Protein AF-0000000079280337 (afdb_homodimer)

pLDDT: mean 85.46, std 18.93, range [21.42, 98.88]

Secondary structure (DSSP, 8-state):
--HHHHHHHHHHHHHHHHSS-SS---B-HHHHHHHHHHHTT-TTS-TT-HHHHHHHHHHHHTTEEEEE-SSS-S-EEEEEE-SSS--EEEE-BGGGHHHHHHHIIIIISSS--HHHHHHHHHHHEES--HHHHHHHHHH-HHHHS-----------------------------------EEEEEETTEEEEEETT----HHHHHHHHHT--SGGGGBPPHHHHHHHHHHHHHHHHHHGGGT--HHHHHHHHHHHHHHHTTTTGGG---BSSS-TT-HHHHHHHHHHHHHHHHHHTT--TTS--SS-IIIIITTT--HHHHHHHHHHHHHHHHIIIIIHHHHHHHHHHHHHHHHHTTT-EEEEEETTEEEEEEEHHHHHHHHHHHHHHHHHHHHTTHHHHTEE-TT-TTTSS-TTS-TTHHHHHHHHHHHHHSS--EE-S-HHHHHH--HHHHHHHHHHHHHHHHHHHHHHHHHHHT-BSSSS---EEPP--S---SSSTT----HHHHHHHHHHHHHHHHHHHHHHHHTTEETTEES-HHHHHHHHHHHHHHHHHHHHHHHHHTGGG-EE-HHHHHHHHHH-SGGGGGGHHHH-HHHHHHHHHHHHHHT--HHHHHHHHTSS-HHHHHHH--GGGSSS--/--HHHHHHHHHHHHHHHHSS-SS---B-HHHHHHHHHHHTT-TTS-TT-HHHHHHHHHHHHTTEEEEE-SSS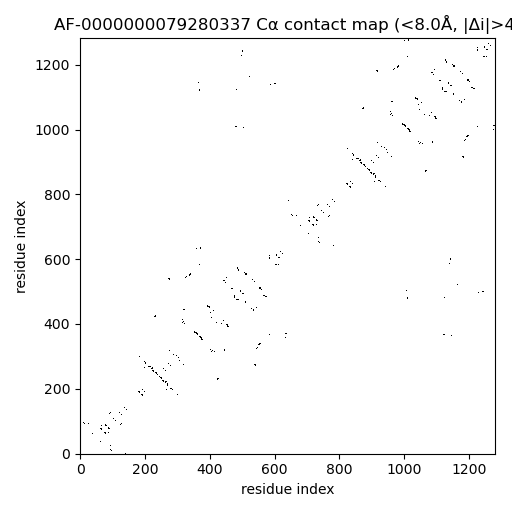-S-EEEEEE-SSS--EEEE-BGGGHHHHHHHIIIIISSS--HHHHHHHHHHHEES--HHHHHHHHHH-HHHHS-----------------------------------EEEEEETTEEEEEETT----HHHHHHHHHT--SGGGGBPPHHHHHHHHHHHHHHHHHHGGGT--HHHHHHHHHHHHHHHTTTTGGG---BSSS-TT-HHHHHHHHHHHHHHHHHHTT--TTS--SS-IIIIITTT--HHHHHHHHHHHHHHHHIIIIIHHHHHHHHHHHHHHHHHTTT-EEEEEETTEEEEEEEHHHHHHHHHHHHHHHHHHHHTTHHHHTEE-TT-TTTSS-TTS-TTHHHHHHHHHHHHHSS--EE-S-HHHHHH--HHHHHHHHHHHHHHHHHHHHHHHHHHHT-BSSSS---EEPP--S---SSSTT----HHHHHHHHHHHHHHHHHHHHHHHHTTEETTEETTHHHHHHHHHHHHHHHHHHHHHHHHHTGGG-EE-HHHHHHHHHH-SGGGGGGHHHH-HHHHHHHHHHHHHHT--HHHHHHHHTSS-HHHHHHH--GGGSSS--

InterPro domains:
  IPR000362 Fumarate lyase family [PR00149] (312-330)
  IPR000362 Fumarate lyase family [PR00149] (358-376)
  IPR000362 Fumarate lyase family [PR00149] (449-476)
  IPR000362 Fumarate lyase family [PR00149] (495-511)
  IPR005677 Fumarate hydratase, class II [MF_00743] (181-640)
  IPR005677 Fumarate hydratase, class II [PTHR11444] (174-641)
  IPR005677 Fumarate hydratase, class II [TIGR00979] (181-639)
  IPR005677 Fumarate hydratase, class II [cd01362] (182-637)
  IPR008948 L-Aspartase-like [SSF48557] (179-634)
  IPR018951 Fumarase C, C-terminal [PF10415] (586-638)
  IPR020557 Fumarate lyase, conserved site [PS00163] (495-504)
  IPR022761 Fumarate lyase, N-terminal [PF00206] (189-520)
  IPR024083 Fumarase/histidase, N-terminal [G3DSA:1.10.275.10] (182-317)
  IPR041588 Integrase zinc-binding domain [PF17921] (99-147)

Radius of gyration: 39.19 Å; Cα contacts (8 Å, |Δi|>4): 2094; chains: 2; bounding box: 86×129×101 Å

Sequence (1282 aa):
MDETENRIIFDEFCHETYAESRTSPVVSREKLEIVERVLRGDSKASSSDQRLKRFRAFTQKHKLVLASLQSCGNEEEFVAVKEQNETCKRVVCFEDFFDVIKDVHDNVVGHGSSKSTFNAIQSRYALVPRKAVEKFCSLCVTCQQPKTCKTLKRKHTPPVKWTPIITPNRKSKHKGQAKKFRIETDTFGELEVPADKYYGANTARSFMNFDIGGEREKMPVPLIRAFGVLKGAAAEVNKKFGLDPKKAEYIVKAAKELEEGKLDSHFPLVIWQTGSGTQTNMNVNEVISNRAIQMLGGVMGSKSPIHPNDDVNKSQSSNDTFPTAMHIAVALEIQSCLLPGLHALHDALRQKEEHFKEIVKIGRTHTQDATPLTLGQEFGGYRTQIANGMDRVQDTLPRLYQLAAGGTAVGTGLNTRIGFAEKVAETIKKRTGLPFVTAPNKFEALAARDALLEVHGALNVVACSIMKIANDIRFLGSGPRCGLGELSLPENEPGSSIMPGKVNPTQCEAITMVAAQVMGNQTAVTVGASNGHFELNVFKPMIVSNVLRSIRLLGDGSVSFATKCVAGIVPNTDTISRYLNESLMLVTALNQHIGYDKAAKIAKHAHANGTTLKEAALALGHVTEEQFDQWVRPELMLGPKMDETENRIIFDEFCHETYAESRTSPVVSREKLEIVERVLRGDSKASSSDQRLKRFRAFTQKHKLVLASLQSCGNEEEFVAVKEQNETCKRVVCFEDFFDVIKDVHDNVVGHGSSKSTFNAIQSRYALVPRKAVEKFCSLCVTCQQPKTCKTLKRKHTPPVKWTPIITPNRKSKHKGQAKKFRIETDTFGELEVPADKYYGANTARSFMNFDIGGEREKMPVPLIRAFGVLKGAAAEVNKKFGLDPKKAEYIVKAAKELEEGKLDSHFPLVIWQTGSGTQTNMNVNEVISNRAIQMLGGVMGSKSPIHPNDDVNKSQSSNDTFPTAMHIAVALEIQSCLLPGLHALHDALRQKEEHFKEIVKIGRTHTQDATPLTLGQEFGGYRTQIANGMDRVQDTLPRLYQLAAGGTAVGTGLNTRIGFAEKVAETIKKRTGLPFVTAPNKFEALAARDALLEVHGALNVVACSIMKIANDIRFLGSGPRCGLGELSLPENEPGSSIMPGKVNPTQCEAITMVAAQVMGNQTAVTVGASNGHFELNVFKPMIVSNVLRSIRLLGDGSVSFATKCVAGIVPNTDTISRYLNESLMLVTALNQHIGYDKAAKIAKHAHANGTTLKEAALALGHVTEEQFDQWVRPELMLGPK

Structure (mmCIF, N/CA/C/O backbone):
data_AF-0000000079280337-model_v1
#
loop_
_entity.id
_entity.type
_entity.pdbx_description
1 polymer 'fumarate hydratase'
#
loop_
_atom_site.group_PDB
_atom_site.id
_atom_site.type_symbol
_atom_site.label_atom_id
_atom_site.label_alt_id
_atom_site.label_comp_id
_atom_site.label_asym_id
_atom_site.label_entity_id
_atom_site.label_seq_id
_atom_site.pdbx_PDB_ins_code
_atom_site.Cartn_x
_atom_site.Cartn_y
_atom_site.Cartn_z
_atom_site.occupancy
_atom_site.B_iso_or_equiv
_atom_site.auth_seq_id
_atom_site.auth_comp_id
_atom_site.auth_asym_id
_atom_site.auth_atom_id
_atom_site.pdbx_PDB_model_num
ATOM 1 N N . MET A 1 1 ? 21.828 45.25 14.281 1 50.75 1 MET A N 1
ATOM 2 C CA . MET A 1 1 ? 21.688 46.094 13.086 1 50.75 1 MET A CA 1
ATOM 3 C C . MET A 1 1 ? 20.344 46.844 13.094 1 50.75 1 MET A C 1
ATOM 5 O O . MET A 1 1 ? 19.312 46.25 13.445 1 50.75 1 MET A O 1
ATOM 9 N N . ASP A 1 2 ? 20.391 48.125 13.102 1 68.19 2 ASP A N 1
ATOM 10 C CA . ASP A 1 2 ? 19.297 49.094 13.297 1 68.19 2 ASP A CA 1
ATOM 11 C C . ASP A 1 2 ? 18.359 49.094 12.086 1 68.19 2 ASP A C 1
ATOM 13 O O . ASP A 1 2 ? 18.781 48.781 10.977 1 68.19 2 ASP A O 1
ATOM 17 N N . GLU A 1 3 ? 17.141 49.125 12.273 1 71.81 3 GLU A N 1
ATOM 18 C CA . GLU A 1 3 ? 16.094 49.125 11.25 1 71.81 3 GLU A CA 1
ATOM 19 C C . GLU A 1 3 ? 16.406 50.156 10.156 1 71.81 3 GLU A C 1
ATOM 21 O O . GLU A 1 3 ? 16.125 49.906 8.977 1 71.81 3 GLU A O 1
ATOM 26 N N . THR A 1 4 ? 17.047 51.188 10.5 1 74.62 4 THR A N 1
ATOM 27 C CA . THR A 1 4 ? 17.375 52.25 9.547 1 74.62 4 THR A CA 1
ATOM 28 C C . THR A 1 4 ? 18.484 51.781 8.594 1 74.62 4 THR A C 1
ATOM 30 O O . THR A 1 4 ? 18.438 52.062 7.395 1 74.62 4 THR A O 1
ATOM 33 N N . GLU A 1 5 ? 19.391 51.125 9.148 1 74.88 5 GLU A N 1
ATOM 34 C CA . GLU A 1 5 ? 20.469 50.594 8.32 1 74.88 5 GLU A CA 1
ATOM 35 C C . GLU A 1 5 ? 19.969 49.531 7.367 1 74.88 5 GLU A C 1
ATOM 37 O O . GLU A 1 5 ? 20.359 49.469 6.199 1 74.88 5 GLU A O 1
ATOM 42 N N . ASN A 1 6 ? 19.109 48.781 7.828 1 80.75 6 ASN A N 1
ATOM 43 C CA . ASN A 1 6 ? 18.547 47.719 7.016 1 80.75 6 ASN A CA 1
ATOM 44 C C . ASN A 1 6 ? 17.688 48.25 5.875 1 80.75 6 ASN A C 1
ATOM 46 O O . ASN A 1 6 ? 17.703 47.719 4.77 1 80.75 6 ASN A O 1
ATOM 50 N N . ARG A 1 7 ? 17.078 49.344 6.133 1 81.88 7 ARG A N 1
ATOM 51 C CA . ARG A 1 7 ? 16.281 50 5.105 1 81.88 7 ARG A CA 1
ATOM 52 C C . ARG A 1 7 ? 17.172 50.531 3.982 1 81.88 7 ARG A C 1
ATOM 54 O O . ARG A 1 7 ? 16.844 50.406 2.803 1 81.88 7 ARG A O 1
ATOM 61 N N . ILE A 1 8 ? 18.297 51.031 4.371 1 80.75 8 ILE A N 1
ATOM 62 C CA . ILE A 1 8 ? 19.219 51.562 3.379 1 80.75 8 ILE A CA 1
ATOM 63 C C . ILE A 1 8 ? 19.75 50.438 2.496 1 80.75 8 ILE A C 1
ATOM 65 O O . ILE A 1 8 ? 19.781 50.562 1.271 1 80.75 8 ILE A O 1
ATOM 69 N N . ILE A 1 9 ? 20.062 49.375 3.15 1 81.19 9 ILE A N 1
ATOM 70 C CA . ILE A 1 9 ? 20.594 48.219 2.438 1 81.19 9 ILE A CA 1
ATOM 71 C C . ILE A 1 9 ? 19.531 47.656 1.494 1 81.19 9 ILE A C 1
ATOM 73 O O . ILE A 1 9 ? 19.828 47.312 0.344 1 81.19 9 ILE A O 1
ATOM 77 N N . PHE A 1 10 ? 18.375 47.625 1.899 1 86.69 10 PHE A N 1
ATOM 78 C CA . PHE A 1 10 ? 17.266 47.094 1.11 1 86.69 10 PHE A CA 1
ATOM 79 C C . PHE A 1 10 ? 16.953 48 -0.061 1 86.69 10 PHE A C 1
ATOM 81 O O . PHE A 1 10 ? 16.766 47.562 -1.188 1 86.69 10 PHE A O 1
ATOM 88 N N . ASP A 1 11 ? 16.953 49.219 0.226 1 81 11 ASP A N 1
ATOM 89 C CA . ASP A 1 11 ? 16.656 50.219 -0.813 1 81 11 ASP A CA 1
ATOM 90 C C . ASP A 1 11 ? 17.719 50.219 -1.899 1 81 11 ASP A C 1
ATOM 92 O O . ASP A 1 11 ? 17.422 50.344 -3.086 1 81 11 ASP A O 1
ATOM 96 N N . GLU A 1 12 ? 18.859 50 -1.447 1 80.12 12 GLU A N 1
ATOM 97 C CA . GLU A 1 12 ? 19.938 49.906 -2.418 1 80.12 12 GLU A CA 1
ATOM 98 C C . GLU A 1 12 ? 19.797 48.656 -3.279 1 80.12 12 GLU A C 1
ATOM 100 O O . GLU A 1 12 ? 20.016 48.719 -4.496 1 80.12 12 GLU A O 1
ATOM 105 N N . PHE A 1 13 ? 19.5 47.625 -2.684 1 81.25 13 PHE A N 1
ATOM 106 C CA . PHE A 1 13 ? 19.281 46.344 -3.389 1 81.25 13 PHE A CA 1
ATOM 107 C C . PHE A 1 13 ? 18.172 46.5 -4.422 1 81.25 13 PHE A C 1
ATOM 109 O O . PHE A 1 13 ? 18.312 46.094 -5.57 1 81.25 13 PHE A O 1
ATOM 116 N N . CYS A 1 14 ? 17.047 47.125 -4.027 1 81.38 14 CYS A N 1
ATOM 117 C CA . CYS A 1 14 ? 15.906 47.312 -4.922 1 81.38 14 CYS A CA 1
ATOM 118 C C . CYS A 1 14 ? 16.25 48.219 -6.086 1 81.38 14 CYS A C 1
ATOM 120 O O . CYS A 1 14 ? 15.859 47.969 -7.227 1 81.38 14 CYS A O 1
ATOM 122 N N . HIS A 1 15 ? 17.016 49.188 -5.801 1 79.75 15 HIS A N 1
ATOM 123 C CA . HIS A 1 15 ? 17.438 50.094 -6.852 1 79.75 15 HIS A CA 1
ATOM 124 C C . HIS A 1 15 ? 18.359 49.406 -7.852 1 79.75 15 HIS A C 1
ATOM 126 O O . HIS A 1 15 ? 18.203 49.594 -9.062 1 79.75 15 HIS A O 1
ATOM 132 N N . GLU A 1 16 ? 19.234 48.656 -7.344 1 80 16 GLU A N 1
ATOM 133 C CA . GLU A 1 16 ? 20.172 47.969 -8.211 1 80 16 GLU A CA 1
ATOM 134 C C . GLU A 1 16 ? 19.469 46.875 -9.023 1 80 16 GLU A C 1
ATOM 136 O O . GLU A 1 16 ? 19.812 46.656 -10.188 1 80 16 GLU A O 1
ATOM 141 N N . THR A 1 17 ? 18.5 46.312 -8.414 1 79.62 17 THR A N 1
ATOM 142 C CA . THR A 1 17 ? 17.875 45.156 -9.031 1 79.62 17 THR A CA 1
ATOM 143 C C . THR A 1 17 ? 16.766 45.562 -9.984 1 79.62 17 THR A C 1
ATOM 145 O O . THR A 1 17 ? 16.578 44.969 -11.039 1 79.62 17 THR A O 1
ATOM 148 N N . TYR A 1 18 ? 16.047 46.688 -9.578 1 76.81 18 TYR A N 1
ATOM 149 C CA . TYR A 1 18 ? 14.789 46.906 -10.281 1 76.81 18 TYR A CA 1
ATOM 150 C C . TYR A 1 18 ? 14.797 48.25 -10.977 1 76.81 18 TYR A C 1
ATOM 152 O O . TYR A 1 18 ? 13.93 48.562 -11.805 1 76.81 18 TYR A O 1
ATOM 160 N N . ALA A 1 19 ? 15.656 49.062 -10.711 1 65.94 19 ALA A N 1
ATOM 161 C CA . ALA A 1 19 ? 15.633 50.406 -11.289 1 65.94 19 ALA A CA 1
ATOM 162 C C . ALA A 1 19 ? 15.867 50.375 -12.797 1 65.94 19 ALA A C 1
ATOM 164 O O . ALA A 1 19 ? 15.234 51.125 -13.547 1 65.94 19 ALA A O 1
ATOM 165 N N . GLU A 1 20 ? 16.891 49.562 -13.273 1 62 20 GLU A N 1
ATOM 166 C CA . GLU A 1 20 ? 17.281 49.656 -14.68 1 62 20 GLU A CA 1
ATOM 167 C C . GLU A 1 20 ? 16.719 48.469 -15.477 1 62 20 GLU A C 1
ATOM 169 O O . GLU A 1 20 ? 16.984 48.375 -16.688 1 62 20 GLU A O 1
ATOM 174 N N . SER A 1 21 ? 15.883 47.656 -14.875 1 55.38 21 SER A N 1
ATOM 175 C CA . SER A 1 21 ? 15.484 46.469 -15.617 1 55.38 21 SER A CA 1
ATOM 176 C C . SER A 1 21 ? 14.305 46.75 -16.531 1 55.38 21 SER A C 1
ATOM 178 O O . SER A 1 21 ? 13.273 47.25 -16.078 1 55.38 21 SER A O 1
ATOM 180 N N . ARG A 1 22 ? 14.438 46.656 -17.781 1 53.62 22 ARG A N 1
ATOM 181 C CA . ARG A 1 22 ? 13.438 46.875 -18.812 1 53.62 22 ARG A CA 1
ATOM 182 C C . ARG A 1 22 ? 12.383 45.781 -18.812 1 53.62 22 ARG A C 1
ATOM 184 O O . ARG A 1 22 ? 11.258 46 -19.281 1 53.62 22 ARG A O 1
ATOM 191 N N . THR A 1 23 ? 12.586 44.688 -18.25 1 59.62 23 THR A N 1
ATOM 192 C CA . THR A 1 23 ? 11.719 43.531 -18.328 1 59.62 23 THR A CA 1
ATOM 193 C C . THR A 1 23 ? 11.086 43.219 -16.984 1 59.62 23 THR A C 1
ATOM 195 O O . THR A 1 23 ? 10.227 42.344 -16.875 1 59.62 23 THR A O 1
ATOM 198 N N . SER A 1 24 ? 11.312 43.938 -15.961 1 61.31 24 SER A N 1
ATOM 199 C CA . SER A 1 24 ? 10.797 43.594 -14.641 1 61.31 24 SER A CA 1
ATOM 200 C C . SER A 1 24 ? 9.391 44.156 -14.438 1 61.31 24 SER A C 1
ATOM 202 O O . SER A 1 24 ? 9.086 45.281 -14.844 1 61.31 24 SER A O 1
ATOM 204 N N . PRO A 1 25 ? 8.531 43.438 -13.914 1 70.69 25 PRO A N 1
ATOM 205 C CA . PRO A 1 25 ? 7.156 43.875 -13.664 1 70.69 25 PRO A CA 1
ATOM 206 C C . PRO A 1 25 ? 7.055 44.875 -12.523 1 70.69 25 PRO A C 1
ATOM 208 O O . PRO A 1 25 ? 5.977 45.438 -12.273 1 70.69 25 PRO A O 1
ATOM 211 N N . VAL A 1 26 ? 8.133 45.438 -12.039 1 79.25 26 VAL A N 1
ATOM 212 C CA . VAL A 1 26 ? 8.125 46.312 -10.875 1 79.25 26 VAL A CA 1
ATOM 213 C C . VAL A 1 26 ? 7.918 47.75 -11.32 1 79.25 26 VAL A C 1
ATOM 215 O O . VAL A 1 26 ? 8.406 48.156 -12.375 1 79.25 26 VAL A O 1
ATOM 218 N N . VAL A 1 27 ? 7.168 48.469 -10.508 1 78.56 27 VAL A N 1
ATOM 219 C CA . VAL A 1 27 ? 6.82 49.812 -10.898 1 78.56 27 VAL A CA 1
ATOM 220 C C . VAL A 1 27 ? 7.426 50.812 -9.914 1 78.56 27 VAL A C 1
ATOM 222 O O . VAL A 1 27 ? 7.402 50.594 -8.703 1 78.56 27 VAL A O 1
ATOM 225 N N . SER A 1 28 ? 8.062 51.812 -10.469 1 77.81 28 SER A N 1
ATOM 226 C CA . SER A 1 28 ? 8.492 52.938 -9.664 1 77.81 28 SER A CA 1
ATOM 227 C C . SER A 1 28 ? 7.387 54 -9.531 1 77.81 28 SER A C 1
ATOM 229 O O . SER A 1 28 ? 6.387 53.938 -10.242 1 77.81 28 SER A O 1
ATOM 231 N N . ARG A 1 29 ? 7.531 54.938 -8.609 1 75.44 29 ARG A N 1
ATOM 232 C CA . ARG A 1 29 ? 6.555 56 -8.438 1 75.44 29 ARG A CA 1
ATOM 233 C C . ARG A 1 29 ? 6.418 56.812 -9.719 1 75.44 29 ARG A C 1
ATOM 235 O O . ARG A 1 29 ? 5.309 57.219 -10.086 1 75.44 29 ARG A O 1
ATOM 242 N N . GLU A 1 30 ? 7.539 56.938 -10.422 1 75.56 30 GLU A N 1
ATOM 243 C CA . GLU A 1 30 ? 7.512 57.688 -11.688 1 75.56 30 GLU A CA 1
ATOM 244 C C . GLU A 1 30 ? 6.73 56.938 -12.75 1 75.56 30 GLU A C 1
ATOM 246 O O . GLU A 1 30 ? 5.926 57.5 -13.477 1 75.56 30 GLU A O 1
ATOM 251 N N . LYS A 1 31 ? 6.992 55.594 -12.688 1 74.25 31 LYS A N 1
ATOM 252 C CA . LYS A 1 31 ? 6.297 54.781 -13.664 1 74.25 31 LYS A CA 1
ATOM 253 C C . LYS A 1 31 ? 4.805 54.688 -13.359 1 74.25 31 LYS A C 1
ATOM 255 O O . LYS A 1 31 ? 3.977 54.688 -14.273 1 74.25 31 LYS A O 1
ATOM 260 N N . LEU A 1 32 ? 4.496 54.719 -12.18 1 75.19 32 LEU A N 1
ATOM 261 C CA . LEU A 1 32 ? 3.098 54.625 -11.781 1 75.19 32 LEU A CA 1
ATOM 262 C C . LEU A 1 32 ? 2.346 55.875 -12.156 1 75.19 32 LEU A C 1
ATOM 264 O O . LEU A 1 32 ? 1.171 55.844 -12.531 1 75.19 32 LEU A O 1
ATOM 268 N N . GLU A 1 33 ? 3.008 56.906 -12.086 1 74.25 33 GLU A N 1
ATOM 269 C CA . GLU A 1 33 ? 2.396 58.188 -12.523 1 74.25 33 GLU A CA 1
ATOM 270 C C . GLU A 1 33 ? 2.07 58.125 -14.016 1 74.25 33 GLU A C 1
ATOM 272 O O . GLU A 1 33 ? 1.021 58.625 -14.438 1 74.25 33 GLU A O 1
ATOM 277 N N . ILE A 1 34 ? 2.967 57.469 -14.68 1 73.69 34 ILE A N 1
ATOM 278 C CA . ILE A 1 34 ? 2.734 57.344 -16.125 1 73.69 34 ILE A CA 1
ATOM 279 C C . ILE A 1 34 ? 1.583 56.375 -16.375 1 73.69 34 ILE A C 1
ATOM 281 O O . ILE A 1 34 ? 0.72 56.656 -17.219 1 73.69 34 ILE A O 1
ATOM 285 N N . VAL A 1 35 ? 1.517 55.344 -15.602 1 74.69 35 VAL A N 1
ATOM 286 C CA . VAL A 1 35 ? 0.447 54.344 -15.727 1 74.69 35 VAL A CA 1
ATOM 287 C C . VAL A 1 35 ? -0.893 55 -15.383 1 74.69 35 VAL A C 1
ATOM 289 O O . VAL A 1 35 ? -1.897 54.75 -16.047 1 74.69 35 VAL A O 1
ATOM 292 N N . GLU A 1 36 ? -0.853 55.75 -14.406 1 72 36 GLU A N 1
ATOM 293 C CA . GLU A 1 36 ? -2.062 56.469 -14.023 1 72 36 GLU A CA 1
ATOM 294 C C . GLU A 1 36 ? -2.557 57.375 -15.164 1 72 36 GLU A C 1
ATOM 296 O O . GLU A 1 36 ? -3.76 57.438 -15.43 1 72 36 GLU A O 1
ATOM 301 N N . ARG A 1 37 ? -1.669 57.906 -15.797 1 70.88 37 ARG A N 1
ATOM 302 C CA . ARG A 1 37 ? -2.023 58.781 -16.922 1 70.88 37 ARG A CA 1
ATOM 303 C C . ARG A 1 37 ? -2.625 57.969 -18.062 1 70.88 37 ARG A C 1
ATOM 305 O O . ARG A 1 37 ? -3.59 58.375 -18.703 1 70.88 37 ARG A O 1
ATOM 312 N N . VAL A 1 38 ? -2.018 56.719 -18.141 1 71.38 38 VAL A N 1
ATOM 313 C CA . VAL A 1 38 ? -2.52 55.844 -19.188 1 71.38 38 VAL A CA 1
ATOM 314 C C . VAL A 1 38 ? -3.936 55.375 -18.844 1 71.38 38 VAL A C 1
ATOM 316 O O . VAL A 1 38 ? -4.82 55.375 -19.703 1 71.38 38 VAL A O 1
ATOM 319 N N . LEU A 1 39 ? -4.164 55.125 -17.672 1 72.25 39 LEU A N 1
ATOM 320 C CA . LEU A 1 39 ? -5.445 54.562 -17.25 1 72.25 39 LEU A CA 1
ATOM 321 C C . LEU A 1 39 ? -6.516 55.656 -17.203 1 72.25 39 LEU A C 1
ATOM 323 O O . LEU A 1 39 ? -7.699 55.375 -17.406 1 72.25 39 LEU A O 1
ATOM 327 N N . ARG A 1 40 ? -6.152 56.844 -16.859 1 68.06 40 ARG A N 1
ATOM 328 C CA . ARG A 1 40 ? -7.102 57.938 -16.828 1 68.06 40 ARG A CA 1
ATOM 329 C C . ARG A 1 40 ? -7.344 58.5 -18.219 1 68.06 40 ARG A C 1
ATOM 331 O O . ARG A 1 40 ? -8.156 59.406 -18.406 1 68.06 40 ARG A O 1
ATOM 338 N N . GLY A 1 41 ? -7.078 57.812 -19.203 1 63.19 41 GLY A N 1
ATOM 339 C CA . GLY A 1 41 ? -7.398 58.188 -20.562 1 63.19 41 GLY A CA 1
ATOM 340 C C . GLY A 1 41 ? -6.75 59.5 -20.984 1 63.19 41 GLY A C 1
ATOM 341 O O . GLY A 1 41 ? -7.293 60.219 -21.828 1 63.19 41 GLY A O 1
ATOM 342 N N . ASP A 1 42 ? -5.789 60 -20.359 1 50.75 42 ASP A N 1
ATOM 343 C CA . ASP A 1 42 ? -5.227 61.25 -20.844 1 50.75 42 ASP A CA 1
ATOM 344 C C . ASP A 1 42 ? -4.922 61.156 -22.344 1 50.75 42 ASP A C 1
ATOM 346 O O . ASP A 1 42 ? -4.078 60.375 -22.766 1 50.75 42 ASP A O 1
ATOM 350 N N . SER A 1 43 ? -5.918 61.344 -23.172 1 45.69 43 SER A N 1
ATOM 351 C CA . SER A 1 43 ? -5.996 61.406 -24.625 1 45.69 43 SER A CA 1
ATOM 352 C C . SER A 1 43 ? -4.891 62.312 -25.188 1 45.69 43 SER A C 1
ATOM 354 O O . SER A 1 43 ? -4.711 62.375 -26.406 1 45.69 43 SER A O 1
ATOM 356 N N . LYS A 1 44 ? -4.559 63.469 -24.578 1 46.59 44 LYS A N 1
ATOM 357 C CA . LYS A 1 44 ? -3.66 64.375 -25.297 1 46.59 44 LYS A CA 1
ATOM 358 C C . LYS A 1 44 ? -2.336 63.688 -25.609 1 46.59 44 LYS A C 1
ATOM 360 O O . LYS A 1 44 ? -1.377 64.312 -26.031 1 46.59 44 LYS A O 1
ATOM 365 N N . ALA A 1 45 ? -2.021 62.562 -24.906 1 41.91 45 ALA A N 1
ATOM 366 C CA . ALA A 1 45 ? -0.667 62.094 -25.203 1 41.91 45 ALA A CA 1
ATOM 367 C C . ALA A 1 45 ? -0.564 61.594 -26.641 1 41.91 45 ALA A C 1
ATOM 369 O O . ALA A 1 45 ? -1.32 60.688 -27.047 1 41.91 45 ALA A O 1
ATOM 370 N N . SER A 1 46 ? -0.088 62.375 -27.469 1 41.88 46 SER A N 1
ATOM 371 C CA . SER A 1 46 ? 0.2 62.219 -28.891 1 41.88 46 SER A CA 1
ATOM 372 C C . SER A 1 46 ? 0.73 60.812 -29.156 1 41.88 46 SER A C 1
ATOM 374 O O . SER A 1 46 ? 1.399 60.219 -28.312 1 41.88 46 SER A O 1
ATOM 376 N N . SER A 1 47 ? 0.232 60.094 -30.078 1 44.41 47 SER A N 1
ATOM 377 C CA . SER A 1 47 ? 0.475 58.781 -30.703 1 44.41 47 SER A CA 1
ATOM 378 C C . SER A 1 47 ? 1.965 58.469 -30.75 1 44.41 47 SER A C 1
ATOM 380 O O . SER A 1 47 ? 2.354 57.344 -31.047 1 44.41 47 SER A O 1
ATOM 382 N N . SER A 1 48 ? 2.891 59.5 -30.812 1 46.09 48 SER A N 1
ATOM 383 C CA . SER A 1 48 ? 4.293 59.344 -31.172 1 46.09 48 SER A CA 1
ATOM 384 C C . SER A 1 48 ? 5.113 58.844 -29.984 1 46.09 48 SER A C 1
ATOM 386 O O . SER A 1 48 ? 6.32 58.625 -30.109 1 46.09 48 SER A O 1
ATOM 388 N N . ASP A 1 49 ? 4.797 59.031 -28.703 1 45.69 49 ASP A N 1
ATOM 389 C CA . ASP A 1 49 ? 5.738 58.719 -27.625 1 45.69 49 ASP A CA 1
ATOM 390 C C . ASP A 1 49 ? 5.812 57.219 -27.375 1 45.69 49 ASP A C 1
ATOM 392 O O . ASP A 1 49 ? 4.82 56.625 -26.969 1 45.69 49 ASP A O 1
ATOM 396 N N . GLN A 1 50 ? 6.719 56.594 -27.906 1 57.72 50 GLN A N 1
ATOM 397 C CA . GLN A 1 50 ? 7.066 55.188 -27.797 1 57.72 50 GLN A CA 1
ATOM 398 C C . GLN A 1 50 ? 6.969 54.688 -26.359 1 57.72 50 GLN A C 1
ATOM 400 O O . GLN A 1 50 ? 6.621 53.531 -26.109 1 57.72 50 GLN A O 1
ATOM 405 N N . ARG A 1 51 ? 7.039 55.688 -25.5 1 60.12 51 ARG A N 1
ATOM 406 C CA . ARG A 1 51 ? 7.031 55.344 -24.078 1 60.12 51 ARG A CA 1
ATOM 407 C C . ARG A 1 51 ? 5.613 55.062 -23.594 1 60.12 51 ARG A C 1
ATOM 409 O O . ARG A 1 51 ? 5.387 54.094 -22.859 1 60.12 51 ARG A O 1
ATOM 416 N N . LEU A 1 52 ? 4.66 55.75 -23.969 1 63.34 52 LEU A N 1
ATOM 417 C CA . LEU A 1 52 ? 3.285 55.562 -23.516 1 63.34 52 LEU A CA 1
ATOM 418 C C . LEU A 1 52 ? 2.686 54.281 -24.094 1 63.34 52 LEU A C 1
ATOM 420 O O . LEU A 1 52 ? 1.916 53.594 -23.422 1 63.34 52 LEU A O 1
ATOM 424 N N . LYS A 1 53 ? 3.002 54 -25.312 1 65.25 53 LYS A N 1
ATOM 425 C CA . LYS A 1 53 ? 2.553 52.75 -25.906 1 65.25 53 LYS A CA 1
ATOM 426 C C . LYS A 1 53 ? 3.059 51.562 -25.109 1 65.25 53 LYS A C 1
ATOM 428 O O . LYS A 1 53 ? 2.324 50.594 -24.891 1 65.25 53 LYS A O 1
ATOM 433 N N . ARG A 1 54 ? 4.25 51.719 -24.75 1 70.5 54 ARG A N 1
ATOM 434 C CA . ARG A 1 54 ? 4.84 50.656 -23.969 1 70.5 54 ARG A CA 1
ATOM 435 C C . ARG A 1 54 ? 4.121 50.469 -22.625 1 70.5 54 ARG A C 1
ATOM 437 O O . ARG A 1 54 ? 3.912 49.344 -22.172 1 70.5 54 ARG A O 1
ATOM 444 N N . PHE A 1 55 ? 3.66 51.625 -22.141 1 70.38 55 PHE A N 1
ATOM 445 C CA . PHE A 1 55 ? 3.035 51.531 -20.828 1 70.38 55 PHE A CA 1
ATOM 446 C C . PHE A 1 55 ? 1.569 51.125 -20.953 1 70.38 55 PHE A C 1
ATOM 448 O O . PHE A 1 55 ? 1.011 50.531 -20.031 1 70.38 55 PHE A O 1
ATOM 455 N N . ARG A 1 56 ? 1.023 51.438 -22.078 1 71.5 56 ARG A N 1
ATOM 456 C CA . ARG A 1 56 ? -0.3 50.875 -22.344 1 71.5 56 ARG A CA 1
ATOM 457 C C . ARG A 1 56 ? -0.251 49.344 -22.422 1 71.5 56 ARG A C 1
ATOM 459 O O . ARG A 1 56 ? -1.121 48.656 -21.875 1 71.5 56 ARG A O 1
ATOM 466 N N . ALA A 1 57 ? 0.742 48.938 -23.109 1 73.75 57 ALA A N 1
ATOM 467 C CA . ALA A 1 57 ? 0.93 47.5 -23.203 1 73.75 57 ALA A CA 1
ATOM 468 C C . ALA A 1 57 ? 1.192 46.906 -21.828 1 73.75 57 ALA A C 1
ATOM 470 O O . ALA A 1 57 ? 0.69 45.812 -21.5 1 73.75 57 ALA A O 1
ATOM 471 N N . PHE A 1 58 ? 1.896 47.594 -21.031 1 73.75 58 PHE A N 1
ATOM 472 C CA . PHE A 1 58 ? 2.188 47.156 -19.656 1 73.75 58 PHE A CA 1
ATOM 473 C C . PHE A 1 58 ? 0.914 47.094 -18.828 1 73.75 58 PHE A C 1
ATOM 475 O O . PHE A 1 58 ? 0.685 46.125 -18.109 1 73.75 58 PHE A O 1
ATOM 482 N N . THR A 1 59 ? 0.163 48.031 -18.953 1 73.88 59 THR A N 1
ATOM 483 C CA . THR A 1 59 ? -1.087 48.094 -18.203 1 73.88 59 THR A CA 1
ATOM 484 C C . THR A 1 59 ? -2.031 46.969 -18.641 1 73.88 59 THR A C 1
ATOM 486 O O . THR A 1 59 ? -2.715 46.375 -17.797 1 73.88 59 THR A O 1
ATOM 489 N N . GLN A 1 60 ? -1.995 46.75 -19.891 1 73.44 60 GLN A N 1
ATOM 490 C CA . GLN A 1 60 ? -2.832 45.656 -20.406 1 73.44 60 GLN A CA 1
ATOM 491 C C . GLN A 1 60 ? -2.27 44.312 -20.016 1 73.44 60 GLN A C 1
ATOM 493 O O . GLN A 1 60 ? -3.021 43.406 -19.625 1 73.44 60 GLN A O 1
ATOM 498 N N . LYS A 1 61 ? -1.037 44.25 -20.031 1 75.06 61 LYS A N 1
ATOM 499 C CA . LYS A 1 61 ? -0.371 42.969 -19.719 1 75.06 61 LYS A CA 1
ATOM 500 C C . LYS A 1 61 ? -0.582 42.594 -18.25 1 75.06 61 LYS A C 1
ATOM 502 O O . LYS A 1 61 ? -0.784 41.438 -17.922 1 75.06 61 LYS A O 1
ATOM 507 N N . HIS A 1 62 ? -0.655 43.656 -17.484 1 73.12 62 HIS A N 1
ATOM 508 C CA . HIS A 1 62 ? -0.734 43.375 -16.062 1 73.12 62 HIS A CA 1
ATOM 509 C C . HIS A 1 62 ? -2.113 43.719 -15.508 1 73.12 62 HIS A C 1
ATOM 511 O O . HIS A 1 62 ? -2.312 43.75 -14.289 1 73.12 62 HIS A O 1
ATOM 517 N N . LYS A 1 63 ? -3.016 44.031 -16.422 1 72.38 63 LYS A N 1
ATOM 518 C CA . LYS A 1 63 ? -4.418 44.312 -16.109 1 72.38 63 LYS A CA 1
ATOM 519 C C . LYS A 1 63 ? -4.547 45.344 -15.008 1 72.38 63 LYS A C 1
ATOM 521 O O . LYS A 1 63 ? -5.297 45.156 -14.047 1 72.38 63 LYS A O 1
ATOM 526 N N . LEU A 1 64 ? -3.975 46.375 -15.133 1 74.38 64 LEU A N 1
ATOM 527 C CA . LEU A 1 64 ? -3.969 47.438 -14.117 1 74.38 64 LEU A CA 1
ATOM 528 C C . LEU A 1 64 ? -5.156 48.375 -14.305 1 74.38 64 LEU A C 1
ATOM 530 O O . LEU A 1 64 ? -5.484 48.75 -15.438 1 74.38 64 LEU A O 1
ATOM 534 N N . VAL A 1 65 ? -5.914 48.469 -13.266 1 70.81 65 VAL A N 1
ATOM 535 C CA . VAL A 1 65 ? -7.043 49.406 -13.32 1 70.81 65 VAL A CA 1
ATOM 536 C C . VAL A 1 65 ? -6.984 50.344 -12.141 1 70.81 65 VAL A C 1
ATOM 538 O O . VAL A 1 65 ? -6.352 50.062 -11.125 1 70.81 65 VAL A O 1
ATOM 541 N N . LEU A 1 66 ? -7.469 51.438 -12.281 1 65.38 66 LEU A N 1
ATOM 542 C CA . LEU A 1 66 ? -7.648 52.375 -11.18 1 65.38 66 LEU A CA 1
ATOM 543 C C . LEU A 1 66 ? -8.977 52.125 -10.469 1 65.38 66 LEU A C 1
ATOM 545 O O . LEU A 1 66 ? -10.031 52.094 -11.109 1 65.38 66 LEU A O 1
ATOM 549 N N . ALA A 1 67 ? -8.977 51.406 -9.336 1 59.56 67 ALA A N 1
ATOM 550 C CA . ALA A 1 67 ? -10.227 51.125 -8.633 1 59.56 67 ALA A CA 1
ATOM 551 C C . ALA A 1 67 ? -10.328 51.938 -7.348 1 59.56 67 ALA A C 1
ATOM 553 O O . ALA A 1 67 ? -9.32 52.25 -6.719 1 59.56 67 ALA A O 1
ATOM 554 N N . SER A 1 68 ? -11.484 52.562 -7.109 1 51.81 68 SER A N 1
ATOM 555 C CA . SER A 1 68 ? -11.82 53.188 -5.84 1 51.81 68 SER A CA 1
ATOM 556 C C . SER A 1 68 ? -12.281 52.156 -4.812 1 51.81 68 SER A C 1
ATOM 558 O O . SER A 1 68 ? -13.164 51.344 -5.098 1 51.81 68 SER A O 1
ATOM 560 N N . LEU A 1 69 ? -11.469 51.5 -4.051 1 42.69 69 LEU A N 1
ATOM 561 C CA . LEU A 1 69 ? -11.891 50.531 -3.035 1 42.69 69 LEU A CA 1
ATOM 562 C C . LEU A 1 69 ? -12.828 51.188 -2.025 1 42.69 69 LEU A C 1
ATOM 564 O O . LEU A 1 69 ? -12.516 52.25 -1.485 1 42.69 69 LEU A O 1
ATOM 568 N N . GLN A 1 70 ? -14.172 50.938 -2.076 1 39.69 70 GLN A N 1
ATOM 569 C CA . GLN A 1 70 ? -15.188 51.5 -1.197 1 39.69 70 GLN A CA 1
ATOM 570 C C . GLN A 1 70 ? -14.75 51.438 0.263 1 39.69 70 GLN A C 1
ATOM 572 O O . GLN A 1 70 ? -15.078 52.312 1.059 1 39.69 70 GLN A O 1
ATOM 577 N N . SER A 1 71 ? -14.32 50.156 0.687 1 37.16 71 SER A N 1
ATOM 578 C CA . SER A 1 71 ? -14.203 50.125 2.141 1 37.16 71 SER A CA 1
ATOM 579 C C . SER A 1 71 ? -13.172 51.125 2.646 1 37.16 71 SER A C 1
ATOM 581 O O . SER A 1 71 ? -13.172 51.469 3.828 1 37.16 71 SER A O 1
ATOM 583 N N . CYS A 1 72 ? -11.953 51.094 2.107 1 31.72 72 CYS A N 1
ATOM 584 C CA . CYS A 1 72 ? -10.922 51.906 2.736 1 31.72 72 CYS A CA 1
ATOM 585 C C . CYS A 1 72 ? -10.781 53.25 2.023 1 31.72 72 CYS A C 1
ATOM 587 O O . CYS A 1 72 ? -10.359 53.281 0.867 1 31.72 72 CYS A O 1
ATOM 589 N N . GLY A 1 73 ? -11.367 54.406 2.498 1 33.94 73 GLY A N 1
ATOM 590 C CA . GLY A 1 73 ? -11.32 55.812 2.107 1 33.94 73 GLY A CA 1
ATOM 591 C C . GLY A 1 73 ? -11.047 56 0.629 1 33.94 73 GLY A C 1
ATOM 592 O O . GLY A 1 73 ? -10.711 55.062 -0.08 1 33.94 73 GLY A O 1
ATOM 593 N N . ASN A 1 74 ? -11.398 57.281 -0.084 1 38.22 74 ASN A N 1
ATOM 594 C CA . ASN A 1 74 ? -11.492 57.844 -1.435 1 38.22 74 ASN A CA 1
ATOM 595 C C . ASN A 1 74 ? -10.203 57.625 -2.221 1 38.22 74 ASN A C 1
ATOM 597 O O . ASN A 1 74 ? -9.953 58.312 -3.211 1 38.22 74 ASN A O 1
ATOM 601 N N . GLU A 1 75 ? -9.109 57.281 -1.692 1 41.88 75 GLU A N 1
ATOM 602 C CA . GLU A 1 75 ? -7.906 57.344 -2.51 1 41.88 75 GLU A CA 1
ATOM 603 C C . GLU A 1 75 ? -7.863 56.25 -3.553 1 41.88 75 GLU A C 1
ATOM 605 O O . GLU A 1 75 ? -8.188 55.094 -3.252 1 41.88 75 GLU A O 1
ATOM 610 N N . GLU A 1 76 ? -7.895 56.594 -4.832 1 50.59 76 GLU A N 1
ATOM 611 C CA . GLU A 1 76 ? -7.758 55.719 -5.992 1 50.59 76 GLU A CA 1
ATOM 612 C C . GLU A 1 76 ? -6.457 54.906 -5.93 1 50.59 76 GLU A C 1
ATOM 614 O O . GLU A 1 76 ? -5.402 55.469 -5.598 1 50.59 76 GLU A O 1
ATOM 619 N N . GLU A 1 77 ? -6.543 53.75 -5.652 1 58.22 77 GLU A N 1
ATOM 620 C CA . GLU A 1 77 ? -5.328 52.938 -5.641 1 58.22 77 GLU A CA 1
ATOM 621 C C . GLU A 1 77 ? -5.199 52.125 -6.918 1 58.22 77 GLU A C 1
ATOM 623 O O . GLU A 1 77 ? -6.195 51.844 -7.59 1 58.22 77 GLU A O 1
ATOM 628 N N . PHE A 1 78 ? -4.039 52 -7.441 1 59.94 78 PHE A N 1
ATOM 629 C CA . PHE A 1 78 ? -3.73 51.156 -8.586 1 59.94 78 PHE A CA 1
ATOM 630 C C . PHE A 1 78 ? -3.879 49.688 -8.219 1 59.94 78 PHE A C 1
ATOM 632 O O . PHE A 1 78 ? -3.371 49.25 -7.191 1 59.94 78 PHE A O 1
ATOM 639 N N . VAL A 1 79 ? -4.863 49.062 -8.93 1 61.78 79 VAL A N 1
ATOM 640 C CA . VAL A 1 79 ? -5.066 47.625 -8.617 1 61.78 79 VAL A CA 1
ATOM 641 C C . VAL A 1 79 ? -4.867 46.812 -9.875 1 61.78 79 VAL A C 1
ATOM 643 O O . VAL A 1 79 ? -5.09 47.281 -10.992 1 61.78 79 VAL A O 1
ATOM 646 N N . ALA A 1 80 ? -4.195 45.688 -9.859 1 63.81 80 ALA A N 1
ATOM 647 C CA . ALA A 1 80 ? -4.176 44.688 -10.914 1 63.81 80 ALA A CA 1
ATOM 648 C C . ALA A 1 80 ? -5.371 43.75 -10.797 1 63.81 80 ALA A C 1
ATOM 650 O O . ALA A 1 80 ? -5.645 43.219 -9.719 1 63.81 80 ALA A O 1
ATOM 651 N N . VAL A 1 81 ? -6.301 43.688 -11.773 1 55.31 81 VAL A N 1
ATOM 652 C CA . VAL A 1 81 ? -7.555 42.938 -11.75 1 55.31 81 VAL A CA 1
ATOM 653 C C . VAL A 1 81 ? -7.375 41.625 -12.477 1 55.31 81 VAL A C 1
ATOM 655 O O . VAL A 1 81 ? -6.859 41.562 -13.594 1 55.31 81 VAL A O 1
ATOM 658 N N . LYS A 1 82 ? -7.262 40.406 -11.859 1 48.47 82 LYS A N 1
ATOM 659 C CA . LYS A 1 82 ? -7.32 39.156 -12.586 1 48.47 82 LYS A CA 1
ATOM 660 C C . LYS A 1 82 ? -8.68 38.969 -13.258 1 48.47 82 LYS A C 1
ATOM 662 O O . LYS A 1 82 ? -9.625 39.688 -12.961 1 48.47 82 LYS A O 1
ATOM 667 N N . GLU A 1 83 ? -9.156 37.594 -13.656 1 43.53 83 GLU A N 1
ATOM 668 C CA . GLU A 1 83 ? -10.383 37.281 -14.391 1 43.53 83 GLU A CA 1
ATOM 669 C C . GLU A 1 83 ? -11.602 37.875 -13.703 1 43.53 83 GLU A C 1
ATOM 671 O O . GLU A 1 83 ? -11.5 38.406 -12.586 1 43.53 83 GLU A O 1
ATOM 676 N N . GLN A 1 84 ? -12.891 37.406 -14.047 1 41.12 84 GLN A N 1
ATOM 677 C CA . GLN A 1 84 ? -14.211 37.938 -13.727 1 41.12 84 GLN A CA 1
ATOM 678 C C . GLN A 1 84 ? -14.34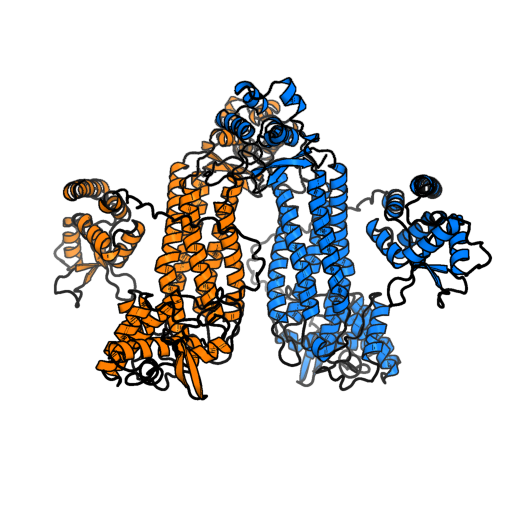4 38.219 -12.227 1 41.12 84 GLN A C 1
ATOM 680 O O . GLN A 1 84 ? -15.266 38.906 -11.797 1 41.12 84 GLN A O 1
ATOM 685 N N . ASN A 1 85 ? -13.852 37.312 -11.344 1 41.25 85 ASN A N 1
ATOM 686 C CA . ASN A 1 85 ? -14.273 37.5 -9.961 1 41.25 85 ASN A CA 1
ATOM 687 C C . ASN A 1 85 ? -13.391 38.531 -9.25 1 41.25 85 ASN A C 1
ATOM 689 O O . ASN A 1 85 ? -12.164 38.406 -9.234 1 41.25 85 ASN A O 1
ATOM 693 N N . GLU A 1 86 ? -13.82 39.75 -8.867 1 49.03 86 GLU A N 1
ATOM 694 C CA . GLU A 1 86 ? -13.672 41.062 -8.234 1 49.03 86 GLU A CA 1
ATOM 695 C C . GLU A 1 86 ? -12.414 41.125 -7.371 1 49.03 86 GLU A C 1
ATOM 697 O O . GLU A 1 86 ? -12.273 42.031 -6.539 1 49.03 86 GLU A O 1
ATOM 702 N N . THR A 1 87 ? -11.562 40.312 -7.344 1 50.84 87 THR A N 1
ATOM 703 C CA . THR A 1 87 ? -10.508 40.562 -6.371 1 50.84 87 THR A CA 1
ATOM 704 C C . THR A 1 87 ? -9.469 41.531 -6.934 1 50.84 87 THR A C 1
ATOM 706 O O . THR A 1 87 ? -8.922 41.312 -8.016 1 50.84 87 THR A O 1
ATOM 709 N N . CYS A 1 88 ? -9.359 42.719 -6.387 1 59.03 88 CYS A N 1
ATOM 710 C CA . CYS A 1 88 ? -8.422 43.781 -6.742 1 59.03 88 CYS A CA 1
ATOM 711 C C . CYS A 1 88 ? -7.207 43.781 -5.82 1 59.03 88 CYS A C 1
ATOM 713 O O . CYS A 1 88 ? -7.34 43.594 -4.609 1 59.03 88 CYS A O 1
ATOM 715 N N . LYS A 1 89 ? -5.949 43.719 -6.434 1 71.94 89 LYS A N 1
ATOM 716 C CA . LYS A 1 89 ? -4.727 43.844 -5.645 1 71.94 89 LYS A CA 1
ATOM 717 C C . LYS A 1 89 ? -4.086 45.219 -5.816 1 71.94 89 LYS A C 1
ATOM 719 O O . LYS A 1 89 ? -4.02 45.75 -6.926 1 71.94 89 LYS A O 1
ATOM 724 N N . ARG A 1 90 ? -3.662 45.719 -4.742 1 76.75 90 ARG A N 1
ATOM 725 C CA . ARG A 1 90 ? -3.035 47.031 -4.758 1 76.75 90 ARG A CA 1
ATOM 726 C C . ARG A 1 90 ? -1.635 46.969 -5.359 1 76.75 90 ARG A C 1
ATOM 728 O O . ARG A 1 90 ? -0.878 46.031 -5.082 1 76.75 90 ARG A O 1
ATOM 735 N N . VAL A 1 91 ? -1.381 47.844 -6.172 1 79.62 91 VAL A N 1
ATOM 736 C CA . VAL A 1 91 ? -0.057 47.938 -6.777 1 79.62 91 VAL A CA 1
ATOM 737 C C . VAL A 1 91 ? 0.88 48.719 -5.867 1 79.62 91 VAL A C 1
ATOM 739 O O . VAL A 1 91 ? 0.514 49.781 -5.359 1 79.62 91 VAL A O 1
ATOM 742 N N . VAL A 1 92 ? 2.1 48.125 -5.637 1 80.25 92 VAL A N 1
ATOM 743 C CA . VAL A 1 92 ? 3.08 48.781 -4.754 1 80.25 92 VAL A CA 1
ATOM 744 C C . VAL A 1 92 ? 4.293 49.219 -5.57 1 80.25 92 VAL A C 1
ATOM 746 O O . VAL A 1 92 ? 4.809 48.469 -6.395 1 80.25 92 VAL A O 1
ATOM 749 N N . CYS A 1 93 ? 4.695 50.438 -5.367 1 79.56 93 CYS A N 1
ATOM 750 C CA . CYS A 1 93 ? 5.93 50.938 -5.953 1 79.56 93 CYS A CA 1
ATOM 751 C C . CYS A 1 93 ? 7.145 50.406 -5.203 1 79.56 93 CYS A C 1
ATOM 753 O O . CYS A 1 93 ? 7.086 50.188 -3.992 1 79.56 93 CYS A O 1
ATOM 755 N N . PHE A 1 94 ? 8.25 50.125 -5.934 1 80.06 94 PHE A N 1
ATOM 756 C CA . PHE A 1 94 ? 9.375 49.469 -5.293 1 80.06 94 PHE A CA 1
ATOM 757 C C . PHE A 1 94 ? 9.977 50.344 -4.211 1 80.06 94 PHE A C 1
ATOM 759 O O . PHE A 1 94 ? 10.586 49.844 -3.262 1 80.06 94 PHE A O 1
ATOM 766 N N . GLU A 1 95 ? 9.688 51.719 -4.246 1 79.38 95 GLU A N 1
ATOM 767 C CA . GLU A 1 95 ? 10.141 52.594 -3.191 1 79.38 95 GLU A CA 1
ATOM 768 C C . GLU A 1 95 ? 9.414 52.312 -1.878 1 79.38 95 GLU A C 1
ATOM 770 O O . GLU A 1 95 ? 9.914 52.656 -0.803 1 79.38 95 GLU A O 1
ATOM 775 N N . ASP A 1 96 ? 8.32 51.688 -1.971 1 80.5 96 ASP A N 1
ATOM 776 C CA . ASP A 1 96 ? 7.516 51.375 -0.786 1 80.5 96 ASP A CA 1
ATOM 777 C C . ASP A 1 96 ? 7.637 49.938 -0.383 1 80.5 96 ASP A C 1
ATOM 779 O O . ASP A 1 96 ? 6.957 49.469 0.541 1 80.5 96 ASP A O 1
ATOM 783 N N . PHE A 1 97 ? 8.438 49.25 -1.014 1 85.62 97 PHE A N 1
ATOM 784 C CA . PHE A 1 97 ? 8.547 47.812 -0.769 1 85.62 97 PHE A CA 1
ATOM 785 C C . PHE A 1 97 ? 8.883 47.531 0.691 1 85.62 97 PHE A C 1
ATOM 787 O O . PHE A 1 97 ? 8.281 46.656 1.317 1 85.62 97 PHE A O 1
ATOM 794 N N . PHE A 1 98 ? 9.805 48.25 1.207 1 86.62 98 PHE A N 1
ATOM 795 C CA . PHE A 1 98 ? 10.266 48 2.566 1 86.62 98 PHE A CA 1
ATOM 796 C C . PHE A 1 98 ? 9.109 48.094 3.559 1 86.62 98 PHE A C 1
ATOM 798 O O . PHE A 1 98 ? 8.906 47.219 4.387 1 86.62 98 PHE A O 1
ATOM 805 N N . ASP A 1 99 ? 8.383 49.156 3.424 1 82.12 99 ASP A N 1
ATOM 806 C CA . ASP A 1 99 ? 7.305 49.406 4.375 1 82.12 99 ASP A CA 1
ATOM 807 C C . ASP A 1 99 ? 6.176 48.406 4.211 1 82.12 99 ASP A C 1
ATOM 809 O O . ASP A 1 99 ? 5.633 47.906 5.199 1 82.12 99 ASP A O 1
ATOM 813 N N . VAL A 1 100 ? 5.867 48.125 3.037 1 81.31 100 VAL A N 1
ATOM 814 C CA . VAL A 1 100 ? 4.77 47.219 2.752 1 81.31 100 VAL A CA 1
ATOM 815 C C . VAL A 1 100 ? 5.145 45.812 3.199 1 81.31 100 VAL A C 1
ATOM 817 O O . VAL A 1 100 ? 4.355 45.125 3.857 1 81.31 100 VAL A O 1
ATOM 820 N N . ILE A 1 101 ? 6.359 45.438 2.922 1 86.31 101 ILE A N 1
ATOM 821 C CA . ILE A 1 101 ? 6.809 44.094 3.275 1 86.31 101 ILE A CA 1
ATOM 822 C C . ILE A 1 101 ? 6.949 43.969 4.793 1 86.31 101 ILE A C 1
ATOM 824 O O . ILE A 1 101 ? 6.543 42.969 5.387 1 86.31 101 ILE A O 1
ATOM 828 N N . LYS A 1 102 ? 7.406 44.969 5.281 1 84.69 102 LYS A N 1
ATOM 829 C CA . LYS A 1 102 ? 7.531 45 6.734 1 84.69 102 LYS A CA 1
ATOM 830 C C . LYS A 1 102 ? 6.164 44.875 7.406 1 84.69 102 LYS A C 1
ATOM 832 O O . LYS A 1 102 ? 6 44.125 8.352 1 84.69 102 LYS A O 1
ATOM 837 N N . ASP A 1 103 ? 5.293 45.656 6.941 1 80.62 103 ASP A N 1
ATOM 838 C CA . ASP A 1 103 ? 3.951 45.625 7.516 1 80.62 103 ASP A CA 1
ATOM 839 C C . ASP A 1 103 ? 3.344 44.219 7.418 1 80.62 103 ASP A C 1
ATOM 841 O O . ASP A 1 103 ? 2.809 43.688 8.398 1 80.62 103 ASP A O 1
ATOM 845 N N . VAL A 1 104 ? 3.506 43.625 6.34 1 80.81 104 VAL A N 1
ATOM 846 C CA . VAL A 1 104 ? 2.941 42.312 6.137 1 80.81 104 VAL A CA 1
ATOM 847 C C . VAL A 1 104 ? 3.725 41.281 6.953 1 80.81 104 VAL A C 1
ATOM 849 O O . VAL A 1 104 ? 3.137 40.406 7.59 1 80.81 104 VAL A O 1
ATOM 852 N N . HIS A 1 105 ? 4.961 41.469 6.977 1 84.19 105 HIS A N 1
ATOM 853 C CA . HIS A 1 105 ? 5.84 40.562 7.695 1 84.19 105 HIS A CA 1
ATOM 854 C C . HIS A 1 105 ? 5.633 40.656 9.203 1 84.19 105 HIS A C 1
ATOM 856 O O . HIS A 1 105 ? 5.57 39.625 9.891 1 84.19 105 HIS A O 1
ATOM 862 N N . ASP A 1 106 ? 5.426 41.781 9.602 1 78.44 106 ASP A N 1
ATOM 863 C CA . ASP A 1 106 ? 5.285 42.031 11.039 1 78.44 106 ASP A CA 1
ATOM 864 C C . ASP A 1 106 ? 3.857 41.75 11.5 1 78.44 106 ASP A C 1
ATOM 866 O O . ASP A 1 106 ? 3.645 41.094 12.523 1 78.44 106 ASP A O 1
ATOM 870 N N . ASN A 1 107 ? 2.979 42.281 10.703 1 78.06 107 ASN A N 1
ATOM 871 C CA . ASN A 1 107 ? 1.626 42.375 11.234 1 78.06 107 ASN A CA 1
ATOM 872 C C . ASN A 1 107 ? 0.696 41.344 10.633 1 78.06 107 ASN A C 1
ATOM 874 O O . ASN A 1 107 ? -0.354 41.031 11.195 1 78.06 107 ASN A O 1
ATOM 878 N N . VAL A 1 108 ? 1.12 40.844 9.539 1 74.38 108 VAL A N 1
ATOM 879 C CA . VAL A 1 108 ? 0.233 39.875 8.891 1 74.38 108 VAL A CA 1
ATOM 880 C C . VAL A 1 108 ? 0.777 38.469 9.062 1 74.38 108 VAL A C 1
ATOM 882 O O . VAL A 1 108 ? 0.045 37.562 9.461 1 74.38 108 VAL A O 1
ATOM 885 N N . VAL A 1 109 ? 2.135 38.375 8.93 1 77.44 109 VAL A N 1
ATOM 886 C CA . VAL A 1 109 ? 2.756 37.031 8.969 1 77.44 109 VAL A CA 1
ATOM 887 C C . VAL A 1 109 ? 3.443 36.844 10.312 1 77.44 109 VAL A C 1
ATOM 889 O O . VAL A 1 109 ? 3.631 35.688 10.75 1 77.44 109 VAL A O 1
ATOM 892 N N . GLY A 1 110 ? 3.68 37.906 11.086 1 74.81 110 GLY A N 1
ATOM 893 C CA . GLY A 1 110 ? 4.328 37.844 12.383 1 74.81 110 GLY A CA 1
ATOM 894 C C . GLY A 1 110 ? 5.723 37.25 12.32 1 74.81 110 GLY A C 1
ATOM 895 O O . GLY A 1 110 ? 6.043 36.312 13.062 1 74.81 110 GLY A O 1
ATOM 896 N N . HIS A 1 111 ? 6.414 37.625 11.406 1 78.94 111 HIS A N 1
ATOM 897 C CA . HIS A 1 111 ? 7.812 37.25 11.219 1 78.94 111 HIS A CA 1
ATOM 898 C C . HIS A 1 111 ? 7.938 35.781 10.766 1 78.94 111 HIS A C 1
ATOM 900 O O . HIS A 1 111 ? 8.734 35.031 11.312 1 78.94 111 HIS A O 1
ATOM 906 N N . GLY A 1 112 ? 7.172 35.5 9.828 1 72 112 GLY A N 1
ATOM 907 C CA . GLY A 1 112 ? 7.188 34.188 9.234 1 72 112 GLY A CA 1
ATOM 908 C C . GLY A 1 112 ? 8.266 34.031 8.188 1 72 112 GLY A C 1
ATOM 909 O O . GLY A 1 112 ? 9.188 34.844 8.094 1 72 112 GLY A O 1
ATOM 910 N N . SER A 1 113 ? 8.242 32.938 7.48 1 77.06 113 SER A N 1
ATOM 911 C CA . SER A 1 113 ? 9.211 32.719 6.418 1 77.06 113 SER A CA 1
ATOM 912 C C . SER A 1 113 ? 9.031 33.688 5.27 1 77.06 113 SER A C 1
ATOM 914 O O . SER A 1 113 ? 7.992 34.344 5.164 1 77.06 113 SER A O 1
ATOM 916 N N . SER A 1 114 ? 10.023 33.719 4.473 1 79.62 114 SER A N 1
ATOM 917 C CA . SER A 1 114 ? 9.953 34.562 3.299 1 79.62 114 SER A CA 1
ATOM 918 C C . SER A 1 114 ? 8.836 34.125 2.359 1 79.62 114 SER A C 1
ATOM 920 O O . SER A 1 114 ? 8.188 34.969 1.728 1 79.62 114 SER A O 1
ATOM 922 N N . LYS A 1 115 ? 8.594 33.031 2.375 1 79.19 115 LYS A N 1
ATOM 923 C CA . LYS A 1 115 ? 7.531 32.5 1.513 1 79.19 115 LYS A CA 1
ATOM 924 C C . LYS A 1 115 ? 6.156 32.938 2.031 1 79.19 115 LYS A C 1
ATOM 926 O O . LYS A 1 115 ? 5.301 33.375 1.258 1 79.19 115 LYS A O 1
ATOM 931 N N . SER A 1 116 ? 5.98 32.812 3.326 1 79.12 116 SER A N 1
ATOM 932 C CA . SER A 1 116 ? 4.723 33.25 3.92 1 79.12 116 SER A CA 1
ATOM 933 C C . SER A 1 116 ? 4.516 34.75 3.727 1 79.12 116 SER A C 1
ATOM 935 O O . SER A 1 116 ? 3.404 35.188 3.439 1 79.12 116 SER A O 1
ATOM 937 N N . THR A 1 117 ? 5.547 35.312 3.938 1 80.94 117 THR A N 1
ATOM 938 C CA . THR A 1 117 ? 5.473 36.75 3.736 1 80.94 117 THR A CA 1
ATOM 939 C C . THR A 1 117 ? 5.137 37.094 2.285 1 80.94 117 THR A C 1
ATOM 941 O O . THR A 1 117 ? 4.297 37.969 2.018 1 80.94 117 THR A O 1
ATOM 944 N N . PHE A 1 118 ? 5.629 36.281 1.439 1 83.56 118 PHE A N 1
ATOM 945 C CA . PHE A 1 118 ? 5.395 36.531 0.021 1 83.56 118 PHE A CA 1
ATOM 946 C C . PHE A 1 118 ? 3.961 36.156 -0.359 1 83.56 118 PHE A C 1
ATOM 948 O O . PHE A 1 118 ? 3.299 36.938 -1.072 1 83.56 118 PHE A O 1
ATOM 955 N N . ASN A 1 119 ? 3.518 35.219 0.123 1 79.5 119 ASN A N 1
ATOM 956 C CA . ASN A 1 119 ? 2.139 34.812 -0.154 1 79.5 119 ASN A CA 1
ATOM 957 C C . ASN A 1 119 ? 1.147 35.875 0.371 1 79.5 119 ASN A C 1
ATOM 959 O O . ASN A 1 119 ? 0.16 36.188 -0.296 1 79.5 119 ASN A O 1
ATOM 963 N N . ALA A 1 120 ? 1.494 36.281 1.479 1 79.62 120 ALA A N 1
ATOM 964 C CA . ALA A 1 120 ? 0.643 37.312 2.053 1 79.62 120 ALA A CA 1
ATOM 965 C C . ALA A 1 120 ? 0.685 38.594 1.212 1 79.62 120 ALA A C 1
ATOM 967 O O . ALA A 1 120 ? -0.338 39.25 1.025 1 79.62 120 ALA A O 1
ATOM 968 N N . ILE A 1 121 ? 1.744 38.781 0.717 1 82.06 121 ILE A N 1
ATOM 969 C CA . ILE A 1 121 ? 1.911 39.969 -0.121 1 82.06 121 ILE A CA 1
ATOM 970 C C . ILE A 1 121 ? 1.172 39.781 -1.443 1 82.06 121 ILE A C 1
ATOM 972 O O . ILE A 1 121 ? 0.451 40.656 -1.896 1 82.06 121 ILE A O 1
ATOM 976 N N . GLN A 1 122 ? 1.247 38.625 -1.911 1 79.19 122 GLN A N 1
ATOM 977 C CA . GLN A 1 122 ? 0.636 38.375 -3.209 1 79.19 122 GLN A CA 1
ATOM 978 C C . GLN A 1 122 ? -0.887 38.375 -3.117 1 79.19 122 GLN A C 1
ATOM 980 O O . GLN A 1 122 ? -1.567 38.656 -4.105 1 79.19 122 GLN A O 1
ATOM 985 N N . SER A 1 123 ? -1.338 38.188 -2.041 1 76.88 123 SER A N 1
ATOM 986 C CA . SER A 1 123 ? -2.787 38.188 -1.865 1 76.88 123 SER A CA 1
ATOM 987 C C . SER A 1 123 ? -3.32 39.625 -1.789 1 76.88 123 SER A C 1
ATOM 989 O O . SER A 1 123 ? -4.5 39.844 -2.055 1 76.88 123 SER A O 1
ATOM 991 N N . ARG A 1 124 ? -2.455 40.5 -1.514 1 74.94 124 ARG A N 1
ATOM 992 C CA . ARG A 1 124 ? -2.924 41.875 -1.232 1 74.94 124 ARG A CA 1
ATOM 993 C C . ARG A 1 124 ? -2.348 42.875 -2.23 1 74.94 124 ARG A C 1
ATOM 995 O O . ARG A 1 124 ? -2.961 43.906 -2.508 1 74.94 124 ARG A O 1
ATOM 1002 N N . TYR A 1 125 ? -1.239 42.406 -2.635 1 79.94 125 TYR A N 1
ATOM 1003 C CA . TYR A 1 125 ? -0.523 43.375 -3.453 1 79.94 125 TYR A CA 1
ATOM 1004 C C . TYR A 1 125 ? -0.102 42.75 -4.785 1 79.94 125 TYR A C 1
ATOM 1006 O O . TYR A 1 125 ? 0.068 41.531 -4.887 1 79.94 125 TYR A O 1
ATOM 1014 N N . ALA A 1 126 ? -0.031 43.656 -5.723 1 79 126 ALA A N 1
ATOM 1015 C CA . ALA A 1 126 ? 0.415 43.25 -7.055 1 79 126 ALA A CA 1
ATOM 1016 C C . ALA A 1 126 ? 1.797 43.844 -7.363 1 79 126 ALA A C 1
ATOM 1018 O O . ALA A 1 126 ? 2.166 44.906 -6.863 1 79 126 ALA A O 1
ATOM 1019 N N . LEU A 1 127 ? 2.682 43.094 -8.07 1 78.5 127 LEU A N 1
ATOM 1020 C CA . LEU A 1 127 ? 3.936 43.5 -8.695 1 78.5 127 LEU A CA 1
ATOM 1021 C C . LEU A 1 127 ? 5.047 43.625 -7.656 1 78.5 127 LEU A C 1
ATOM 1023 O O . LEU A 1 127 ? 5.934 44.469 -7.785 1 78.5 127 LEU A O 1
ATOM 1027 N N . VAL A 1 128 ? 4.98 42.844 -6.613 1 80.81 128 VAL A N 1
ATOM 1028 C CA . VAL A 1 128 ? 6.066 42.75 -5.645 1 80.81 128 VAL A CA 1
ATOM 1029 C C . VAL A 1 128 ? 6.848 41.438 -5.895 1 80.81 128 VAL A C 1
ATOM 1031 O O . VAL A 1 128 ? 6.312 40.344 -5.719 1 80.81 128 VAL A O 1
ATOM 1034 N N . PRO A 1 129 ? 8.016 41.594 -6.281 1 82.62 129 PRO A N 1
ATOM 1035 C CA . PRO A 1 129 ? 8.789 40.406 -6.648 1 82.62 129 PRO A CA 1
ATOM 1036 C C . PRO A 1 129 ? 9.219 39.594 -5.438 1 82.62 129 PRO A C 1
ATOM 1038 O O . PRO A 1 129 ? 9.484 40.125 -4.371 1 82.62 129 PRO A O 1
ATOM 1041 N N . ARG A 1 130 ? 9.32 38.375 -5.629 1 82.5 130 ARG A N 1
ATOM 1042 C CA . ARG A 1 130 ? 9.727 37.406 -4.598 1 82.5 130 ARG A CA 1
ATOM 1043 C C . ARG A 1 130 ? 11.117 37.75 -4.07 1 82.5 130 ARG A C 1
ATOM 1045 O O . ARG A 1 130 ? 11.367 37.656 -2.867 1 82.5 130 ARG A O 1
ATOM 1052 N N . LYS A 1 131 ? 11.867 38.188 -4.875 1 82.62 131 LYS A N 1
ATOM 1053 C CA . LYS A 1 131 ? 13.258 38.5 -4.531 1 82.62 131 LYS A CA 1
ATOM 1054 C C . LYS A 1 131 ? 13.32 39.656 -3.52 1 82.62 131 LYS A C 1
ATOM 1056 O O . LYS A 1 131 ? 14.172 39.625 -2.623 1 82.62 131 LYS A O 1
ATOM 1061 N N . ALA A 1 132 ? 12.492 40.531 -3.633 1 85.56 132 ALA A N 1
ATOM 1062 C CA . ALA A 1 132 ? 12.453 41.656 -2.707 1 85.56 132 ALA A CA 1
ATOM 1063 C C . ALA A 1 132 ? 12 41.188 -1.318 1 85.56 132 ALA A C 1
ATOM 1065 O O . ALA A 1 132 ? 12.555 41.625 -0.308 1 85.56 132 ALA A O 1
ATOM 1066 N N . VAL A 1 133 ? 11.148 40.312 -1.29 1 85.62 133 VAL A N 1
ATOM 1067 C CA . VAL A 1 133 ? 10.625 39.781 -0.026 1 85.62 133 VAL A CA 1
ATOM 1068 C C . VAL A 1 133 ? 11.695 38.938 0.67 1 85.62 133 VAL A C 1
ATOM 1070 O O . VAL A 1 133 ? 11.93 39.094 1.873 1 85.62 133 VAL A O 1
ATOM 1073 N N . GLU A 1 134 ? 12.281 38.281 -0.103 1 83.69 134 GLU A N 1
ATOM 1074 C CA . GLU A 1 134 ? 13.352 37.438 0.425 1 83.69 134 GLU A CA 1
ATOM 1075 C C . GLU A 1 134 ? 14.484 38.281 0.995 1 83.69 134 GLU A C 1
ATOM 1077 O O . GLU A 1 134 ? 15.023 37.969 2.061 1 83.69 134 GLU A O 1
ATOM 1082 N N . LYS A 1 135 ? 14.828 39.25 0.31 1 84 135 LYS A N 1
ATOM 1083 C CA . LYS A 1 135 ? 15.883 40.156 0.771 1 84 135 LYS A CA 1
ATOM 1084 C C . LYS A 1 135 ? 15.484 40.844 2.076 1 84 135 LYS A C 1
ATOM 1086 O O . LYS A 1 135 ? 16.297 40.938 3 1 84 135 LYS A O 1
ATOM 1091 N N . PHE A 1 136 ? 14.281 41.156 2.213 1 85.62 136 PHE A N 1
ATOM 1092 C CA . PHE A 1 136 ? 13.805 41.781 3.436 1 85.62 136 PHE A CA 1
ATOM 1093 C C . PHE A 1 136 ? 13.875 40.812 4.613 1 85.62 136 PHE A C 1
ATOM 1095 O O . PHE A 1 136 ? 14.367 41.156 5.684 1 85.62 136 PHE A O 1
ATOM 1102 N N . CYS A 1 137 ? 13.438 39.688 4.395 1 81.38 137 CYS A N 1
ATOM 1103 C CA . CYS A 1 137 ? 13.375 38.688 5.469 1 81.38 137 CYS A CA 1
ATOM 1104 C C . CYS A 1 137 ? 14.773 38.312 5.945 1 81.38 137 CYS A C 1
ATOM 1106 O O . CYS A 1 137 ? 14.977 38.062 7.129 1 81.38 137 CYS A O 1
ATOM 1108 N N . SER A 1 138 ? 15.664 38.406 5.078 1 82.25 138 SER A N 1
ATOM 1109 C CA . SER A 1 138 ? 17.047 38.125 5.43 1 82.25 138 SER A CA 1
ATOM 1110 C C . SER A 1 138 ? 17.641 39.25 6.285 1 82.25 138 SER A C 1
ATOM 1112 O O . SER A 1 138 ? 18.641 39.062 6.965 1 82.25 138 SER A O 1
ATOM 1114 N N . LEU A 1 139 ? 17.031 40.406 6.383 1 78.38 139 LEU A N 1
ATOM 1115 C CA . LEU A 1 139 ? 17.547 41.562 7.09 1 78.38 139 LEU A CA 1
ATOM 1116 C C . LEU A 1 139 ? 16.734 41.844 8.359 1 78.38 139 LEU A C 1
ATOM 1118 O O . LEU A 1 139 ? 17.062 42.719 9.133 1 78.38 139 LEU A O 1
ATOM 1122 N N . CYS A 1 140 ? 15.727 40.969 8.5 1 76.75 140 CYS A N 1
ATOM 1123 C CA . CYS A 1 140 ? 14.852 41.219 9.648 1 76.75 140 CYS A CA 1
ATOM 1124 C C . CYS A 1 140 ? 15.57 40.938 10.953 1 76.75 140 CYS A C 1
ATOM 1126 O O . CYS A 1 140 ? 16.016 39.812 11.188 1 76.75 140 CYS A O 1
ATOM 1128 N N . VAL A 1 141 ? 15.773 41.781 11.727 1 72.25 141 VAL A N 1
ATOM 1129 C CA . VAL A 1 141 ? 16.531 41.719 12.969 1 72.25 141 VAL A CA 1
ATOM 1130 C C . VAL A 1 141 ? 15.867 40.719 13.93 1 72.25 141 VAL A C 1
ATOM 1132 O O . VAL A 1 141 ? 16.547 39.969 14.633 1 72.25 141 VAL A O 1
ATOM 1135 N N . THR A 1 142 ? 14.609 40.75 14 1 69.12 142 THR A N 1
ATOM 1136 C CA . THR A 1 142 ? 13.875 39.875 14.906 1 69.12 142 THR A CA 1
ATOM 1137 C C . THR A 1 142 ? 14.047 38.406 14.508 1 69.12 142 THR A C 1
ATOM 1139 O O . THR A 1 142 ? 14.18 37.531 15.367 1 69.12 142 THR A O 1
ATOM 1142 N N . CYS A 1 143 ? 14.109 38.25 13.32 1 65.94 143 CYS A N 1
ATOM 1143 C CA . CYS A 1 143 ? 14.242 36.906 12.828 1 65.94 143 CYS A CA 1
ATOM 1144 C C . CYS A 1 143 ? 15.68 36.406 12.945 1 65.94 143 CYS A C 1
ATOM 1146 O O . CYS A 1 143 ? 15.93 35.219 13 1 65.94 143 CYS A O 1
ATOM 1148 N N . GLN A 1 144 ? 16.672 37.156 13.055 1 57.75 144 GLN A N 1
ATOM 1149 C CA . GLN A 1 144 ? 18.078 36.812 13.18 1 57.75 144 GLN A CA 1
ATOM 1150 C C . GLN A 1 144 ? 18.469 36.625 14.648 1 57.75 144 GLN A C 1
ATOM 1152 O O . GLN A 1 144 ? 19.562 36.156 14.945 1 57.75 144 GLN A O 1
ATOM 1157 N N . GLN A 1 145 ? 17.984 37.062 15.672 1 49.31 145 GLN A N 1
ATOM 1158 C CA . GLN A 1 145 ? 18.375 36.875 17.062 1 49.31 145 GLN A CA 1
ATOM 1159 C C . GLN A 1 145 ? 18.25 35.406 17.5 1 49.31 145 GLN A C 1
ATOM 1161 O O . GLN A 1 145 ? 17.266 34.75 17.141 1 49.31 145 GLN A O 1
ATOM 1166 N N . PRO A 1 146 ? 19.391 34.75 17.984 1 37.31 146 PRO A N 1
ATOM 1167 C CA . PRO A 1 146 ? 19.328 33.375 18.469 1 37.31 146 PRO A CA 1
ATOM 1168 C C . PRO A 1 146 ? 18.234 33.156 19.5 1 37.31 146 PRO A C 1
ATOM 1170 O O . PRO A 1 146 ? 18.109 33.938 20.453 1 37.31 146 PRO A O 1
ATOM 1173 N N . LYS A 1 147 ? 17.141 32.656 19.328 1 34.34 147 LYS A N 1
ATOM 1174 C CA . LYS A 1 147 ? 16.125 32.344 20.328 1 34.34 147 LYS A CA 1
ATOM 1175 C C . LYS A 1 147 ? 16.703 31.453 21.438 1 34.34 147 LYS A C 1
ATOM 1177 O O . LYS A 1 147 ? 17.281 30.406 21.156 1 34.34 147 LYS A O 1
ATOM 1182 N N . THR A 1 148 ? 17.359 31.922 22.5 1 29.69 148 THR A N 1
ATOM 1183 C CA . THR A 1 148 ? 17.75 31.156 23.688 1 29.69 148 THR A CA 1
ATOM 1184 C C . THR A 1 148 ? 16.656 30.141 24.047 1 29.69 148 THR A C 1
ATOM 1186 O O . THR A 1 148 ? 15.508 30.516 24.281 1 29.69 148 THR A O 1
ATOM 1189 N N . CYS A 1 149 ? 16.734 29.031 23.438 1 25.34 149 CYS A N 1
ATOM 1190 C CA . CYS A 1 149 ? 15.828 27.922 23.688 1 25.34 149 CYS A CA 1
ATOM 1191 C C . CYS A 1 149 ? 15.711 27.625 25.172 1 25.34 149 CYS A C 1
ATOM 1193 O O . CYS A 1 149 ? 16.703 27.297 25.828 1 25.34 149 CYS A O 1
ATOM 1195 N N . LYS A 1 150 ? 15.086 28.438 25.953 1 27.75 150 LYS A N 1
ATOM 1196 C CA . LYS A 1 150 ? 14.734 28.047 27.312 1 27.75 150 LYS A CA 1
ATOM 1197 C C . LYS A 1 150 ? 14.461 26.547 27.406 1 27.75 150 LYS A C 1
ATOM 1199 O O . LYS A 1 150 ? 13.656 26.016 26.625 1 27.75 150 LYS A O 1
ATOM 1204 N N . THR A 1 151 ? 15.484 25.844 27.844 1 24.38 151 THR A N 1
ATOM 1205 C CA . THR A 1 151 ? 15.562 24.406 28.109 1 24.38 151 THR A CA 1
ATOM 1206 C C . THR A 1 151 ? 14.359 23.938 28.922 1 24.38 151 THR A C 1
ATOM 1208 O O . THR A 1 151 ? 14.172 24.375 30.062 1 24.38 151 THR A O 1
ATOM 1211 N N . LEU A 1 152 ? 13.219 23.984 28.5 1 21.42 152 LEU A N 1
ATOM 1212 C CA . LEU A 1 152 ? 12.172 23.391 29.312 1 21.42 152 LEU A CA 1
ATOM 1213 C C . LEU A 1 152 ? 12.602 22.016 29.844 1 21.42 152 LEU A C 1
ATOM 1215 O O . LEU A 1 152 ? 12.992 21.141 29.062 1 21.42 152 LEU A O 1
ATOM 1219 N N . LYS A 1 153 ? 13.234 22 30.984 1 24.23 153 LYS A N 1
ATOM 1220 C CA . LYS A 1 153 ? 13.578 20.828 31.781 1 24.23 153 LYS A CA 1
ATOM 1221 C C . LYS A 1 153 ? 12.492 19.766 31.688 1 24.23 153 LYS A C 1
ATOM 1223 O O . LYS A 1 153 ? 11.344 20 32.094 1 24.23 153 LYS A O 1
ATOM 1228 N N . ARG A 1 154 ? 12.523 19.141 30.594 1 23.67 154 ARG A N 1
ATOM 1229 C CA . ARG A 1 154 ? 11.609 18 30.594 1 23.67 154 ARG A CA 1
ATOM 1230 C C . ARG A 1 154 ? 11.766 17.188 31.875 1 23.67 154 ARG A C 1
ATOM 1232 O O . ARG A 1 154 ? 12.867 16.734 32.188 1 23.67 154 ARG A O 1
ATOM 1239 N N . LYS A 1 155 ? 11.172 17.641 32.938 1 24.39 155 LYS A N 1
ATOM 1240 C CA . LYS A 1 155 ? 11.141 16.797 34.125 1 24.39 155 LYS A CA 1
ATOM 1241 C C . LYS A 1 155 ? 11.016 15.32 33.781 1 24.39 155 LYS A C 1
ATOM 1243 O O . LYS A 1 155 ? 10.109 14.938 33.031 1 24.39 155 LYS A O 1
ATOM 1248 N N . HIS A 1 156 ? 12.148 14.719 33.5 1 22.97 156 HIS A N 1
ATOM 1249 C CA . HIS A 1 156 ? 12.328 13.289 33.25 1 22.97 156 HIS A CA 1
ATOM 1250 C C . HIS A 1 156 ? 11.57 12.453 34.281 1 22.97 156 HIS A C 1
ATOM 1252 O O . HIS A 1 156 ? 11.859 12.508 35.469 1 22.97 156 HIS A O 1
ATOM 1258 N N . THR A 1 157 ? 10.312 12.477 34.312 1 23.39 157 THR A N 1
ATOM 1259 C CA . THR A 1 157 ? 9.625 11.648 35.281 1 23.39 157 THR A CA 1
ATOM 1260 C C . THR A 1 157 ? 10.203 10.234 35.281 1 23.39 157 THR A C 1
ATOM 1262 O O . THR A 1 157 ? 10.453 9.656 34.219 1 23.39 157 THR A O 1
ATOM 1265 N N . PRO A 1 158 ? 10.984 9.938 36.25 1 25.48 158 PRO A N 1
ATOM 1266 C CA . PRO A 1 158 ? 11.695 8.672 36.438 1 25.48 158 PRO A CA 1
ATOM 1267 C C . PRO A 1 158 ? 10.938 7.48 35.844 1 25.48 158 PRO A C 1
ATOM 1269 O O . PRO A 1 158 ? 9.719 7.539 35.688 1 25.48 158 PRO A O 1
ATOM 1272 N N . PRO A 1 159 ? 11.727 6.754 35.156 1 24.8 159 PRO A N 1
ATOM 1273 C CA . PRO A 1 159 ? 11.164 5.559 34.5 1 24.8 159 PRO A CA 1
ATOM 1274 C C . PRO A 1 159 ? 10.258 4.766 35.469 1 24.8 159 PRO A C 1
ATOM 1276 O O . PRO A 1 159 ? 10.578 4.609 36.625 1 24.8 159 PRO A O 1
ATOM 1279 N N . VAL A 1 160 ? 9.008 4.902 35.312 1 24.8 160 VAL A N 1
ATOM 1280 C CA . VAL A 1 160 ? 8.062 4.211 36.188 1 24.8 160 VAL A CA 1
ATOM 1281 C C . VAL A 1 160 ? 8.453 2.738 36.312 1 24.8 160 VAL A C 1
ATOM 1283 O O . VAL A 1 160 ? 8.703 2.07 35.312 1 24.8 160 VAL A O 1
ATOM 1286 N N . LYS A 1 161 ? 9.375 2.482 37.25 1 24.73 161 LYS A N 1
ATOM 1287 C CA . LYS A 1 161 ? 9.695 1.114 37.625 1 24.73 161 LYS A CA 1
ATOM 1288 C C . LYS A 1 161 ? 8.516 0.177 37.406 1 24.73 161 LYS A C 1
ATOM 1290 O O . LYS A 1 161 ? 7.402 0.451 37.844 1 24.73 161 LYS A O 1
ATOM 1295 N N . TRP A 1 162 ? 8.633 -0.349 36.219 1 22.64 162 TRP A N 1
ATOM 1296 C CA . TRP A 1 162 ? 7.598 -1.319 35.875 1 22.64 162 TRP A CA 1
ATOM 1297 C C . TRP A 1 162 ? 7.473 -2.395 36.938 1 22.64 162 TRP A C 1
ATOM 1299 O O . TRP A 1 162 ? 8.406 -3.172 37.156 1 22.64 162 TRP A O 1
ATOM 1309 N N . THR A 1 163 ? 7.504 -1.939 38.188 1 24.53 163 THR A N 1
ATOM 1310 C CA . THR A 1 163 ? 7.348 -3.018 39.156 1 24.53 163 THR A CA 1
ATOM 1311 C C . THR A 1 163 ? 6.25 -3.98 38.719 1 24.53 163 THR A C 1
ATOM 1313 O O . THR A 1 163 ? 5.199 -3.555 38.219 1 24.53 163 THR A O 1
ATOM 1316 N N . PRO A 1 164 ? 6.82 -5.164 38.375 1 25.47 164 PRO A N 1
ATOM 1317 C CA . PRO A 1 164 ? 5.801 -6.172 38.062 1 25.47 164 PRO A CA 1
ATOM 1318 C C . PRO A 1 164 ? 4.551 -6.004 38.938 1 25.47 164 PRO A C 1
ATOM 1320 O O . PRO A 1 164 ? 4.652 -5.824 40.156 1 25.47 164 PRO A O 1
ATOM 1323 N N . ILE A 1 165 ? 3.695 -5.113 38.406 1 25.55 165 ILE A N 1
ATOM 1324 C CA . ILE A 1 165 ? 2.521 -4.848 39.25 1 25.55 165 ILE A CA 1
ATOM 1325 C C . ILE A 1 165 ? 1.951 -6.164 39.781 1 25.55 165 ILE A C 1
ATOM 1327 O O . ILE A 1 165 ? 1.461 -6.988 39 1 25.55 165 ILE A O 1
ATOM 1331 N N . ILE A 1 166 ? 2.969 -6.91 40.344 1 25.69 166 ILE A N 1
ATOM 1332 C CA . ILE A 1 166 ? 2.258 -7.887 41.156 1 25.69 166 ILE A CA 1
ATOM 1333 C C . ILE A 1 166 ? 0.99 -7.258 41.75 1 25.69 166 ILE A C 1
ATOM 1335 O O . ILE A 1 166 ? 1.042 -6.188 42.344 1 25.69 166 ILE A O 1
ATOM 1339 N N . THR A 1 167 ? -0.026 -7.438 40.875 1 23.64 167 THR A N 1
ATOM 1340 C CA . THR A 1 167 ? -1.359 -6.984 41.25 1 23.64 167 THR A CA 1
ATOM 1341 C C . THR A 1 167 ? -1.601 -7.203 42.75 1 23.64 167 THR A C 1
ATOM 1343 O O . THR A 1 167 ? -1.767 -8.344 43.188 1 23.64 167 THR A O 1
ATOM 1346 N N . PRO A 1 168 ? -0.565 -6.652 43.438 1 26.81 168 PRO A N 1
ATOM 1347 C CA . PRO A 1 168 ? -0.988 -6.922 44.812 1 26.81 168 PRO A CA 1
ATOM 1348 C C . PRO A 1 168 ? -2.475 -6.648 45.031 1 26.81 168 PRO A C 1
ATOM 1350 O O . PRO A 1 168 ? -3.088 -5.891 44.281 1 26.81 168 PRO A O 1
ATOM 1353 N N . ASN A 1 169 ? -3.17 -7.523 45.812 1 27.02 169 ASN A N 1
ATOM 1354 C CA . ASN A 1 169 ? -4.512 -7.379 46.375 1 27.02 169 ASN A CA 1
ATOM 1355 C C . ASN A 1 169 ? -4.727 -5.992 46.969 1 27.02 169 ASN A C 1
ATOM 1357 O O . ASN A 1 169 ? -4.332 -5.734 48.094 1 27.02 169 ASN A O 1
ATOM 1361 N N . ARG A 1 170 ? -4.133 -4.969 46.344 1 22.34 170 ARG A N 1
ATOM 1362 C CA . ARG A 1 170 ? -4.266 -3.709 47.094 1 22.34 170 ARG A CA 1
ATOM 1363 C C . ARG A 1 170 ? -5.723 -3.434 47.438 1 22.34 170 ARG A C 1
ATOM 1365 O O . ARG A 1 170 ? -6.559 -3.238 46.562 1 22.34 170 ARG A O 1
ATOM 1372 N N . LYS A 1 171 ? -6.078 -3.908 48.5 1 28.75 171 LYS A N 1
ATOM 1373 C CA . LYS A 1 171 ? -7.246 -3.424 49.25 1 28.75 171 LYS A CA 1
ATOM 1374 C C . LYS A 1 171 ? -7.262 -1.899 49.312 1 28.75 171 LYS A C 1
ATOM 1376 O O . LYS A 1 171 ? -6.629 -1.305 50.188 1 28.75 171 LYS A O 1
ATOM 1381 N N . SER A 1 172 ? -6.691 -1.254 48.25 1 25.5 172 SER A N 1
ATOM 1382 C CA . SER A 1 172 ? -6.625 0.203 48.312 1 25.5 172 SER A CA 1
ATOM 1383 C C . SER A 1 172 ? -7.965 0.802 48.719 1 25.5 172 SER A C 1
ATOM 1385 O O . SER A 1 172 ? -9.008 0.441 48.156 1 25.5 172 SER A O 1
ATOM 1387 N N . LYS A 1 173 ? -7.961 1.209 49.844 1 30.39 173 LYS A N 1
ATOM 1388 C CA . LYS A 1 173 ? -9.055 1.948 50.5 1 30.39 173 LYS A CA 1
ATOM 1389 C C . LYS A 1 173 ? -9.406 3.197 49.688 1 30.39 173 LYS A C 1
ATOM 1391 O O . LYS A 1 173 ? -8.672 4.184 49.688 1 30.39 173 LYS A O 1
ATOM 1396 N N . HIS A 1 174 ? -9.633 3.096 48.375 1 29.84 174 HIS A N 1
ATOM 1397 C CA . HIS A 1 174 ? -10.336 4.199 47.75 1 29.84 174 HIS A CA 1
ATOM 1398 C C . HIS A 1 174 ? -11.359 4.82 48.688 1 29.84 174 HIS A C 1
ATOM 1400 O O . HIS A 1 174 ? -12.312 4.16 49.094 1 29.84 174 HIS A O 1
ATOM 1406 N N . LYS A 1 175 ? -10.797 5.441 49.594 1 31.78 175 LYS A N 1
ATOM 1407 C CA . LYS A 1 175 ? -11.812 6.289 50.188 1 31.78 175 LYS A CA 1
ATOM 1408 C C . LYS A 1 175 ? -12.648 7.008 49.156 1 31.78 175 LYS A C 1
ATOM 1410 O O . LYS A 1 175 ? -12.109 7.73 48.312 1 31.78 175 LYS A O 1
ATOM 1415 N N . GLY A 1 176 ? -13.539 6.418 48.5 1 32.53 176 GLY A N 1
ATOM 1416 C CA . GLY A 1 176 ? -14.617 6.742 47.594 1 32.53 176 GLY A CA 1
ATOM 1417 C C . GLY A 1 176 ? -15.109 8.172 47.719 1 32.53 176 GLY A C 1
ATOM 1418 O O . GLY A 1 176 ? -15.867 8.492 48.625 1 32.53 176 GLY A O 1
ATOM 1419 N N . GLN A 1 177 ? -14.25 9.148 47.656 1 32.28 177 GLN A N 1
ATOM 1420 C CA . GLN A 1 177 ? -15.008 10.391 47.562 1 32.28 177 GLN A CA 1
ATOM 1421 C C . GLN A 1 177 ? -16.172 10.258 46.594 1 32.28 177 GLN A C 1
ATOM 1423 O O . GLN A 1 177 ? -15.969 9.867 45.438 1 32.28 177 GLN A O 1
ATOM 1428 N N . ALA A 1 178 ? -17.234 10.055 46.812 1 40.94 178 ALA A N 1
ATOM 1429 C CA . ALA A 1 178 ? -18.484 9.766 46.125 1 40.94 178 ALA A CA 1
ATOM 1430 C C . ALA A 1 178 ? -18.625 10.617 44.875 1 40.94 178 ALA A C 1
ATOM 1432 O O . ALA A 1 178 ? -18.656 11.844 44.938 1 40.94 178 ALA A O 1
ATOM 1433 N N . LYS A 1 179 ? -17.891 10.258 43.812 1 54.09 179 LYS A N 1
ATOM 1434 C CA . LYS A 1 179 ? -18.094 10.93 42.531 1 54.09 179 LYS A CA 1
ATOM 1435 C C . LYS A 1 179 ? -19.516 11.469 42.438 1 54.09 179 LYS A C 1
ATOM 1437 O O . LYS A 1 179 ? -20.484 10.711 42.5 1 54.09 179 LYS A O 1
ATOM 1442 N N . LYS A 1 180 ? -19.625 12.711 42.719 1 81.31 180 LYS A N 1
ATOM 1443 C CA . LYS A 1 180 ? -20.953 13.336 42.656 1 81.31 180 LYS A CA 1
ATOM 1444 C C . LYS A 1 180 ? -21.516 13.281 41.25 1 81.31 180 LYS A C 1
ATOM 1446 O O . LYS A 1 180 ? -20.781 13.461 40.281 1 81.31 180 LYS A O 1
ATOM 1451 N N . PHE A 1 181 ? -22.516 12.641 41.156 1 89.56 181 PHE A N 1
ATOM 1452 C CA . PHE A 1 181 ? -23.25 12.508 39.875 1 89.56 181 PHE A CA 1
ATOM 1453 C C . PHE A 1 181 ? -24.484 13.414 39.875 1 89.56 181 PHE A C 1
ATOM 1455 O O . PHE A 1 181 ? -24.969 13.812 40.938 1 89.56 181 PHE A O 1
ATOM 1462 N N . ARG A 1 182 ? -24.734 13.875 38.75 1 91.75 182 ARG A N 1
ATOM 1463 C CA . ARG A 1 182 ? -26.016 14.562 38.531 1 91.75 182 ARG A CA 1
ATOM 1464 C C . ARG A 1 182 ? -26.906 13.758 37.594 1 91.75 182 ARG A C 1
ATOM 1466 O O . ARG A 1 182 ? -26.422 12.914 36.812 1 91.75 182 ARG A O 1
ATOM 1473 N N . ILE A 1 183 ? -28.188 13.961 37.656 1 90.44 183 ILE A N 1
ATOM 1474 C CA . ILE A 1 183 ? -29.141 13.234 36.844 1 90.44 183 ILE A CA 1
ATOM 1475 C C . ILE A 1 183 ? -29.453 14.039 35.562 1 90.44 183 ILE A C 1
ATOM 1477 O O . ILE A 1 183 ? -29.734 15.242 35.656 1 90.44 183 ILE A O 1
ATOM 1481 N N . GLU A 1 184 ? -29.25 13.398 34.531 1 93.5 184 GLU A N 1
ATOM 1482 C CA . GLU A 1 184 ? -29.641 13.93 33.219 1 93.5 184 GLU A CA 1
ATOM 1483 C C . GLU A 1 184 ? -30.719 13.062 32.562 1 93.5 184 GLU A C 1
ATOM 1485 O O . GLU A 1 184 ? -30.891 11.898 32.938 1 93.5 184 GLU A O 1
ATOM 1490 N N . THR A 1 185 ? -31.531 13.703 31.625 1 88.69 185 THR A N 1
ATOM 1491 C CA . THR A 1 185 ? -32.625 12.953 31.016 1 88.69 185 THR A CA 1
ATOM 1492 C C . THR A 1 185 ? -32.594 13.102 29.5 1 88.69 185 THR A C 1
ATOM 1494 O O . THR A 1 185 ? -32.156 14.125 28.969 1 88.69 185 THR A O 1
ATOM 1497 N N . ASP A 1 186 ? -32.938 12.07 28.844 1 87.62 186 ASP A N 1
ATOM 1498 C CA . ASP A 1 186 ? -33.25 12.109 27.422 1 87.62 186 ASP A CA 1
ATOM 1499 C C . ASP A 1 186 ? -34.562 11.398 27.125 1 87.62 186 ASP A C 1
ATOM 1501 O O . ASP A 1 186 ? -35.344 11.117 28.047 1 87.62 186 ASP A O 1
ATOM 1505 N N . THR A 1 187 ? -34.906 11.219 25.859 1 84 187 THR A N 1
ATOM 1506 C CA . THR A 1 187 ? -36.188 10.656 25.469 1 84 187 THR A CA 1
ATOM 1507 C C . THR A 1 187 ? -36.312 9.203 25.938 1 84 187 THR A C 1
ATOM 1509 O O . THR A 1 187 ? -37.406 8.656 26 1 84 187 THR A O 1
ATOM 1512 N N . PHE A 1 188 ? -35.125 8.594 26.359 1 86.56 188 PHE A N 1
ATOM 1513 C CA . PHE A 1 188 ? -35.156 7.199 26.781 1 86.56 188 PHE A CA 1
ATOM 1514 C C . PHE A 1 188 ? -35.188 7.082 28.297 1 86.56 188 PHE A C 1
ATOM 1516 O O . PHE A 1 188 ? -35.438 6.004 28.844 1 86.56 188 PHE A O 1
ATOM 1523 N N . GLY A 1 189 ? -34.906 8.203 29.016 1 87.62 189 GLY A N 1
ATOM 1524 C CA . GLY A 1 189 ? -34.969 8.148 30.469 1 87.62 189 GLY A CA 1
ATOM 1525 C C . GLY A 1 189 ? -33.844 8.875 31.156 1 87.62 189 GLY A C 1
ATOM 1526 O O . GLY A 1 189 ? -33.188 9.742 30.547 1 87.62 189 GLY A O 1
ATOM 1527 N N . GLU A 1 190 ? -33.688 8.516 32.438 1 90.56 190 GLU A N 1
ATOM 1528 C CA . GLU A 1 190 ? -32.688 9.18 33.281 1 90.56 190 GLU A CA 1
ATOM 1529 C C . GLU A 1 190 ? -31.359 8.43 33.281 1 90.56 190 GLU A C 1
ATOM 1531 O O . GLU A 1 190 ? -31.328 7.211 33.125 1 90.56 190 GLU A O 1
ATOM 1536 N N . LEU A 1 191 ? -30.281 9.18 33.281 1 91 191 LEU A N 1
ATOM 1537 C CA . LEU A 1 191 ? -28.938 8.617 33.406 1 91 191 LEU A CA 1
ATOM 1538 C C . LEU A 1 191 ? -28.078 9.453 34.344 1 91 191 LEU A C 1
ATOM 1540 O O . LEU A 1 191 ? -28.219 10.672 34.406 1 91 191 LEU A O 1
ATOM 1544 N N . GLU A 1 192 ? -27.172 8.789 35 1 91.5 192 GLU A N 1
ATOM 1545 C CA . GLU A 1 192 ? -26.188 9.477 35.844 1 91.5 192 GLU A CA 1
ATOM 1546 C C . GLU A 1 192 ? -25 9.961 35.031 1 91.5 192 GLU A C 1
ATOM 1548 O O . GLU A 1 192 ? -24.453 9.211 34.219 1 91.5 192 GLU A O 1
ATOM 1553 N N . VAL A 1 193 ? -24.672 11.242 35.219 1 94.31 193 VAL A N 1
ATOM 1554 C CA . VAL A 1 193 ? -23.516 11.859 34.594 1 94.31 193 VAL A CA 1
ATOM 1555 C C . VAL A 1 193 ? -22.609 12.484 35.625 1 94.31 193 VAL A C 1
ATOM 1557 O O . VAL A 1 193 ? -23.094 13.055 36.625 1 94.31 193 VAL A O 1
ATOM 1560 N N . PRO A 1 194 ? -21.312 12.352 35.5 1 92.56 194 PRO A N 1
ATOM 1561 C CA . PRO A 1 194 ? -20.422 13.008 36.469 1 92.56 194 PRO A CA 1
ATOM 1562 C C . PRO A 1 194 ? -20.719 14.492 36.625 1 92.56 194 PRO A C 1
ATOM 1564 O O . PRO A 1 194 ? -20.922 15.195 35.625 1 92.56 194 PRO A O 1
ATOM 1567 N N . ALA A 1 195 ? -20.609 15.023 37.844 1 91.75 195 ALA A N 1
ATOM 1568 C CA . ALA A 1 195 ? -21.016 16.391 38.125 1 91.75 195 ALA A CA 1
ATOM 1569 C C . ALA A 1 195 ? -20.047 17.406 37.562 1 91.75 195 ALA A C 1
ATOM 1571 O O . ALA A 1 195 ? -20.406 18.562 37.312 1 91.75 195 ALA A O 1
ATOM 1572 N N . ASP A 1 196 ? -18.906 16.953 37.312 1 92.62 196 ASP A N 1
ATOM 1573 C CA . ASP A 1 196 ? -17.875 17.875 36.844 1 92.62 196 ASP A CA 1
ATOM 1574 C C . ASP A 1 196 ? -17.812 17.906 35.312 1 92.62 196 ASP A C 1
ATOM 1576 O O . ASP A 1 196 ? -16.953 18.578 34.75 1 92.62 196 ASP A O 1
ATOM 1580 N N . LYS A 1 197 ? -18.641 17.219 34.719 1 96 197 LYS A N 1
ATOM 1581 C CA . LYS A 1 197 ? -18.656 17.203 33.25 1 96 197 LYS A CA 1
ATOM 1582 C C . LYS A 1 197 ? -19.891 17.906 32.719 1 96 197 LYS A C 1
ATOM 1584 O O . LYS A 1 197 ? -20.969 17.828 33.312 1 96 197 LYS A O 1
ATOM 1589 N N . TYR A 1 198 ? -19.719 18.531 31.547 1 97.19 198 TYR A N 1
ATOM 1590 C CA . TYR A 1 198 ? -20.812 19.344 31.016 1 97.19 198 TYR A CA 1
ATOM 1591 C C . TYR A 1 198 ? -21.688 18.516 30.078 1 97.19 198 TYR A C 1
ATOM 1593 O O . TYR A 1 198 ? -22.797 18.953 29.719 1 97.19 198 TYR A O 1
ATOM 1601 N N . TYR A 1 199 ? -21.25 17.312 29.719 1 96.88 199 TYR A N 1
ATOM 1602 C CA . TYR A 1 199 ? -22.094 16.547 28.797 1 96.88 199 TYR A CA 1
ATOM 1603 C C . TYR A 1 199 ? -23.297 15.961 29.5 1 96.88 199 TYR A C 1
ATOM 1605 O O . TYR A 1 199 ? -23.359 15.969 30.734 1 96.88 199 TYR A O 1
ATOM 1613 N N . GLY A 1 200 ? -24.359 15.539 28.75 1 95.88 200 GLY A N 1
ATOM 1614 C CA . GLY A 1 200 ? -25.609 15.086 29.312 1 95.88 200 GLY A CA 1
ATOM 1615 C C . GLY A 1 200 ? -25.906 13.625 29.031 1 95.88 200 GLY A C 1
ATOM 1616 O O . GLY A 1 200 ? -24.984 12.812 28.938 1 95.88 200 GLY A O 1
ATOM 1617 N N . ALA A 1 201 ? -27.203 13.305 28.969 1 93.75 201 ALA A N 1
ATOM 1618 C CA . ALA A 1 201 ? -27.656 11.922 28.922 1 93.75 201 ALA A CA 1
ATOM 1619 C C . ALA A 1 201 ? -27.359 11.281 27.578 1 93.75 201 ALA A C 1
ATOM 1621 O O . ALA A 1 201 ? -27.062 10.086 27.5 1 93.75 201 ALA A O 1
ATOM 1622 N N . ASN A 1 202 ? -27.5 12.039 26.5 1 93.25 202 ASN A N 1
ATOM 1623 C CA . ASN A 1 202 ? -27.234 11.484 25.172 1 93.25 202 ASN A CA 1
ATOM 1624 C C . ASN A 1 202 ? -25.781 11.023 25.047 1 93.25 202 ASN A C 1
ATOM 1626 O O . ASN A 1 202 ? -25.5 9.953 24.5 1 93.25 202 ASN A O 1
ATOM 1630 N N . THR A 1 203 ? -24.906 11.836 25.547 1 95.5 203 THR A N 1
ATOM 1631 C CA . THR A 1 203 ? -23.469 11.523 25.531 1 95.5 203 THR A CA 1
ATOM 1632 C C . THR A 1 203 ? -23.172 10.312 26.406 1 95.5 203 THR A C 1
ATOM 1634 O O . THR A 1 203 ? -22.453 9.398 25.984 1 95.5 203 THR A O 1
ATOM 1637 N N . ALA A 1 204 ? -23.719 10.352 27.578 1 93.81 204 ALA A N 1
ATOM 1638 C CA . ALA A 1 204 ? -23.469 9.266 28.516 1 93.81 204 ALA A CA 1
ATOM 1639 C C . ALA A 1 204 ? -23.969 7.934 27.953 1 93.81 204 ALA A C 1
ATOM 1641 O O . ALA A 1 204 ? -23.297 6.906 28.094 1 93.81 204 ALA A O 1
ATOM 1642 N N . ARG A 1 205 ? -25.062 7.953 27.375 1 92.62 205 ARG A N 1
ATOM 1643 C CA . ARG A 1 205 ? -25.625 6.742 26.781 1 92.62 205 ARG A CA 1
ATOM 1644 C C . ARG A 1 205 ? -24.75 6.227 25.656 1 92.62 205 ARG A C 1
ATOM 1646 O O . ARG A 1 205 ? -24.5 5.02 25.547 1 92.62 205 ARG A O 1
ATOM 1653 N N . SER A 1 206 ? -24.359 7.164 24.781 1 92.94 206 SER A N 1
ATOM 1654 C CA . SER A 1 206 ? -23.484 6.781 23.688 1 92.94 206 SER A CA 1
ATOM 1655 C C . SER A 1 206 ? -22.156 6.223 24.219 1 92.94 206 SER A C 1
ATOM 1657 O O . SER A 1 206 ? -21.641 5.25 23.688 1 92.94 206 SER A O 1
ATOM 1659 N N . PHE A 1 207 ? -21.641 6.832 25.188 1 92.31 207 PHE A N 1
ATOM 1660 C CA . PHE A 1 207 ? -20.391 6.402 25.812 1 92.31 207 PHE A CA 1
ATOM 1661 C C . PHE A 1 207 ? -20.516 4.977 26.344 1 92.31 207 PHE A C 1
ATOM 1663 O O . PHE A 1 207 ? -19.578 4.184 26.219 1 92.31 207 PHE A O 1
ATOM 1670 N N . MET A 1 208 ? -21.625 4.652 26.844 1 90.44 208 MET A N 1
ATOM 1671 C CA . MET A 1 208 ? -21.875 3.316 27.375 1 90.44 208 MET A CA 1
ATOM 1672 C C . MET A 1 208 ? -22.047 2.305 26.25 1 90.44 208 MET A C 1
ATOM 1674 O O . MET A 1 208 ? -21.578 1.168 26.359 1 90.44 208 MET A O 1
ATOM 1678 N N . ASN A 1 209 ? -22.641 2.723 25.219 1 91.06 209 ASN A N 1
ATOM 1679 C CA . ASN A 1 209 ? -23.031 1.801 24.141 1 91.06 209 ASN A CA 1
ATOM 1680 C C . ASN A 1 209 ? -21.859 1.514 23.219 1 91.06 209 ASN A C 1
ATOM 1682 O O . ASN A 1 209 ? -21.797 0.454 22.594 1 91.06 209 ASN A O 1
ATOM 1686 N N . PHE A 1 210 ? -21.031 2.473 23.062 1 93.06 210 PHE A N 1
ATOM 1687 C CA . PHE A 1 210 ? -19.953 2.334 22.094 1 93.06 210 PHE A CA 1
ATOM 1688 C C . PHE A 1 210 ? -18.594 2.314 22.797 1 93.06 210 PHE A C 1
ATOM 1690 O O . PHE A 1 210 ? -17.719 3.117 22.469 1 93.06 210 PHE A O 1
ATOM 1697 N N . ASP A 1 211 ? -18.391 1.392 23.656 1 88.19 211 ASP A N 1
ATOM 1698 C CA . ASP A 1 211 ? -17.125 1.18 24.359 1 88.19 211 ASP A CA 1
ATOM 1699 C C . ASP A 1 211 ? -16.141 0.412 23.469 1 88.19 211 ASP A C 1
ATOM 1701 O O . ASP A 1 211 ? -15.914 -0.783 23.672 1 88.19 211 ASP A O 1
ATOM 1705 N N . ILE A 1 212 ? -15.609 1.104 22.547 1 91.94 212 ILE A N 1
ATOM 1706 C CA . ILE A 1 212 ? -14.758 0.492 21.531 1 91.94 212 ILE A CA 1
ATOM 1707 C C . ILE A 1 212 ? -13.43 1.244 21.438 1 91.94 212 ILE A C 1
ATOM 1709 O O . ILE A 1 212 ? -13.414 2.461 21.234 1 91.94 212 ILE A O 1
ATOM 1713 N N . GLY A 1 213 ? -12.227 0.535 21.625 1 89.81 213 GLY A N 1
ATOM 1714 C CA . GLY A 1 213 ? -10.898 1.073 21.375 1 89.81 213 GLY A CA 1
ATOM 1715 C C . GLY A 1 213 ? -10.336 1.855 22.547 1 89.81 213 GLY A C 1
ATOM 1716 O O . GLY A 1 213 ? -9.125 2.049 22.656 1 89.81 213 GLY A O 1
ATOM 1717 N N . GLY A 1 214 ? -11.148 2.424 23.406 1 86.38 214 GLY A N 1
ATOM 1718 C CA . GLY A 1 214 ? -10.688 3.109 24.609 1 86.38 214 GLY A CA 1
ATOM 1719 C C . GLY A 1 214 ? -10.25 4.539 24.344 1 86.38 214 GLY A C 1
ATOM 1720 O O . GLY A 1 214 ? -10.695 5.16 23.375 1 86.38 214 GLY A O 1
ATOM 1721 N N . GLU A 1 215 ? -9.422 5.117 25.156 1 88 215 GLU A N 1
ATOM 1722 C CA . GLU A 1 215 ? -9.055 6.527 25.188 1 88 215 GLU A CA 1
ATOM 1723 C C . GLU A 1 215 ? -8.273 6.93 23.938 1 88 215 GLU A C 1
ATOM 1725 O O . GLU A 1 215 ? -8.391 8.062 23.469 1 88 215 GLU A O 1
ATOM 1730 N N . ARG A 1 216 ? -7.672 5.973 23.375 1 89 216 ARG A N 1
ATOM 1731 C CA . ARG A 1 216 ? -6.82 6.258 22.219 1 89 216 ARG A CA 1
ATOM 1732 C C . ARG A 1 216 ? -7.652 6.488 20.969 1 89 216 ARG A C 1
ATOM 1734 O O . ARG A 1 216 ? -7.145 6.992 19.953 1 89 216 ARG A O 1
ATOM 1741 N N . GLU A 1 217 ? -8.969 6.195 21.062 1 94 217 GLU A N 1
ATOM 1742 C CA . GLU A 1 217 ? -9.82 6.277 19.891 1 94 217 GLU A CA 1
ATOM 1743 C C . GLU A 1 217 ? -10.875 7.363 20.047 1 94 217 GLU A C 1
ATOM 1745 O O . GLU A 1 217 ? -11.93 7.312 19.406 1 94 217 GLU A O 1
ATOM 1750 N N . LYS A 1 218 ? -10.586 8.328 20.812 1 95.25 218 LYS A N 1
ATOM 1751 C CA . LYS A 1 218 ? -11.516 9.438 21 1 95.25 218 LYS A CA 1
ATOM 1752 C C . LYS A 1 218 ? -11.625 10.273 19.719 1 95.25 218 LYS A C 1
ATOM 1754 O O . LYS A 1 218 ? -10.695 10.305 18.906 1 95.25 218 LYS A O 1
ATOM 1759 N N . MET A 1 219 ? -12.766 10.914 19.625 1 97 219 MET A N 1
ATOM 1760 C CA . MET A 1 219 ? -12.938 11.859 18.531 1 97 219 MET A CA 1
ATOM 1761 C C . MET A 1 219 ? -11.812 12.891 18.516 1 97 219 MET A C 1
ATOM 1763 O O . MET A 1 219 ? -11.398 13.367 19.578 1 97 219 MET A O 1
ATOM 1767 N N . PRO A 1 220 ? -11.344 13.273 17.375 1 97.56 220 PRO A N 1
ATOM 1768 C CA . PRO A 1 220 ? -10.25 14.234 17.297 1 97.56 220 PRO A CA 1
ATOM 1769 C C . PRO A 1 220 ? -10.633 15.617 17.828 1 97.56 220 PRO A C 1
ATOM 1771 O O . PRO A 1 220 ? -11.688 16.141 17.469 1 97.56 220 PRO A O 1
ATOM 1774 N N . VAL A 1 221 ? -9.789 16.203 18.516 1 97.31 221 VAL A N 1
ATOM 1775 C CA . VAL A 1 221 ? -10.023 17.484 19.188 1 97.31 221 VAL A CA 1
ATOM 1776 C C . VAL A 1 221 ? -10.281 18.578 18.156 1 97.31 221 VAL A C 1
ATOM 1778 O O . VAL A 1 221 ? -11.164 19.406 18.344 1 97.31 221 VAL A O 1
ATOM 1781 N N . PRO A 1 222 ? -9.562 18.562 17 1 98.31 222 PRO A N 1
ATOM 1782 C CA . PRO A 1 222 ? -9.812 19.625 16.031 1 98.31 222 PRO A CA 1
ATOM 1783 C C . PRO A 1 222 ? -11.258 19.625 15.531 1 98.31 222 PRO A C 1
ATOM 1785 O O . PRO A 1 222 ? -11.805 20.688 15.234 1 98.31 222 PRO A O 1
ATOM 1788 N N . LEU A 1 223 ? -11.836 18.484 15.43 1 98.62 223 LEU A N 1
ATOM 1789 C CA . LEU A 1 223 ? -13.234 18.406 15.016 1 98.62 223 LEU A CA 1
ATOM 1790 C C . LEU A 1 223 ? -14.141 19.016 16.078 1 98.62 223 LEU A C 1
ATOM 1792 O O . LEU A 1 223 ? -15.086 19.75 15.75 1 98.62 223 LEU A O 1
ATOM 1796 N N . ILE A 1 224 ? -13.867 18.75 17.312 1 98.44 224 ILE A N 1
ATOM 1797 C CA . ILE A 1 224 ? -14.664 19.25 18.438 1 98.44 224 ILE A CA 1
ATOM 1798 C C . ILE A 1 224 ? -14.586 20.781 18.469 1 98.44 224 ILE A C 1
ATOM 1800 O O . ILE A 1 224 ? -15.609 21.453 18.609 1 98.44 224 ILE A O 1
ATOM 1804 N N . ARG A 1 225 ? -13.492 21.266 18.281 1 98.44 225 ARG A N 1
ATOM 1805 C CA . ARG A 1 225 ? -13.297 22.703 18.312 1 98.44 225 ARG A CA 1
ATOM 1806 C C . ARG A 1 225 ? -13.953 23.375 17.094 1 98.44 225 ARG A C 1
ATOM 1808 O O . ARG A 1 225 ? -14.453 24.484 17.188 1 98.44 225 ARG A O 1
ATOM 1815 N N . ALA A 1 226 ? -13.914 22.688 15.969 1 98.81 226 ALA A N 1
ATOM 1816 C CA . ALA A 1 226 ? -14.602 23.172 14.781 1 98.81 226 ALA A CA 1
ATOM 1817 C C . ALA A 1 226 ? -16.109 23.281 15.023 1 98.81 226 ALA A C 1
ATOM 1819 O O . ALA A 1 226 ? -16.766 24.172 14.492 1 98.81 226 ALA A O 1
ATOM 1820 N N . PHE A 1 227 ? -16.625 22.406 15.812 1 98.75 227 PHE A N 1
ATOM 1821 C CA . PHE A 1 227 ? -18.031 22.484 16.219 1 98.75 227 PHE A CA 1
ATOM 1822 C C . PHE A 1 227 ? -18.297 23.797 16.969 1 98.75 227 PHE A C 1
ATOM 1824 O O . PHE A 1 227 ? -19.375 24.359 16.859 1 98.75 227 PHE A O 1
ATOM 1831 N N . GLY A 1 228 ? -17.312 24.188 17.766 1 98.69 228 GLY A N 1
ATOM 1832 C CA . GLY A 1 228 ? -17.453 25.469 18.438 1 98.69 228 GLY A CA 1
ATOM 1833 C C . GLY A 1 228 ? -17.656 26.625 17.484 1 98.69 228 GLY A C 1
ATOM 1834 O O . GLY A 1 228 ? -18.516 27.484 17.703 1 98.69 228 GLY A O 1
ATOM 1835 N N . VAL A 1 229 ? -16.891 26.609 16.406 1 98.69 229 VAL A N 1
ATOM 1836 C CA . VAL A 1 229 ? -17.016 27.625 15.367 1 98.69 229 VAL A CA 1
ATOM 1837 C C . VAL A 1 229 ? -18.422 27.578 14.766 1 98.69 229 VAL A C 1
ATOM 1839 O O . VAL A 1 229 ? -19.078 28.609 14.648 1 98.69 229 VAL A O 1
ATOM 1842 N N . LEU A 1 230 ? -18.859 26.406 14.43 1 98.81 230 LEU A N 1
ATOM 1843 C CA . LEU A 1 230 ? -20.125 26.219 13.734 1 98.81 230 LEU A CA 1
ATOM 1844 C C . LEU A 1 230 ? -21.297 26.609 14.625 1 98.81 230 LEU A C 1
ATOM 1846 O O . LEU A 1 230 ? -22.172 27.359 14.203 1 98.81 230 LEU A O 1
ATOM 1850 N N . LYS A 1 231 ? -21.312 26.094 15.867 1 98.75 231 LYS A N 1
ATOM 1851 C CA . LYS A 1 231 ? -22.438 26.344 16.766 1 98.75 231 LYS A CA 1
ATOM 1852 C C . LYS A 1 231 ? -22.516 27.812 17.156 1 98.75 231 LYS A C 1
ATOM 1854 O O . LYS A 1 231 ? -23.609 28.359 17.297 1 98.75 231 LYS A O 1
ATOM 1859 N N . GLY A 1 232 ? -21.391 28.438 17.359 1 98.69 232 GLY A N 1
ATOM 1860 C CA . GLY A 1 232 ? -21.375 29.875 17.594 1 98.69 232 GLY A CA 1
ATOM 1861 C C . GLY A 1 232 ? -21.938 30.656 16.422 1 98.69 232 GLY A C 1
ATOM 1862 O O . GLY A 1 232 ? -22.75 31.578 16.609 1 98.69 232 GLY A O 1
ATOM 1863 N N . ALA A 1 233 ? -21.531 30.297 15.234 1 98.75 233 ALA A N 1
ATOM 1864 C CA . ALA A 1 233 ? -22.016 30.969 14.023 1 98.75 233 ALA A CA 1
ATOM 1865 C C . ALA A 1 233 ? -23.516 30.781 13.852 1 98.75 233 ALA A C 1
ATOM 1867 O O . ALA A 1 233 ? -24.234 31.719 13.531 1 98.75 233 ALA A O 1
ATOM 1868 N N . ALA A 1 234 ? -23.953 29.562 14.062 1 98.62 234 ALA A N 1
ATOM 1869 C CA . ALA A 1 234 ? -25.375 29.266 13.914 1 98.62 234 ALA A CA 1
ATOM 1870 C C . ALA A 1 234 ? -26.219 30.047 14.922 1 98.62 234 ALA A C 1
ATOM 1872 O O . ALA A 1 234 ? -27.281 30.562 14.578 1 98.62 234 ALA A O 1
ATOM 1873 N N . ALA A 1 235 ? -25.766 30.141 16.188 1 98.62 235 ALA A N 1
ATOM 1874 C CA . ALA A 1 235 ? -26.484 30.891 17.219 1 98.62 235 ALA A CA 1
ATOM 1875 C C . ALA A 1 235 ? -26.562 32.375 16.859 1 98.62 235 ALA A C 1
ATOM 1877 O O . ALA A 1 235 ? -27.609 33 17.031 1 98.62 235 ALA A O 1
ATOM 1878 N N . GLU A 1 236 ? -25.516 32.844 16.359 1 98.25 236 GLU A N 1
ATOM 1879 C CA . GLU A 1 236 ? -25.484 34.25 15.938 1 98.25 236 GLU A CA 1
ATOM 1880 C C . GLU A 1 236 ? -26.516 34.5 14.828 1 98.25 236 GLU A C 1
ATOM 1882 O O . GLU A 1 236 ? -27.234 35.5 14.867 1 98.25 236 GLU A O 1
ATOM 1887 N N . VAL A 1 237 ? -26.562 33.656 13.883 1 98.19 237 VAL A N 1
ATOM 1888 C CA . VAL A 1 237 ? -27.453 33.812 12.742 1 98.19 237 VAL A CA 1
ATOM 1889 C C . VAL A 1 237 ? -28.906 33.625 13.203 1 98.19 237 VAL A C 1
ATOM 1891 O O . VAL A 1 237 ? -29.797 34.375 12.766 1 98.19 237 VAL A O 1
ATOM 1894 N N . ASN A 1 238 ? -29.141 32.719 14.117 1 98 238 ASN A N 1
ATOM 1895 C CA . ASN A 1 238 ? -30.5 32.406 14.57 1 98 238 ASN A CA 1
ATOM 1896 C C . ASN A 1 238 ? -31.094 33.531 15.414 1 98 238 ASN A C 1
ATOM 1898 O O . ASN A 1 238 ? -32.312 33.562 15.641 1 98 238 ASN A O 1
ATOM 1902 N N . LYS A 1 239 ? -30.266 34.438 15.891 1 96.62 239 LYS A N 1
ATOM 1903 C CA . LYS A 1 239 ? -30.812 35.656 16.5 1 96.62 239 LYS A CA 1
ATOM 1904 C C . LYS A 1 239 ? -31.812 36.312 15.57 1 96.62 239 LYS A C 1
ATOM 1906 O O . LYS A 1 239 ? -32.812 36.906 16.031 1 96.62 239 LYS A O 1
ATOM 1911 N N . LYS A 1 240 ? -31.516 36.25 14.359 1 95 240 LYS A N 1
ATOM 1912 C CA . LYS A 1 240 ? -32.344 36.875 13.344 1 95 240 LYS A CA 1
ATOM 1913 C C . LYS A 1 240 ? -33.531 35.969 12.961 1 95 240 LYS A C 1
ATOM 1915 O O . LYS A 1 240 ? -34.469 36.438 12.328 1 95 240 LYS A O 1
ATOM 1920 N N . PHE A 1 241 ? -33.438 34.75 13.359 1 95.5 241 PHE A N 1
ATOM 1921 C CA . PHE A 1 241 ? -34.438 33.781 12.914 1 95.5 241 PHE A CA 1
ATOM 1922 C C . PHE A 1 241 ? -35.219 33.219 14.094 1 95.5 241 PHE A C 1
ATOM 1924 O O . PHE A 1 241 ? -35.656 32.062 14.055 1 95.5 241 PHE A O 1
ATOM 1931 N N . GLY A 1 242 ? -35.219 33.906 15.219 1 94.38 242 GLY A N 1
ATOM 1932 C CA . GLY A 1 242 ? -36.188 33.531 16.25 1 94.38 242 GLY A CA 1
ATOM 1933 C C . GLY A 1 242 ? -35.531 33.062 17.531 1 94.38 242 GLY A C 1
ATOM 1934 O O . GLY A 1 242 ? -36.219 32.75 18.5 1 94.38 242 GLY A O 1
ATOM 1935 N N . LEU A 1 243 ? -34.25 32.969 17.578 1 97.25 243 LEU A N 1
ATOM 1936 C CA . LEU A 1 243 ? -33.594 32.625 18.844 1 97.25 243 LEU A CA 1
ATOM 1937 C C . LEU A 1 243 ? -33.469 33.844 19.75 1 97.25 243 LEU A C 1
ATOM 1939 O O . LEU A 1 243 ? -33.094 34.906 19.297 1 97.25 243 LEU A O 1
ATOM 1943 N N . ASP A 1 244 ? -33.875 33.688 21.031 1 97.31 244 ASP A N 1
ATOM 1944 C CA . ASP A 1 244 ? -33.781 34.75 22 1 97.31 244 ASP A CA 1
ATOM 1945 C C . ASP A 1 244 ? -32.344 35.312 22.047 1 97.31 244 ASP A C 1
ATOM 1947 O O . ASP A 1 244 ? -31.391 34.594 22.203 1 97.31 244 ASP A O 1
ATOM 1951 N N . PRO A 1 245 ? -32.25 36.594 21.906 1 97.44 245 PRO A N 1
ATOM 1952 C CA . PRO A 1 245 ? -30.922 37.219 21.828 1 97.44 245 PRO A CA 1
ATOM 1953 C C . PRO A 1 245 ? -30.062 36.938 23.062 1 97.44 245 PRO A C 1
ATOM 1955 O O . PRO A 1 245 ? -28.844 36.75 22.938 1 97.44 245 PRO A O 1
ATOM 1958 N N . LYS A 1 246 ? -30.641 36.906 24.172 1 97.06 246 LYS A N 1
ATOM 1959 C CA . LYS A 1 246 ? -29.875 36.594 25.391 1 97.06 246 LYS A CA 1
ATOM 1960 C C . LYS A 1 246 ? -29.344 35.156 25.359 1 97.06 246 LYS A C 1
ATOM 1962 O O . LYS A 1 246 ? -28.188 34.906 25.703 1 97.06 246 LYS A O 1
ATOM 1967 N N . LYS A 1 247 ? -30.203 34.219 25 1 97.88 247 LYS A N 1
ATOM 1968 C CA . LYS A 1 247 ? -29.766 32.844 24.844 1 97.88 247 LYS A CA 1
ATOM 1969 C C . LYS A 1 247 ? -28.625 32.719 23.844 1 97.88 247 LYS A C 1
ATOM 1971 O O . LYS A 1 247 ? -27.625 32.062 24.094 1 97.88 247 LYS A O 1
ATOM 1976 N N . ALA A 1 248 ? -28.828 33.375 22.703 1 98.38 248 ALA A N 1
ATOM 1977 C CA . ALA A 1 248 ? -27.828 33.344 21.641 1 98.38 248 ALA A CA 1
ATOM 1978 C C . ALA A 1 248 ? -26.469 33.844 22.141 1 98.38 248 ALA A C 1
ATOM 1980 O O . ALA A 1 248 ? -25.438 33.281 21.797 1 98.38 248 ALA A O 1
ATOM 1981 N N . GLU A 1 249 ? -26.5 34.938 22.859 1 98.06 249 GLU A N 1
ATOM 1982 C CA . GLU A 1 249 ? -25.266 35.531 23.375 1 98.06 249 GLU A CA 1
ATOM 1983 C C . GLU A 1 249 ? -24.484 34.531 24.219 1 98.06 249 GLU A C 1
ATOM 1985 O O . GLU A 1 249 ? -23.266 34.375 24.062 1 98.06 249 GLU A O 1
ATOM 1990 N N . TYR A 1 250 ? -25.109 33.781 25.078 1 98.31 250 TYR A N 1
ATOM 1991 C CA . TYR A 1 250 ? -24.422 32.875 25.969 1 98.31 250 TYR A CA 1
ATOM 1992 C C . TYR A 1 250 ? -24.031 31.594 25.234 1 98.31 250 TYR A C 1
ATOM 1994 O O . TYR A 1 250 ? -23.031 30.969 25.562 1 98.31 250 TYR A O 1
ATOM 2002 N N . ILE A 1 251 ? -24.844 31.172 24.266 1 98.69 251 ILE A N 1
ATOM 2003 C CA . ILE A 1 251 ? -24.438 30.062 23.406 1 98.69 251 ILE A CA 1
ATOM 2004 C C . ILE A 1 251 ? -23.156 30.406 22.672 1 98.69 251 ILE A C 1
ATOM 2006 O O . ILE A 1 251 ? -22.219 29.609 22.609 1 98.69 251 ILE A O 1
ATOM 2010 N N . VAL A 1 252 ? -23.078 31.625 22.109 1 98.69 252 VAL A N 1
ATOM 2011 C CA . VAL A 1 252 ? -21.906 32.094 21.375 1 98.69 252 VAL A CA 1
ATOM 2012 C C . VAL A 1 252 ? -20.703 32.094 22.312 1 98.69 252 VAL A C 1
ATOM 2014 O O . VAL A 1 252 ? -19.594 31.703 21.922 1 98.69 252 VAL A O 1
ATOM 2017 N N . LYS A 1 253 ? -20.891 32.562 23.562 1 98.44 253 LYS A N 1
ATOM 2018 C CA . LYS A 1 253 ? -19.797 32.594 24.547 1 98.44 253 LYS A CA 1
ATOM 2019 C C . LYS A 1 253 ? -19.297 31.188 24.859 1 98.44 253 LYS A C 1
ATOM 2021 O O . LYS A 1 253 ? -18.078 30.953 24.891 1 98.44 253 LYS A O 1
ATOM 2026 N N . ALA A 1 254 ? -20.172 30.281 25.125 1 98.62 254 ALA A N 1
ATOM 2027 C CA . ALA A 1 254 ? -19.797 28.891 25.406 1 98.62 254 ALA A CA 1
ATOM 2028 C C . ALA A 1 254 ? -19.109 28.25 24.203 1 98.62 254 ALA A C 1
ATOM 2030 O O . ALA A 1 254 ? -18.125 27.531 24.359 1 98.62 254 ALA A O 1
ATOM 2031 N N . ALA A 1 255 ? -19.641 28.484 23.031 1 98.69 255 ALA A N 1
ATOM 2032 C CA . ALA A 1 255 ? -19.062 27.953 21.797 1 98.69 255 ALA A CA 1
ATOM 2033 C C . ALA A 1 255 ? -17.641 28.484 21.594 1 98.69 255 ALA A C 1
ATOM 2035 O O . ALA A 1 255 ? -16.766 27.781 21.078 1 98.69 255 ALA A O 1
ATOM 2036 N N . LYS A 1 256 ? -17.453 29.719 21.953 1 98.06 256 LYS A N 1
ATOM 2037 C CA . LYS A 1 256 ? -16.109 30.312 21.844 1 98.06 256 LYS A CA 1
ATOM 2038 C C . LYS A 1 256 ? -15.133 29.594 22.766 1 98.06 256 LYS A C 1
ATOM 2040 O O . LYS A 1 256 ? -13.984 29.359 22.391 1 98.06 256 LYS A O 1
ATOM 2045 N N . GLU A 1 257 ? -15.57 29.297 23.984 1 98.38 257 GLU A N 1
ATOM 2046 C CA . GLU A 1 257 ? -14.727 28.516 24.891 1 98.38 257 GLU A CA 1
ATOM 2047 C C . GLU A 1 257 ? -14.375 27.156 24.297 1 98.38 257 GLU A C 1
ATOM 2049 O O . GLU A 1 257 ? -13.25 26.688 24.453 1 98.38 257 GLU A O 1
ATOM 2054 N N . LEU A 1 258 ? -15.359 26.562 23.672 1 98.31 258 LEU A N 1
ATOM 2055 C CA . LEU A 1 258 ? -15.133 25.281 23.016 1 98.31 258 LEU A CA 1
ATOM 2056 C C . LEU A 1 258 ? -14.125 25.422 21.875 1 98.31 258 LEU A C 1
ATOM 2058 O O . LEU A 1 258 ? -13.195 24.609 21.766 1 98.31 258 LEU A O 1
ATOM 2062 N N . GLU A 1 259 ? -14.328 26.375 21.062 1 97.75 259 GLU A N 1
ATOM 2063 C CA . GLU A 1 259 ? -13.438 26.688 19.953 1 97.75 259 GLU A CA 1
ATOM 2064 C C . GLU A 1 259 ? -12 26.891 20.438 1 97.75 259 GLU A C 1
ATOM 2066 O O . GLU A 1 259 ? -11.055 26.484 19.75 1 97.75 259 GLU A O 1
ATOM 2071 N N . GLU A 1 260 ? -11.836 27.438 21.625 1 97.12 260 GLU A N 1
ATOM 2072 C CA . GLU A 1 260 ? -10.531 27.781 22.172 1 97.12 260 GLU A CA 1
ATOM 2073 C C . GLU A 1 260 ? -9.922 26.609 22.953 1 97.12 260 GLU A C 1
ATOM 2075 O O . GLU A 1 260 ? -8.797 26.719 23.453 1 97.12 260 GLU A O 1
ATOM 2080 N N . GLY A 1 261 ? -10.586 25.516 23.094 1 96.81 261 GLY A N 1
ATOM 2081 C CA . GLY A 1 261 ? -10.047 24.297 23.703 1 96.81 261 GLY A CA 1
ATOM 2082 C C . GLY A 1 261 ? -10.219 24.25 25.203 1 96.81 261 GLY A C 1
ATOM 2083 O O . GLY A 1 261 ? -9.695 23.359 25.859 1 96.81 261 GLY A O 1
ATOM 2084 N N . LYS A 1 262 ? -10.984 25.141 25.766 1 97.19 262 LYS A N 1
ATOM 2085 C CA . LYS A 1 262 ? -11.148 25.219 27.219 1 97.19 262 LYS A CA 1
ATOM 2086 C C . LYS A 1 262 ? -12.078 24.125 27.734 1 97.19 262 LYS A C 1
ATOM 2088 O O . LYS A 1 262 ? -12.117 23.844 28.922 1 97.19 262 LYS A O 1
ATOM 2093 N N . LEU A 1 263 ? -12.758 23.453 26.797 1 98.31 263 LEU A N 1
ATOM 2094 C CA . LEU A 1 263 ? -13.758 22.484 27.203 1 98.31 263 LEU A CA 1
ATOM 2095 C C . LEU A 1 263 ? -13.406 21.094 26.672 1 98.31 263 LEU A C 1
ATOM 2097 O O . LEU A 1 263 ? -14.258 20.203 26.641 1 98.31 263 LEU A O 1
ATOM 2101 N N . ASP A 1 264 ? -12.188 20.766 26.297 1 96.94 264 ASP A N 1
ATOM 2102 C CA . ASP A 1 264 ? -11.766 19.547 25.625 1 96.94 264 ASP A CA 1
ATOM 2103 C C . ASP A 1 264 ? -12.016 18.328 26.5 1 96.94 264 ASP A C 1
ATOM 2105 O O . ASP A 1 264 ? -12.242 17.219 26 1 96.94 264 ASP A O 1
ATOM 2109 N N . SER A 1 265 ? -12.039 18.406 27.75 1 96.06 265 SER A N 1
ATOM 2110 C CA . SER A 1 265 ? -12.125 17.281 28.672 1 96.06 265 SER A CA 1
ATOM 2111 C C . SER A 1 265 ? -13.555 16.781 28.781 1 96.06 265 SER A C 1
ATOM 2113 O O . SER A 1 265 ? -13.805 15.758 29.438 1 96.06 265 SER A O 1
ATOM 2115 N N . HIS A 1 266 ? -14.523 17.438 28.141 1 97.69 266 HIS A N 1
ATOM 2116 C CA . HIS A 1 266 ? -15.938 17.078 28.281 1 97.69 266 HIS A CA 1
ATOM 2117 C C . HIS A 1 266 ? -16.438 16.281 27.094 1 97.69 266 HIS A C 1
ATOM 2119 O O . HIS A 1 266 ? -17.641 16.125 26.891 1 97.69 266 HIS A O 1
ATOM 2125 N N . PHE A 1 267 ? -15.492 15.781 26.312 1 98 267 PHE A N 1
ATOM 2126 C CA . PHE A 1 267 ? -15.852 15.039 25.109 1 98 267 PHE A CA 1
ATOM 2127 C C . PHE A 1 267 ? -15.258 13.633 25.156 1 98 267 PHE A C 1
ATOM 2129 O O . PHE A 1 267 ? -14.195 13.383 24.578 1 98 267 PHE A O 1
ATOM 2136 N N . PRO A 1 268 ? -15.984 12.648 25.688 1 95.62 268 PRO A N 1
ATOM 2137 C CA . PRO A 1 268 ? -15.453 11.297 25.906 1 95.62 268 PRO A CA 1
ATOM 2138 C C . PRO A 1 268 ? -15.711 10.359 24.734 1 95.62 268 PRO A C 1
ATOM 2140 O O . PRO A 1 268 ? -15.203 9.234 24.719 1 95.62 268 PRO A O 1
ATOM 2143 N N . LEU A 1 269 ? -16.5 10.797 23.75 1 96.62 269 LEU A N 1
ATOM 2144 C CA . LEU A 1 269 ? -16.969 9.859 22.734 1 96.62 269 LEU A CA 1
ATOM 2145 C C . LEU A 1 269 ? -15.844 9.461 21.797 1 96.62 269 LEU A C 1
ATOM 2147 O O . LEU A 1 269 ? -14.953 10.266 21.516 1 96.62 269 LEU A O 1
ATOM 2151 N N . VAL A 1 270 ? -16.016 8.273 21.328 1 95.25 270 VAL A N 1
ATOM 2152 C CA . VAL A 1 270 ? -14.984 7.695 20.469 1 95.25 270 VAL A CA 1
ATOM 2153 C C . VAL A 1 270 ? -15.422 7.781 19.016 1 95.25 270 VAL A C 1
ATOM 2155 O O . VAL A 1 270 ? -16.594 8.07 18.719 1 95.25 270 VAL A O 1
ATOM 2158 N N . ILE A 1 271 ? -14.508 7.523 18.078 1 97.31 271 ILE A N 1
ATOM 2159 C CA . ILE A 1 271 ? -14.695 7.547 16.625 1 97.31 271 ILE A CA 1
ATOM 2160 C C . ILE A 1 271 ? -15.742 6.512 16.234 1 97.31 271 ILE A C 1
ATOM 2162 O O . ILE A 1 271 ? -16.562 6.758 15.344 1 97.31 271 ILE A O 1
ATOM 2166 N N . TRP A 1 272 ? -15.781 5.402 16.875 1 94.88 272 TRP A N 1
ATOM 2167 C CA . TRP A 1 272 ? -16.562 4.219 16.531 1 94.88 272 TRP A CA 1
ATOM 2168 C C . TRP A 1 272 ? -17.953 4.293 17.156 1 94.88 272 TRP A C 1
ATOM 2170 O O . TRP A 1 272 ? -18.312 3.453 17.984 1 94.88 272 TRP A O 1
ATOM 2180 N N . GLN A 1 273 ? -18.688 5.293 16.734 1 94.31 273 GLN A N 1
ATOM 2181 C CA . GLN A 1 273 ? -20.062 5.551 17.094 1 94.31 273 GLN A CA 1
ATOM 2182 C C . GLN A 1 273 ? -20.984 5.496 15.875 1 94.31 273 GLN A C 1
ATOM 2184 O O . GLN A 1 273 ? -20.656 4.84 14.883 1 94.31 273 GLN A O 1
ATOM 2189 N N . THR A 1 274 ? -22.156 6.074 16.031 1 90.5 274 THR A N 1
ATOM 2190 C CA . THR A 1 274 ? -22.969 6.148 14.82 1 90.5 274 THR A CA 1
ATOM 2191 C C . THR A 1 274 ? -22.219 6.898 13.719 1 90.5 274 THR A C 1
ATOM 2193 O O . THR A 1 274 ? -21.531 7.887 13.984 1 90.5 274 THR A O 1
ATOM 2196 N N . GLY A 1 275 ? -22.375 6.484 12.609 1 92.62 275 GLY A N 1
ATOM 2197 C CA . GLY A 1 275 ? -21.578 6.984 11.5 1 92.62 275 GLY A CA 1
ATOM 2198 C C . GLY A 1 275 ? -21.969 8.383 11.07 1 92.62 275 GLY A C 1
ATOM 2199 O O . GLY A 1 275 ? -21.203 9.062 10.375 1 92.62 275 GLY A O 1
ATOM 2200 N N . SER A 1 276 ? -23.156 8.805 11.461 1 92.88 276 SER A N 1
ATOM 2201 C CA . SER A 1 276 ? -23.609 10.156 11.141 1 92.88 276 SER A CA 1
ATOM 2202 C C . SER A 1 276 ? -22.953 11.188 12.055 1 92.88 276 SER A C 1
ATOM 2204 O O . SER A 1 276 ? -23 12.383 11.781 1 92.88 276 SER A O 1
ATOM 2206 N N . GLY A 1 277 ? -22.406 10.75 13.125 1 94.81 277 GLY A N 1
ATOM 2207 C CA . GLY A 1 277 ? -21.812 11.664 14.094 1 94.81 277 GLY A CA 1
ATOM 2208 C C . GLY A 1 277 ? -22.844 12.344 14.977 1 94.81 277 GLY A C 1
ATOM 2209 O O . GLY A 1 277 ? -22.562 13.367 15.602 1 94.81 277 GLY A O 1
ATOM 2210 N N . THR A 1 278 ? -24.031 11.727 15.031 1 94.5 278 THR A N 1
ATOM 2211 C CA . THR A 1 278 ? -25.141 12.328 15.758 1 94.5 278 THR A CA 1
ATOM 2212 C C . THR A 1 278 ? -24.812 12.453 17.25 1 94.5 278 THR A C 1
ATOM 2214 O O . THR A 1 278 ? -25.094 13.477 17.859 1 94.5 278 THR A O 1
ATOM 2217 N N . GLN A 1 279 ? -24.203 11.445 17.781 1 94.94 279 GLN A N 1
ATOM 2218 C CA . GLN A 1 279 ? -23.938 11.477 19.219 1 94.94 279 GLN A CA 1
ATOM 2219 C C . GLN A 1 279 ? -22.844 12.492 19.547 1 94.94 279 GLN A C 1
ATOM 2221 O O . GLN A 1 279 ? -22.875 13.117 20.609 1 94.94 279 GLN A O 1
ATOM 2226 N N . THR A 1 280 ? -21.906 12.656 18.641 1 97.44 280 THR A N 1
ATOM 2227 C CA . THR A 1 280 ? -20.922 13.719 18.812 1 97.44 280 THR A CA 1
ATOM 2228 C C . THR A 1 280 ? -21.578 15.094 18.734 1 97.44 280 THR A C 1
ATOM 2230 O O . THR A 1 280 ? -21.266 15.984 19.531 1 97.44 280 THR A O 1
ATOM 2233 N N . ASN A 1 281 ? -22.406 15.273 17.766 1 97.5 281 ASN A N 1
ATOM 2234 C CA . ASN A 1 281 ? -23.188 16.5 17.688 1 97.5 281 ASN A CA 1
ATOM 2235 C C . ASN A 1 281 ? -23.938 16.781 18.969 1 97.5 281 ASN A C 1
ATOM 2237 O O . ASN A 1 281 ? -23.953 17.906 19.469 1 97.5 281 ASN A O 1
ATOM 2241 N N . MET A 1 282 ? -24.594 15.758 19.5 1 96.56 282 MET A N 1
ATOM 2242 C CA . MET A 1 282 ? -25.344 15.906 20.734 1 96.56 282 MET A CA 1
ATOM 2243 C C . MET A 1 282 ? -24.422 16.203 21.906 1 96.56 282 MET A C 1
ATOM 2245 O O . MET A 1 282 ? -24.781 16.969 22.812 1 96.56 282 MET A O 1
ATOM 2249 N N . ASN A 1 283 ? -23.312 15.539 21.906 1 97.88 283 ASN A N 1
ATOM 2250 C CA . ASN A 1 283 ? -22.312 15.859 22.938 1 97.88 283 ASN A CA 1
ATOM 2251 C C . ASN A 1 283 ? -21.953 17.344 22.922 1 97.88 283 ASN A C 1
ATOM 2253 O O . ASN A 1 283 ? -21.906 17.984 23.984 1 97.88 283 ASN A O 1
ATOM 2257 N N . VAL A 1 284 ? -21.766 17.875 21.797 1 98.69 284 VAL A N 1
ATOM 2258 C CA . VAL A 1 284 ? -21.422 19.281 21.641 1 98.69 284 VAL A CA 1
ATOM 2259 C C . VAL A 1 284 ? -22.578 20.156 22.125 1 98.69 284 VAL A C 1
ATOM 2261 O O . VAL A 1 284 ? -22.375 21.094 22.891 1 98.69 284 VAL A O 1
ATOM 2264 N N . ASN A 1 285 ? -23.781 19.828 21.703 1 98.44 285 ASN A N 1
ATOM 2265 C CA . ASN A 1 285 ? -24.969 20.578 22.125 1 98.44 285 ASN A CA 1
ATOM 2266 C C . ASN A 1 285 ? -25.109 20.594 23.641 1 98.44 285 ASN A C 1
ATOM 2268 O O . ASN A 1 285 ? -25.391 21.641 24.234 1 98.44 285 ASN A O 1
ATOM 2272 N N . GLU A 1 286 ? -24.922 19.438 24.25 1 97.94 286 GLU A N 1
ATOM 2273 C CA . GLU A 1 286 ? -25.094 19.297 25.688 1 97.94 286 GLU A CA 1
ATOM 2274 C C . GLU A 1 286 ? -24.031 20.094 26.438 1 97.94 286 GLU A C 1
ATOM 2276 O O . GLU A 1 286 ? -24.344 20.766 27.422 1 97.94 286 GLU A O 1
ATOM 2281 N N . VAL A 1 287 ? -22.812 20 26 1 98.69 287 VAL A N 1
ATOM 2282 C CA . VAL A 1 287 ? -21.719 20.703 26.656 1 98.69 287 VAL A CA 1
ATOM 2283 C C . VAL A 1 287 ? -21.938 22.219 26.562 1 98.69 287 VAL A C 1
ATOM 2285 O O . VAL A 1 287 ? -21.828 22.922 27.547 1 98.69 287 VAL A O 1
ATOM 2288 N N . ILE A 1 288 ? -22.281 22.734 25.375 1 98.69 288 ILE A N 1
ATOM 2289 C CA . ILE A 1 288 ? -22.5 24.156 25.172 1 98.69 288 ILE A CA 1
ATOM 2290 C C . ILE A 1 288 ? -23.703 24.609 26 1 98.69 288 ILE A C 1
ATOM 2292 O O . ILE A 1 288 ? -23.672 25.656 26.641 1 98.69 288 ILE A O 1
ATOM 2296 N N . SER A 1 289 ? -24.797 23.828 25.984 1 98.5 289 SER A N 1
ATOM 2297 C CA . SER A 1 289 ? -26 24.125 26.75 1 98.5 289 SER A CA 1
ATOM 2298 C C . SER A 1 289 ? -25.688 24.266 28.234 1 98.5 289 SER A C 1
ATOM 2300 O O . SER A 1 289 ? -25.984 25.312 28.844 1 98.5 289 SER A O 1
ATOM 2302 N N . ASN A 1 290 ? -25.094 23.25 28.797 1 97.94 290 ASN A N 1
ATOM 2303 C CA . ASN A 1 290 ? -24.828 23.25 30.234 1 97.94 290 ASN A CA 1
ATOM 2304 C C . ASN A 1 290 ? -23.812 24.312 30.625 1 97.94 290 ASN A C 1
ATOM 2306 O O . ASN A 1 290 ? -23.922 24.922 31.688 1 97.94 290 ASN A O 1
ATOM 2310 N N . ARG A 1 291 ? -22.781 24.562 29.797 1 98.25 291 ARG A N 1
ATOM 2311 C CA . ARG A 1 291 ? -21.828 25.625 30.078 1 98.25 291 ARG A CA 1
ATOM 2312 C C . ARG A 1 291 ? -22.5 26.984 30.062 1 98.25 291 ARG A C 1
ATOM 2314 O O . ARG A 1 291 ? -22.25 27.828 30.922 1 98.25 291 ARG A O 1
ATOM 2321 N N . ALA A 1 292 ? -23.328 27.234 29.094 1 98.38 292 ALA A N 1
ATOM 2322 C CA . ALA A 1 292 ? -24.094 28.469 29 1 98.38 292 ALA A CA 1
ATOM 2323 C C . ALA A 1 292 ? -25.016 28.641 30.203 1 98.38 292 ALA A C 1
ATOM 2325 O O . ALA A 1 292 ? -25.125 29.734 30.766 1 98.38 292 ALA A O 1
ATOM 2326 N N . ILE A 1 293 ? -25.766 27.578 30.609 1 97.75 293 ILE A N 1
ATOM 2327 C CA . ILE A 1 293 ? -26.641 27.594 31.766 1 97.75 293 ILE A CA 1
ATOM 2328 C C . ILE A 1 293 ? -25.844 27.969 33.031 1 97.75 293 ILE A C 1
ATOM 2330 O O . ILE A 1 293 ? -26.297 28.781 33.812 1 97.75 293 ILE A O 1
ATOM 2334 N N . GLN A 1 294 ? -24.688 27.344 33.094 1 96.94 294 GLN A N 1
ATOM 2335 C CA . GLN A 1 294 ? -23.812 27.656 34.219 1 96.94 294 GLN A CA 1
ATOM 2336 C C . GLN A 1 294 ? -23.438 29.141 34.25 1 96.94 294 GLN A C 1
ATOM 2338 O O . GLN A 1 294 ? -23.453 29.781 35.281 1 96.94 294 GLN A O 1
ATOM 2343 N N . MET A 1 295 ? -23.109 29.703 33.094 1 97.44 295 MET A N 1
ATOM 2344 C CA . MET A 1 295 ? -22.734 31.109 32.969 1 97.44 295 MET A CA 1
ATOM 2345 C C . MET A 1 295 ? -23.891 32.031 33.375 1 97.44 295 MET A C 1
ATOM 2347 O O . MET A 1 295 ? -23.672 33.125 33.906 1 97.44 295 MET A O 1
ATOM 2351 N N . LEU A 1 296 ? -25.062 31.547 33.156 1 96.75 296 LEU A N 1
ATOM 2352 C CA . LEU A 1 296 ? -26.266 32.312 33.438 1 96.75 296 LEU A CA 1
ATOM 2353 C C . LEU A 1 296 ? -26.703 32.125 34.875 1 96.75 296 LEU A C 1
ATOM 2355 O O . LEU A 1 296 ? -27.672 32.719 35.344 1 96.75 296 LEU A O 1
ATOM 2359 N N . GLY A 1 297 ? -25.984 31.234 35.625 1 95.56 297 GLY A N 1
ATOM 2360 C CA . GLY A 1 297 ? -26.297 30.969 37.031 1 95.56 297 GLY A CA 1
ATOM 2361 C C . GLY A 1 297 ? -27.375 29.922 37.188 1 95.56 297 GLY A C 1
ATOM 2362 O O . GLY A 1 297 ? -27.969 29.812 38.281 1 95.56 297 GLY A O 1
ATOM 2363 N N . GLY A 1 298 ? -27.609 29.203 36.156 1 95.19 298 GLY A N 1
ATOM 2364 C CA . GLY A 1 298 ? -28.641 28.172 36.219 1 95.19 298 GLY A CA 1
ATOM 2365 C C . GLY A 1 298 ? -28.109 26.844 36.75 1 95.19 298 GLY A C 1
ATOM 2366 O O . GLY A 1 298 ? -26.984 26.766 37.25 1 95.19 298 GLY A O 1
ATOM 2367 N N . VAL A 1 299 ? -29.016 25.828 36.688 1 94.38 299 VAL A N 1
ATOM 2368 C CA . VAL A 1 299 ? -28.688 24.5 37.188 1 94.38 299 VAL A CA 1
ATOM 2369 C C . VAL A 1 299 ? -28.344 23.578 36 1 94.38 299 VAL A C 1
ATOM 2371 O O . VAL A 1 299 ? -29.188 23.328 35.125 1 94.38 299 VAL A O 1
ATOM 2374 N N . MET A 1 300 ? -27.094 23.094 36.031 1 93.81 300 MET A N 1
ATOM 2375 C CA . MET A 1 300 ? -26.672 22.172 34.969 1 93.81 300 MET A CA 1
ATOM 2376 C C . MET A 1 300 ? -27.594 20.953 34.906 1 93.81 300 MET A C 1
ATOM 2378 O O . MET A 1 300 ? -28.016 20.422 35.938 1 93.81 300 MET A O 1
ATOM 2382 N N . GLY A 1 301 ? -27.891 20.547 33.75 1 92.19 301 GLY A N 1
ATOM 2383 C CA . GLY A 1 301 ? -28.75 19.391 33.531 1 92.19 301 GLY A CA 1
ATOM 2384 C C . GLY A 1 301 ? -30.219 19.766 33.438 1 92.19 301 GLY A C 1
ATOM 2385 O O . GLY A 1 301 ? -31.031 18.953 33 1 92.19 301 GLY A O 1
ATOM 2386 N N . SER A 1 302 ? -30.594 20.969 33.75 1 92.69 302 SER A N 1
ATOM 2387 C CA . SER A 1 302 ? -31.984 21.391 33.781 1 92.69 302 SER A CA 1
ATOM 2388 C C . SER A 1 302 ? -32.5 21.656 32.375 1 92.69 302 SER A C 1
ATOM 2390 O O . SER A 1 302 ? -33.719 21.688 32.156 1 92.69 302 SER A O 1
ATOM 2392 N N . LYS A 1 303 ? -31.578 21.938 31.453 1 95 303 LYS A N 1
ATOM 2393 C CA . LYS A 1 303 ? -31.859 22.297 30.062 1 95 303 LYS A CA 1
ATOM 2394 C C . LYS A 1 303 ? -32.625 23.625 29.969 1 95 303 LYS A C 1
ATOM 2396 O O . LYS A 1 303 ? -33.312 23.891 29 1 95 303 LYS A O 1
ATOM 2401 N N . SER A 1 304 ? -32.625 24.312 31 1 94.56 304 SER A N 1
ATOM 2402 C CA . SER A 1 304 ? -33.25 25.641 31.078 1 94.56 304 SER A CA 1
ATOM 2403 C C . SER A 1 304 ? -32.25 26.672 31.609 1 94.56 304 SER A C 1
ATOM 2405 O O . SER A 1 304 ? -31.547 26.422 32.594 1 94.56 304 SER A O 1
ATOM 2407 N N . PRO A 1 305 ? -32.188 27.75 30.984 1 96.94 305 PRO A N 1
ATOM 2408 C CA . PRO A 1 305 ? -33 28.281 29.906 1 96.94 305 PRO A CA 1
ATOM 2409 C C . PRO A 1 305 ? -32.531 27.859 28.516 1 96.94 305 PRO A C 1
ATOM 2411 O O . PRO A 1 305 ? -33.188 28.172 27.516 1 96.94 305 PRO A O 1
ATOM 2414 N N . ILE A 1 306 ? -31.469 27.25 28.453 1 98 306 ILE A N 1
ATOM 2415 C CA . ILE A 1 306 ? -30.891 26.922 27.172 1 98 306 ILE A CA 1
ATOM 2416 C C . ILE A 1 306 ? -30.984 25.406 26.938 1 98 306 ILE A C 1
ATOM 2418 O O . ILE A 1 306 ? -30.297 24.625 27.609 1 98 306 ILE A O 1
ATOM 2422 N N . HIS A 1 307 ? -31.828 25.016 25.984 1 97.12 307 HIS A N 1
ATOM 2423 C CA . HIS A 1 307 ? -32.031 23.609 25.641 1 97.12 307 HIS A CA 1
ATOM 2424 C C . HIS A 1 307 ? -31.047 23.156 24.562 1 97.12 307 HIS A C 1
ATOM 2426 O O . HIS A 1 307 ? -30.812 23.875 23.594 1 97.12 307 HIS A O 1
ATOM 2432 N N . PRO A 1 308 ? -30.391 22 24.766 1 97.5 308 PRO A N 1
ATOM 2433 C CA . PRO A 1 308 ? -29.391 21.547 23.797 1 97.5 308 PRO A CA 1
ATOM 2434 C C . PRO A 1 308 ? -29.969 21.391 22.391 1 97.5 308 PRO A C 1
ATOM 2436 O O . PRO A 1 308 ? -29.297 21.719 21.406 1 97.5 308 PRO A O 1
ATOM 2439 N N . ASN A 1 309 ? -31.25 20.922 22.188 1 95.19 309 ASN A N 1
ATOM 2440 C CA . ASN A 1 309 ? -31.844 20.672 20.891 1 95.19 309 ASN A CA 1
ATOM 2441 C C . ASN A 1 309 ? -32.562 21.906 20.359 1 95.19 309 ASN A C 1
ATOM 2443 O O . ASN A 1 309 ? -32.406 22.281 19.203 1 95.19 309 ASN A O 1
ATOM 2447 N N . ASP A 1 310 ? -33.375 22.578 21.219 1 95.19 310 ASP A N 1
ATOM 2448 C CA . ASP A 1 310 ? -34.281 23.625 20.766 1 95.19 310 ASP A CA 1
ATOM 2449 C C . ASP A 1 310 ? -33.531 24.938 20.578 1 95.19 310 ASP A C 1
ATOM 2451 O O . ASP A 1 310 ? -33.969 25.797 19.797 1 95.19 310 ASP A O 1
ATOM 2455 N N . ASP A 1 311 ? -32.406 25.109 21.297 1 97.75 311 ASP A N 1
ATOM 2456 C CA . ASP A 1 311 ? -31.703 26.375 21.25 1 97.75 311 ASP A CA 1
ATOM 2457 C C . ASP A 1 311 ? -30.344 26.219 20.562 1 97.75 311 ASP A C 1
ATOM 2459 O O . ASP A 1 311 ? -30.109 26.766 19.484 1 97.75 311 ASP A O 1
ATOM 2463 N N . VAL A 1 312 ? -29.453 25.375 21.109 1 98.56 312 VAL A N 1
ATOM 2464 C CA . VAL A 1 312 ? -28.094 25.234 20.609 1 98.56 312 VAL A CA 1
ATOM 2465 C C . VAL A 1 312 ? -28.125 24.625 19.203 1 98.56 312 VAL A C 1
ATOM 2467 O O . VAL A 1 312 ? -27.359 25.031 18.328 1 98.56 312 VAL A O 1
ATOM 2470 N N . ASN A 1 313 ? -29.062 23.656 18.953 1 97.56 313 ASN A N 1
ATOM 2471 C CA . ASN A 1 313 ? -29.156 22.922 17.703 1 97.56 313 ASN A CA 1
ATOM 2472 C C . ASN A 1 313 ? -30.219 23.516 16.781 1 97.56 313 ASN A C 1
ATOM 2474 O O . ASN A 1 313 ? -30.641 22.875 15.812 1 97.56 313 ASN A O 1
ATOM 2478 N N . LYS A 1 314 ? -30.734 24.719 17.125 1 97.56 314 LYS A N 1
ATOM 2479 C CA . LYS A 1 314 ? -31.781 25.344 16.328 1 97.56 314 LYS A CA 1
ATOM 2480 C C . LYS A 1 314 ? -31.375 25.438 14.867 1 97.56 314 LYS A C 1
ATOM 2482 O O . LYS A 1 314 ? -30.266 25.859 14.555 1 97.56 314 LYS A O 1
ATOM 2487 N N . SER A 1 315 ? -32.25 25 13.93 1 97.12 315 SER A N 1
ATOM 2488 C CA . SER A 1 315 ? -32.125 25.078 12.477 1 97.12 315 SER A CA 1
ATOM 2489 C C . SER A 1 315 ? -31.031 24.141 11.984 1 97.12 315 SER A C 1
ATOM 2491 O O . SER A 1 315 ? -30.438 24.359 10.922 1 97.12 315 SER A O 1
ATOM 2493 N N . GLN A 1 316 ? -30.672 23.188 12.82 1 97.19 316 GLN A N 1
ATOM 2494 C CA . GLN A 1 316 ? -29.562 22.281 12.508 1 97.19 316 GLN A CA 1
ATOM 2495 C C . GLN A 1 316 ? -29.984 20.828 12.641 1 97.19 316 GLN A C 1
ATOM 2497 O O . GLN A 1 316 ? -30.875 20.5 13.422 1 97.19 316 GLN A O 1
ATOM 2502 N N . SER A 1 317 ? -29.406 19.969 11.797 1 96.38 317 SER A N 1
ATOM 2503 C CA . SER A 1 317 ? -29.406 18.516 11.93 1 96.38 317 SER A CA 1
ATOM 2504 C C . SER A 1 317 ? -28 17.969 12.102 1 96.38 317 SER A C 1
ATOM 2506 O O . SER A 1 317 ? -27.031 18.609 11.711 1 96.38 317 SER A O 1
ATOM 2508 N N . SER A 1 318 ? -27.859 16.812 12.773 1 96.25 318 SER A N 1
ATOM 2509 C CA . SER A 1 318 ? -26.547 16.188 12.828 1 96.25 318 SER A CA 1
ATOM 2510 C C . SER A 1 318 ? -26.016 15.906 11.422 1 96.25 318 SER A C 1
ATOM 2512 O O . SER A 1 318 ? -24.797 15.93 11.203 1 96.25 318 SER A O 1
ATOM 2514 N N . ASN A 1 319 ? -26.922 15.719 10.414 1 95.69 319 ASN A N 1
ATOM 2515 C CA . ASN A 1 319 ? -26.531 15.312 9.07 1 95.69 319 ASN A CA 1
ATOM 2516 C C . ASN A 1 319 ? -25.906 16.469 8.297 1 95.69 319 ASN A C 1
ATOM 2518 O O . ASN A 1 319 ? -25.172 16.234 7.332 1 95.69 319 ASN A O 1
ATOM 2522 N N . ASP A 1 320 ? -26.172 17.719 8.664 1 96.88 320 ASP A N 1
ATOM 2523 C CA . ASP A 1 320 ? -25.516 18.828 7.984 1 96.88 320 ASP A CA 1
ATOM 2524 C C . ASP A 1 320 ? -24.484 19.5 8.891 1 96.88 320 ASP A C 1
ATOM 2526 O O . ASP A 1 320 ? -23.578 20.172 8.398 1 96.88 320 ASP A O 1
ATOM 2530 N N . THR A 1 321 ? -24.562 19.359 10.188 1 97.94 321 THR A N 1
ATOM 2531 C CA . THR A 1 321 ? -23.641 20.016 11.109 1 97.94 321 THR A CA 1
ATOM 2532 C C . THR A 1 321 ? -22.312 19.266 11.164 1 97.94 321 THR A C 1
ATOM 2534 O O . THR A 1 321 ? -21.234 19.875 11.164 1 97.94 321 THR A O 1
ATOM 2537 N N . PHE A 1 322 ? -22.344 17.906 11.258 1 98.19 322 PHE A N 1
ATOM 2538 C CA . PHE A 1 322 ? -21.125 17.125 11.383 1 98.19 322 PHE A CA 1
ATOM 2539 C C . PHE A 1 322 ? -20.234 17.328 10.164 1 98.19 322 PHE A C 1
ATOM 2541 O O . PHE A 1 322 ? -19.047 17.641 10.297 1 98.19 322 PHE A O 1
ATOM 2548 N N . PRO A 1 323 ? -20.75 17.156 8.93 1 98.25 323 PRO A N 1
ATOM 2549 C CA . PRO A 1 323 ? -19.875 17.406 7.777 1 98.25 323 PRO A CA 1
ATOM 2550 C C . PRO A 1 323 ? -19.391 18.844 7.711 1 98.25 323 PRO A C 1
ATOM 2552 O O . PRO A 1 323 ? -18.281 19.109 7.23 1 98.25 323 PRO A O 1
ATOM 2555 N N . THR A 1 324 ? -20.203 19.812 8.109 1 98.69 324 THR A N 1
ATOM 2556 C CA . THR A 1 324 ? -19.75 21.203 8.164 1 98.69 324 THR A CA 1
ATOM 2557 C C . THR A 1 324 ? -18.547 21.328 9.102 1 98.69 324 THR A C 1
ATOM 2559 O O . THR A 1 324 ? -17.531 21.938 8.742 1 98.69 324 THR A O 1
ATOM 2562 N N . ALA A 1 325 ? -18.656 20.734 10.266 1 98.75 325 ALA A N 1
ATOM 2563 C CA . ALA A 1 325 ? -17.562 20.766 11.227 1 98.75 325 ALA A CA 1
ATOM 2564 C C . ALA A 1 325 ? -16.328 20.062 10.672 1 98.75 325 ALA A C 1
ATOM 2566 O O . ALA A 1 325 ? -15.195 20.5 10.906 1 98.75 325 ALA A O 1
ATOM 2567 N N . MET A 1 326 ? -16.531 18.906 9.977 1 98.69 326 MET A N 1
ATOM 2568 C CA . MET A 1 326 ? -15.414 18.219 9.328 1 98.69 326 MET A CA 1
ATOM 2569 C C . MET A 1 326 ? -14.641 19.156 8.414 1 98.69 326 MET A C 1
ATOM 2571 O O . MET A 1 326 ? -13.414 19.234 8.477 1 98.69 326 MET A O 1
ATOM 2575 N N . HIS A 1 327 ? -15.406 19.844 7.555 1 98.81 327 HIS A N 1
ATOM 2576 C CA . HIS A 1 327 ? -14.805 20.75 6.578 1 98.81 327 HIS A CA 1
ATOM 2577 C C . HIS A 1 327 ? -14.039 21.859 7.27 1 98.81 327 HIS A C 1
ATOM 2579 O O . HIS A 1 327 ? -12.914 22.188 6.875 1 98.81 327 HIS A O 1
ATOM 2585 N N . ILE A 1 328 ? -14.594 22.453 8.289 1 98.81 328 ILE A N 1
ATOM 2586 C CA . ILE A 1 328 ? -13.945 23.531 9.031 1 98.81 328 ILE A CA 1
ATOM 2587 C C . ILE A 1 328 ? -12.656 23.016 9.672 1 98.81 328 ILE A C 1
ATOM 2589 O O . ILE A 1 328 ? -11.602 23.625 9.523 1 98.81 328 ILE A O 1
ATOM 2593 N N . ALA A 1 329 ? -12.766 21.875 10.367 1 98.81 329 ALA A N 1
ATOM 2594 C CA . ALA A 1 329 ? -11.617 21.297 11.078 1 98.81 329 ALA A CA 1
ATOM 2595 C C . ALA A 1 329 ? -10.469 21.016 10.117 1 98.81 329 ALA A C 1
ATOM 2597 O O . ALA A 1 329 ? -9.32 21.406 10.383 1 98.81 329 ALA A O 1
ATOM 2598 N N . VAL A 1 330 ? -10.758 20.375 9.031 1 98.88 330 VAL A N 1
ATOM 2599 C CA . VAL A 1 330 ? -9.727 19.969 8.07 1 98.88 330 VAL A CA 1
ATOM 2600 C C . VAL A 1 330 ? -9.094 21.203 7.438 1 98.88 330 VAL A C 1
ATOM 2602 O O . VAL A 1 330 ? -7.871 21.297 7.316 1 98.88 330 VAL A O 1
ATOM 2605 N N . ALA A 1 331 ? -9.922 22.156 7.047 1 98.81 331 ALA A N 1
ATOM 2606 C CA . ALA A 1 331 ? -9.391 23.375 6.449 1 98.81 331 ALA A CA 1
ATOM 2607 C C . ALA A 1 331 ? -8.469 24.109 7.418 1 98.81 331 ALA A C 1
ATOM 2609 O O . ALA A 1 331 ? -7.387 24.562 7.035 1 98.81 331 ALA A O 1
ATOM 2610 N N . LEU A 1 332 ? -8.93 24.219 8.625 1 98.56 332 LEU A N 1
ATOM 2611 C CA . LEU A 1 332 ? -8.133 24.922 9.625 1 98.56 332 LEU A CA 1
ATOM 2612 C C . LEU A 1 332 ? -6.805 24.203 9.867 1 98.56 332 LEU A C 1
ATOM 2614 O O . LEU A 1 332 ? -5.758 24.844 9.961 1 98.56 332 LEU A O 1
ATOM 2618 N N . GLU A 1 333 ? -6.832 22.859 9.938 1 98.56 333 GLU A N 1
ATOM 2619 C CA . GLU A 1 333 ? -5.617 22.094 10.203 1 98.56 333 GLU A CA 1
ATOM 2620 C C . GLU A 1 333 ? -4.672 22.125 9.008 1 98.56 333 GLU A C 1
ATOM 2622 O O . GLU A 1 333 ? -3.449 22.109 9.172 1 98.56 333 GLU A O 1
ATOM 2627 N N . ILE A 1 334 ? -5.215 22.172 7.805 1 98.75 334 ILE A N 1
ATOM 2628 C CA . ILE A 1 334 ? -4.371 22.312 6.621 1 98.75 334 ILE A CA 1
ATOM 2629 C C . ILE A 1 334 ? -3.615 23.641 6.688 1 98.75 334 ILE A C 1
ATOM 2631 O O . ILE A 1 334 ? -2.406 23.688 6.449 1 98.75 334 ILE A O 1
ATOM 2635 N N . GLN A 1 335 ? -4.289 24.688 7.102 1 97.81 335 GLN A N 1
ATOM 2636 C CA . GLN A 1 335 ? -3.723 26.031 7.117 1 97.81 335 GLN A CA 1
ATOM 2637 C C . GLN A 1 335 ? -2.758 26.219 8.281 1 97.81 335 GLN A C 1
ATOM 2639 O O . GLN A 1 335 ? -1.742 26.891 8.156 1 97.81 335 GLN A O 1
ATOM 2644 N N . SER A 1 336 ? -3.049 25.594 9.352 1 97.56 336 SER A N 1
ATOM 2645 C CA . SER A 1 336 ? -2.311 25.922 10.57 1 97.56 336 SER A CA 1
ATOM 2646 C C . SER A 1 336 ? -1.209 24.891 10.836 1 97.56 336 SER A C 1
ATOM 2648 O O . SER A 1 336 ? -0.26 25.172 11.57 1 97.56 336 SER A O 1
ATOM 2650 N N . CYS A 1 337 ? -1.317 23.734 10.25 1 97.81 337 CYS A N 1
ATOM 2651 C CA . CYS A 1 337 ? -0.378 22.672 10.609 1 97.81 337 CYS A CA 1
ATOM 2652 C C . CYS A 1 337 ? 0.316 22.125 9.367 1 97.81 337 CYS A C 1
ATOM 2654 O O . CYS A 1 337 ? 1.543 22.172 9.258 1 97.81 337 CYS A O 1
ATOM 2656 N N . LEU A 1 338 ? -0.426 21.641 8.391 1 98.75 338 LEU A N 1
ATOM 2657 C CA . LEU A 1 338 ? 0.141 20.922 7.258 1 98.75 338 LEU A CA 1
ATOM 2658 C C . LEU A 1 338 ? 1.006 21.844 6.406 1 98.75 338 LEU A C 1
ATOM 2660 O O . LEU A 1 338 ? 2.186 21.562 6.18 1 98.75 338 LEU A O 1
ATOM 2664 N N . LEU A 1 339 ? 0.365 22.938 5.941 1 98.62 339 LEU A N 1
ATOM 2665 C CA . LEU A 1 339 ? 1.061 23.797 4.984 1 98.62 339 LEU A CA 1
ATOM 2666 C C . LEU A 1 339 ? 2.293 24.438 5.617 1 98.62 339 LEU A C 1
ATOM 2668 O O . LEU A 1 339 ? 3.373 24.438 5.02 1 98.62 339 LEU A O 1
ATOM 2672 N N . PRO A 1 340 ? 2.215 24.938 6.84 1 98.38 340 PRO A N 1
ATOM 2673 C CA . PRO A 1 340 ? 3.436 25.453 7.469 1 98.38 340 PRO A CA 1
ATOM 2674 C C . PRO A 1 340 ? 4.516 24.375 7.613 1 98.38 340 PRO A C 1
ATOM 2676 O O . PRO A 1 340 ? 5.703 24.672 7.441 1 98.38 340 PRO A O 1
ATOM 2679 N N . GLY A 1 341 ? 4.117 23.188 7.914 1 98.62 341 GLY A N 1
ATOM 2680 C CA . GLY A 1 341 ? 5.086 22.094 8.008 1 98.62 341 GLY A CA 1
ATOM 2681 C C . GLY A 1 341 ? 5.762 21.797 6.684 1 98.62 341 GLY A C 1
ATOM 2682 O O . GLY A 1 341 ? 6.984 21.656 6.625 1 98.62 341 GLY A O 1
ATOM 2683 N N . LEU A 1 342 ? 4.973 21.703 5.645 1 98.75 342 LEU A N 1
ATOM 2684 C CA . LEU A 1 342 ? 5.516 21.453 4.312 1 98.75 342 LEU A CA 1
ATOM 2685 C C . LEU A 1 342 ? 6.395 22.609 3.855 1 98.75 342 LEU A C 1
ATOM 2687 O O . LEU A 1 342 ? 7.402 22.391 3.178 1 98.75 342 LEU A O 1
ATOM 2691 N N . HIS A 1 343 ? 6.016 23.812 4.227 1 98.38 343 HIS A N 1
ATOM 2692 C CA . HIS A 1 343 ? 6.824 24.984 3.898 1 98.38 343 HIS A CA 1
ATOM 2693 C C . HIS A 1 343 ? 8.188 24.922 4.582 1 98.38 343 HIS A C 1
ATOM 2695 O O . HIS A 1 343 ? 9.203 25.281 3.988 1 98.38 343 HIS A O 1
ATOM 2701 N N . ALA A 1 344 ? 8.148 24.516 5.828 1 98.31 344 ALA A N 1
ATOM 2702 C CA . ALA A 1 344 ? 9.406 24.359 6.547 1 98.31 344 ALA A CA 1
ATOM 2703 C C . ALA A 1 344 ? 10.328 23.375 5.832 1 98.31 344 ALA A C 1
ATOM 2705 O O . ALA A 1 344 ? 11.531 23.641 5.688 1 98.31 344 ALA A O 1
ATOM 2706 N N . LEU A 1 345 ? 9.828 22.297 5.355 1 98.69 345 LEU A N 1
ATOM 2707 C CA . LEU A 1 345 ? 10.617 21.297 4.637 1 98.69 345 LEU A CA 1
ATOM 2708 C C . LEU A 1 345 ? 11.086 21.859 3.293 1 98.69 345 LEU A C 1
ATOM 2710 O O . LEU A 1 345 ? 12.25 21.688 2.92 1 98.69 345 LEU A O 1
ATOM 2714 N N . HIS A 1 346 ? 10.156 22.5 2.604 1 98.62 346 HIS A N 1
ATOM 2715 C CA . HIS A 1 346 ? 10.484 23.141 1.334 1 98.62 346 HIS A CA 1
ATOM 2716 C C . HIS A 1 346 ? 11.664 24.094 1.485 1 98.62 346 HIS A C 1
ATOM 2718 O O . HIS A 1 346 ? 12.609 24.047 0.7 1 98.62 346 HIS A O 1
ATOM 2724 N N . ASP A 1 347 ? 11.617 24.891 2.469 1 98.62 347 ASP A N 1
ATOM 2725 C CA . ASP A 1 347 ? 12.641 25.906 2.67 1 98.62 347 ASP A CA 1
ATOM 2726 C C . ASP A 1 347 ? 13.977 25.281 3.043 1 98.62 347 ASP A C 1
ATOM 2728 O O . ASP A 1 347 ? 15.031 25.75 2.6 1 98.62 347 ASP A O 1
ATOM 2732 N N . ALA A 1 348 ? 13.938 24.297 3.893 1 98.5 348 ALA A N 1
ATOM 2733 C CA . ALA A 1 348 ? 15.164 23.594 4.246 1 98.5 348 ALA A CA 1
ATOM 2734 C C . ALA A 1 348 ? 15.82 22.969 3.016 1 98.5 348 ALA A C 1
ATOM 2736 O O . ALA A 1 348 ? 17.031 23.047 2.844 1 98.5 348 ALA A O 1
ATOM 2737 N N . LEU A 1 349 ? 15.047 22.344 2.174 1 98.62 349 LEU A N 1
ATOM 2738 C CA . LEU A 1 349 ? 15.555 21.734 0.946 1 98.62 349 LEU A CA 1
ATOM 2739 C C . LEU A 1 349 ? 16.109 22.812 0.01 1 98.62 349 LEU A C 1
ATOM 2741 O O . LEU A 1 349 ? 17.141 22.594 -0.641 1 98.62 349 LEU A O 1
ATOM 2745 N N . ARG A 1 350 ? 15.406 23.922 -0.07 1 97.81 350 ARG A N 1
ATOM 2746 C CA . ARG A 1 350 ? 15.859 25.031 -0.903 1 97.81 350 ARG A CA 1
ATOM 2747 C C . ARG A 1 350 ? 17.219 25.531 -0.45 1 97.81 350 ARG A C 1
ATOM 2749 O O . ARG A 1 350 ? 18.094 25.797 -1.276 1 97.81 350 ARG A O 1
ATOM 2756 N N . GLN A 1 351 ? 17.391 25.688 0.809 1 98.19 351 GLN A N 1
ATOM 2757 C CA . GLN A 1 351 ? 18.672 26.109 1.349 1 98.19 351 GLN A CA 1
ATOM 2758 C C . GLN A 1 351 ? 19.781 25.141 0.978 1 98.19 351 GLN A C 1
ATOM 2760 O O . GLN A 1 351 ? 20.875 25.547 0.593 1 98.19 351 GLN A O 1
ATOM 2765 N N . LYS A 1 352 ? 19.531 23.891 1.084 1 98.25 352 LYS A N 1
ATOM 2766 C CA . LYS A 1 352 ? 20.531 22.891 0.726 1 98.25 352 LYS A CA 1
ATOM 2767 C C . LYS A 1 352 ? 20.797 22.891 -0.776 1 98.25 352 LYS A C 1
ATOM 2769 O O . LYS A 1 352 ? 21.938 22.703 -1.211 1 98.25 352 LYS A O 1
ATOM 2774 N N . GLU A 1 353 ? 19.75 23.047 -1.533 1 97.19 353 GLU A N 1
ATOM 2775 C CA . GLU A 1 353 ? 19.891 23.188 -2.979 1 97.19 353 GLU A CA 1
ATOM 2776 C C . GLU A 1 353 ? 20.922 24.266 -3.32 1 97.19 353 GLU A C 1
ATOM 2778 O O . GLU A 1 353 ? 21.797 24.062 -4.168 1 97.19 353 GLU A O 1
ATOM 2783 N N . GLU A 1 354 ? 20.828 25.359 -2.656 1 96.5 354 GLU A N 1
ATOM 2784 C CA . GLU A 1 354 ? 21.734 26.484 -2.902 1 96.5 354 GLU A CA 1
ATOM 2785 C C . GLU A 1 354 ? 23.141 26.172 -2.383 1 96.5 354 GLU A C 1
ATOM 2787 O O . GLU A 1 354 ? 24.125 26.422 -3.078 1 96.5 354 GLU A O 1
ATOM 2792 N N . HIS A 1 355 ? 23.25 25.641 -1.207 1 97.06 355 HIS A N 1
ATOM 2793 C CA . HIS A 1 355 ? 24.547 25.328 -0.589 1 97.06 355 HIS A CA 1
ATOM 2794 C C . HIS A 1 355 ? 25.312 24.281 -1.393 1 97.06 355 HIS A C 1
ATOM 2796 O O . HIS A 1 355 ? 26.531 24.281 -1.408 1 97.06 355 HIS A O 1
ATOM 2802 N N . PHE A 1 356 ? 24.625 23.422 -2.043 1 97.31 356 PHE A N 1
ATOM 2803 C CA . PHE A 1 356 ? 25.25 22.266 -2.699 1 97.31 356 PHE A CA 1
ATOM 2804 C C . PHE A 1 356 ? 25.359 22.5 -4.203 1 97.31 356 PHE A C 1
ATOM 2806 O O . PHE A 1 356 ? 25.703 21.594 -4.953 1 97.31 356 PHE A O 1
ATOM 2813 N N . LYS A 1 357 ? 25.094 23.672 -4.703 1 95 357 LYS A N 1
ATOM 2814 C CA . LYS A 1 357 ? 24.875 24.016 -6.105 1 95 357 LYS A CA 1
ATOM 2815 C C . LYS A 1 357 ? 26.109 23.656 -6.945 1 95 357 LYS A C 1
ATOM 2817 O O . LYS A 1 357 ? 25.969 23.266 -8.109 1 95 357 LYS A O 1
ATOM 2822 N N . GLU A 1 358 ? 27.297 23.641 -6.336 1 94.56 358 GLU A N 1
ATOM 2823 C CA . GLU A 1 358 ? 28.516 23.5 -7.125 1 94.56 358 GLU A CA 1
ATOM 2824 C C . GLU A 1 358 ? 29.141 22.125 -6.922 1 94.56 358 GLU A C 1
ATOM 2826 O O . GLU A 1 358 ? 30.188 21.812 -7.512 1 94.56 358 GLU A O 1
ATOM 2831 N N . ILE A 1 359 ? 28.562 21.312 -6.121 1 95.75 359 ILE A N 1
ATOM 2832 C CA . ILE A 1 359 ? 29.141 20.016 -5.809 1 95.75 359 ILE A CA 1
ATOM 2833 C C . ILE A 1 359 ? 28.734 19 -6.871 1 95.75 359 ILE A C 1
ATOM 2835 O O . ILE A 1 359 ? 27.594 18.531 -6.875 1 95.75 359 ILE A O 1
ATOM 2839 N N . VAL A 1 360 ? 29.672 18.672 -7.758 1 94.69 360 VAL A N 1
ATOM 2840 C CA . VAL A 1 360 ? 29.422 17.703 -8.828 1 94.69 360 VAL A CA 1
ATOM 2841 C C . VAL A 1 360 ? 29.547 16.281 -8.281 1 94.69 360 VAL A C 1
ATOM 2843 O O . VAL A 1 360 ? 30.516 15.953 -7.59 1 94.69 360 VAL A O 1
ATOM 2846 N N . LYS A 1 361 ? 28.562 15.43 -8.5 1 95.62 361 LYS A N 1
ATOM 2847 C CA . LYS A 1 361 ? 28.562 14.039 -8.062 1 95.62 361 LYS A CA 1
ATOM 2848 C C . LYS A 1 361 ? 28.062 13.117 -9.172 1 95.62 361 LYS A C 1
ATOM 2850 O O . LYS A 1 361 ? 27.531 13.578 -10.188 1 95.62 361 LYS A O 1
ATOM 2855 N N . ILE A 1 362 ? 28.266 11.82 -8.969 1 94 362 ILE A N 1
ATOM 2856 C CA . ILE A 1 362 ? 27.719 10.82 -9.891 1 94 362 ILE A CA 1
ATOM 2857 C C . ILE A 1 362 ? 26.234 10.633 -9.641 1 94 362 ILE A C 1
ATOM 2859 O O . ILE A 1 362 ? 25.797 10.508 -8.492 1 94 362 ILE A O 1
ATOM 2863 N N . GLY A 1 363 ? 25.438 10.781 -10.688 1 93.12 363 GLY A N 1
ATOM 2864 C CA . GLY A 1 363 ? 24.031 10.43 -10.586 1 93.12 363 GLY A CA 1
ATOM 2865 C C . GLY A 1 363 ? 23.797 8.93 -10.531 1 93.12 363 GLY A C 1
ATOM 2866 O O . GLY A 1 363 ? 24.719 8.141 -10.758 1 93.12 363 GLY A O 1
ATOM 2867 N N . ARG A 1 364 ? 22.609 8.523 -10.18 1 93.75 364 ARG A N 1
ATOM 2868 C CA . ARG A 1 364 ? 22.234 7.113 -10.148 1 93.75 364 ARG A CA 1
ATOM 2869 C C . ARG A 1 364 ? 20.859 6.895 -10.758 1 93.75 364 ARG A C 1
ATOM 2871 O O . ARG A 1 364 ? 19.875 7.527 -10.344 1 93.75 364 ARG A O 1
ATOM 2878 N N . THR A 1 365 ? 20.797 6.121 -11.766 1 91.81 365 THR A N 1
ATOM 2879 C CA . THR A 1 365 ? 19.562 5.574 -12.32 1 91.81 365 THR A CA 1
ATOM 2880 C C . THR A 1 365 ? 19.531 4.055 -12.188 1 91.81 365 THR A C 1
ATOM 2882 O O . THR A 1 365 ? 20.562 3.395 -12.336 1 91.81 365 THR A O 1
ATOM 2885 N N . HIS A 1 366 ? 18.406 3.473 -11.797 1 90.56 366 HIS A N 1
ATOM 2886 C CA . HIS A 1 366 ? 18.281 2.043 -11.539 1 90.56 366 HIS A CA 1
ATOM 2887 C C . HIS A 1 366 ? 19.203 1.602 -10.414 1 90.56 366 HIS A C 1
ATOM 2889 O O . HIS A 1 366 ? 19.75 0.496 -10.461 1 90.56 366 HIS A O 1
ATOM 2895 N N . THR A 1 367 ? 19.625 2.537 -9.508 1 90.88 367 THR A N 1
ATOM 2896 C CA . THR A 1 367 ? 20.547 2.348 -8.406 1 90.88 367 THR A CA 1
ATOM 2897 C C . THR A 1 367 ? 21.969 2.107 -8.922 1 90.88 367 THR A C 1
ATOM 2899 O O . THR A 1 367 ? 22.859 1.742 -8.164 1 90.88 367 THR A O 1
ATOM 2902 N N . GLN A 1 368 ? 22.156 2.242 -10.281 1 92 368 GLN A N 1
ATOM 2903 C CA . GLN A 1 368 ? 23.453 2.076 -10.914 1 92 368 GLN A CA 1
ATOM 2904 C C . GLN A 1 368 ? 24.109 3.428 -11.211 1 92 368 GLN A C 1
ATOM 2906 O O . GLN A 1 368 ? 23.406 4.445 -11.305 1 92 368 GLN A O 1
ATOM 2911 N N . ASP A 1 369 ? 25.469 3.406 -11.398 1 92.75 369 ASP A N 1
ATOM 2912 C CA . ASP A 1 369 ? 26.188 4.625 -11.75 1 92.75 369 ASP A CA 1
ATOM 2913 C C . ASP A 1 369 ? 25.609 5.262 -13.008 1 92.75 369 ASP A C 1
ATOM 2915 O O . ASP A 1 369 ? 25.281 4.566 -13.969 1 92.75 369 ASP A O 1
ATOM 2919 N N . ALA A 1 370 ? 25.406 6.562 -12.961 1 92.12 370 ALA A N 1
ATOM 2920 C CA . ALA A 1 370 ? 24.906 7.309 -14.109 1 92.12 370 ALA A CA 1
ATOM 2921 C C . ALA A 1 370 ? 25.734 8.562 -14.359 1 92.12 370 ALA A C 1
ATOM 2923 O O . ALA A 1 370 ? 26.828 8.711 -13.797 1 92.12 370 ALA A O 1
ATOM 2924 N N . THR A 1 371 ? 25.344 9.328 -15.289 1 90.44 371 THR A N 1
ATOM 2925 C CA . THR A 1 371 ? 26.062 10.555 -15.617 1 90.44 371 THR A CA 1
ATOM 2926 C C . THR A 1 371 ? 26.016 11.539 -14.453 1 90.44 371 THR A C 1
ATOM 2928 O O . THR A 1 371 ? 25.125 11.477 -13.609 1 90.44 371 THR A O 1
ATOM 2931 N N . PRO A 1 372 ? 27.031 12.406 -14.438 1 92.88 372 PRO A N 1
ATOM 2932 C CA . PRO A 1 372 ? 27.141 13.328 -13.297 1 92.88 372 PRO A CA 1
ATOM 2933 C C . PRO A 1 372 ? 26 14.344 -13.258 1 92.88 372 PRO A C 1
ATOM 2935 O O . PRO A 1 372 ? 25.328 14.57 -14.273 1 92.88 372 PRO A O 1
ATOM 2938 N N . LEU A 1 373 ? 25.719 14.867 -12.078 1 94.5 373 LEU A N 1
ATOM 2939 C CA . LEU A 1 373 ? 24.891 16.016 -11.734 1 94.5 373 LEU A CA 1
ATOM 2940 C C . LEU A 1 373 ? 25.438 16.734 -10.508 1 94.5 373 LEU A C 1
ATOM 2942 O O . LEU A 1 373 ? 26.406 16.281 -9.891 1 94.5 373 LEU A O 1
ATOM 2946 N N . THR A 1 374 ? 24.891 17.922 -10.281 1 95.5 374 THR A N 1
ATOM 2947 C CA . THR A 1 374 ? 25.281 18.516 -9.008 1 95.5 374 THR A CA 1
ATOM 2948 C C . THR A 1 374 ? 24.359 18.078 -7.887 1 95.5 374 THR A C 1
ATOM 2950 O O . THR A 1 374 ? 23.188 17.781 -8.125 1 95.5 374 THR A O 1
ATOM 2953 N N . LEU A 1 375 ? 24.891 18 -6.715 1 97.06 375 LEU A N 1
ATOM 2954 C CA . LEU A 1 375 ? 24.047 17.734 -5.547 1 97.06 375 LEU A CA 1
ATOM 2955 C C . LEU A 1 375 ? 22.938 18.766 -5.418 1 97.06 375 LEU A C 1
ATOM 2957 O O . LEU A 1 375 ? 21.828 18.438 -4.984 1 97.06 375 LEU A O 1
ATOM 2961 N N . GLY A 1 376 ? 23.219 19.969 -5.777 1 96.44 376 GLY A N 1
ATOM 2962 C CA . GLY A 1 376 ? 22.188 21 -5.809 1 96.44 376 GLY A CA 1
ATOM 2963 C C . GLY A 1 376 ? 21.031 20.672 -6.738 1 96.44 376 GLY A C 1
ATOM 2964 O O . GLY A 1 376 ? 19.875 20.859 -6.379 1 96.44 376 GLY A O 1
ATOM 2965 N N . GLN A 1 377 ? 21.328 20.203 -7.953 1 94.19 377 GLN A N 1
ATOM 2966 C CA . GLN A 1 377 ? 20.297 19.797 -8.906 1 94.19 377 GLN A CA 1
ATOM 2967 C C . GLN A 1 377 ? 19.422 18.672 -8.336 1 94.19 377 GLN A C 1
ATOM 2969 O O . GLN A 1 377 ? 18.203 18.672 -8.516 1 94.19 377 GLN A O 1
ATOM 2974 N N . GLU A 1 378 ? 20.062 17.734 -7.695 1 96.38 378 GLU A N 1
ATOM 2975 C CA . GLU A 1 378 ? 19.328 16.641 -7.074 1 96.38 378 GLU A CA 1
ATOM 2976 C C . GLU A 1 378 ? 18.375 17.141 -5.996 1 96.38 378 GLU A C 1
ATOM 2978 O O . GLU A 1 378 ? 17.203 16.766 -5.973 1 96.38 378 GLU A O 1
ATOM 2983 N N . PHE A 1 379 ? 18.812 18 -5.086 1 97.75 379 PHE A N 1
ATOM 2984 C CA . PHE A 1 379 ? 17.984 18.562 -4.027 1 97.75 379 PHE A CA 1
ATOM 2985 C C . PHE A 1 379 ? 16.906 19.484 -4.605 1 97.75 379 PHE A C 1
ATOM 2987 O O . PHE A 1 379 ? 15.836 19.641 -4.027 1 97.75 379 PHE A O 1
ATOM 2994 N N . GLY A 1 380 ? 17.234 20.109 -5.738 1 97.12 380 GLY A N 1
ATOM 2995 C CA . GLY A 1 380 ? 16.219 20.875 -6.438 1 97.12 380 GLY A CA 1
ATOM 2996 C C . GLY A 1 380 ? 15.023 20.047 -6.852 1 97.12 380 GLY A C 1
ATOM 2997 O O . GLY A 1 380 ? 13.891 20.547 -6.84 1 97.12 380 GLY A O 1
ATOM 2998 N N . GLY A 1 381 ? 15.297 18.812 -7.273 1 96.94 381 GLY A N 1
ATOM 2999 C CA . GLY A 1 381 ? 14.203 17.891 -7.551 1 96.94 381 GLY A CA 1
ATOM 3000 C C . GLY A 1 381 ? 13.336 17.594 -6.34 1 96.94 381 GLY A C 1
ATOM 3001 O O . GLY A 1 381 ? 12.109 17.578 -6.441 1 96.94 381 GLY A O 1
ATOM 3002 N N . TYR A 1 382 ? 14 17.391 -5.176 1 98 382 TYR A N 1
ATOM 3003 C CA . TYR A 1 382 ? 13.273 17.172 -3.93 1 98 382 TYR A CA 1
ATOM 3004 C C . TYR A 1 382 ? 12.391 18.375 -3.596 1 98 382 TYR A C 1
ATOM 3006 O O . TYR A 1 382 ? 11.211 18.219 -3.293 1 98 382 TYR A O 1
ATOM 3014 N N . ARG A 1 383 ? 12.93 19.531 -3.658 1 97.62 383 ARG A N 1
ATOM 3015 C CA . ARG A 1 383 ? 12.219 20.766 -3.365 1 97.62 383 ARG A CA 1
ATOM 3016 C C . ARG A 1 383 ? 10.984 20.922 -4.254 1 97.62 383 ARG A C 1
ATOM 3018 O O . ARG A 1 383 ? 9.914 21.312 -3.783 1 97.62 383 ARG A O 1
ATOM 3025 N N . THR A 1 384 ? 11.125 20.578 -5.516 1 98.31 384 THR A N 1
ATOM 3026 C CA . THR A 1 384 ? 10.031 20.703 -6.473 1 98.31 384 THR A CA 1
ATOM 3027 C C . THR A 1 384 ? 8.891 19.75 -6.117 1 98.31 384 THR A C 1
ATOM 3029 O O . THR A 1 384 ? 7.715 20.109 -6.25 1 98.31 384 THR A O 1
ATOM 3032 N N . GLN A 1 385 ? 9.266 18.547 -5.684 1 97.94 385 GLN A N 1
ATOM 3033 C CA . GLN A 1 385 ? 8.242 17.594 -5.266 1 97.94 385 GLN A CA 1
ATOM 3034 C C . GLN A 1 385 ? 7.391 18.156 -4.133 1 97.94 385 GLN A C 1
ATOM 3036 O O . GLN A 1 385 ? 6.164 18.031 -4.148 1 97.94 385 GLN A O 1
ATOM 3041 N N . ILE A 1 386 ? 8.016 18.781 -3.162 1 98.5 386 ILE A N 1
ATOM 3042 C CA . ILE A 1 386 ? 7.289 19.328 -2.023 1 98.5 386 ILE A CA 1
ATOM 3043 C C . ILE A 1 386 ? 6.453 20.531 -2.477 1 98.5 386 ILE A C 1
ATOM 3045 O O . ILE A 1 386 ? 5.297 20.672 -2.072 1 98.5 386 ILE A O 1
ATOM 3049 N N . ALA A 1 387 ? 6.996 21.344 -3.352 1 98.38 387 ALA A N 1
ATOM 3050 C CA . ALA A 1 387 ? 6.262 22.5 -3.881 1 98.38 387 ALA A CA 1
ATOM 3051 C C . ALA A 1 387 ? 4.992 22.047 -4.602 1 98.38 387 ALA A C 1
ATOM 3053 O O . ALA A 1 387 ? 3.912 22.594 -4.355 1 98.38 387 ALA A O 1
ATOM 3054 N N . ASN A 1 388 ? 5.234 21.125 -5.508 1 98.5 388 ASN A N 1
ATOM 3055 C CA . ASN A 1 388 ? 4.074 20.594 -6.211 1 98.5 388 ASN A CA 1
ATOM 3056 C C . ASN A 1 388 ? 3.061 19.984 -5.246 1 98.5 388 ASN A C 1
ATOM 3058 O O . ASN A 1 388 ? 1.854 20.062 -5.48 1 98.5 388 ASN A O 1
ATOM 3062 N N . GLY A 1 389 ? 3.555 19.312 -4.199 1 98.44 389 GLY A N 1
ATOM 3063 C CA . GLY A 1 389 ? 2.678 18.766 -3.178 1 98.44 389 GLY A CA 1
ATOM 3064 C C . GLY A 1 389 ? 1.825 19.812 -2.496 1 98.44 389 GLY A C 1
ATOM 3065 O O . GLY A 1 389 ? 0.625 19.625 -2.295 1 98.44 389 GLY A O 1
ATOM 3066 N N . MET A 1 390 ? 2.4 20.891 -2.117 1 98.38 390 MET A N 1
ATOM 3067 C CA . MET A 1 390 ? 1.655 21.984 -1.505 1 98.38 390 MET A CA 1
ATOM 3068 C C . MET A 1 390 ? 0.596 22.531 -2.461 1 98.38 390 MET A C 1
ATOM 3070 O O . MET A 1 390 ? -0.535 22.797 -2.053 1 98.38 390 MET A O 1
ATOM 3074 N N . ASP A 1 391 ? 0.96 22.656 -3.75 1 98.12 391 ASP A N 1
ATOM 3075 C CA . ASP A 1 391 ? 0.014 23.125 -4.754 1 98.12 391 ASP A CA 1
ATOM 3076 C C . ASP A 1 391 ? -1.178 22.172 -4.879 1 98.12 391 ASP A C 1
ATOM 3078 O O . ASP A 1 391 ? -2.322 22.625 -4.988 1 98.12 391 ASP A O 1
ATOM 3082 N N . ARG A 1 392 ? -0.867 20.938 -4.871 1 98.19 392 ARG A N 1
ATOM 3083 C CA . ARG A 1 392 ? -1.923 19.938 -4.973 1 98.19 392 ARG A CA 1
ATOM 3084 C C . ARG A 1 392 ? -2.902 20.062 -3.811 1 98.19 392 ARG A C 1
ATOM 3086 O O . ARG A 1 392 ? -4.117 19.969 -4.004 1 98.19 392 ARG A O 1
ATOM 3093 N N . VAL A 1 393 ? -2.404 20.219 -2.566 1 98.56 393 VAL A N 1
ATOM 3094 C CA . VAL A 1 393 ? -3.248 20.359 -1.385 1 98.56 393 VAL A CA 1
ATOM 3095 C C . VAL A 1 393 ? -4.102 21.625 -1.502 1 98.56 393 VAL A C 1
ATOM 3097 O O . VAL A 1 393 ? -5.309 21.578 -1.269 1 98.56 393 VAL A O 1
ATOM 3100 N N . GLN A 1 394 ? -3.527 22.625 -1.906 1 97.81 394 GLN A N 1
ATOM 3101 C CA . GLN A 1 394 ? -4.223 23.906 -2.018 1 97.81 394 GLN A CA 1
ATOM 3102 C C . GLN A 1 394 ? -5.336 23.844 -3.059 1 97.81 394 GLN A C 1
ATOM 3104 O O . GLN A 1 394 ? -6.391 24.453 -2.889 1 97.81 394 GLN A O 1
ATOM 3109 N N . ASP A 1 395 ? -5.141 23.109 -4.102 1 97.69 395 ASP A N 1
ATOM 3110 C CA . ASP A 1 395 ? -6.102 23 -5.191 1 97.69 395 ASP A CA 1
ATOM 3111 C C . ASP A 1 395 ? -7.371 22.281 -4.727 1 97.69 395 ASP A C 1
ATOM 3113 O O . ASP A 1 395 ? -8.398 22.328 -5.402 1 97.69 395 ASP A O 1
ATOM 3117 N N . THR A 1 396 ? -7.344 21.625 -3.57 1 98.06 396 THR A N 1
ATOM 3118 C CA . THR A 1 396 ? -8.516 20.906 -3.068 1 98.06 396 THR A CA 1
ATOM 3119 C C . THR A 1 396 ? -9.391 21.828 -2.227 1 98.06 396 THR A C 1
ATOM 3121 O O . THR A 1 396 ? -10.555 21.531 -1.962 1 98.06 396 THR A O 1
ATOM 3124 N N . LEU A 1 397 ? -8.938 22.969 -1.808 1 98.25 397 LEU A N 1
ATOM 3125 C CA . LEU A 1 397 ? -9.539 23.812 -0.78 1 98.25 397 LEU A CA 1
ATOM 3126 C C . LEU A 1 397 ? -10.867 24.391 -1.257 1 98.25 397 LEU A C 1
ATOM 3128 O O . LEU A 1 397 ? -11.828 24.469 -0.489 1 98.25 397 LEU A O 1
ATOM 3132 N N . PRO A 1 398 ? -11.016 24.766 -2.545 1 97.88 398 PRO A N 1
ATOM 3133 C CA . PRO A 1 398 ? -12.281 25.359 -2.967 1 97.88 398 PRO A CA 1
ATOM 3134 C C . PRO A 1 398 ? -13.477 24.438 -2.715 1 97.88 398 PRO A C 1
ATOM 3136 O O . PRO A 1 398 ? -14.555 24.906 -2.328 1 97.88 398 PRO A O 1
ATOM 3139 N N . ARG A 1 399 ? -13.305 23.156 -2.896 1 97.56 399 ARG A N 1
ATOM 3140 C CA . ARG A 1 399 ? -14.383 22.219 -2.635 1 97.56 399 ARG A CA 1
ATOM 3141 C C . ARG A 1 399 ? -14.516 21.938 -1.142 1 97.56 399 ARG A C 1
ATOM 3143 O O . ARG A 1 399 ? -15.617 21.703 -0.642 1 97.56 399 ARG A O 1
ATOM 3150 N N . LEU A 1 400 ? -13.391 22 -0.465 1 98.5 400 LEU A N 1
ATOM 3151 C CA . LEU A 1 400 ? -13.414 21.828 0.983 1 98.5 400 LEU A CA 1
ATOM 3152 C C . LEU A 1 400 ? -14.141 22.969 1.664 1 98.5 400 LEU A C 1
ATOM 3154 O O . LEU A 1 400 ? -14.758 22.781 2.715 1 98.5 400 LEU A O 1
ATOM 3158 N N . TYR A 1 401 ? -14.18 24.156 1.085 1 98.69 401 TYR A N 1
ATOM 3159 C CA . TYR A 1 401 ? -14.789 25.344 1.676 1 98.69 401 TYR A CA 1
ATOM 3160 C C . TYR A 1 401 ? -16.297 25.312 1.54 1 98.69 401 TYR A C 1
ATOM 3162 O O . TYR A 1 401 ? -17 26.156 2.123 1 98.69 401 TYR A O 1
ATOM 3170 N N . GLN A 1 402 ? -16.859 24.375 0.811 1 98.5 402 GLN A N 1
ATOM 3171 C CA . GLN A 1 402 ? -18.312 24.281 0.622 1 98.5 402 GLN A CA 1
ATOM 3172 C C . GLN A 1 402 ? -18.969 23.562 1.794 1 98.5 402 GLN A C 1
ATOM 3174 O O . GLN A 1 402 ? -18.719 22.391 2.035 1 98.5 402 GLN A O 1
ATOM 3179 N N . LEU A 1 403 ? -19.891 24.266 2.416 1 98.75 403 LEU A N 1
ATOM 3180 C CA . LEU A 1 403 ? -20.406 23.766 3.686 1 98.75 403 LEU A CA 1
ATOM 3181 C C . LEU A 1 403 ? -21.812 23.188 3.512 1 98.75 403 LEU A C 1
ATOM 3183 O O . LEU A 1 403 ? -22.625 23.734 2.768 1 98.75 403 LEU A O 1
ATOM 3187 N N . ALA A 1 404 ? -22.109 22.156 4.238 1 98.38 404 ALA A N 1
ATOM 3188 C CA . ALA A 1 404 ? -23.375 21.438 4.184 1 98.38 404 ALA A CA 1
ATOM 3189 C C . ALA A 1 404 ? -24.438 22.141 5.023 1 98.38 404 ALA A C 1
ATOM 3191 O O . ALA A 1 404 ? -25.625 21.859 4.879 1 98.38 404 ALA A O 1
ATOM 3192 N N . ALA A 1 405 ? -24.047 23.078 5.949 1 98.31 405 ALA A N 1
ATOM 3193 C CA . ALA A 1 405 ? -24.984 23.75 6.848 1 98.31 405 ALA A CA 1
ATOM 3194 C C . ALA A 1 405 ? -26.188 24.297 6.074 1 98.31 405 ALA A C 1
ATOM 3196 O O . ALA A 1 405 ? -26.016 24.922 5.027 1 98.31 405 ALA A O 1
ATOM 3197 N N . GLY A 1 406 ? -27.375 23.984 6.594 1 97.56 406 GLY A N 1
ATOM 3198 C CA . GLY A 1 406 ? -28.609 24.406 5.934 1 97.56 406 GLY A CA 1
ATOM 3199 C C . GLY A 1 406 ? -29.297 23.281 5.184 1 97.56 406 GLY A C 1
ATOM 3200 O O . GLY A 1 406 ? -30.438 23.406 4.777 1 97.56 406 GLY A O 1
ATOM 3201 N N . GLY A 1 407 ? -28.594 22.094 5.102 1 96.69 407 GLY A N 1
ATOM 3202 C CA . GLY A 1 407 ? -29.203 20.938 4.461 1 96.69 407 GLY A CA 1
ATOM 3203 C C . GLY A 1 407 ? -30.125 20.156 5.379 1 96.69 407 GLY A C 1
ATOM 3204 O O . GLY A 1 407 ? -31.016 19.438 4.91 1 96.69 407 GLY A O 1
ATOM 3205 N N . THR A 1 408 ? -29.812 20.328 6.602 1 96.06 408 THR A N 1
ATOM 3206 C CA . THR A 1 408 ? -30.562 19.703 7.688 1 96.06 408 THR A CA 1
ATOM 3207 C C . THR A 1 408 ? -30.547 18.188 7.543 1 96.06 408 THR A C 1
ATOM 3209 O O . THR A 1 408 ? -29.5 17.562 7.594 1 96.06 408 THR A O 1
ATOM 3212 N N . ALA A 1 409 ? -31.734 17.484 7.398 1 94.25 409 ALA A N 1
ATOM 3213 C CA . ALA A 1 409 ? -31.781 16.047 7.574 1 94.25 409 ALA A CA 1
ATOM 3214 C C . ALA A 1 409 ? -31.391 15.32 6.285 1 94.25 409 ALA A C 1
ATOM 3216 O O . ALA A 1 409 ? -30.641 14.344 6.312 1 94.25 409 ALA A O 1
ATOM 3217 N N . VAL A 1 410 ? -31.984 15.844 5.121 1 94.19 410 VAL A N 1
ATOM 3218 C CA . VAL A 1 410 ? -31.797 15.062 3.906 1 94.19 410 VAL A CA 1
ATOM 3219 C C . VAL A 1 410 ? -31.359 15.969 2.762 1 94.19 410 VAL A C 1
ATOM 3221 O O . VAL A 1 410 ? -31.25 15.523 1.617 1 94.19 410 VAL A O 1
ATOM 3224 N N . GLY A 1 411 ? -31.188 17.297 3.049 1 95 411 GLY A N 1
ATOM 3225 C CA . GLY A 1 411 ? -30.703 18.203 2.025 1 95 411 GLY A CA 1
ATOM 3226 C C . GLY A 1 411 ? -31.719 19.266 1.636 1 95 411 GLY A C 1
ATOM 3227 O O . GLY A 1 411 ? -31.375 20.25 0.97 1 95 411 GLY A O 1
ATOM 3228 N N . THR A 1 412 ? -32.969 19.203 2.186 1 95.62 412 THR A N 1
ATOM 3229 C CA . THR A 1 412 ? -34.062 20.078 1.749 1 95.62 412 THR A CA 1
ATOM 3230 C C . THR A 1 412 ? -34.031 21.406 2.518 1 95.62 412 THR A C 1
ATOM 3232 O O . THR A 1 412 ? -34.625 22.391 2.098 1 95.62 412 THR A O 1
ATOM 3235 N N . GLY A 1 413 ? -33.344 21.344 3.744 1 95.19 413 GLY A N 1
ATOM 3236 C CA . GLY A 1 413 ? -33.344 22.531 4.594 1 95.19 413 GLY A CA 1
ATOM 3237 C C . GLY A 1 413 ? -34.562 22.641 5.469 1 95.19 413 GLY A C 1
ATOM 3238 O O . GLY A 1 413 ? -34.875 23.719 6 1 95.19 413 GLY A O 1
ATOM 3239 N N . LEU A 1 414 ? -35.219 21.484 5.605 1 92.75 414 LEU A N 1
ATOM 3240 C CA . LEU A 1 414 ? -36.406 21.5 6.465 1 92.75 414 LEU A CA 1
ATOM 3241 C C . LEU A 1 414 ? -36.062 22 7.859 1 92.75 414 LEU A C 1
ATOM 3243 O O . LEU A 1 414 ? -35 21.656 8.406 1 92.75 414 LEU A O 1
ATOM 3247 N N . ASN A 1 415 ? -36.875 22.922 8.492 1 90.56 415 ASN A N 1
ATOM 3248 C CA . ASN A 1 415 ? -36.75 23.453 9.844 1 90.56 415 ASN A CA 1
ATOM 3249 C C . ASN A 1 415 ? -35.75 24.594 9.906 1 90.56 415 ASN A C 1
ATOM 3251 O O . ASN A 1 415 ? -35.312 24.984 10.992 1 90.56 415 ASN A O 1
ATOM 3255 N N . THR A 1 416 ? -35.219 25 8.789 1 94.25 416 THR A N 1
ATOM 3256 C CA . THR A 1 416 ? -34.406 26.219 8.75 1 94.25 416 THR A CA 1
ATOM 3257 C C . THR A 1 416 ? -35.125 27.312 7.953 1 94.25 416 THR A C 1
ATOM 3259 O O . THR A 1 416 ? -36.25 27.125 7.492 1 94.25 416 THR A O 1
ATOM 3262 N N . ARG A 1 417 ? -34.469 28.469 7.934 1 95.69 417 ARG A N 1
ATOM 3263 C CA . ARG A 1 417 ? -35.062 29.609 7.238 1 95.69 417 ARG A CA 1
ATOM 3264 C C . ARG A 1 417 ? -34.25 29.953 5.98 1 95.69 417 ARG A C 1
ATOM 3266 O O . ARG A 1 417 ? -33.062 29.656 5.902 1 95.69 417 ARG A O 1
ATOM 3273 N N . ILE A 1 418 ? -35 30.516 5.008 1 96.44 418 ILE A N 1
ATOM 3274 C CA . ILE A 1 418 ? -34.312 31 3.809 1 96.44 418 ILE A CA 1
ATOM 3275 C C . ILE A 1 418 ? -33.219 31.984 4.199 1 96.44 418 ILE A C 1
ATOM 3277 O O . ILE A 1 418 ? -33.469 32.938 4.953 1 96.44 418 ILE A O 1
ATOM 3281 N N . GLY A 1 419 ? -32.031 31.688 3.762 1 96.75 419 GLY A N 1
ATOM 3282 C CA . GLY A 1 419 ? -30.922 32.562 4.055 1 96.75 419 GLY A CA 1
ATOM 3283 C C . GLY A 1 419 ? -30.031 32.062 5.184 1 96.75 419 GLY A C 1
ATOM 3284 O O . GLY A 1 419 ? -28.906 32.531 5.355 1 96.75 419 GLY A O 1
ATOM 3285 N N . PHE A 1 420 ? -30.531 31.078 5.949 1 97.38 420 PHE A N 1
ATOM 3286 C CA . PHE A 1 420 ? -29.797 30.547 7.09 1 97.38 420 PHE A CA 1
ATOM 3287 C C . PHE A 1 420 ? -28.438 30 6.656 1 97.38 420 PHE A C 1
ATOM 3289 O O . PHE A 1 420 ? -27.406 30.344 7.238 1 97.38 420 PHE A O 1
ATOM 3296 N N . ALA A 1 421 ? -28.453 29.188 5.555 1 98 421 ALA A N 1
ATOM 3297 C CA . ALA A 1 421 ? -27.25 28.531 5.074 1 98 421 ALA A CA 1
ATOM 3298 C C . ALA A 1 421 ? -26.172 29.547 4.691 1 98 421 ALA A C 1
ATOM 3300 O O . ALA A 1 421 ? -25.031 29.438 5.117 1 98 421 ALA A O 1
ATOM 3301 N N . GLU A 1 422 ? -26.516 30.516 3.938 1 97.75 422 GLU A N 1
ATOM 3302 C CA . GLU A 1 422 ? -25.609 31.547 3.441 1 97.75 422 GLU A CA 1
ATOM 3303 C C . GLU A 1 422 ? -25.062 32.375 4.586 1 97.75 422 GLU A C 1
ATOM 3305 O O . GLU A 1 422 ? -23.859 32.688 4.621 1 97.75 422 GLU A O 1
ATOM 3310 N N . LYS A 1 423 ? -25.922 32.75 5.496 1 98.31 423 LYS A N 1
ATOM 3311 C CA . LYS A 1 423 ? -25.5 33.594 6.613 1 98.31 423 LYS A CA 1
ATOM 3312 C C . LYS A 1 423 ? -24.562 32.844 7.547 1 98.31 423 LYS A C 1
ATOM 3314 O O . LYS A 1 423 ? -23.656 33.406 8.133 1 98.31 423 LYS A O 1
ATOM 3319 N N . VAL A 1 424 ? -24.828 31.578 7.738 1 98.56 424 VAL A N 1
ATOM 3320 C CA . VAL A 1 424 ? -23.953 30.766 8.562 1 98.56 424 VAL A CA 1
ATOM 3321 C C . VAL A 1 424 ? -22.562 30.672 7.922 1 98.56 424 VAL A C 1
ATOM 3323 O O . VAL A 1 424 ? -21.547 30.859 8.602 1 98.56 424 VAL A O 1
ATOM 3326 N N . ALA A 1 425 ? -22.5 30.359 6.613 1 98.69 425 ALA A N 1
ATOM 3327 C CA . ALA A 1 425 ? -21.219 30.297 5.914 1 98.69 425 ALA A CA 1
ATOM 3328 C C . ALA A 1 425 ? -20.469 31.625 6.023 1 98.69 425 ALA A C 1
ATOM 3330 O O . ALA A 1 425 ? -19.25 31.625 6.242 1 98.69 425 ALA A O 1
ATOM 3331 N N . GLU A 1 426 ? -21.172 32.688 5.883 1 98.38 426 GLU A N 1
ATOM 3332 C CA . GLU A 1 426 ? -20.578 34 5.988 1 98.38 426 GLU A CA 1
ATOM 3333 C C . GLU A 1 426 ? -20.016 34.25 7.391 1 98.38 426 GLU A C 1
ATOM 3335 O O . GLU A 1 426 ? -18.953 34.844 7.547 1 98.38 426 GLU A O 1
ATOM 3340 N N . THR A 1 427 ? -20.766 33.906 8.375 1 98.5 427 THR A N 1
ATOM 3341 C CA . THR A 1 427 ? -20.328 34.062 9.75 1 98.5 427 THR A CA 1
ATOM 3342 C C . THR A 1 427 ? -19.109 33.219 10.047 1 98.5 427 THR A C 1
ATOM 3344 O O . THR A 1 427 ? -18.172 33.656 10.727 1 98.5 427 THR A O 1
ATOM 3347 N N . ILE A 1 428 ? -19.109 31.969 9.547 1 98.69 428 ILE A N 1
ATOM 3348 C CA . ILE A 1 428 ? -17.969 31.078 9.711 1 98.69 428 ILE A CA 1
ATOM 3349 C C . ILE A 1 428 ? -16.734 31.672 9.023 1 98.69 428 ILE A C 1
ATOM 3351 O O . ILE A 1 428 ? -15.633 31.641 9.562 1 98.69 428 ILE A O 1
ATOM 3355 N N . LYS A 1 429 ? -16.938 32.188 7.832 1 98.56 429 LYS A N 1
ATOM 3356 C CA . LYS A 1 429 ? -15.859 32.875 7.113 1 98.56 429 LYS A CA 1
ATOM 3357 C C . LYS A 1 429 ? -15.25 34 7.965 1 98.56 429 LYS A C 1
ATOM 3359 O O . LYS A 1 429 ? -14.031 34.094 8.078 1 98.56 429 LYS A O 1
ATOM 3364 N N . LYS A 1 430 ? -16.062 34.781 8.594 1 97.5 430 LYS A N 1
ATOM 3365 C CA . LYS A 1 430 ? -15.609 35.875 9.43 1 97.5 430 LYS A CA 1
ATOM 3366 C C . LYS A 1 430 ? -14.859 35.375 10.656 1 97.5 430 LYS A C 1
ATOM 3368 O O . LYS A 1 430 ? -13.828 35.938 11.039 1 97.5 430 LYS A O 1
ATOM 3373 N N . ARG A 1 431 ? -15.359 34.344 11.234 1 96.5 431 ARG A N 1
ATOM 3374 C CA . ARG A 1 431 ? -14.805 33.812 12.477 1 96.5 431 ARG A CA 1
ATOM 3375 C C . ARG A 1 431 ? -13.461 33.125 12.227 1 96.5 431 ARG A C 1
ATOM 3377 O O . ARG A 1 431 ? -12.578 33.156 13.078 1 96.5 431 ARG A O 1
ATOM 3384 N N . THR A 1 432 ? -13.281 32.5 11.055 1 97.62 432 THR A N 1
ATOM 3385 C CA . THR A 1 432 ? -12.102 31.672 10.805 1 97.62 432 THR A CA 1
ATOM 3386 C C . THR A 1 432 ? -11.102 32.406 9.922 1 97.62 432 THR A C 1
ATOM 3388 O O . THR A 1 432 ? -9.922 32.062 9.875 1 97.62 432 THR A O 1
ATOM 3391 N N . GLY A 1 433 ? -11.633 33.375 9.156 1 97.62 433 GLY A N 1
ATOM 3392 C CA . GLY A 1 433 ? -10.797 34.062 8.18 1 97.62 433 GLY A CA 1
ATOM 3393 C C . GLY A 1 433 ? -10.602 33.281 6.902 1 97.62 433 GLY A C 1
ATOM 3394 O O . GLY A 1 433 ? -9.844 33.688 6.023 1 97.62 433 GLY A O 1
ATOM 3395 N N . LEU A 1 434 ? -11.258 32.125 6.77 1 98.25 434 LEU A N 1
ATOM 3396 C CA . LEU A 1 434 ? -11.156 31.281 5.574 1 98.25 434 LEU A CA 1
ATOM 3397 C C . LEU A 1 434 ? -12.391 31.438 4.695 1 98.25 434 LEU A C 1
ATOM 3399 O O . LEU A 1 434 ? -13.492 31.672 5.203 1 98.25 434 LEU A O 1
ATOM 3403 N N . PRO A 1 435 ? -12.289 31.281 3.434 1 98.44 435 PRO A N 1
ATOM 3404 C CA . PRO A 1 435 ? -13.375 31.625 2.512 1 98.44 435 PRO A CA 1
ATOM 3405 C C . PRO A 1 435 ? -14.414 30.516 2.391 1 98.44 435 PRO A C 1
ATOM 3407 O O . PRO A 1 435 ? -14.758 30.094 1.28 1 98.44 435 PRO A O 1
ATOM 3410 N N . PHE A 1 436 ? -15.023 30.156 3.428 1 98.75 436 PHE A N 1
ATOM 3411 C CA . PHE A 1 436 ? -16.094 29.156 3.428 1 98.75 436 PHE A CA 1
ATOM 3412 C C . PHE A 1 436 ? -17.328 29.688 2.721 1 98.75 436 PHE A C 1
ATOM 3414 O O . PHE A 1 436 ? -17.656 30.875 2.84 1 98.75 436 PHE A O 1
ATOM 3421 N N . VAL A 1 437 ? -18.047 28.844 1.994 1 98.56 437 VAL A N 1
ATOM 3422 C CA . VAL A 1 437 ? -19.281 29.172 1.29 1 98.56 437 VAL A CA 1
ATOM 3423 C C . VAL A 1 437 ? -20.297 28.047 1.464 1 98.56 437 VAL A C 1
ATOM 3425 O O . VAL A 1 437 ? -19.938 26.938 1.865 1 98.56 437 VAL A O 1
ATOM 3428 N N . THR A 1 438 ? -21.547 28.422 1.246 1 98.44 438 THR A N 1
ATOM 3429 C CA . THR A 1 438 ? -22.562 27.375 1.275 1 98.44 438 THR A CA 1
ATOM 3430 C C . THR A 1 438 ? -22.438 26.453 0.06 1 98.44 438 THR A C 1
ATOM 3432 O O . THR A 1 438 ? -22.156 26.922 -1.046 1 98.44 438 THR A O 1
ATOM 3435 N N . ALA A 1 439 ? -22.516 25.156 0.289 1 98 439 ALA A N 1
ATOM 3436 C CA . ALA A 1 439 ? -22.484 24.219 -0.827 1 98 439 ALA A CA 1
ATOM 3437 C C . ALA A 1 439 ? -23.641 24.469 -1.793 1 98 439 ALA A C 1
ATOM 3439 O O . ALA A 1 439 ? -24.781 24.656 -1.368 1 98 439 ALA A O 1
ATOM 3440 N N . PRO A 1 440 ? -23.375 24.391 -3.068 1 96.5 440 PRO A N 1
ATOM 3441 C CA . PRO A 1 440 ? -24.438 24.672 -4.039 1 96.5 440 PRO A CA 1
ATOM 3442 C C . PRO A 1 440 ? -25.469 23.547 -4.113 1 96.5 440 PRO A C 1
ATOM 3444 O O . PRO A 1 440 ? -26.609 23.781 -4.523 1 96.5 440 PRO A O 1
ATOM 3447 N N . ASN A 1 441 ? -25.109 22.375 -3.789 1 97.19 441 ASN A N 1
ATOM 3448 C CA . ASN A 1 441 ? -26 21.219 -3.754 1 97.19 441 ASN A CA 1
ATOM 3449 C C . ASN A 1 441 ? -25.938 20.484 -2.414 1 97.19 441 ASN A C 1
ATOM 3451 O O . ASN A 1 441 ? -25 19.734 -2.164 1 97.19 441 ASN A O 1
ATOM 3455 N N . LYS A 1 442 ? -26.938 20.688 -1.594 1 96.44 442 LYS A N 1
ATOM 3456 C CA . LYS A 1 442 ? -26.953 20.156 -0.236 1 96.44 442 LYS A CA 1
ATOM 3457 C C . LYS A 1 442 ? -27.109 18.641 -0.247 1 96.44 442 LYS A C 1
ATOM 3459 O O . LYS A 1 442 ? -26.703 17.953 0.699 1 96.44 442 LYS A O 1
ATOM 3464 N N . PHE A 1 443 ? -27.766 18.078 -1.238 1 94.25 443 PHE A N 1
ATOM 3465 C CA . PHE A 1 443 ? -27.953 16.641 -1.341 1 94.25 443 PHE A CA 1
ATOM 3466 C C . PHE A 1 443 ? -26.609 15.93 -1.494 1 94.25 443 PHE A C 1
ATOM 3468 O O . PHE A 1 443 ? -26.344 14.93 -0.823 1 94.25 443 PHE A O 1
ATOM 3475 N N . GLU A 1 444 ? -25.75 16.516 -2.324 1 96.19 444 GLU A N 1
ATOM 3476 C CA . GLU A 1 444 ? -24.391 16 -2.469 1 96.19 444 GLU A CA 1
ATOM 3477 C C . GLU A 1 444 ? -23.562 16.234 -1.2 1 96.19 444 GLU A C 1
ATOM 3479 O O . GLU A 1 444 ? -22.844 15.344 -0.748 1 96.19 444 GLU A O 1
ATOM 3484 N N . ALA A 1 445 ? -23.672 17.359 -0.579 1 96 445 ALA A N 1
ATOM 3485 C CA . ALA A 1 445 ? -22.875 17.766 0.578 1 96 445 ALA A CA 1
ATOM 3486 C C . ALA A 1 445 ? -23.172 16.875 1.782 1 96 445 ALA A C 1
ATOM 3488 O O . ALA A 1 445 ? -22.312 16.672 2.637 1 96 445 ALA A O 1
ATOM 3489 N N . LEU A 1 446 ? -24.391 16.359 1.822 1 95.38 446 LEU A N 1
ATOM 3490 C CA . LEU A 1 446 ? -24.781 15.5 2.934 1 95.38 446 LEU A CA 1
ATOM 3491 C C . LEU A 1 446 ? -24.422 14.047 2.654 1 95.38 446 LEU A C 1
ATOM 3493 O O . LEU A 1 446 ? -23.922 13.344 3.539 1 95.38 446 LEU A O 1
ATOM 3497 N N . ALA A 1 447 ? -24.688 13.602 1.406 1 94.06 447 ALA A N 1
ATOM 3498 C CA . ALA A 1 447 ? -24.641 12.172 1.083 1 94.06 447 ALA A CA 1
ATOM 3499 C C . ALA A 1 447 ? -23.219 11.734 0.738 1 94.06 447 ALA A C 1
ATOM 3501 O O . ALA A 1 447 ? -22.875 10.57 0.906 1 94.06 447 ALA A O 1
ATOM 3502 N N . ALA A 1 448 ? -22.344 12.719 0.212 1 94.88 448 ALA A N 1
ATOM 3503 C CA . ALA A 1 448 ? -21.016 12.367 -0.282 1 94.88 448 ALA A CA 1
ATOM 3504 C C . ALA A 1 448 ? -19.922 13.023 0.557 1 94.88 448 ALA A C 1
ATOM 3506 O O . ALA A 1 448 ? -20.188 14.008 1.255 1 94.88 448 ALA A O 1
ATOM 3507 N N . ARG A 1 449 ? -18.719 12.469 0.557 1 96.81 449 ARG A N 1
ATOM 3508 C CA . ARG A 1 449 ? -17.547 13.008 1.209 1 96.81 449 ARG A CA 1
ATOM 3509 C C . ARG A 1 449 ? -16.375 13.125 0.227 1 96.81 449 ARG A C 1
ATOM 3511 O O . ARG A 1 449 ? -15.219 12.906 0.595 1 96.81 449 ARG A O 1
ATOM 3518 N N . ASP A 1 450 ? -16.75 13.469 -1.021 1 96.38 450 ASP A N 1
ATOM 3519 C CA . ASP A 1 450 ? -15.781 13.531 -2.105 1 96.38 450 ASP A CA 1
ATOM 3520 C C . ASP A 1 450 ? -14.711 14.586 -1.821 1 96.38 450 ASP A C 1
ATOM 3522 O O . ASP A 1 450 ? -13.539 14.398 -2.174 1 96.38 450 ASP A O 1
ATOM 3526 N N . ALA A 1 451 ? -15.078 15.656 -1.171 1 97.75 451 ALA A N 1
ATOM 3527 C CA . ALA A 1 451 ? -14.117 16.719 -0.9 1 97.75 451 ALA A CA 1
ATOM 3528 C C . ALA A 1 451 ? -13.008 16.25 0.03 1 97.75 451 ALA A C 1
ATOM 3530 O O . ALA A 1 451 ? -11.828 16.516 -0.205 1 97.75 451 ALA A O 1
ATOM 3531 N N . LEU A 1 452 ? -13.406 15.562 1.076 1 98.38 452 LEU A N 1
ATOM 3532 C CA . LEU A 1 452 ? -12.398 15.047 2.002 1 98.38 452 LEU A CA 1
ATOM 3533 C C . LEU A 1 452 ? -11.555 13.961 1.346 1 98.38 452 LEU A C 1
ATOM 3535 O O . LEU A 1 452 ? -10.359 13.844 1.621 1 98.38 452 LEU A O 1
ATOM 3539 N N . LEU A 1 453 ? -12.227 13.117 0.554 1 97.94 453 LEU A N 1
ATOM 3540 C CA . LEU A 1 453 ? -11.484 12.109 -0.193 1 97.94 453 LEU A CA 1
ATOM 3541 C C . LEU A 1 453 ? -10.453 12.758 -1.11 1 97.94 453 LEU A C 1
ATOM 3543 O O . LEU A 1 453 ? -9.32 12.289 -1.206 1 97.94 453 LEU A O 1
ATOM 3547 N N . GLU A 1 454 ? -10.82 13.836 -1.784 1 97.38 454 GLU A N 1
ATOM 3548 C CA . GLU A 1 454 ? -9.93 14.586 -2.66 1 97.38 454 GLU A CA 1
ATOM 3549 C C . GLU A 1 454 ? -8.742 15.156 -1.886 1 97.38 454 GLU A C 1
ATOM 3551 O O . GLU A 1 454 ? -7.594 15.047 -2.328 1 97.38 454 GLU A O 1
ATOM 3556 N N . VAL A 1 455 ? -9.062 15.734 -0.743 1 98.62 455 VAL A N 1
ATOM 3557 C CA . VAL A 1 455 ? -8 16.25 0.113 1 98.62 455 VAL A CA 1
ATOM 3558 C C . VAL A 1 455 ? -7.016 15.141 0.454 1 98.62 455 VAL A C 1
ATOM 3560 O O . VAL A 1 455 ? -5.805 15.312 0.311 1 98.62 455 VAL A O 1
ATOM 3563 N N . HIS A 1 456 ? -7.547 14.086 0.871 1 98.69 456 HIS A N 1
ATOM 3564 C CA . HIS A 1 456 ? -6.652 13.016 1.295 1 98.69 456 HIS A CA 1
ATOM 3565 C C . HIS A 1 456 ? -5.879 12.445 0.112 1 98.69 456 HIS A C 1
ATOM 3567 O O . HIS A 1 456 ? -4.742 12 0.266 1 98.69 456 HIS A O 1
ATOM 3573 N N . GLY A 1 457 ? -6.492 12.414 -1.073 1 98.25 457 GLY A N 1
ATOM 3574 C CA . GLY A 1 457 ? -5.746 12.047 -2.268 1 98.25 457 GLY A CA 1
ATOM 3575 C C . GLY A 1 457 ? -4.488 12.883 -2.461 1 98.25 457 GLY A C 1
ATOM 3576 O O . GLY A 1 457 ? -3.432 12.344 -2.799 1 98.25 457 GLY A O 1
ATOM 3577 N N . ALA A 1 458 ? -4.621 14.141 -2.252 1 98.5 458 ALA A N 1
ATOM 3578 C CA . ALA A 1 458 ? -3.463 15.031 -2.34 1 98.5 458 ALA A CA 1
ATOM 3579 C C . ALA A 1 458 ? -2.439 14.703 -1.257 1 98.5 458 ALA A C 1
ATOM 3581 O O . ALA A 1 458 ? -1.232 14.711 -1.512 1 98.5 458 ALA A O 1
ATOM 3582 N N . LEU A 1 459 ? -2.918 14.438 -0.026 1 98.75 459 LEU A N 1
ATOM 3583 C CA . LEU A 1 459 ? -2.023 14.062 1.062 1 98.75 459 LEU A CA 1
ATOM 3584 C C . LEU A 1 459 ? -1.25 12.797 0.717 1 98.75 459 LEU A C 1
ATOM 3586 O O . LEU A 1 459 ? -0.078 12.656 1.076 1 98.75 459 LEU A O 1
ATOM 3590 N N . ASN A 1 460 ? -1.938 11.867 0.026 1 98.44 460 ASN A N 1
ATOM 3591 C CA . ASN A 1 460 ? -1.299 10.625 -0.377 1 98.44 460 ASN A CA 1
ATOM 3592 C C . ASN A 1 460 ? -0.124 10.875 -1.319 1 98.44 460 ASN A C 1
ATOM 3594 O O . ASN A 1 460 ? 0.919 10.227 -1.202 1 98.44 460 ASN A O 1
ATOM 3598 N N . VAL A 1 461 ? -0.259 11.773 -2.234 1 98.31 461 VAL A N 1
ATOM 3599 C CA . VAL A 1 461 ? 0.82 12.109 -3.156 1 98.31 461 VAL A CA 1
ATOM 3600 C C . VAL A 1 461 ? 1.992 12.711 -2.383 1 98.31 461 VAL A C 1
ATOM 3602 O O . VAL A 1 461 ? 3.148 12.352 -2.619 1 98.31 461 VAL A O 1
ATOM 3605 N N . VAL A 1 462 ? 1.642 13.57 -1.438 1 98.69 462 VAL A N 1
ATOM 3606 C CA . VAL A 1 462 ? 2.678 14.18 -0.611 1 98.69 462 VAL A CA 1
ATOM 3607 C C . VAL A 1 462 ? 3.443 13.102 0.142 1 98.69 462 VAL A C 1
ATOM 3609 O O . VAL A 1 462 ? 4.672 13.133 0.218 1 98.69 462 VAL A O 1
ATOM 3612 N N . ALA A 1 463 ? 2.705 12.172 0.69 1 98.69 463 ALA A N 1
ATOM 3613 C CA . ALA A 1 463 ? 3.328 11.078 1.432 1 98.69 463 ALA A CA 1
ATOM 3614 C C . ALA A 1 463 ? 4.281 10.289 0.542 1 98.69 463 ALA A C 1
ATOM 3616 O O . ALA A 1 463 ? 5.375 9.914 0.974 1 98.69 463 ALA A O 1
ATOM 3617 N N . CYS A 1 464 ? 3.916 10.016 -0.698 1 97.62 464 CYS A N 1
ATOM 3618 C CA . CYS A 1 464 ? 4.77 9.297 -1.637 1 97.62 464 CYS A CA 1
ATOM 3619 C C . CYS A 1 464 ? 6.043 10.078 -1.925 1 97.62 464 CYS A C 1
ATOM 3621 O O . CYS A 1 464 ? 7.133 9.508 -1.976 1 97.62 464 CYS A O 1
ATOM 3623 N N . SER A 1 465 ? 5.875 11.383 -2.123 1 98.19 465 SER A N 1
ATOM 3624 C CA . SER A 1 465 ? 7.031 12.234 -2.361 1 98.19 465 SER A CA 1
ATOM 3625 C C . SER A 1 465 ? 7.996 12.203 -1.183 1 98.19 465 SER A C 1
ATOM 3627 O O . SER A 1 465 ? 9.211 12.078 -1.368 1 98.19 465 SER A O 1
ATOM 3629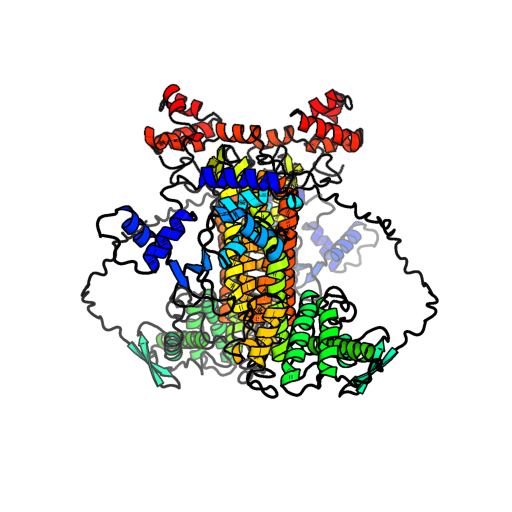 N N . ILE A 1 466 ? 7.445 12.305 -0.027 1 98.38 466 ILE A N 1
ATOM 3630 C CA . ILE A 1 466 ? 8.258 12.32 1.187 1 98.38 466 ILE A CA 1
ATOM 3631 C C . ILE A 1 466 ? 8.969 10.977 1.351 1 98.38 466 ILE A C 1
ATOM 3633 O O . ILE A 1 466 ? 10.133 10.93 1.752 1 98.38 466 ILE A O 1
ATOM 3637 N N . MET A 1 467 ? 8.281 9.891 1.046 1 97.5 467 MET A N 1
ATOM 3638 C CA . MET A 1 467 ? 8.883 8.562 1.084 1 97.5 467 MET A CA 1
ATOM 3639 C C . MET A 1 467 ? 10.109 8.492 0.18 1 97.5 467 MET A C 1
ATOM 3641 O O . MET A 1 467 ? 11.164 8.023 0.598 1 97.5 467 MET A O 1
ATOM 3645 N N . LYS A 1 468 ? 10.016 9 -1.003 1 96.94 468 LYS A N 1
ATOM 3646 C CA . LYS A 1 468 ? 11.094 9.008 -1.986 1 96.94 468 LYS A CA 1
ATOM 3647 C C . LYS A 1 468 ? 12.266 9.852 -1.501 1 96.94 468 LYS A C 1
ATOM 3649 O O . LYS A 1 468 ? 13.414 9.398 -1.515 1 96.94 468 LYS A O 1
ATOM 3654 N N . ILE A 1 469 ? 11.984 11.039 -1.043 1 98.06 469 ILE A N 1
ATOM 3655 C CA . ILE A 1 469 ? 13.016 11.984 -0.622 1 98.06 469 ILE A CA 1
ATOM 3656 C C . ILE A 1 469 ? 13.781 11.422 0.57 1 98.06 469 ILE A C 1
ATOM 3658 O O . ILE A 1 469 ? 15.016 11.383 0.56 1 98.06 469 ILE A O 1
ATOM 3662 N N . ALA A 1 470 ? 13.055 10.992 1.568 1 98.06 470 ALA A N 1
ATOM 3663 C CA . ALA A 1 470 ? 13.664 10.516 2.809 1 98.06 470 ALA A CA 1
ATOM 3664 C C . ALA A 1 470 ? 14.508 9.266 2.564 1 98.06 470 ALA A C 1
ATOM 3666 O O . ALA A 1 470 ? 15.57 9.102 3.17 1 98.06 470 ALA A O 1
ATOM 3667 N N . ASN A 1 471 ? 14.047 8.406 1.678 1 96.75 471 ASN A N 1
ATOM 3668 C CA . ASN A 1 471 ? 14.812 7.199 1.383 1 96.75 471 ASN A CA 1
ATOM 3669 C C . ASN A 1 471 ? 16.094 7.523 0.618 1 96.75 471 ASN A C 1
ATOM 3671 O O . ASN A 1 471 ? 17.125 6.895 0.839 1 96.75 471 ASN A O 1
ATOM 3675 N N . ASP A 1 472 ? 16.031 8.445 -0.331 1 96.62 472 ASP A N 1
ATOM 3676 C CA . ASP A 1 472 ? 17.234 8.875 -1.016 1 96.62 472 ASP A CA 1
ATOM 3677 C C . ASP A 1 472 ? 18.281 9.367 -0.019 1 96.62 472 ASP A C 1
ATOM 3679 O O . ASP A 1 472 ? 19.438 8.953 -0.069 1 96.62 472 ASP A O 1
ATOM 3683 N N . ILE A 1 473 ? 17.797 10.227 0.864 1 97.44 473 ILE A N 1
ATOM 3684 C CA . ILE A 1 473 ? 18.703 10.836 1.834 1 97.44 473 ILE A CA 1
ATOM 3685 C C . ILE A 1 473 ? 19.25 9.766 2.768 1 97.44 473 ILE A C 1
ATOM 3687 O O . ILE A 1 473 ? 20.453 9.773 3.094 1 97.44 473 ILE A O 1
ATOM 3691 N N . ARG A 1 474 ? 18.406 8.859 3.172 1 96.75 474 ARG A N 1
ATOM 3692 C CA . ARG A 1 474 ? 18.812 7.754 4.031 1 96.75 474 ARG A CA 1
ATOM 3693 C C . ARG A 1 474 ? 19.922 6.926 3.383 1 96.75 474 ARG A C 1
ATOM 3695 O O . ARG A 1 474 ? 20.906 6.594 4.027 1 96.75 474 ARG A O 1
ATOM 3702 N N . PHE A 1 475 ? 19.812 6.633 2.078 1 96.12 475 PHE A N 1
ATOM 3703 C CA . PHE A 1 475 ? 20.781 5.805 1.38 1 96.12 475 PHE A CA 1
ATOM 3704 C C . PHE A 1 475 ? 22.047 6.602 1.082 1 96.12 475 PHE A C 1
ATOM 3706 O O . PHE A 1 475 ? 23.156 6.086 1.221 1 96.12 475 PHE A O 1
ATOM 3713 N N . LEU A 1 476 ? 21.875 7.82 0.717 1 96.88 476 LEU A N 1
ATOM 3714 C CA . LEU A 1 476 ? 23.031 8.664 0.474 1 96.88 476 LEU A CA 1
ATOM 3715 C C . LEU A 1 476 ? 23.859 8.844 1.749 1 96.88 476 LEU A C 1
ATOM 3717 O O . LEU A 1 476 ? 25.062 9.047 1.689 1 96.88 476 LEU A O 1
ATOM 3721 N N . GLY A 1 477 ? 23.125 8.805 2.881 1 96 477 GLY A N 1
ATOM 3722 C CA . GLY A 1 477 ? 23.797 8.953 4.168 1 96 477 GLY A CA 1
ATOM 3723 C C . GLY A 1 477 ? 24.172 7.629 4.797 1 96 477 GLY A C 1
ATOM 3724 O O . GLY A 1 477 ? 24.594 7.582 5.957 1 96 477 GLY A O 1
ATOM 3725 N N . SER A 1 478 ? 24.062 6.508 4.055 1 94.94 478 SER A N 1
ATOM 3726 C CA . SER A 1 478 ? 24.422 5.203 4.594 1 94.94 478 SER A CA 1
ATOM 3727 C C . SER A 1 478 ? 25.922 5.094 4.812 1 94.94 478 SER A C 1
ATOM 3729 O O . SER A 1 478 ? 26.703 5.762 4.129 1 94.94 478 SER A O 1
ATOM 3731 N N . GLY A 1 479 ? 26.359 4.25 5.766 1 90.44 479 GLY A N 1
ATOM 3732 C CA . GLY A 1 479 ? 27.781 4.141 6.102 1 90.44 479 GLY A CA 1
ATOM 3733 C C . GLY A 1 479 ? 28.031 3.967 7.586 1 90.44 479 GLY A C 1
ATOM 3734 O O . GLY A 1 479 ? 27.25 3.305 8.281 1 90.44 479 GLY A O 1
ATOM 3735 N N . PRO A 1 480 ? 29.109 4.348 7.988 1 88.62 480 PRO A N 1
ATOM 3736 C CA . PRO A 1 480 ? 29.953 5.438 7.496 1 88.62 480 PRO A CA 1
ATOM 3737 C C . PRO A 1 480 ? 30.984 4.969 6.484 1 88.62 480 PRO A C 1
ATOM 3739 O O . PRO A 1 480 ? 31.531 5.781 5.73 1 88.62 480 PRO A O 1
ATOM 3742 N N . ARG A 1 481 ? 31.266 3.703 6.477 1 89.69 481 ARG A N 1
ATOM 3743 C CA . ARG A 1 481 ? 32.375 3.291 5.621 1 89.69 481 ARG A CA 1
ATOM 3744 C C . ARG A 1 481 ? 31.922 2.271 4.582 1 89.69 481 ARG A C 1
ATOM 3746 O O . ARG A 1 481 ? 32.594 2.049 3.58 1 89.69 481 ARG A O 1
ATOM 3753 N N . CYS A 1 482 ? 30.844 1.651 4.871 1 91.62 482 CYS A N 1
ATOM 3754 C CA . CYS A 1 482 ? 30.438 0.531 4.027 1 91.62 482 CYS A CA 1
ATOM 3755 C C . CYS A 1 482 ? 29.109 0.819 3.34 1 91.62 482 CYS A C 1
ATOM 3757 O O . CYS A 1 482 ? 28.297 -0.086 3.148 1 91.62 482 CYS A O 1
ATOM 3759 N N . GLY A 1 483 ? 28.75 2.004 3.17 1 93.62 483 GLY A N 1
ATOM 3760 C CA . GLY A 1 483 ? 27.594 2.473 2.438 1 93.62 483 GLY A CA 1
ATOM 3761 C C . GLY A 1 483 ? 27.938 3.441 1.321 1 93.62 483 GLY A C 1
ATOM 3762 O O . GLY A 1 483 ? 29.062 3.434 0.812 1 93.62 483 GLY A O 1
ATOM 3763 N N . LEU A 1 484 ? 26.938 4.168 0.848 1 95.06 484 LEU A N 1
ATOM 3764 C CA . LEU A 1 484 ? 27.219 5.188 -0.16 1 95.06 484 LEU A CA 1
ATOM 3765 C C . LEU A 1 484 ? 28.031 6.336 0.435 1 95.06 484 LEU A C 1
ATOM 3767 O O . LEU A 1 484 ? 28.984 6.805 -0.176 1 95.06 484 LEU A O 1
ATOM 3771 N N . GLY A 1 485 ? 27.625 6.82 1.604 1 94.5 485 GLY A N 1
ATOM 3772 C CA . GLY A 1 485 ? 28.422 7.746 2.398 1 94.5 485 GLY A CA 1
ATOM 3773 C C . GLY A 1 485 ? 28.609 9.094 1.723 1 94.5 485 GLY A C 1
ATOM 3774 O O . GLY A 1 485 ? 29.609 9.773 1.965 1 94.5 485 GLY A O 1
ATOM 3775 N N . GLU A 1 486 ? 27.734 9.484 0.877 1 96.44 486 GLU A N 1
ATOM 3776 C CA . GLU A 1 486 ? 27.875 10.766 0.187 1 96.44 486 GLU A CA 1
ATOM 3777 C C . GLU A 1 486 ? 27.406 11.922 1.065 1 96.44 486 GLU A C 1
ATOM 3779 O O . GLU A 1 486 ? 27.766 13.078 0.832 1 96.44 486 GLU A O 1
ATOM 3784 N N . LEU A 1 487 ? 26.562 11.602 2.018 1 97.38 487 LEU A N 1
ATOM 3785 C CA . LEU A 1 487 ? 26.047 12.594 2.953 1 97.38 487 LEU A CA 1
ATOM 3786 C C . LEU A 1 487 ? 26.328 12.188 4.395 1 97.38 487 LEU A C 1
ATOM 3788 O O . LEU A 1 487 ? 26.344 10.992 4.711 1 97.38 487 LEU A O 1
ATOM 3792 N N . SER A 1 488 ? 26.609 13.148 5.215 1 95.5 488 SER A N 1
ATOM 3793 C CA . SER A 1 488 ? 26.562 12.992 6.664 1 95.5 488 SER A CA 1
ATOM 3794 C C . SER A 1 488 ? 25.312 13.625 7.25 1 95.5 488 SER A C 1
ATOM 3796 O O . SER A 1 488 ? 25.016 14.797 6.992 1 95.5 488 SER A O 1
ATOM 3798 N N . LEU A 1 489 ? 24.594 12.82 7.988 1 95.25 489 LEU A N 1
ATOM 3799 C CA . LEU A 1 489 ? 23.359 13.281 8.609 1 95.25 489 LEU A CA 1
ATOM 3800 C C . LEU A 1 489 ? 23.578 13.625 10.078 1 95.25 489 LEU A C 1
ATOM 3802 O O . LEU A 1 489 ? 24.516 13.109 10.703 1 95.25 489 LEU A O 1
ATOM 3806 N N . PRO A 1 490 ? 22.719 14.492 10.602 1 93.5 490 PRO A N 1
ATOM 3807 C CA . PRO A 1 490 ? 22.859 14.883 12.008 1 93.5 490 PRO A CA 1
ATOM 3808 C C . PRO A 1 490 ? 22.781 13.688 12.961 1 93.5 490 PRO A C 1
ATOM 3810 O O . PRO A 1 490 ? 21.969 12.781 12.75 1 93.5 490 PRO A O 1
ATOM 3813 N N . GLU A 1 491 ? 23.672 13.656 13.914 1 88.88 491 GLU A N 1
ATOM 3814 C CA . GLU A 1 491 ? 23.703 12.617 14.945 1 88.88 491 GLU A CA 1
ATOM 3815 C C . GLU A 1 491 ? 22.812 12.992 16.125 1 88.88 491 GLU A C 1
ATOM 3817 O O . GLU A 1 491 ? 23.312 13.422 17.172 1 88.88 491 GLU A O 1
ATOM 3822 N N . ASN A 1 492 ? 21.578 12.672 16.062 1 87.06 492 ASN A N 1
ATOM 3823 C CA . ASN A 1 492 ? 20.609 13.117 17.062 1 87.06 492 ASN A CA 1
ATOM 3824 C C . ASN A 1 492 ? 20.609 12.227 18.297 1 87.06 492 ASN A C 1
ATOM 3826 O O . ASN A 1 492 ? 20.328 12.688 19.391 1 87.06 492 ASN A O 1
ATOM 3830 N N . GLU A 1 493 ? 20.859 10.93 18.094 1 81.81 493 GLU A N 1
ATOM 3831 C CA . GLU A 1 493 ? 20.766 9.953 19.172 1 81.81 493 GLU A CA 1
ATOM 3832 C C . GLU A 1 493 ? 21.734 8.789 18.953 1 81.81 493 GLU A C 1
ATOM 3834 O O . GLU A 1 493 ? 22.078 8.477 17.797 1 81.81 493 GLU A O 1
ATOM 3839 N N . PRO A 1 494 ? 22.203 8.211 20.109 1 77.38 494 PRO A N 1
ATOM 3840 C CA . PRO A 1 494 ? 23 7 19.922 1 77.38 494 PRO A CA 1
ATOM 3841 C C . PRO A 1 494 ? 22.25 5.926 19.125 1 77.38 494 PRO A C 1
ATOM 3843 O O . PRO A 1 494 ? 21.047 5.75 19.297 1 77.38 494 PRO A O 1
ATOM 3846 N N . GLY A 1 495 ? 22.938 5.281 18.328 1 74.88 495 GLY A N 1
ATOM 3847 C CA . GLY A 1 495 ? 22.281 4.434 17.344 1 74.88 495 GLY A CA 1
ATOM 3848 C C . GLY A 1 495 ? 22.125 2.996 17.812 1 74.88 495 GLY A C 1
ATOM 3849 O O . GLY A 1 495 ? 21.266 2.27 17.312 1 74.88 495 GLY A O 1
ATOM 3850 N N . SER A 1 496 ? 23.094 2.488 18.594 1 73.69 496 SER A N 1
ATOM 3851 C CA . SER A 1 496 ? 23.016 1.071 18.938 1 73.69 496 SER A CA 1
ATOM 3852 C C . SER A 1 496 ? 23.406 0.834 20.391 1 73.69 496 SER A C 1
ATOM 3854 O O . SER A 1 496 ? 24.297 1.511 20.922 1 73.69 496 SER A O 1
ATOM 3856 N N . SER A 1 497 ? 22.797 -0.164 20.969 1 72.06 497 SER A N 1
ATOM 3857 C CA . SER A 1 497 ? 23.109 -0.563 22.344 1 72.06 497 SER A CA 1
ATOM 3858 C C . SER A 1 497 ? 24.328 -1.473 22.391 1 72.06 497 SER A C 1
ATOM 3860 O O . SER A 1 497 ? 24.922 -1.665 23.453 1 72.06 497 SER A O 1
ATOM 3862 N N . ILE A 1 498 ? 24.734 -1.906 21.125 1 72.56 498 ILE A N 1
ATOM 3863 C CA . ILE A 1 498 ? 25.797 -2.908 21.141 1 72.56 498 ILE A CA 1
ATOM 3864 C C . ILE A 1 498 ? 26.969 -2.438 20.266 1 72.56 498 ILE A C 1
ATOM 3866 O O . ILE A 1 498 ? 28.109 -2.861 20.453 1 72.56 498 ILE A O 1
ATOM 3870 N N . MET A 1 499 ? 26.688 -1.568 19.312 1 83.81 499 MET A N 1
ATOM 3871 C CA . MET A 1 499 ? 27.703 -1.089 18.391 1 83.81 499 MET A CA 1
ATOM 3872 C C . MET A 1 499 ? 28.062 0.363 18.688 1 83.81 499 MET A C 1
ATOM 3874 O O . MET A 1 499 ? 27.484 1.281 18.109 1 83.81 499 MET A O 1
ATOM 3878 N N . PRO A 1 500 ? 29.156 0.458 19.438 1 77.56 500 PRO A N 1
ATOM 3879 C CA . PRO A 1 500 ? 29.547 1.819 19.828 1 77.56 500 PRO A CA 1
ATOM 3880 C C . PRO A 1 500 ? 29.859 2.705 18.625 1 77.56 500 PRO A C 1
ATOM 3882 O O . PRO A 1 500 ? 30.469 2.244 17.656 1 77.56 500 PRO A O 1
ATOM 3885 N N . GLY A 1 501 ? 29.281 3.932 18.641 1 76.94 501 GLY A N 1
ATOM 3886 C CA . GLY A 1 501 ? 29.609 4.895 17.594 1 76.94 501 GLY A CA 1
ATOM 3887 C C . GLY A 1 501 ? 28.609 4.898 16.469 1 76.94 501 GLY A C 1
ATOM 3888 O O . GLY A 1 501 ? 28.578 5.828 15.656 1 76.94 501 GLY A O 1
ATOM 3889 N N . LYS A 1 502 ? 27.766 3.881 16.453 1 83.38 502 LYS A N 1
ATOM 3890 C CA . LYS A 1 502 ? 26.781 3.779 15.383 1 83.38 502 LYS A CA 1
ATOM 3891 C C . LYS A 1 502 ? 25.688 4.84 15.539 1 83.38 502 LYS A C 1
ATOM 3893 O O . LYS A 1 502 ? 25.203 5.082 16.656 1 83.38 502 LYS A O 1
ATOM 3898 N N . VAL A 1 503 ? 25.406 5.586 14.477 1 84.25 503 VAL A N 1
ATOM 3899 C CA . VAL A 1 503 ? 24.312 6.562 14.438 1 84.25 503 VAL A CA 1
ATOM 3900 C C . VAL A 1 503 ? 23.312 6.191 13.344 1 84.25 503 VAL A C 1
ATOM 3902 O O . VAL A 1 503 ? 23.703 5.949 12.195 1 84.25 503 VAL A O 1
ATOM 3905 N N . ASN A 1 504 ? 22.109 6.082 13.727 1 90.06 504 ASN A N 1
ATOM 3906 C CA . ASN A 1 504 ? 21.047 5.699 12.789 1 90.06 504 ASN A CA 1
ATOM 3907 C C . ASN A 1 504 ? 20.297 6.918 12.258 1 90.06 504 ASN A C 1
ATOM 3909 O O . ASN A 1 504 ? 20.172 7.922 12.961 1 90.06 504 ASN A O 1
ATOM 3913 N N . PRO A 1 505 ? 19.859 6.895 11.023 1 93.69 505 PRO A N 1
ATOM 3914 C CA . PRO A 1 505 ? 19.047 7.969 10.453 1 93.69 505 PRO A CA 1
ATOM 3915 C C . PRO A 1 505 ? 17.594 7.926 10.938 1 93.69 505 PRO A C 1
ATOM 3917 O O . PRO A 1 505 ? 16.672 7.762 10.133 1 93.69 505 PRO A O 1
ATOM 3920 N N . THR A 1 506 ? 17.406 8.219 12.164 1 91.88 506 THR A N 1
ATOM 3921 C CA . THR A 1 506 ? 16.125 7.988 12.844 1 91.88 506 THR A CA 1
ATOM 3922 C C . THR A 1 506 ? 15.047 8.906 12.289 1 91.88 506 THR A C 1
ATOM 3924 O O . THR A 1 506 ? 13.875 8.523 12.211 1 91.88 506 THR A O 1
ATOM 3927 N N . GLN A 1 507 ? 15.414 10.125 11.922 1 94.5 507 GLN A N 1
ATOM 3928 C CA . GLN A 1 507 ? 14.422 11.055 11.383 1 94.5 507 GLN A CA 1
ATOM 3929 C C . GLN A 1 507 ? 13.891 10.578 10.031 1 94.5 507 GLN A C 1
ATOM 3931 O O . GLN A 1 507 ? 12.711 10.758 9.727 1 94.5 507 GLN A O 1
ATOM 3936 N N . CYS A 1 508 ? 14.797 10.008 9.156 1 96.38 508 CYS A N 1
ATOM 3937 C CA . CYS A 1 508 ? 14.352 9.414 7.902 1 96.38 508 CYS A CA 1
ATOM 3938 C C . CYS A 1 508 ? 13.406 8.25 8.148 1 96.38 508 CYS A C 1
ATOM 3940 O O . CYS A 1 508 ? 12.391 8.109 7.469 1 96.38 508 CYS A O 1
ATOM 3942 N N . GLU A 1 509 ? 13.758 7.43 9.102 1 94.38 509 GLU A N 1
ATOM 3943 C CA . GLU A 1 509 ? 12.914 6.285 9.438 1 94.38 509 GLU A CA 1
ATOM 3944 C C . GLU A 1 509 ? 11.547 6.738 9.938 1 94.38 509 GLU A C 1
ATOM 3946 O O . GLU A 1 509 ? 10.516 6.188 9.539 1 94.38 509 GLU A O 1
ATOM 3951 N N . ALA A 1 510 ? 11.516 7.723 10.828 1 94.75 510 ALA A N 1
ATOM 3952 C CA . ALA A 1 510 ? 10.273 8.227 11.391 1 94.75 510 ALA A CA 1
ATOM 3953 C C . ALA A 1 510 ? 9.344 8.75 10.305 1 94.75 510 ALA A C 1
ATOM 3955 O O . ALA A 1 510 ? 8.164 8.391 10.25 1 94.75 510 ALA A O 1
ATOM 3956 N N . ILE A 1 511 ? 9.859 9.547 9.414 1 96.88 511 ILE A N 1
ATOM 3957 C CA . ILE A 1 511 ? 8.984 10.211 8.453 1 96.88 511 ILE A CA 1
ATOM 3958 C C . ILE A 1 511 ? 8.539 9.219 7.387 1 96.88 511 ILE A C 1
ATOM 3960 O O . ILE A 1 511 ? 7.457 9.359 6.812 1 96.88 511 ILE A O 1
ATOM 3964 N N . THR A 1 512 ? 9.367 8.219 7.062 1 96.75 512 THR A N 1
ATOM 3965 C CA . THR A 1 512 ? 8.922 7.211 6.105 1 96.75 512 THR A CA 1
ATOM 3966 C C . THR A 1 512 ? 7.812 6.352 6.703 1 96.75 512 THR A C 1
ATOM 3968 O O . THR A 1 512 ? 6.918 5.898 5.988 1 96.75 512 THR A O 1
ATOM 3971 N N . MET A 1 513 ? 7.867 6.074 8.047 1 97.06 513 MET A N 1
ATOM 3972 C CA . MET A 1 513 ? 6.754 5.406 8.711 1 97.06 513 MET A CA 1
ATOM 3973 C C . MET A 1 513 ? 5.488 6.254 8.633 1 97.06 513 MET A C 1
ATOM 3975 O O . MET A 1 513 ? 4.395 5.73 8.406 1 97.06 513 MET A O 1
ATOM 3979 N N . VAL A 1 514 ? 5.652 7.543 8.844 1 97.62 514 VAL A N 1
ATOM 3980 C CA . VAL A 1 514 ? 4.539 8.477 8.703 1 97.62 514 VAL A CA 1
ATOM 3981 C C . VAL A 1 514 ? 3.934 8.352 7.309 1 97.62 514 VAL A C 1
ATOM 3983 O O . VAL A 1 514 ? 2.715 8.227 7.16 1 97.62 514 VAL A O 1
ATOM 3986 N N . ALA A 1 515 ? 4.824 8.422 6.297 1 98.12 515 ALA A N 1
ATOM 3987 C CA . ALA A 1 515 ? 4.363 8.336 4.914 1 98.12 515 ALA A CA 1
ATOM 3988 C C . ALA A 1 515 ? 3.576 7.055 4.672 1 98.12 515 ALA A C 1
ATOM 3990 O O . ALA A 1 515 ? 2.494 7.078 4.082 1 98.12 515 ALA A O 1
ATOM 3991 N N . ALA A 1 516 ? 4.105 5.938 5.137 1 96.94 516 ALA A N 1
ATOM 3992 C CA . ALA A 1 516 ? 3.438 4.648 4.98 1 96.94 516 ALA A CA 1
ATOM 3993 C C . ALA A 1 516 ? 2.059 4.66 5.633 1 96.94 516 ALA A C 1
ATOM 3995 O O . ALA A 1 516 ? 1.091 4.152 5.066 1 96.94 516 ALA A O 1
ATOM 3996 N N . GLN A 1 517 ? 1.993 5.227 6.801 1 96.62 517 GLN A N 1
ATOM 3997 C CA . GLN A 1 517 ? 0.726 5.297 7.52 1 96.62 517 GLN A CA 1
ATOM 3998 C C . GLN A 1 517 ? -0.303 6.117 6.746 1 96.62 517 GLN A C 1
ATOM 4000 O O . GLN A 1 517 ? -1.476 5.742 6.676 1 96.62 517 GLN A O 1
ATOM 4005 N N . VAL A 1 518 ? 0.1 7.219 6.227 1 98.44 518 VAL A N 1
ATOM 4006 C CA . VAL A 1 518 ? -0.789 8.078 5.453 1 98.44 518 VAL A CA 1
ATOM 4007 C C . VAL A 1 518 ? -1.328 7.316 4.25 1 98.44 518 VAL A C 1
ATOM 4009 O O . VAL A 1 518 ? -2.506 7.438 3.902 1 98.44 518 VAL A O 1
ATOM 4012 N N . MET A 1 519 ? -0.508 6.508 3.629 1 97.12 519 MET A N 1
ATOM 4013 C CA . MET A 1 519 ? -0.953 5.684 2.51 1 97.12 519 MET A CA 1
ATOM 4014 C C . MET A 1 519 ? -2.027 4.699 2.953 1 97.12 519 MET A C 1
ATOM 4016 O O . MET A 1 519 ? -2.99 4.453 2.225 1 97.12 519 MET A O 1
ATOM 4020 N N . GLY A 1 520 ? -1.85 4.141 4.121 1 97.06 520 GLY A N 1
ATOM 4021 C CA . GLY A 1 520 ? -2.885 3.289 4.684 1 97.06 520 GLY A CA 1
ATOM 4022 C C . GLY A 1 520 ? -4.184 4.023 4.953 1 97.06 520 GLY A C 1
ATOM 4023 O O . GLY A 1 520 ? -5.266 3.504 4.672 1 97.06 520 GLY A O 1
ATOM 4024 N N . ASN A 1 521 ? -4.055 5.25 5.504 1 97.88 521 ASN A N 1
ATOM 4025 C CA . ASN A 1 521 ? -5.234 6.074 5.762 1 97.88 521 ASN A CA 1
ATOM 4026 C C . ASN A 1 521 ? -5.996 6.383 4.477 1 97.88 521 ASN A C 1
ATOM 4028 O O . ASN A 1 521 ? -7.223 6.5 4.492 1 97.88 521 ASN A O 1
ATOM 4032 N N . GLN A 1 522 ? -5.293 6.535 3.369 1 97.56 522 GLN A N 1
ATOM 4033 C CA . GLN A 1 522 ? -5.934 6.77 2.078 1 97.56 522 GLN A CA 1
ATOM 4034 C C . GLN A 1 522 ? -6.898 5.641 1.73 1 97.56 522 GLN A C 1
ATOM 4036 O O . GLN A 1 522 ? -7.988 5.891 1.209 1 97.56 522 GLN A O 1
ATOM 4041 N N . THR A 1 523 ? -6.52 4.402 2.041 1 96.69 523 THR A N 1
ATOM 4042 C CA . THR A 1 523 ? -7.387 3.26 1.782 1 96.69 523 THR A CA 1
ATOM 4043 C C . THR A 1 523 ? -8.648 3.332 2.639 1 96.69 523 THR A C 1
ATOM 4045 O O . THR A 1 523 ? -9.758 3.154 2.135 1 96.69 523 THR A O 1
ATOM 4048 N N . ALA A 1 524 ? -8.508 3.664 3.906 1 96.62 524 ALA A N 1
ATOM 4049 C CA . ALA A 1 524 ? -9.641 3.771 4.824 1 96.62 524 ALA A CA 1
ATOM 4050 C C . ALA A 1 524 ? -10.609 4.867 4.383 1 96.62 524 ALA A C 1
ATOM 4052 O O . ALA A 1 524 ? -11.82 4.652 4.332 1 96.62 524 ALA A O 1
ATOM 4053 N N . VAL A 1 525 ? -10.078 6.004 4.016 1 98.12 525 VAL A N 1
ATOM 4054 C CA . VAL A 1 525 ? -10.891 7.141 3.594 1 98.12 525 VAL A CA 1
ATOM 4055 C C . VAL A 1 525 ? -11.625 6.797 2.299 1 98.12 525 VAL A C 1
ATOM 4057 O O . VAL A 1 525 ? -12.797 7.141 2.133 1 98.12 525 VAL A O 1
ATOM 4060 N N . THR A 1 526 ? -10.977 6.105 1.418 1 96.94 526 THR A N 1
ATOM 4061 C CA . THR A 1 526 ? -11.578 5.695 0.153 1 96.94 526 THR A CA 1
ATOM 4062 C C . THR A 1 526 ? -12.773 4.777 0.392 1 96.94 526 THR A C 1
ATOM 4064 O O . THR A 1 526 ? -13.844 4.988 -0.171 1 96.94 526 THR A O 1
ATOM 4067 N N . VAL A 1 527 ? -12.625 3.787 1.258 1 95.44 527 VAL A N 1
ATOM 4068 C CA . VAL A 1 527 ? -13.695 2.844 1.561 1 95.44 527 VAL A CA 1
ATOM 4069 C C . VAL A 1 527 ? -14.852 3.574 2.229 1 95.44 527 VAL A C 1
ATOM 4071 O O . VAL A 1 527 ? -16.016 3.4 1.84 1 95.44 527 VAL A O 1
ATOM 4074 N N . GLY A 1 528 ? -14.531 4.453 3.211 1 96 528 GLY A N 1
ATOM 4075 C CA . GLY A 1 528 ? -15.57 5.207 3.906 1 96 528 GLY A CA 1
ATOM 4076 C C . GLY A 1 528 ? -16.344 6.129 2.992 1 96 528 GLY A C 1
ATOM 4077 O O . GLY A 1 528 ? -17.578 6.152 3.029 1 96 528 GLY A O 1
ATOM 4078 N N . ALA A 1 529 ? -15.672 6.809 2.158 1 95.88 529 ALA A N 1
ATOM 4079 C CA . ALA A 1 529 ? -16.297 7.785 1.27 1 95.88 529 ALA A CA 1
ATOM 4080 C C . ALA A 1 529 ? -17.141 7.09 0.203 1 95.88 529 ALA A C 1
ATOM 4082 O O . ALA A 1 529 ? -18.156 7.633 -0.243 1 95.88 529 ALA A O 1
ATOM 4083 N N . SER A 1 530 ? -16.828 5.859 -0.152 1 94.25 530 SER A N 1
ATOM 4084 C CA . SER A 1 530 ? -17.516 5.133 -1.212 1 94.25 530 SER A CA 1
ATOM 4085 C C . SER A 1 530 ? -18.766 4.445 -0.684 1 94.25 530 SER A C 1
ATOM 4087 O O . SER A 1 530 ? -19.516 3.824 -1.447 1 94.25 530 SER A O 1
ATOM 4089 N N . ASN A 1 531 ? -19.062 4.57 0.564 1 92.75 531 ASN A N 1
ATOM 4090 C CA . ASN A 1 531 ? -20.172 3.824 1.16 1 92.75 531 ASN A CA 1
ATOM 4091 C C . ASN A 1 531 ? -21.266 4.754 1.674 1 92.75 531 ASN A C 1
ATOM 4093 O O . ASN A 1 531 ? -21.859 4.5 2.725 1 92.75 531 ASN A O 1
ATOM 4097 N N . GLY A 1 532 ? -21.5 5.863 0.991 1 91 532 GLY A N 1
ATOM 4098 C CA . GLY A 1 532 ? -22.688 6.656 1.223 1 91 532 GLY A CA 1
ATOM 4099 C C . GLY A 1 532 ? -23.953 5.988 0.708 1 91 532 GLY A C 1
ATOM 4100 O O . GLY A 1 532 ? -23.953 5.406 -0.379 1 91 532 GLY A O 1
ATOM 4101 N N . HIS A 1 533 ? -25.016 5.945 1.477 1 90.44 533 HIS A N 1
ATOM 4102 C CA . HIS A 1 533 ? -26.281 5.352 1.067 1 90.44 533 HIS A CA 1
ATOM 4103 C C . HIS A 1 533 ? -27.406 6.387 1.062 1 90.44 533 HIS A C 1
ATOM 4105 O O . HIS A 1 533 ? -27.672 7.02 2.086 1 90.44 533 HIS A O 1
ATOM 4111 N N . PHE A 1 534 ? -27.984 6.508 -0.042 1 94.5 534 PHE A N 1
ATOM 4112 C CA . PHE A 1 534 ? -29.062 7.461 -0.219 1 94.5 534 PHE A CA 1
ATOM 4113 C C . PHE A 1 534 ? -28.656 8.852 0.239 1 94.5 534 PHE A C 1
ATOM 4115 O O . PHE A 1 534 ? -27.656 9.398 -0.247 1 94.5 534 PHE A O 1
ATOM 4122 N N . GLU A 1 535 ? -29.234 9.414 1.262 1 94.56 535 GLU A N 1
ATOM 4123 C CA . GLU A 1 535 ? -29.016 10.828 1.567 1 94.56 535 GLU A CA 1
ATOM 4124 C C . GLU A 1 535 ? -27.984 11.008 2.664 1 94.56 535 GLU A C 1
ATOM 4126 O O . GLU A 1 535 ? -27.797 12.117 3.182 1 94.56 535 GLU A O 1
ATOM 4131 N N . LEU A 1 536 ? -27.219 9.867 2.967 1 94.44 536 LEU A N 1
ATOM 4132 C CA . LEU A 1 536 ? -26.344 10.008 4.121 1 94.44 536 LEU A CA 1
ATOM 4133 C C . LEU A 1 536 ? -25.141 9.07 4.012 1 94.44 536 LEU A C 1
ATOM 4135 O O . LEU A 1 536 ? -25.281 7.945 3.52 1 94.44 536 LEU A O 1
ATOM 4139 N N . ASN A 1 537 ? -23.969 9.578 4.352 1 95.94 537 ASN A N 1
ATOM 4140 C CA . ASN A 1 537 ? -22.797 8.742 4.578 1 95.94 537 ASN A CA 1
ATOM 4141 C C . ASN A 1 537 ? -22.562 8.484 6.062 1 95.94 537 ASN A C 1
ATOM 4143 O O . ASN A 1 537 ? -22.422 9.43 6.844 1 95.94 537 ASN A O 1
ATOM 4147 N N . VAL A 1 538 ? -22.5 7.23 6.48 1 95.06 538 VAL A N 1
ATOM 4148 C CA . VAL A 1 538 ? -22.453 6.922 7.906 1 95.06 538 VAL A CA 1
ATOM 4149 C C . VAL A 1 538 ? -21.031 6.48 8.281 1 95.06 538 VAL A C 1
ATOM 4151 O O . VAL A 1 538 ? -20.859 5.633 9.156 1 95.06 538 VAL A O 1
ATOM 4154 N N . PHE A 1 539 ? -19.953 6.961 7.586 1 96.81 539 PHE A N 1
ATOM 4155 C CA . PHE A 1 539 ? -18.562 6.688 7.93 1 96.81 539 PHE A CA 1
ATOM 4156 C C . PHE A 1 539 ? -17.844 7.977 8.297 1 96.81 539 PHE A C 1
ATOM 4158 O O . PHE A 1 539 ? -16.609 8.016 8.312 1 96.81 539 PHE A O 1
ATOM 4165 N N . LYS A 1 540 ? -18.516 9.023 8.594 1 97.88 540 LYS A N 1
ATOM 4166 C CA . LYS A 1 540 ? -17.969 10.375 8.719 1 97.88 540 LYS A CA 1
ATOM 4167 C C . LYS A 1 540 ? -16.938 10.445 9.836 1 97.88 540 LYS A C 1
ATOM 4169 O O . LYS A 1 540 ? -15.852 10.984 9.641 1 97.88 540 LYS A O 1
ATOM 4174 N N . PRO A 1 541 ? -17.219 9.852 11.07 1 97.69 541 PRO A N 1
ATOM 4175 C CA . PRO A 1 541 ? -16.203 9.945 12.117 1 97.69 541 PRO A CA 1
ATOM 4176 C C . PRO A 1 541 ? -14.883 9.289 11.719 1 97.69 541 PRO A C 1
ATOM 4178 O O . PRO A 1 541 ? -13.805 9.836 11.984 1 97.69 541 PRO A O 1
ATOM 4181 N N . MET A 1 542 ? -14.961 8.164 11.055 1 97.69 542 MET A N 1
ATOM 4182 C CA . MET A 1 542 ? -13.758 7.453 10.617 1 97.69 542 MET A CA 1
ATOM 4183 C C . MET A 1 542 ? -13 8.266 9.57 1 97.69 542 MET A C 1
ATOM 4185 O O . MET A 1 542 ? -11.773 8.383 9.648 1 97.69 542 MET A O 1
ATOM 4189 N N . ILE A 1 543 ? -13.719 8.828 8.633 1 98.12 543 ILE A N 1
ATOM 4190 C CA . ILE A 1 543 ? -13.117 9.586 7.543 1 98.12 543 ILE A CA 1
ATOM 4191 C C . ILE A 1 543 ? -12.359 10.781 8.109 1 98.12 543 ILE A C 1
ATOM 4193 O O . ILE A 1 543 ? -11.164 10.953 7.836 1 98.12 543 ILE A O 1
ATOM 4197 N N . VAL A 1 544 ? -13.008 11.523 8.93 1 98.62 544 VAL A N 1
ATOM 4198 C CA . VAL A 1 544 ? -12.398 12.766 9.383 1 98.62 544 VAL A CA 1
ATOM 4199 C C . VAL A 1 544 ? -11.234 12.461 10.32 1 98.62 544 VAL A C 1
ATOM 4201 O O . VAL A 1 544 ? -10.227 13.172 10.328 1 98.62 544 VAL A O 1
ATOM 4204 N N . SER A 1 545 ? -11.375 11.414 11.133 1 98.38 545 SER A N 1
ATOM 4205 C CA . SER A 1 545 ? -10.281 11.031 12.016 1 98.38 545 SER A CA 1
ATOM 4206 C C . SER A 1 545 ? -9.016 10.695 11.227 1 98.38 545 SER A C 1
ATOM 4208 O O . SER A 1 545 ? -7.918 11.117 11.602 1 98.38 545 SER A O 1
ATOM 4210 N N . ASN A 1 546 ? -9.188 9.992 10.164 1 98.5 546 ASN A N 1
ATOM 4211 C CA . ASN A 1 546 ? -8.031 9.609 9.352 1 98.5 546 ASN A CA 1
ATOM 4212 C C . ASN A 1 546 ? -7.445 10.812 8.617 1 98.5 546 ASN A C 1
ATOM 4214 O O . ASN A 1 546 ? -6.223 10.938 8.5 1 98.5 546 ASN A O 1
ATOM 4218 N N . VAL A 1 547 ? -8.305 11.695 8.086 1 98.69 547 VAL A N 1
ATOM 4219 C CA . VAL A 1 547 ? -7.824 12.867 7.371 1 98.69 547 VAL A CA 1
ATOM 4220 C C . VAL A 1 547 ? -7.031 13.766 8.32 1 98.69 547 VAL A C 1
ATOM 4222 O O . VAL A 1 547 ? -5.902 14.156 8.016 1 98.69 547 VAL A O 1
ATOM 4225 N N . LEU A 1 548 ? -7.594 13.984 9.492 1 98.75 548 LEU A N 1
ATOM 4226 C CA . LEU A 1 548 ? -6.945 14.859 10.461 1 98.75 548 LEU A CA 1
ATOM 4227 C C . LEU A 1 548 ? -5.656 14.234 10.984 1 98.75 548 LEU A C 1
ATOM 4229 O O . LEU A 1 548 ? -4.664 14.93 11.203 1 98.75 548 LEU A O 1
ATOM 4233 N N . ARG A 1 549 ? -5.684 12.969 11.18 1 97.94 549 ARG A N 1
ATOM 4234 C CA . ARG A 1 549 ? -4.48 12.266 11.617 1 97.94 549 ARG A CA 1
ATOM 4235 C C . ARG A 1 549 ? -3.361 12.414 10.594 1 97.94 549 ARG A C 1
ATOM 4237 O O . ARG A 1 549 ? -2.215 12.688 10.953 1 97.94 549 ARG A O 1
ATOM 4244 N N . SER A 1 550 ? -3.68 12.234 9.344 1 98.75 550 SER A N 1
ATOM 4245 C CA . SER A 1 550 ? -2.689 12.352 8.273 1 98.75 550 SER A CA 1
ATOM 4246 C C . SER A 1 550 ? -2.121 13.758 8.195 1 98.75 550 SER A C 1
ATOM 4248 O O . SER A 1 550 ? -0.916 13.938 8.008 1 98.75 550 SER A O 1
ATOM 4250 N N . ILE A 1 551 ? -3.004 14.742 8.344 1 98.75 551 ILE A N 1
ATOM 4251 C CA . ILE A 1 551 ? -2.588 16.141 8.305 1 98.75 551 ILE A CA 1
ATOM 4252 C C . ILE A 1 551 ? -1.586 16.406 9.422 1 98.75 551 ILE A C 1
ATOM 4254 O O . ILE A 1 551 ? -0.523 17 9.18 1 98.75 551 ILE A O 1
ATOM 4258 N N . ARG A 1 552 ? -1.887 15.953 10.578 1 98.44 552 ARG A N 1
ATOM 4259 C CA . ARG A 1 552 ? -1.028 16.188 11.734 1 98.44 552 ARG A CA 1
ATOM 4260 C C . ARG A 1 552 ? 0.31 15.477 11.578 1 98.44 552 ARG A C 1
ATOM 4262 O O . ARG A 1 552 ? 1.366 16.062 11.805 1 98.44 552 ARG A O 1
ATOM 4269 N N . LEU A 1 553 ? 0.237 14.227 11.141 1 98.31 553 LEU A N 1
ATOM 4270 C CA . LEU A 1 553 ? 1.451 13.43 10.984 1 98.31 553 LEU A CA 1
ATOM 4271 C C . LEU A 1 553 ? 2.367 14.039 9.93 1 98.31 553 LEU A C 1
ATOM 4273 O O . LEU A 1 553 ? 3.572 14.18 10.156 1 98.31 553 LEU A O 1
ATOM 4277 N N . LEU A 1 554 ? 1.838 14.406 8.82 1 98.62 554 LEU A N 1
ATOM 4278 C CA . LEU A 1 554 ? 2.639 14.992 7.75 1 98.62 554 LEU A CA 1
ATOM 4279 C C . LEU A 1 554 ? 3.201 16.344 8.164 1 98.62 554 LEU A C 1
ATOM 4281 O O . LEU A 1 554 ? 4.363 16.656 7.883 1 98.62 554 LEU A O 1
ATOM 4285 N N . GLY A 1 555 ? 2.354 17.172 8.789 1 98.56 555 GLY A N 1
ATOM 4286 C CA . GLY A 1 555 ? 2.811 18.469 9.242 1 98.56 555 GLY A CA 1
ATOM 4287 C C . GLY A 1 555 ? 3.941 18.391 10.25 1 98.56 555 GLY A C 1
ATOM 4288 O O . GLY A 1 555 ? 5.027 18.922 10.016 1 98.56 555 GLY A O 1
ATOM 4289 N N . ASP A 1 556 ? 3.719 17.641 11.344 1 97.81 556 ASP A N 1
ATOM 4290 C CA . ASP A 1 556 ? 4.723 17.469 12.391 1 97.81 556 ASP A CA 1
ATOM 4291 C C . ASP A 1 556 ? 5.965 16.766 11.859 1 97.81 556 ASP A C 1
ATOM 4293 O O . ASP A 1 556 ? 7.094 17.141 12.188 1 97.81 556 ASP A O 1
ATOM 4297 N N . GLY A 1 557 ? 5.703 15.75 11.055 1 98.12 557 GLY A N 1
ATOM 4298 C CA . GLY A 1 557 ? 6.816 15 10.492 1 98.12 557 GLY A CA 1
ATOM 4299 C C . GLY A 1 557 ? 7.703 15.844 9.594 1 98.12 557 GLY A C 1
ATOM 4300 O O . GLY A 1 557 ? 8.93 15.703 9.617 1 98.12 557 GLY A O 1
ATOM 4301 N N . SER A 1 558 ? 7.105 16.656 8.82 1 98.62 558 SER A N 1
ATOM 4302 C CA . SER A 1 558 ? 7.855 17.531 7.926 1 98.62 558 SER A CA 1
ATOM 4303 C C . SER A 1 558 ? 8.719 18.516 8.703 1 98.62 558 SER A C 1
ATOM 4305 O O . SER A 1 558 ? 9.867 18.766 8.344 1 98.62 558 SER A O 1
ATOM 4307 N N . VAL A 1 559 ? 8.148 19.094 9.742 1 98.25 559 VAL A N 1
ATOM 4308 C CA . VAL A 1 559 ? 8.914 20.031 10.57 1 98.25 559 VAL A CA 1
ATOM 4309 C C . VAL A 1 559 ? 10.094 19.312 11.211 1 98.25 559 VAL A C 1
ATOM 4311 O O . VAL A 1 559 ? 11.227 19.812 11.172 1 98.25 559 VAL A O 1
ATOM 4314 N N . SER A 1 560 ? 9.812 18.125 11.758 1 97.25 560 SER A N 1
ATOM 4315 C CA . SER A 1 560 ? 10.859 17.359 12.43 1 97.25 560 SER A CA 1
ATOM 4316 C C . SER A 1 560 ? 11.961 16.969 11.453 1 97.25 560 SER A C 1
ATOM 4318 O O . SER A 1 560 ? 13.148 17.141 11.75 1 97.25 560 SER A O 1
ATOM 4320 N N . PHE A 1 561 ? 11.625 16.516 10.305 1 98.38 561 PHE A N 1
ATOM 4321 C CA . PHE A 1 561 ? 12.578 16.094 9.289 1 98.38 561 PHE A CA 1
ATOM 4322 C C . PHE A 1 561 ? 13.391 17.281 8.789 1 98.38 561 PHE A C 1
ATOM 4324 O O . PHE A 1 561 ? 14.602 17.172 8.578 1 98.38 561 PHE A O 1
ATOM 4331 N N . ALA A 1 562 ? 12.719 18.391 8.609 1 98.19 562 ALA A N 1
ATOM 4332 C CA . ALA A 1 562 ? 13.383 19.609 8.141 1 98.19 562 ALA A CA 1
ATOM 4333 C C . ALA A 1 562 ? 14.422 20.094 9.148 1 98.19 562 ALA A C 1
ATOM 4335 O O . ALA A 1 562 ? 15.57 20.359 8.789 1 98.19 562 ALA A O 1
ATOM 4336 N N . THR A 1 563 ? 14.07 20.141 10.445 1 97.62 563 THR A N 1
ATOM 4337 C CA . THR A 1 563 ? 14.883 20.797 11.461 1 97.62 563 THR A CA 1
ATOM 4338 C C . THR A 1 563 ? 15.922 19.844 12.031 1 97.62 563 THR A C 1
ATOM 4340 O O . THR A 1 563 ? 17.031 20.25 12.375 1 97.62 563 THR A O 1
ATOM 4343 N N . LYS A 1 564 ? 15.562 18.562 12.062 1 96.94 564 LYS A N 1
ATOM 4344 C CA . LYS A 1 564 ? 16.422 17.641 12.773 1 96.94 564 LYS A CA 1
ATOM 4345 C C . LYS A 1 564 ? 17.219 16.766 11.805 1 96.94 564 LYS A C 1
ATOM 4347 O O . LYS A 1 564 ? 18.078 15.977 12.219 1 96.94 564 LYS A O 1
ATOM 4352 N N . CYS A 1 565 ? 17.062 16.906 10.547 1 97.5 565 CYS A N 1
ATOM 4353 C CA . CYS A 1 565 ? 17.828 16.109 9.586 1 97.5 565 CYS A CA 1
ATOM 4354 C C . CYS A 1 565 ? 18.297 16.969 8.422 1 97.5 565 CYS A C 1
ATOM 4356 O O . CYS A 1 565 ? 19.484 17.266 8.297 1 97.5 565 CYS A O 1
ATOM 4358 N N . VAL A 1 566 ? 17.359 17.562 7.578 1 98.38 566 VAL A N 1
ATOM 4359 C CA . VAL A 1 566 ? 17.703 18.219 6.324 1 98.38 566 VAL A CA 1
ATOM 4360 C C . VAL A 1 566 ? 18.609 19.406 6.598 1 98.38 566 VAL A C 1
ATOM 4362 O O . VAL A 1 566 ? 19.641 19.562 5.941 1 98.38 566 VAL A O 1
ATOM 4365 N N . ALA A 1 567 ? 18.297 20.203 7.59 1 97.44 567 ALA A N 1
ATOM 4366 C CA . ALA A 1 567 ? 19.031 21.438 7.883 1 97.44 567 ALA A CA 1
ATOM 4367 C C . ALA A 1 567 ? 20.484 21.125 8.219 1 97.44 567 ALA A C 1
ATOM 4369 O O . ALA A 1 567 ? 21.391 21.922 7.91 1 97.44 567 ALA A O 1
ATOM 4370 N N . GLY A 1 568 ? 20.734 19.953 8.75 1 97.56 568 GLY A N 1
ATOM 4371 C CA . GLY A 1 568 ? 22.062 19.656 9.234 1 97.56 568 GLY A CA 1
ATOM 4372 C C . GLY A 1 568 ? 22.844 18.75 8.297 1 97.56 568 GLY A C 1
ATOM 4373 O O . GLY A 1 568 ? 23.953 18.312 8.617 1 97.56 568 GLY A O 1
ATOM 4374 N N . ILE A 1 569 ? 22.406 18.484 7.113 1 97.88 569 ILE A N 1
ATOM 4375 C CA . ILE A 1 569 ? 23.078 17.609 6.164 1 97.88 569 ILE A CA 1
ATOM 4376 C C . ILE A 1 569 ? 24.391 18.234 5.703 1 97.88 569 ILE A C 1
ATOM 4378 O O . ILE A 1 569 ? 24.422 19.438 5.387 1 97.88 569 ILE A O 1
ATOM 4382 N N . VAL A 1 570 ? 25.438 17.438 5.688 1 97.12 570 VAL A N 1
ATOM 4383 C CA . VAL A 1 570 ? 26.734 17.875 5.199 1 97.12 570 VAL A CA 1
ATOM 4384 C C . VAL A 1 570 ? 27.234 16.906 4.121 1 97.12 570 VAL A C 1
ATOM 4386 O O . VAL A 1 570 ? 27.234 15.688 4.324 1 97.12 570 VAL A O 1
ATOM 4389 N N . PRO A 1 571 ? 27.594 17.469 2.955 1 97.69 571 PRO A N 1
ATOM 4390 C CA . PRO A 1 571 ? 28.156 16.594 1.927 1 97.69 571 PRO A CA 1
ATOM 4391 C C . PRO A 1 571 ? 29.547 16.094 2.281 1 97.69 571 PRO A C 1
ATOM 4393 O O . PRO A 1 571 ? 30.359 16.828 2.844 1 97.69 571 PRO A O 1
ATOM 4396 N N . ASN A 1 572 ? 29.734 14.789 2.041 1 95.69 572 ASN A N 1
ATOM 4397 C CA . ASN A 1 572 ? 31.094 14.242 2.141 1 95.69 572 ASN A CA 1
ATOM 4398 C C . ASN A 1 572 ? 31.859 14.422 0.837 1 95.69 572 ASN A C 1
ATOM 4400 O O . ASN A 1 572 ? 31.922 13.508 0.013 1 95.69 572 ASN A O 1
ATOM 4404 N N . THR A 1 573 ? 32.531 15.469 0.724 1 95.06 573 THR A N 1
ATOM 4405 C CA . THR A 1 573 ? 33.125 15.898 -0.539 1 95.06 573 THR A CA 1
ATOM 4406 C C . THR A 1 573 ? 34.25 14.945 -0.961 1 95.06 573 THR A C 1
ATOM 4408 O O . THR A 1 573 ? 34.438 14.727 -2.154 1 95.06 573 THR A O 1
ATOM 4411 N N . ASP A 1 574 ? 34.938 14.359 -0.021 1 92.69 574 ASP A N 1
ATOM 4412 C CA . ASP A 1 574 ? 36 13.398 -0.355 1 92.69 574 ASP A CA 1
ATOM 4413 C C . ASP A 1 574 ? 35.406 12.156 -1.023 1 92.69 574 ASP A C 1
ATOM 4415 O O . ASP A 1 574 ? 35.906 11.703 -2.053 1 92.69 574 ASP A O 1
ATOM 4419 N N . THR A 1 575 ? 34.406 11.656 -0.386 1 93.06 575 THR A N 1
ATOM 4420 C CA . THR A 1 575 ? 33.719 10.484 -0.936 1 93.06 575 THR A CA 1
ATOM 4421 C C . THR A 1 575 ? 33.125 10.797 -2.299 1 93.06 575 THR A C 1
ATOM 4423 O O . THR A 1 575 ? 33.25 10.016 -3.24 1 93.06 575 THR A O 1
ATOM 4426 N N . ILE A 1 576 ? 32.469 11.93 -2.412 1 95.31 576 ILE A N 1
ATOM 4427 C CA . ILE A 1 576 ? 31.844 12.359 -3.65 1 95.31 576 ILE A CA 1
ATOM 4428 C C . ILE A 1 576 ? 32.875 12.484 -4.754 1 95.31 576 ILE A C 1
ATOM 4430 O O . ILE A 1 576 ? 32.688 12.016 -5.875 1 95.31 576 ILE A O 1
ATOM 4434 N N . SER A 1 577 ? 34 13.039 -4.422 1 92.44 577 SER A N 1
ATOM 4435 C CA . SER A 1 577 ? 35.062 13.211 -5.387 1 92.44 577 SER A CA 1
ATOM 4436 C C . SER A 1 577 ? 35.656 11.875 -5.809 1 92.44 577 SER A C 1
ATOM 4438 O O . SER A 1 577 ? 35.969 11.672 -6.98 1 92.44 577 SER A O 1
ATOM 4440 N N . ARG A 1 578 ? 35.781 11.039 -4.898 1 90.56 578 ARG A N 1
ATOM 4441 C CA . ARG A 1 578 ? 36.312 9.703 -5.207 1 90.56 578 ARG A CA 1
ATOM 4442 C C . ARG A 1 578 ? 35.406 8.977 -6.191 1 90.56 578 ARG A C 1
ATOM 4444 O O . ARG A 1 578 ? 35.875 8.422 -7.184 1 90.56 578 ARG A O 1
ATOM 4451 N N . TYR A 1 579 ? 34.125 8.953 -5.895 1 92.31 579 TYR A N 1
ATOM 4452 C CA . TYR A 1 579 ? 33.156 8.336 -6.797 1 92.31 579 TYR A CA 1
ATOM 4453 C C . TYR A 1 579 ? 33.25 8.953 -8.188 1 92.31 579 TYR A C 1
ATOM 4455 O O . TYR A 1 579 ? 33.25 8.242 -9.195 1 92.31 579 TYR A O 1
ATOM 4463 N N . LEU A 1 580 ? 33.312 10.258 -8.203 1 90.75 580 LEU A N 1
ATOM 4464 C CA . LEU A 1 580 ? 33.344 10.992 -9.461 1 90.75 580 LEU A CA 1
ATOM 4465 C C . LEU A 1 580 ? 34.531 10.578 -10.305 1 90.75 580 LEU A C 1
ATOM 4467 O O . LEU A 1 580 ? 34.406 10.352 -11.508 1 90.75 580 LEU A O 1
ATOM 4471 N N . ASN A 1 581 ? 35.594 10.352 -9.664 1 85.62 581 ASN A N 1
ATOM 4472 C CA . ASN A 1 581 ? 36.844 10.07 -10.375 1 85.62 581 ASN A CA 1
ATOM 4473 C C . ASN A 1 581 ? 36.938 8.594 -10.75 1 85.62 581 ASN A C 1
ATOM 4475 O O . ASN A 1 581 ? 37.656 8.234 -11.688 1 85.62 581 ASN A O 1
ATOM 4479 N N . GLU A 1 582 ? 36.25 7.852 -10.047 1 86.38 582 GLU A N 1
ATOM 4480 C CA . GLU A 1 582 ? 36.344 6.414 -10.281 1 86.38 582 GLU A CA 1
ATOM 4481 C C . GLU A 1 582 ? 35.25 5.934 -11.227 1 86.38 582 GLU A C 1
ATOM 4483 O O . GLU A 1 582 ? 35.312 4.82 -11.75 1 86.38 582 GLU A O 1
ATOM 4488 N N . SER A 1 583 ? 34.375 6.746 -11.484 1 89.44 583 SER A N 1
ATOM 4489 C CA . SER A 1 583 ? 33.188 6.32 -12.219 1 89.44 583 SER A CA 1
ATOM 4490 C C . SER A 1 583 ? 33.5 5.992 -13.672 1 89.44 583 SER A C 1
ATOM 4492 O O . SER A 1 583 ? 34.25 6.727 -14.32 1 89.44 583 SER A O 1
ATOM 4494 N N . LEU A 1 584 ? 32.875 4.965 -14.172 1 86.69 584 LEU A N 1
ATOM 4495 C CA . LEU A 1 584 ? 33.031 4.543 -15.562 1 86.69 584 LEU A CA 1
ATOM 4496 C C . LEU A 1 584 ? 32.094 5.324 -16.469 1 86.69 584 LEU A C 1
ATOM 4498 O O . LEU A 1 584 ? 32.281 5.332 -17.688 1 86.69 584 LEU A O 1
ATOM 4502 N N . MET A 1 585 ? 31.125 5.957 -15.906 1 85.88 585 MET A N 1
ATOM 4503 C CA . MET A 1 585 ? 30.062 6.586 -16.688 1 85.88 585 MET A CA 1
ATOM 4504 C C . MET A 1 585 ? 30.547 7.906 -17.281 1 85.88 585 MET A C 1
ATOM 4506 O O . MET A 1 585 ? 29.906 8.453 -18.188 1 85.88 585 MET A O 1
ATOM 4510 N N . LEU A 1 586 ? 31.672 8.383 -16.844 1 88.75 586 LEU A N 1
ATOM 4511 C CA . LEU A 1 586 ? 32.25 9.578 -17.438 1 88.75 586 LEU A CA 1
ATOM 4512 C C . LEU A 1 586 ? 32.688 9.32 -18.891 1 88.75 586 LEU A C 1
ATOM 4514 O O . LEU A 1 586 ? 32.906 10.258 -19.656 1 88.75 586 LEU A O 1
ATOM 4518 N N . VAL A 1 587 ? 32.75 8.086 -19.25 1 89.81 587 VAL A N 1
ATOM 4519 C CA . VAL A 1 587 ? 33.125 7.676 -20.594 1 89.81 587 VAL A CA 1
ATOM 4520 C C . VAL A 1 587 ? 32.125 8.242 -21.594 1 89.81 587 VAL A C 1
ATOM 4522 O O . VAL A 1 587 ? 32.438 8.398 -22.781 1 89.81 587 VAL A O 1
ATOM 4525 N N . THR A 1 588 ? 30.938 8.508 -21.109 1 88.19 588 THR A N 1
ATOM 4526 C CA . THR A 1 588 ? 29.875 9.062 -21.938 1 88.19 588 THR A CA 1
ATOM 4527 C C . THR A 1 588 ? 30.344 10.336 -22.641 1 88.19 588 THR A C 1
ATOM 4529 O O . THR A 1 588 ? 29.906 10.633 -23.75 1 88.19 588 THR A O 1
ATOM 4532 N N . ALA A 1 589 ? 31.234 11.078 -22 1 88.88 589 ALA A N 1
ATOM 4533 C CA . ALA A 1 589 ? 31.781 12.305 -22.578 1 88.88 589 ALA A CA 1
ATOM 4534 C C . ALA A 1 589 ? 32.562 12 -23.859 1 88.88 589 ALA A C 1
ATOM 4536 O O . ALA A 1 589 ? 32.688 12.875 -24.719 1 88.88 589 ALA A O 1
ATOM 4537 N N . LEU A 1 590 ? 32.969 10.758 -24.016 1 90.25 590 LEU A N 1
ATOM 4538 C CA . LEU A 1 590 ? 33.812 10.375 -25.156 1 90.25 590 LEU A CA 1
ATOM 4539 C C . LEU A 1 590 ? 32.938 10.008 -26.344 1 90.25 590 LEU A C 1
ATOM 4541 O O . LEU A 1 590 ? 33.438 9.914 -27.469 1 90.25 590 LEU A O 1
ATOM 4545 N N . ASN A 1 591 ? 31.641 9.812 -26.141 1 87.19 591 ASN A N 1
ATOM 4546 C CA . ASN A 1 591 ? 30.75 9.375 -27.203 1 87.19 591 ASN A CA 1
ATOM 4547 C C . ASN A 1 591 ? 30.812 10.305 -28.406 1 87.19 591 ASN A C 1
ATOM 4549 O O . ASN A 1 591 ? 30.891 9.844 -29.547 1 87.19 591 ASN A O 1
ATOM 4553 N N . GLN A 1 592 ? 30.812 11.594 -28.125 1 86.44 592 GLN A N 1
ATOM 4554 C CA . GLN A 1 592 ? 30.734 12.578 -29.188 1 86.44 592 GLN A CA 1
ATOM 4555 C C . GLN A 1 592 ? 32.062 12.664 -29.953 1 86.44 592 GLN A C 1
ATOM 4557 O O . GLN A 1 592 ? 32.094 13.156 -31.094 1 86.44 592 GLN A O 1
ATOM 4562 N N . HIS A 1 593 ? 33.094 12.125 -29.375 1 90.38 593 HIS A N 1
ATOM 4563 C CA . HIS A 1 593 ? 34.406 12.281 -29.984 1 90.38 593 HIS A CA 1
ATOM 4564 C C . HIS A 1 593 ? 34.844 11 -30.656 1 90.38 593 HIS A C 1
ATOM 4566 O O . HIS A 1 593 ? 35.469 11.047 -31.719 1 90.38 593 HIS A O 1
ATOM 4572 N N . ILE A 1 594 ? 34.531 9.836 -30.047 1 92.12 594 ILE A N 1
ATOM 4573 C CA . ILE A 1 594 ? 35.094 8.609 -30.594 1 92.12 594 ILE A CA 1
ATOM 4574 C C . ILE A 1 594 ? 33.969 7.617 -30.922 1 92.12 594 ILE A C 1
ATOM 4576 O O . ILE A 1 594 ? 34.219 6.543 -31.469 1 92.12 594 ILE A O 1
ATOM 4580 N N . GLY A 1 595 ? 32.75 7.996 -30.641 1 88.62 595 GLY A N 1
ATOM 4581 C CA . GLY A 1 595 ? 31.609 7.117 -30.891 1 88.62 595 GLY A CA 1
ATOM 4582 C C . GLY A 1 595 ? 31.25 6.23 -29.719 1 88.62 595 GLY A C 1
ATOM 4583 O O . GLY A 1 595 ? 32.094 5.961 -28.859 1 88.62 595 GLY A O 1
ATOM 4584 N N . TYR A 1 596 ? 30.062 5.727 -29.734 1 87.25 596 TYR A N 1
ATOM 4585 C CA . TYR A 1 596 ? 29.484 4.945 -28.641 1 87.25 596 TYR A CA 1
ATOM 4586 C C . TYR A 1 596 ? 30.203 3.621 -28.469 1 87.25 596 TYR A C 1
ATOM 4588 O O . TYR A 1 596 ? 30.562 3.24 -27.344 1 87.25 596 TYR A O 1
ATOM 4596 N N . ASP A 1 597 ? 30.5 2.93 -29.562 1 87.25 597 ASP A N 1
ATOM 4597 C CA . ASP A 1 597 ? 31.062 1.587 -29.5 1 87.25 597 ASP A CA 1
ATOM 4598 C C . ASP A 1 597 ? 32.469 1.618 -28.922 1 87.25 597 ASP A C 1
ATOM 4600 O O . ASP A 1 597 ? 32.844 0.777 -28.094 1 87.25 597 ASP A O 1
ATOM 4604 N N . LYS A 1 598 ? 33.219 2.547 -29.344 1 89.75 598 LYS A N 1
ATOM 4605 C CA . LYS A 1 598 ? 34.562 2.689 -28.812 1 89.75 598 LYS A CA 1
ATOM 4606 C C . LYS A 1 598 ? 34.562 3.078 -27.344 1 89.75 598 LYS A C 1
ATOM 4608 O O . LYS A 1 598 ? 35.344 2.572 -26.547 1 89.75 598 LYS A O 1
ATOM 4613 N N . ALA A 1 599 ? 33.688 3.957 -27.047 1 89.88 599 ALA A N 1
ATOM 4614 C CA . ALA A 1 599 ? 33.531 4.359 -25.641 1 89.88 599 ALA A CA 1
ATOM 4615 C C . ALA A 1 599 ? 33.156 3.174 -24.766 1 89.88 599 ALA A C 1
ATOM 4617 O O . ALA A 1 599 ? 33.656 3.006 -23.672 1 89.88 599 ALA A O 1
ATOM 4618 N N . ALA A 1 600 ? 32.25 2.406 -25.328 1 87 600 ALA A N 1
ATOM 4619 C CA . ALA A 1 600 ? 31.812 1.219 -24.594 1 87 600 ALA A CA 1
ATOM 4620 C C . ALA A 1 600 ? 32.969 0.261 -24.344 1 87 600 ALA A C 1
ATOM 4622 O O . ALA A 1 600 ? 33.062 -0.336 -23.281 1 87 600 ALA A O 1
ATOM 4623 N N . LYS A 1 601 ? 33.781 0.125 -25.25 1 89.38 601 LYS A N 1
ATOM 4624 C CA . LYS A 1 601 ? 34.938 -0.74 -25.125 1 89.38 601 LYS A CA 1
ATOM 4625 C C . LYS A 1 601 ? 35.875 -0.239 -24.016 1 89.38 601 LYS A C 1
ATOM 4627 O O . LYS A 1 601 ? 36.438 -1.034 -23.281 1 89.38 601 LYS A O 1
ATOM 4632 N N . ILE A 1 602 ? 36.031 0.996 -23.969 1 90.44 602 ILE A N 1
ATOM 4633 C CA . ILE A 1 602 ? 36.875 1.604 -22.938 1 90.44 602 ILE A CA 1
ATOM 4634 C C . ILE A 1 602 ? 36.312 1.294 -21.547 1 90.44 602 ILE A C 1
ATOM 4636 O O . ILE A 1 602 ? 37.031 0.859 -20.656 1 90.44 602 ILE A O 1
ATOM 4640 N N . ALA A 1 603 ? 35.031 1.54 -21.422 1 89 603 ALA A N 1
ATOM 4641 C CA . ALA A 1 603 ? 34.375 1.291 -20.141 1 89 603 ALA A CA 1
ATOM 4642 C C . ALA A 1 603 ? 34.5 -0.179 -19.734 1 89 603 ALA A C 1
ATOM 4644 O O . ALA A 1 603 ? 34.781 -0.499 -18.578 1 89 603 ALA A O 1
ATOM 4645 N N . LYS A 1 604 ? 34.219 -1.044 -20.672 1 86.62 604 LYS A N 1
ATOM 4646 C CA . LYS A 1 604 ? 34.312 -2.48 -20.422 1 86.62 604 LYS A CA 1
ATOM 4647 C C . LYS A 1 604 ? 35.719 -2.898 -20.031 1 86.62 604 LYS A C 1
ATOM 4649 O O . LYS A 1 604 ? 35.906 -3.719 -19.141 1 86.62 604 LYS A O 1
ATOM 4654 N N . HIS A 1 605 ? 36.625 -2.357 -20.734 1 89.81 605 HIS A N 1
ATOM 4655 C CA . HIS A 1 605 ? 38.031 -2.658 -20.438 1 89.81 605 HIS A CA 1
ATOM 4656 C C . HIS A 1 605 ? 38.406 -2.182 -19.047 1 89.81 605 HIS A C 1
ATOM 4658 O O . HIS A 1 605 ? 39.094 -2.906 -18.312 1 89.81 605 HIS A O 1
ATOM 4664 N N . ALA A 1 606 ? 38.062 -0.987 -18.766 1 89.62 606 ALA A N 1
ATOM 4665 C CA . ALA A 1 606 ? 38.344 -0.436 -17.453 1 89.62 606 ALA A CA 1
ATOM 4666 C C . ALA A 1 606 ? 37.75 -1.299 -16.344 1 89.62 606 ALA A C 1
ATOM 4668 O O . ALA A 1 606 ? 38.375 -1.565 -15.328 1 89.62 606 ALA A O 1
ATOM 4669 N N . HIS A 1 607 ? 36.531 -1.73 -16.516 1 86.81 607 HIS A N 1
ATOM 4670 C CA . HIS A 1 607 ? 35.844 -2.555 -15.539 1 86.81 607 HIS A CA 1
ATOM 4671 C C . HIS A 1 607 ? 36.5 -3.918 -15.383 1 86.81 607 HIS A C 1
ATOM 4673 O O . HIS A 1 607 ? 36.75 -4.367 -14.258 1 86.81 607 HIS A O 1
ATOM 4679 N N . ALA A 1 608 ? 36.75 -4.5 -16.453 1 84.44 608 ALA A N 1
ATOM 4680 C CA . ALA A 1 608 ? 37.312 -5.848 -16.469 1 84.44 608 ALA A CA 1
ATOM 4681 C C . ALA A 1 608 ? 38.688 -5.871 -15.812 1 84.44 608 ALA A C 1
ATOM 4683 O O . ALA A 1 608 ? 39.062 -6.859 -15.172 1 84.44 608 ALA A O 1
ATOM 4684 N N . ASN A 1 609 ? 39.406 -4.801 -15.953 1 87.56 609 ASN A N 1
ATOM 4685 C CA . ASN A 1 609 ? 40.781 -4.789 -15.484 1 87.56 609 ASN A CA 1
ATOM 4686 C C . ASN A 1 609 ? 40.969 -3.965 -14.211 1 87.56 609 ASN A C 1
ATOM 4688 O O . ASN A 1 609 ? 42.062 -3.787 -13.719 1 87.56 609 ASN A O 1
ATOM 4692 N N . GLY A 1 610 ? 39.875 -3.43 -13.758 1 85.06 610 GLY A N 1
ATOM 4693 C CA . GLY A 1 610 ? 39.906 -2.66 -12.523 1 85.06 610 GLY A CA 1
ATOM 4694 C C . GLY A 1 610 ? 40.719 -1.39 -12.633 1 85.06 610 GLY A C 1
ATOM 4695 O O . GLY A 1 610 ? 41.375 -0.983 -11.68 1 85.06 610 GLY A O 1
ATOM 4696 N N . THR A 1 611 ? 40.812 -0.81 -13.867 1 88.19 611 THR A N 1
ATOM 4697 C CA . THR A 1 611 ? 41.625 0.397 -14.109 1 88.19 611 THR A CA 1
ATOM 4698 C C . THR A 1 611 ? 40.719 1.617 -14.227 1 88.19 611 THR A C 1
ATOM 4700 O O . THR A 1 611 ? 39.469 1.485 -14.266 1 88.19 611 THR A O 1
ATOM 4703 N N . THR A 1 612 ? 41.375 2.812 -14.18 1 88.5 612 THR A N 1
ATOM 4704 C CA . THR A 1 612 ? 40.625 4.035 -14.43 1 88.5 612 THR A CA 1
ATOM 4705 C C . THR A 1 612 ? 40.219 4.148 -15.898 1 88.5 612 THR A C 1
ATOM 4707 O O . THR A 1 612 ? 40.781 3.445 -16.75 1 88.5 612 THR A O 1
ATOM 4710 N N . LEU A 1 613 ? 39.344 5.031 -16.203 1 90.38 613 LEU A N 1
ATOM 4711 C CA . LEU A 1 613 ? 38.906 5.27 -17.578 1 90.38 613 LEU A CA 1
ATOM 4712 C C . LEU A 1 613 ? 40.094 5.812 -18.406 1 90.38 613 LEU A C 1
ATOM 4714 O O . LEU A 1 613 ? 40.25 5.434 -19.562 1 90.38 613 LEU A O 1
ATOM 4718 N N . LYS A 1 614 ? 40.719 6.68 -17.75 1 90 614 LYS A N 1
ATOM 4719 C CA . LYS A 1 614 ? 41.875 7.27 -18.438 1 90 614 LYS A CA 1
ATOM 4720 C C . LYS A 1 614 ? 42.875 6.199 -18.844 1 90 614 LYS A C 1
ATOM 4722 O O . LYS A 1 614 ? 43.312 6.137 -20 1 90 614 LYS A O 1
ATOM 4727 N N . GLU A 1 615 ? 43.188 5.34 -17.906 1 91.19 615 GLU A N 1
ATOM 4728 C CA . GLU A 1 615 ? 44.125 4.258 -18.172 1 91.19 615 GLU A CA 1
ATOM 4729 C C . GLU A 1 615 ? 43.625 3.334 -19.266 1 91.19 615 GLU A C 1
ATOM 4731 O O . GLU A 1 615 ? 44.375 2.936 -20.156 1 91.19 615 GLU A O 1
ATOM 4736 N N . ALA A 1 616 ? 42.438 3.053 -19.172 1 92.06 616 ALA A N 1
ATOM 4737 C CA . ALA A 1 616 ? 41.812 2.156 -20.156 1 92.06 616 ALA A CA 1
ATOM 4738 C C . ALA A 1 616 ? 41.781 2.799 -21.531 1 92.06 616 ALA A C 1
ATOM 4740 O O . ALA A 1 616 ? 42.062 2.141 -22.547 1 92.06 616 ALA A O 1
ATOM 4741 N N . ALA A 1 617 ? 41.406 4.066 -21.594 1 92.62 617 ALA A N 1
ATOM 4742 C CA . ALA A 1 617 ? 41.344 4.785 -22.859 1 92.62 617 ALA A CA 1
ATOM 4743 C C . ALA A 1 617 ? 42.719 4.863 -23.531 1 92.62 617 ALA A C 1
ATOM 4745 O O . ALA A 1 617 ? 42.812 4.699 -24.75 1 92.62 617 ALA A O 1
ATOM 4746 N N . LEU A 1 618 ? 43.688 5.07 -22.766 1 92.56 618 LEU A N 1
ATOM 4747 C CA . LEU A 1 618 ? 45.062 5.145 -23.281 1 92.56 618 LEU A CA 1
ATOM 4748 C C . LEU A 1 618 ? 45.531 3.771 -23.734 1 92.56 618 LEU A C 1
ATOM 4750 O O . LEU A 1 618 ? 46.188 3.646 -24.781 1 92.56 618 LEU A O 1
ATOM 4754 N N . ALA A 1 619 ? 45.219 2.809 -22.984 1 92.94 619 ALA A N 1
ATOM 4755 C CA . ALA A 1 619 ? 45.656 1.442 -23.281 1 92.94 619 ALA A CA 1
ATOM 4756 C C . ALA A 1 619 ? 45.031 0.962 -24.594 1 92.94 619 ALA A C 1
ATOM 4758 O O . ALA A 1 619 ? 45.688 0.241 -25.359 1 92.94 619 ALA A O 1
ATOM 4759 N N . LEU A 1 620 ? 43.906 1.318 -24.828 1 93.38 620 LEU A N 1
ATOM 4760 C CA . LEU A 1 620 ? 43.188 0.871 -26.031 1 93.38 620 LEU A CA 1
ATOM 4761 C C . LEU A 1 620 ? 43.562 1.758 -27.219 1 93.38 620 LEU A C 1
ATOM 4763 O O . LEU A 1 620 ? 43.219 1.428 -28.359 1 93.38 620 LEU A O 1
ATOM 4767 N N . GLY A 1 621 ? 44.094 2.904 -26.969 1 91.31 621 GLY A N 1
ATOM 4768 C CA . GLY A 1 621 ? 44.625 3.766 -28.016 1 91.31 621 GLY A CA 1
ATOM 4769 C C . GLY A 1 621 ? 43.562 4.609 -28.688 1 91.31 621 GLY A C 1
ATOM 4770 O O . GLY A 1 621 ? 43.719 5.062 -29.812 1 91.31 621 GLY A O 1
ATOM 4771 N N . HIS A 1 622 ? 42.5 4.719 -28.094 1 89.25 622 HIS A N 1
ATOM 4772 C CA . HIS A 1 622 ? 41.406 5.441 -28.734 1 89.25 622 HIS A CA 1
ATOM 4773 C C . HIS A 1 622 ? 41.531 6.941 -28.484 1 89.25 622 HIS A C 1
ATOM 4775 O O . HIS A 1 622 ? 40.969 7.738 -29.25 1 89.25 622 HIS A O 1
ATOM 4781 N N . VAL A 1 623 ? 42.188 7.32 -27.391 1 91.75 623 VAL A N 1
ATOM 4782 C CA . VAL A 1 623 ? 42.344 8.734 -27.062 1 91.75 623 VAL A CA 1
ATOM 4783 C C . VAL A 1 623 ? 43.719 8.969 -26.484 1 91.75 623 VAL A C 1
ATOM 4785 O O . VAL A 1 623 ? 44.344 8.062 -25.906 1 91.75 623 VAL A O 1
ATOM 4788 N N . THR A 1 624 ? 44.25 10.148 -26.75 1 92.38 624 THR A N 1
ATOM 4789 C CA . THR A 1 624 ? 45.469 10.539 -26.094 1 92.38 624 THR A CA 1
ATOM 4790 C C . THR A 1 624 ? 45.219 11.062 -24.688 1 92.38 624 THR A C 1
ATOM 4792 O O . THR A 1 624 ? 44.062 11.305 -24.328 1 92.38 624 THR A O 1
ATOM 4795 N N . GLU A 1 625 ? 46.25 11.141 -23.922 1 92.19 625 GLU A N 1
ATOM 4796 C CA . GLU A 1 625 ? 46.125 11.664 -22.562 1 92.19 625 GLU A CA 1
ATOM 4797 C C . GLU A 1 625 ? 45.531 13.07 -22.562 1 92.19 625 GLU A C 1
ATOM 4799 O O . GLU A 1 625 ? 44.688 13.391 -21.734 1 92.19 625 GLU A O 1
ATOM 4804 N N . GLU A 1 626 ? 46.094 13.898 -23.469 1 92 626 GLU A N 1
ATOM 4805 C CA . GLU A 1 626 ? 45.594 15.273 -23.578 1 92 626 GLU A CA 1
ATOM 4806 C C . GLU A 1 626 ? 44.125 15.312 -23.984 1 92 626 GLU A C 1
ATOM 4808 O O . GLU A 1 626 ? 43.375 16.109 -23.453 1 92 626 GLU A O 1
ATOM 4813 N N . GLN A 1 627 ? 43.781 14.508 -24.875 1 92.25 627 GLN A N 1
ATOM 4814 C CA . GLN A 1 627 ? 42.406 14.438 -25.344 1 92.25 627 GLN A CA 1
ATOM 4815 C C . GLN A 1 627 ? 41.469 14 -24.203 1 92.25 627 GLN A C 1
ATOM 4817 O O . GLN A 1 627 ? 40.375 14.57 -24.031 1 92.25 627 GLN A O 1
ATOM 4822 N N . PHE A 1 628 ? 41.875 13 -23.5 1 93.12 628 PHE A N 1
ATOM 4823 C CA . PHE A 1 628 ? 41.062 12.5 -22.406 1 93.12 628 PHE A CA 1
ATOM 4824 C C . PHE A 1 628 ? 40.781 13.609 -21.391 1 93.12 628 PHE A C 1
ATOM 4826 O O . PHE A 1 628 ? 39.656 13.805 -20.969 1 93.12 628 PHE A O 1
ATOM 4833 N N . ASP A 1 629 ? 41.844 14.328 -21.031 1 91.06 629 ASP A N 1
ATOM 4834 C CA . ASP A 1 629 ? 41.719 15.375 -20.031 1 91.06 629 ASP A CA 1
ATOM 4835 C C . ASP A 1 629 ? 40.844 16.516 -20.531 1 91.06 629 ASP A C 1
ATOM 4837 O O . ASP A 1 629 ? 40.156 17.172 -19.734 1 91.06 629 ASP A O 1
ATOM 4841 N N . GLN A 1 630 ? 40.906 16.688 -21.797 1 90.56 630 GLN A N 1
ATOM 4842 C CA . GLN A 1 630 ? 40.125 17.75 -22.406 1 90.56 630 GLN A CA 1
ATOM 4843 C C . GLN A 1 630 ? 38.656 17.359 -22.516 1 90.56 630 GLN A C 1
ATOM 4845 O O . GLN A 1 630 ? 37.781 18.203 -22.359 1 90.56 630 GLN A O 1
ATOM 4850 N N . TRP A 1 631 ? 38.406 16.156 -22.766 1 90.5 631 TRP A N 1
ATOM 4851 C CA . TRP A 1 631 ? 37.062 15.742 -23.156 1 90.5 631 TRP A CA 1
ATOM 4852 C C . TRP A 1 631 ? 36.281 15.219 -21.938 1 90.5 631 TRP A C 1
ATOM 4854 O O . TRP A 1 631 ? 35.062 15.336 -21.891 1 90.5 631 TRP A O 1
ATOM 4864 N N . VAL A 1 632 ? 36.938 14.555 -21.062 1 91.44 632 VAL A N 1
ATOM 4865 C CA . VAL A 1 632 ? 36.281 13.953 -19.906 1 91.44 632 VAL A CA 1
ATOM 4866 C C . VAL A 1 632 ? 36.344 14.906 -18.719 1 91.44 632 VAL A C 1
ATOM 4868 O O . VAL A 1 632 ? 37.188 14.766 -17.844 1 91.44 632 VAL A O 1
ATOM 4871 N N . ARG A 1 633 ? 35.438 15.828 -18.812 1 90.06 633 ARG A N 1
ATOM 4872 C CA . ARG A 1 633 ? 35.281 16.844 -17.781 1 90.06 633 ARG A CA 1
ATOM 4873 C C . ARG A 1 633 ? 33.906 16.797 -17.172 1 90.06 633 ARG A C 1
ATOM 4875 O O . ARG A 1 633 ? 32.969 17.391 -17.703 1 90.06 633 ARG A O 1
ATOM 4882 N N . PRO A 1 634 ? 33.875 16.25 -15.961 1 89.56 634 PRO A N 1
ATOM 4883 C CA . PRO A 1 634 ? 32.562 16.062 -15.336 1 89.56 634 PRO A CA 1
ATOM 4884 C C . PRO A 1 634 ? 31.781 17.359 -15.188 1 89.56 634 PRO A C 1
ATOM 4886 O O . PRO A 1 634 ? 30.547 17.375 -15.305 1 89.56 634 PRO A O 1
ATOM 4889 N N . GLU A 1 635 ? 32.406 18.5 -14.922 1 87.44 635 GLU A N 1
ATOM 4890 C CA . GLU A 1 635 ? 31.766 19.781 -14.695 1 87.44 635 GLU A CA 1
ATOM 4891 C C . GLU A 1 635 ? 31.094 20.297 -15.969 1 87.44 635 GLU A C 1
ATOM 4893 O O . GLU A 1 635 ? 30.219 21.156 -15.914 1 87.44 635 GLU A O 1
ATOM 4898 N N . LEU A 1 636 ? 31.484 19.703 -17.094 1 85.75 636 LEU A N 1
ATOM 4899 C CA . LEU A 1 636 ? 30.906 20.109 -18.375 1 85.75 636 LEU A CA 1
ATOM 4900 C C . LEU A 1 636 ? 29.781 19.172 -18.797 1 85.75 636 LEU A C 1
ATOM 4902 O O . LEU A 1 636 ? 29.156 19.375 -19.828 1 85.75 636 LEU A O 1
ATOM 4906 N N . MET A 1 637 ? 29.5 18.234 -18.047 1 86.5 637 MET A N 1
ATOM 4907 C CA . MET A 1 637 ? 28.5 17.219 -18.375 1 86.5 637 MET A CA 1
ATOM 4908 C C . MET A 1 637 ? 27.188 17.469 -17.641 1 86.5 637 MET A C 1
ATOM 4910 O O . MET A 1 637 ? 26.375 16.562 -17.484 1 86.5 637 MET A O 1
ATOM 4914 N N . LEU A 1 638 ? 26.969 18.656 -17.172 1 84.25 638 LEU A N 1
ATOM 4915 C CA . LEU A 1 638 ? 25.906 18.938 -16.234 1 84.25 638 LEU A CA 1
ATOM 4916 C C . LEU A 1 638 ? 24.688 19.547 -16.938 1 84.25 638 LEU A C 1
ATOM 4918 O O . LEU A 1 638 ? 23.719 19.938 -16.297 1 84.25 638 LEU A O 1
ATOM 4922 N N . GLY A 1 639 ? 24.734 19.75 -18.188 1 80.5 639 GLY A N 1
ATOM 4923 C CA . GLY A 1 639 ? 23.656 20.328 -18.953 1 80.5 639 GLY A CA 1
ATOM 4924 C C . GLY A 1 639 ? 23.984 20.531 -20.422 1 80.5 639 GLY A C 1
ATOM 4925 O O . GLY A 1 639 ? 25.094 20.203 -20.859 1 80.5 639 GLY A O 1
ATOM 4926 N N . PRO A 1 640 ? 22.906 21.031 -21.156 1 75.19 640 PRO A N 1
ATOM 4927 C CA . PRO A 1 640 ? 23.156 21.297 -22.562 1 75.19 640 PRO A CA 1
ATOM 4928 C C . PRO A 1 640 ? 24.141 22.438 -22.797 1 75.19 640 PRO A C 1
ATOM 4930 O O . PRO A 1 640 ? 24.281 23.312 -21.922 1 75.19 640 PRO A O 1
ATOM 4933 N N . LYS A 1 641 ? 24.891 22.375 -24 1 70.25 641 LYS A N 1
ATOM 4934 C CA . LYS A 1 641 ? 25.781 23.453 -24.391 1 70.25 641 LYS A CA 1
ATOM 4935 C C . LYS A 1 641 ? 25.172 24.281 -25.516 1 70.25 641 LYS A C 1
ATOM 4937 O O . LYS A 1 641 ? 24.453 23.766 -26.375 1 70.25 641 LYS A O 1
ATOM 4942 N N . MET B 1 1 ? 24 -42.875 -18 1 50.41 1 MET B N 1
ATOM 4943 C CA . MET B 1 1 ? 24.125 -43.719 -16.828 1 50.41 1 MET B CA 1
ATOM 4944 C C . MET B 1 1 ? 22.891 -44.594 -16.641 1 50.41 1 MET B C 1
ATOM 4946 O O . MET B 1 1 ? 21.766 -44.125 -16.828 1 50.41 1 MET B O 1
ATOM 4950 N N . ASP B 1 2 ? 23.047 -45.844 -16.688 1 67.94 2 ASP B N 1
ATOM 4951 C CA . ASP B 1 2 ? 22.047 -46.906 -16.734 1 67.94 2 ASP B CA 1
ATOM 4952 C C . ASP B 1 2 ? 21.312 -47.031 -15.406 1 67.94 2 ASP B C 1
ATOM 4954 O O . ASP B 1 2 ? 21.859 -46.656 -14.359 1 67.94 2 ASP B O 1
ATOM 4958 N N . GLU B 1 3 ? 20.078 -47.188 -15.406 1 72 3 GLU B N 1
ATOM 4959 C CA . GLU B 1 3 ? 19.203 -47.312 -14.234 1 72 3 GLU B CA 1
ATOM 4960 C C . GLU B 1 3 ? 19.781 -48.281 -13.219 1 72 3 GLU B C 1
ATOM 4962 O O . GLU B 1 3 ? 19.656 -48.094 -12.008 1 72 3 GLU B O 1
ATOM 4967 N N . THR B 1 4 ? 20.453 -49.25 -13.688 1 74.81 4 THR B N 1
ATOM 4968 C CA . THR B 1 4 ? 21.031 -50.281 -12.82 1 74.81 4 THR B CA 1
ATOM 4969 C C . THR B 1 4 ? 22.219 -49.719 -12.039 1 74.81 4 THR B C 1
ATOM 4971 O O . THR B 1 4 ? 22.375 -50.031 -10.852 1 74.81 4 THR B O 1
ATOM 4974 N N . GLU B 1 5 ? 22.953 -48.938 -12.711 1 75.12 5 GLU B N 1
ATOM 4975 C CA . GLU B 1 5 ? 24.094 -48.344 -12.039 1 75.12 5 GLU B CA 1
ATOM 4976 C C . GLU B 1 5 ? 23.641 -47.312 -10.992 1 75.12 5 GLU B C 1
ATOM 4978 O O . GLU B 1 5 ? 24.203 -47.25 -9.898 1 75.12 5 GLU B O 1
ATOM 4983 N N . ASN B 1 6 ? 22.656 -46.656 -11.289 1 80.75 6 ASN B N 1
ATOM 4984 C CA . ASN B 1 6 ? 22.109 -45.656 -10.367 1 80.75 6 ASN B CA 1
ATOM 4985 C C . ASN B 1 6 ? 21.516 -46.281 -9.125 1 80.75 6 ASN B C 1
ATOM 4987 O O . ASN B 1 6 ? 21.641 -45.75 -8.023 1 80.75 6 ASN B O 1
ATOM 4991 N N . ARG B 1 7 ? 20.969 -47.406 -9.32 1 82 7 ARG B N 1
ATOM 4992 C CA . ARG B 1 7 ? 20.422 -48.156 -8.203 1 82 7 ARG B CA 1
ATOM 4993 C C . ARG B 1 7 ? 21.531 -48.594 -7.246 1 82 7 ARG B C 1
ATOM 4995 O O . ARG B 1 7 ? 21.359 -48.531 -6.027 1 82 7 ARG B O 1
ATOM 5002 N N . ILE B 1 8 ? 22.609 -49 -7.82 1 80.88 8 ILE B N 1
ATOM 5003 C CA . ILE B 1 8 ? 23.719 -49.469 -7 1 80.88 8 ILE B CA 1
ATOM 5004 C C . ILE B 1 8 ? 24.281 -48.281 -6.18 1 80.88 8 ILE B C 1
ATOM 5006 O O . ILE B 1 8 ? 24.516 -48.438 -4.98 1 80.88 8 ILE B O 1
ATOM 5010 N N . ILE B 1 9 ? 24.391 -47.156 -6.832 1 81.38 9 ILE B N 1
ATOM 5011 C CA . ILE B 1 9 ? 24.906 -45.969 -6.18 1 81.38 9 ILE B CA 1
ATOM 5012 C C . ILE B 1 9 ? 23.953 -45.531 -5.07 1 81.38 9 ILE B C 1
ATOM 5014 O O . ILE B 1 9 ? 24.391 -45.188 -3.969 1 81.38 9 ILE B O 1
ATOM 5018 N N . PHE B 1 10 ? 22.75 -45.594 -5.297 1 86.94 10 PHE B N 1
ATOM 5019 C CA . PHE B 1 10 ? 21.734 -45.188 -4.332 1 86.94 10 PHE B CA 1
ATOM 5020 C C . PHE B 1 10 ? 21.703 -46.156 -3.152 1 86.94 10 PHE B C 1
ATOM 5022 O O . PHE B 1 10 ? 21.641 -45.719 -1.998 1 86.94 10 PHE B O 1
ATOM 5029 N N . ASP B 1 11 ? 21.781 -47.344 -3.473 1 81.12 11 ASP B N 1
ATOM 5030 C CA . ASP B 1 11 ? 21.734 -48.375 -2.426 1 81.12 11 ASP B CA 1
ATOM 5031 C C . ASP B 1 11 ? 22.953 -48.281 -1.518 1 81.12 11 ASP B C 1
ATOM 5033 O O . ASP B 1 11 ? 22.844 -48.469 -0.302 1 81.12 11 ASP B O 1
ATOM 5037 N N . GLU B 1 12 ? 23.984 -47.969 -2.129 1 80.31 12 GLU B N 1
ATOM 5038 C CA . GLU B 1 12 ? 25.203 -47.781 -1.337 1 80.31 12 GLU B CA 1
ATOM 5039 C C . GLU B 1 12 ? 25.078 -46.562 -0.434 1 80.31 12 GLU B C 1
ATOM 5041 O O . GLU B 1 12 ? 25.484 -46.594 0.732 1 80.31 12 GLU B O 1
ATOM 5046 N N . PHE B 1 13 ? 24.594 -45.531 -0.937 1 81.12 13 PHE B N 1
ATOM 5047 C CA . PHE B 1 13 ? 24.359 -44.312 -0.173 1 81.12 13 PHE B CA 1
ATOM 5048 C C . PHE B 1 13 ? 23.438 -44.562 1.015 1 81.12 13 PHE B C 1
ATOM 5050 O O . PHE B 1 13 ? 23.734 -44.156 2.135 1 81.12 13 PHE B O 1
ATOM 5057 N N . CYS B 1 14 ? 22.359 -45.312 0.773 1 81.31 14 CYS B N 1
ATOM 5058 C CA . CYS B 1 14 ? 21.391 -45.594 1.829 1 81.31 14 CYS B CA 1
ATOM 5059 C C . CYS B 1 14 ? 22.016 -46.469 2.902 1 81.31 14 CYS B C 1
ATOM 5061 O O . CYS B 1 14 ? 21.766 -46.281 4.094 1 81.31 14 CYS B O 1
ATOM 5063 N N . HIS B 1 15 ? 22.781 -47.344 2.475 1 79.62 15 HIS B N 1
ATOM 5064 C CA . HIS B 1 15 ? 23.453 -48.25 3.426 1 79.62 15 HIS B CA 1
ATOM 5065 C C . HIS B 1 15 ? 24.453 -47.469 4.285 1 79.62 15 HIS B C 1
ATOM 5067 O O . HIS B 1 15 ? 24.516 -47.688 5.5 1 79.62 15 HIS B O 1
ATOM 5073 N N . GLU B 1 16 ? 25.172 -46.625 3.662 1 80 16 GLU B N 1
ATOM 5074 C CA . GLU B 1 16 ? 26.172 -45.844 4.387 1 80 16 GLU B CA 1
ATOM 5075 C C . GLU B 1 16 ? 25.516 -44.844 5.332 1 80 16 GLU B C 1
ATOM 5077 O O . GLU B 1 16 ? 26.016 -44.594 6.434 1 80 16 GLU B O 1
ATOM 5082 N N . THR B 1 17 ? 24.406 -44.375 4.891 1 79.5 17 THR B N 1
ATOM 5083 C CA . THR B 1 17 ? 23.781 -43.25 5.617 1 79.5 17 THR B CA 1
ATOM 5084 C C . THR B 1 17 ? 22.875 -43.781 6.727 1 79.5 17 THR B C 1
ATOM 5086 O O . THR B 1 17 ? 22.812 -43.219 7.812 1 79.5 17 THR B O 1
ATOM 5089 N N . TYR B 1 18 ? 22.219 -44.938 6.391 1 76.25 18 TYR B N 1
ATOM 5090 C CA . TYR B 1 18 ? 21.109 -45.312 7.281 1 76.25 18 TYR B CA 1
ATOM 5091 C C . TYR B 1 18 ? 21.359 -46.656 7.941 1 76.25 18 TYR B C 1
ATOM 5093 O O . TYR B 1 18 ? 20.672 -47.031 8.883 1 76.25 18 TYR B O 1
ATOM 5101 N N . ALA B 1 19 ? 22.25 -47.375 7.52 1 65.56 19 ALA B N 1
ATOM 5102 C CA . ALA B 1 19 ? 22.438 -48.719 8.062 1 65.56 19 ALA B CA 1
ATOM 5103 C C . ALA B 1 19 ? 22.906 -48.656 9.516 1 65.56 19 ALA B C 1
ATOM 5105 O O . ALA B 1 19 ? 22.469 -49.469 10.344 1 65.56 19 ALA B O 1
ATOM 5106 N N . GLU B 1 20 ? 23.922 -47.812 9.828 1 61.59 20 GLU B N 1
ATOM 5107 C CA . GLU B 1 20 ? 24.531 -47.875 11.156 1 61.59 20 GLU B CA 1
ATOM 5108 C C . GLU B 1 20 ? 23.984 -46.75 12.062 1 61.59 20 GLU B C 1
ATOM 5110 O O . GLU B 1 20 ? 24.422 -46.625 13.211 1 61.59 20 GLU B O 1
ATOM 5115 N N . SER B 1 21 ? 23 -46 11.586 1 54.66 21 SER B N 1
ATOM 5116 C CA . SER B 1 21 ? 22.625 -44.844 12.414 1 54.66 21 SER B CA 1
ATOM 5117 C C . SER B 1 21 ? 21.609 -45.25 13.484 1 54.66 21 SER B C 1
ATOM 5119 O O . SER B 1 21 ? 20.578 -45.844 13.18 1 54.66 21 SER B O 1
ATOM 5121 N N . ARG B 1 22 ? 21.953 -45.25 14.742 1 55.41 22 ARG B N 1
ATOM 5122 C CA . ARG B 1 22 ? 21.156 -45.562 15.914 1 55.41 22 ARG B CA 1
ATOM 5123 C C . ARG B 1 22 ? 20.016 -44.562 16.094 1 55.41 22 ARG B C 1
ATOM 5125 O O . ARG B 1 22 ? 19 -44.875 16.703 1 55.41 22 ARG B O 1
ATOM 5132 N N . THR B 1 23 ? 20.031 -43.375 15.516 1 57.12 23 THR B N 1
ATOM 5133 C CA . THR B 1 23 ? 19.094 -42.312 15.773 1 57.12 23 THR B CA 1
ATOM 5134 C C . THR B 1 23 ? 18.219 -42.031 14.547 1 57.12 23 THR B C 1
ATOM 5136 O O . THR B 1 23 ? 17.281 -41.25 14.602 1 57.12 23 THR B O 1
ATOM 5139 N N . SER B 1 24 ? 18.344 -42.75 13.477 1 60.38 24 SER B N 1
ATOM 5140 C CA . SER B 1 24 ? 17.609 -42.438 12.266 1 60.38 24 SER B CA 1
ATOM 5141 C C . SER B 1 24 ? 16.234 -43.125 12.266 1 60.38 24 SER B C 1
ATOM 5143 O O . SER B 1 24 ? 16.109 -44.281 12.664 1 60.38 24 SER B O 1
ATOM 5145 N N . PRO B 1 25 ? 15.211 -42.469 11.906 1 69.56 25 PRO B N 1
ATOM 5146 C CA . PRO B 1 25 ? 13.867 -43.031 11.867 1 69.56 25 PRO B CA 1
ATOM 5147 C C . PRO B 1 25 ? 13.688 -44.062 10.734 1 69.56 25 PRO B C 1
ATOM 5149 O O . PRO B 1 25 ? 12.648 -44.688 10.633 1 69.56 25 PRO B O 1
ATOM 5152 N N . VAL B 1 26 ? 14.711 -44.5 10.062 1 78.56 26 VAL B N 1
ATOM 5153 C CA . VAL B 1 26 ? 14.609 -45.375 8.898 1 78.56 26 VAL B CA 1
ATOM 5154 C C . VAL B 1 26 ? 14.609 -46.844 9.336 1 78.56 26 VAL B C 1
ATOM 5156 O O . VAL B 1 26 ? 15.289 -47.188 10.297 1 78.56 26 VAL B O 1
ATOM 5159 N N . VAL B 1 27 ? 13.812 -47.625 8.664 1 78.12 27 VAL B N 1
ATOM 5160 C CA . VAL B 1 27 ? 13.656 -49.031 9.07 1 78.12 27 VAL B CA 1
ATOM 5161 C C . VAL B 1 27 ? 14.195 -49.938 7.98 1 78.12 27 VAL B C 1
ATOM 5163 O O . VAL B 1 27 ? 13.953 -49.719 6.793 1 78.12 27 VAL B O 1
ATOM 5166 N N . SER B 1 28 ? 15.023 -50.875 8.414 1 77.44 28 SER B N 1
ATOM 5167 C CA . SER B 1 28 ? 15.43 -51.938 7.52 1 77.44 28 SER B CA 1
ATOM 5168 C C . SER B 1 28 ? 14.422 -53.094 7.535 1 77.44 28 SER B C 1
ATOM 5170 O O . SER B 1 28 ? 13.539 -53.125 8.398 1 77.44 28 SER B O 1
ATOM 5172 N N . ARG B 1 29 ? 14.477 -54 6.578 1 75.25 29 ARG B N 1
ATOM 5173 C CA . ARG B 1 29 ? 13.594 -55.156 6.531 1 75.25 29 ARG B CA 1
ATOM 5174 C C . ARG B 1 29 ? 13.734 -56 7.793 1 75.25 29 ARG B C 1
ATOM 5176 O O . ARG B 1 29 ? 12.742 -56.531 8.32 1 75.25 29 ARG B O 1
ATOM 5183 N N . GLU B 1 30 ? 14.961 -56.062 8.32 1 75.56 30 GLU B N 1
ATOM 5184 C CA . GLU B 1 30 ? 15.195 -56.812 9.547 1 75.56 30 GLU B CA 1
ATOM 5185 C C . GLU B 1 30 ? 14.523 -56.125 10.742 1 75.56 30 GLU B C 1
ATOM 5187 O O . GLU B 1 30 ? 13.898 -56.781 11.57 1 75.56 30 GLU B O 1
ATOM 5192 N N . LYS B 1 31 ? 14.648 -54.781 10.672 1 74 31 LYS B N 1
ATOM 5193 C CA . LYS B 1 31 ? 14.039 -54.031 11.758 1 74 31 LYS B CA 1
ATOM 5194 C C . LYS B 1 31 ? 12.516 -54.094 11.688 1 74 31 LYS B C 1
ATOM 5196 O O . LYS B 1 31 ? 11.844 -54.188 12.719 1 74 31 LYS B O 1
ATOM 5201 N N . LEU B 1 32 ? 12.023 -54.125 10.562 1 74.75 32 LEU B N 1
ATOM 5202 C CA . LEU B 1 32 ? 10.578 -54.188 10.391 1 74.75 32 LEU B CA 1
ATOM 5203 C C . LEU B 1 32 ? 10.023 -55.531 10.859 1 74.75 32 LEU B C 1
ATOM 5205 O O . LEU B 1 32 ? 8.922 -55.594 11.406 1 74.75 32 LEU B O 1
ATOM 5209 N N . GLU B 1 33 ? 10.773 -56.469 10.656 1 74.19 33 GLU B N 1
ATOM 5210 C CA . GLU B 1 33 ? 10.359 -57.781 11.164 1 74.19 33 GLU B CA 1
ATOM 5211 C C . GLU B 1 33 ? 10.266 -57.781 12.68 1 74.19 33 GLU B C 1
ATOM 5213 O O . GLU B 1 33 ? 9.344 -58.375 13.25 1 74.19 33 GLU B O 1
ATOM 5218 N N . ILE B 1 34 ? 11.188 -57.031 13.203 1 73.81 34 ILE B N 1
ATOM 5219 C CA . ILE B 1 34 ? 11.172 -56.938 14.664 1 73.81 34 ILE B CA 1
ATOM 5220 C C . ILE B 1 34 ? 9.984 -56.094 15.117 1 73.81 34 ILE B C 1
ATOM 5222 O O . ILE B 1 34 ? 9.297 -56.438 16.078 1 73.81 34 ILE B O 1
ATOM 5226 N N . VAL B 1 35 ? 9.695 -55.062 14.391 1 74.44 35 VAL B N 1
ATOM 5227 C CA . VAL B 1 35 ? 8.562 -54.188 14.695 1 74.44 35 VAL B CA 1
ATOM 5228 C C . VAL B 1 35 ? 7.258 -54.938 14.555 1 74.44 35 VAL B C 1
ATOM 5230 O O . VAL B 1 35 ? 6.352 -54.812 15.375 1 74.44 35 VAL B O 1
ATOM 5233 N N . GLU B 1 36 ? 7.215 -55.719 13.562 1 71.81 36 GLU B N 1
ATOM 5234 C CA . GLU B 1 36 ? 6.035 -56.531 13.359 1 71.81 36 GLU B CA 1
ATOM 5235 C C . GLU B 1 36 ? 5.812 -57.469 14.539 1 71.81 36 GLU B C 1
ATOM 5237 O O . GLU B 1 36 ? 4.68 -57.656 14.992 1 71.81 36 GLU B O 1
ATOM 5242 N N . ARG B 1 37 ? 6.844 -57.969 15.008 1 70.81 37 ARG B N 1
ATOM 5243 C CA . ARG B 1 37 ? 6.75 -58.844 16.156 1 70.81 37 ARG B CA 1
ATOM 5244 C C . ARG B 1 37 ? 6.262 -58.094 17.391 1 70.81 37 ARG B C 1
ATOM 5246 O O . ARG B 1 37 ? 5.453 -58.625 18.156 1 70.81 37 ARG B O 1
ATOM 5253 N N . VAL B 1 38 ? 6.766 -56.812 17.406 1 71.31 38 VAL B N 1
ATOM 5254 C CA . VAL B 1 38 ? 6.348 -56 18.531 1 71.31 38 VAL B CA 1
ATOM 5255 C C . VAL B 1 38 ? 4.859 -55.688 18.422 1 71.31 38 VAL B C 1
ATOM 5257 O O . VAL B 1 38 ? 4.125 -55.75 19.406 1 71.31 38 VAL B O 1
ATOM 5260 N N . LEU B 1 39 ? 4.406 -55.438 17.297 1 71.75 39 LEU B N 1
ATOM 5261 C CA . LEU B 1 39 ? 3.027 -55 17.094 1 71.75 39 LEU B CA 1
ATOM 5262 C C . LEU B 1 39 ? 2.074 -56.188 17.203 1 71.75 39 LEU B C 1
ATOM 5264 O O . LEU B 1 39 ? 0.914 -56.031 17.578 1 71.75 39 LEU B O 1
ATOM 5268 N N . ARG B 1 40 ? 2.479 -57.344 16.781 1 67.88 40 ARG B N 1
ATOM 5269 C CA . ARG B 1 40 ? 1.645 -58.531 16.859 1 67.88 40 ARG B CA 1
ATOM 5270 C C . ARG B 1 40 ? 1.684 -59.125 18.266 1 67.88 40 ARG B C 1
ATOM 5272 O O . ARG B 1 40 ? 1 -60.125 18.547 1 67.88 40 ARG B O 1
ATOM 5279 N N . GLY B 1 41 ? 2.025 -58.438 19.203 1 62.66 41 GLY B N 1
ATOM 5280 C CA . GLY B 1 41 ? 1.964 -58.844 20.594 1 62.66 41 GLY B CA 1
ATOM 5281 C C . GLY B 1 41 ? 2.805 -60.094 20.891 1 62.66 41 GLY B C 1
ATOM 5282 O O . GLY B 1 41 ? 2.482 -60.875 21.797 1 62.66 41 GLY B O 1
ATOM 5283 N N . ASP B 1 42 ? 3.688 -60.5 20.094 1 50.62 42 ASP B N 1
ATOM 5284 C CA . ASP B 1 42 ? 4.445 -61.688 20.484 1 50.62 42 ASP B CA 1
ATOM 5285 C C . ASP B 1 42 ? 4.961 -61.562 21.906 1 50.62 42 ASP B C 1
ATOM 5287 O O . ASP B 1 42 ? 5.785 -60.688 22.219 1 50.62 42 ASP B O 1
ATOM 5291 N N . SER B 1 43 ? 4.113 -61.812 22.891 1 45.72 43 SER B N 1
ATOM 5292 C CA . SER B 1 43 ? 4.27 -61.906 24.328 1 45.72 43 SER B CA 1
ATOM 5293 C C . SER B 1 43 ? 5.531 -62.688 24.703 1 45.72 43 SER B C 1
ATOM 5295 O O . SER B 1 43 ? 5.91 -62.719 25.875 1 45.72 43 SER B O 1
ATOM 5297 N N . LYS B 1 44 ? 5.875 -63.812 24 1 46 44 LYS B N 1
ATOM 5298 C CA . LYS B 1 44 ? 6.965 -64.625 24.562 1 46 44 LYS B CA 1
ATOM 5299 C C . LYS B 1 44 ? 8.25 -63.781 24.656 1 46 44 LYS B C 1
ATOM 5301 O O . LYS B 1 44 ? 9.328 -64.312 24.891 1 46 44 LYS B O 1
ATOM 5306 N N . ALA B 1 45 ? 8.305 -62.625 23.922 1 41.81 45 ALA B N 1
ATOM 5307 C CA . ALA B 1 45 ? 9.625 -62 24.016 1 41.81 45 ALA B CA 1
ATOM 5308 C C . ALA B 1 45 ? 9.906 -61.5 25.422 1 41.81 45 ALA B C 1
ATOM 5310 O O . ALA B 1 45 ? 9.133 -60.688 25.984 1 41.81 45 ALA B O 1
ATOM 5311 N N . SER B 1 46 ? 10.578 -62.281 26.172 1 42 46 SER B N 1
ATOM 5312 C CA . SER B 1 46 ? 11.078 -62.062 27.531 1 42 46 SER B CA 1
ATOM 5313 C C . SER B 1 46 ? 11.531 -60.625 27.734 1 42 46 SER B C 1
ATOM 5315 O O . SER B 1 46 ? 11.969 -59.969 26.797 1 42 46 SER B O 1
ATOM 5317 N N . SER B 1 47 ? 11.148 -59.938 28.766 1 44.59 47 SER B N 1
ATOM 5318 C CA . SER B 1 47 ? 11.391 -58.625 29.359 1 44.59 47 SER B CA 1
ATOM 5319 C C . SER B 1 47 ? 12.836 -58.188 29.156 1 44.59 47 SER B C 1
ATOM 5321 O O . SER B 1 47 ? 13.18 -57.031 29.391 1 44.59 47 SER B O 1
ATOM 5323 N N . SER B 1 48 ? 13.844 -59.125 29.047 1 46.34 48 SER B N 1
ATOM 5324 C CA . SER B 1 48 ? 15.273 -58.875 29.172 1 46.34 48 SER B CA 1
ATOM 5325 C C . SER B 1 48 ? 15.836 -58.281 27.875 1 46.34 48 SER B C 1
ATOM 5327 O O . SER B 1 48 ? 17.016 -57.969 27.797 1 46.34 48 SER B O 1
ATOM 5329 N N . ASP B 1 49 ? 15.312 -58.5 26.656 1 46 49 ASP B N 1
ATOM 5330 C CA . ASP B 1 49 ? 16.031 -58.125 25.453 1 46 49 ASP B CA 1
ATOM 5331 C C . ASP B 1 49 ? 15.938 -56.625 25.219 1 46 49 ASP B C 1
ATOM 5333 O O . ASP B 1 49 ? 14.852 -56.094 25 1 46 49 ASP B O 1
ATOM 5337 N N . GLN B 1 50 ? 16.875 -55.906 25.641 1 57.34 50 GLN B N 1
ATOM 5338 C CA . GLN B 1 50 ? 17.078 -54.469 25.516 1 57.34 50 GLN B CA 1
ATOM 5339 C C . GLN B 1 50 ? 16.719 -53.969 24.109 1 57.34 50 GLN B C 1
ATOM 5341 O O . GLN B 1 50 ? 16.234 -52.875 23.953 1 57.34 50 GLN B O 1
ATOM 5346 N N . ARG B 1 51 ? 16.75 -54.938 23.234 1 60.22 51 ARG B N 1
ATOM 5347 C CA . ARG B 1 51 ? 16.484 -54.594 21.844 1 60.22 51 ARG B CA 1
ATOM 5348 C C . ARG B 1 51 ? 14.984 -54.438 21.594 1 60.22 51 ARG B C 1
ATOM 5350 O O . ARG B 1 51 ? 14.562 -53.5 20.922 1 60.22 51 ARG B O 1
ATOM 5357 N N . LEU B 1 52 ? 14.164 -55.219 22.109 1 63.97 52 LEU B N 1
ATOM 5358 C CA . LEU B 1 52 ? 12.727 -55.188 21.891 1 63.97 52 LEU B CA 1
ATOM 5359 C C . LEU B 1 52 ? 12.109 -53.969 22.578 1 63.97 52 LEU B C 1
ATOM 5361 O O . LEU B 1 52 ? 11.18 -53.344 22.062 1 63.97 52 LEU B O 1
ATOM 5365 N N . LYS B 1 53 ? 12.586 -53.656 23.75 1 65.75 53 LYS B N 1
ATOM 5366 C CA . LYS B 1 53 ? 12.125 -52.469 24.438 1 65.75 53 LYS B CA 1
ATOM 5367 C C . LYS B 1 53 ? 12.375 -51.219 23.609 1 65.75 53 LYS B C 1
ATOM 5369 O O . LYS B 1 53 ? 11.531 -50.312 23.531 1 65.75 53 LYS B O 1
ATOM 5374 N N . ARG B 1 54 ? 13.516 -51.25 23.062 1 70.44 54 ARG B N 1
ATOM 5375 C CA . ARG B 1 54 ? 13.867 -50.125 22.234 1 70.44 54 ARG B CA 1
ATOM 5376 C C . ARG B 1 54 ? 12.938 -50 21.031 1 70.44 54 ARG B C 1
ATOM 5378 O O . ARG B 1 54 ? 12.547 -48.906 20.641 1 70.44 54 ARG B O 1
ATOM 5385 N N . PHE B 1 55 ? 12.492 -51.188 20.578 1 70.62 55 PHE B N 1
ATOM 5386 C CA . PHE B 1 55 ? 11.664 -51.156 19.375 1 70.62 55 PHE B CA 1
ATOM 5387 C C . PHE B 1 55 ? 10.211 -50.906 19.734 1 70.62 55 PHE B C 1
ATOM 5389 O O . PHE B 1 55 ? 9.453 -50.344 18.938 1 70.62 55 PHE B O 1
ATOM 5396 N N . ARG B 1 56 ? 9.875 -51.25 20.922 1 71.5 56 ARG B N 1
ATOM 5397 C CA . ARG B 1 56 ? 8.562 -50.844 21.406 1 71.5 56 ARG B CA 1
ATOM 5398 C C . ARG B 1 56 ? 8.477 -49.312 21.516 1 71.5 56 ARG B C 1
ATOM 5400 O O . ARG B 1 56 ? 7.469 -48.719 21.125 1 71.5 56 ARG B O 1
ATOM 5407 N N . ALA B 1 57 ? 9.523 -48.812 22.062 1 73.56 57 ALA B N 1
ATOM 5408 C CA . ALA B 1 57 ? 9.586 -47.344 22.156 1 73.56 57 ALA B CA 1
ATOM 5409 C C . ALA B 1 57 ? 9.57 -46.719 20.766 1 73.56 57 ALA B C 1
ATOM 5411 O O . ALA B 1 57 ? 8.922 -45.688 20.562 1 73.56 57 ALA B O 1
ATOM 5412 N N . PHE B 1 58 ? 10.203 -47.312 19.859 1 72.38 58 PHE B N 1
ATOM 5413 C CA . PHE B 1 58 ? 10.234 -46.844 18.484 1 72.38 58 PHE B CA 1
ATOM 5414 C C . PHE B 1 58 ? 8.844 -46.906 17.859 1 72.38 58 PHE B C 1
ATOM 5416 O O . PHE B 1 58 ? 8.406 -45.969 17.203 1 72.38 58 PHE B O 1
ATOM 5423 N N . THR B 1 59 ? 8.195 -47.906 18.078 1 73.75 59 THR B N 1
ATOM 5424 C CA . THR B 1 59 ? 6.852 -48.094 17.531 1 73.75 59 THR B CA 1
ATOM 5425 C C . THR B 1 59 ? 5.887 -47.062 18.125 1 73.75 59 THR B C 1
ATOM 5427 O O . THR B 1 59 ? 5.027 -46.531 17.422 1 73.75 59 THR B O 1
ATOM 5430 N N . GLN B 1 60 ? 6.094 -46.875 19.375 1 73.38 60 GLN B N 1
ATOM 5431 C CA . GLN B 1 60 ? 5.25 -45.875 20.031 1 73.38 60 GLN B CA 1
ATOM 5432 C C . GLN B 1 60 ? 5.609 -44.469 19.578 1 73.38 60 GLN B C 1
ATOM 5434 O O . GLN B 1 60 ? 4.723 -43.625 19.344 1 73.38 60 GLN B O 1
ATOM 5439 N N . LYS B 1 61 ? 6.812 -44.281 19.422 1 74.94 61 LYS B N 1
ATOM 5440 C CA . LYS B 1 61 ? 7.293 -42.938 19.031 1 74.94 61 LYS B CA 1
ATOM 5441 C C . LYS B 1 61 ? 6.824 -42.594 17.625 1 74.94 61 LYS B C 1
ATOM 5443 O O . LYS B 1 61 ? 6.457 -41.438 17.359 1 74.94 61 LYS B O 1
ATOM 5448 N N . HIS B 1 62 ? 6.738 -43.625 16.844 1 73.06 62 HIS B N 1
ATOM 5449 C CA . HIS B 1 62 ? 6.406 -43.375 15.453 1 73.06 62 HIS B CA 1
ATOM 5450 C C . HIS B 1 62 ? 4.996 -43.844 15.125 1 73.06 62 HIS B C 1
ATOM 5452 O O . HIS B 1 62 ? 4.605 -43.875 13.953 1 73.06 62 HIS B O 1
ATOM 5458 N N . LYS B 1 63 ? 4.273 -44.25 16.172 1 71.94 63 LYS B N 1
ATOM 5459 C CA . LYS B 1 63 ? 2.873 -44.656 16.094 1 71.94 63 LYS B CA 1
ATOM 5460 C C . LYS B 1 63 ? 2.67 -45.719 14.992 1 71.94 63 LYS B C 1
ATOM 5462 O O . LYS B 1 63 ? 1.761 -45.594 14.164 1 71.94 63 LYS B O 1
ATOM 5467 N N . LEU B 1 64 ? 3.348 -46.688 15 1 73.88 64 LEU B N 1
ATOM 5468 C CA . LEU B 1 64 ? 3.293 -47.719 13.984 1 73.88 64 LEU B CA 1
ATOM 5469 C C . LEU B 1 64 ? 2.244 -48.781 14.328 1 73.88 64 LEU B C 1
ATOM 5471 O O . LEU B 1 64 ? 2.141 -49.188 15.484 1 73.88 64 LEU B O 1
ATOM 5475 N N . VAL B 1 65 ? 1.332 -48.938 13.414 1 70.12 65 VAL B N 1
ATOM 5476 C CA . VAL B 1 65 ? 0.319 -49.969 13.625 1 70.12 65 VAL B CA 1
ATOM 5477 C C . VAL B 1 65 ? 0.289 -50.906 12.43 1 70.12 65 VAL B C 1
ATOM 5479 O O . VAL B 1 65 ? 0.726 -50.562 11.336 1 70.12 65 VAL B O 1
ATOM 5482 N N . LEU B 1 66 ? -0.075 -52.031 12.617 1 64.94 66 LEU B N 1
ATOM 5483 C CA . LEU B 1 66 ? -0.338 -52.969 11.539 1 64.94 66 LEU B CA 1
ATOM 5484 C C . LEU B 1 66 ? -1.775 -52.844 11.047 1 64.94 66 LEU B C 1
ATOM 5486 O O . LEU B 1 66 ? -2.719 -52.938 11.836 1 64.94 66 LEU B O 1
ATOM 5490 N N . ALA B 1 67 ? -2.027 -52.125 9.914 1 59.44 67 ALA B N 1
ATOM 5491 C CA . ALA B 1 67 ? -3.393 -51.969 9.422 1 59.44 67 ALA B CA 1
ATOM 5492 C C . ALA B 1 67 ? -3.625 -52.781 8.156 1 59.44 67 ALA B C 1
ATOM 5494 O O . ALA B 1 67 ? -2.699 -53 7.371 1 59.44 67 ALA B O 1
ATOM 5495 N N . SER B 1 68 ? -4.742 -53.531 8.078 1 51.69 68 SER B N 1
ATOM 5496 C CA . SER B 1 68 ? -5.219 -54.188 6.871 1 51.69 68 SER B CA 1
ATOM 5497 C C . SER B 1 68 ? -5.957 -53.219 5.961 1 51.69 68 SER B C 1
ATOM 5499 O O . SER B 1 68 ? -6.852 -52.5 6.41 1 51.69 68 SER B O 1
ATOM 5501 N N . LEU B 1 69 ? -5.391 -52.5 5.062 1 42.72 69 LEU B N 1
ATOM 5502 C CA . LEU B 1 69 ? -6.082 -51.594 4.152 1 42.72 69 LEU B CA 1
ATOM 5503 C C . LEU B 1 69 ? -7.117 -52.344 3.32 1 42.72 69 LEU B C 1
ATOM 5505 O O . LEU B 1 69 ? -6.809 -53.375 2.725 1 42.72 69 LEU B O 1
ATOM 5509 N N . GLN B 1 70 ? -8.453 -52.219 3.615 1 39.75 70 GLN B N 1
ATOM 5510 C CA . GLN B 1 70 ? -9.539 -52.906 2.92 1 39.75 70 GLN B CA 1
ATOM 5511 C C . GLN B 1 70 ? -9.383 -52.781 1.406 1 39.75 70 GLN B C 1
ATOM 5513 O O . GLN B 1 70 ? -9.758 -53.688 0.666 1 39.75 70 GLN B O 1
ATOM 5518 N N . SER B 1 71 ? -9.164 -51.5 0.918 1 37.44 71 SER B N 1
ATOM 5519 C CA . SER B 1 71 ? -9.32 -51.406 -0.531 1 37.44 71 SER B CA 1
ATOM 5520 C C . SER B 1 71 ? -8.297 -52.312 -1.241 1 37.44 71 SER B C 1
ATOM 5522 O O . SER B 1 71 ? -8.484 -52.656 -2.406 1 37.44 71 SER B O 1
ATOM 5524 N N . CYS B 1 72 ? -7.008 -52.125 -0.956 1 31.72 72 CYS B N 1
ATOM 5525 C CA . CYS B 1 72 ? -6.031 -52.812 -1.778 1 31.72 72 CYS B CA 1
ATOM 5526 C C . CYS B 1 72 ? -5.613 -54.125 -1.126 1 31.72 72 CYS B C 1
ATOM 5528 O O . CYS B 1 72 ? -4.977 -54.125 -0.071 1 31.72 72 CYS B O 1
ATOM 5530 N N . GLY B 1 73 ? -6.137 -55.344 -1.5 1 34.16 73 GLY B N 1
ATOM 5531 C CA . GLY B 1 73 ? -5.863 -56.719 -1.143 1 34.16 73 GLY B CA 1
ATOM 5532 C C . GLY B 1 73 ? -5.297 -56.875 0.257 1 34.16 73 GLY B C 1
ATOM 5533 O O . GLY B 1 73 ? -4.91 -55.906 0.888 1 34.16 73 GLY B O 1
ATOM 5534 N N . ASN B 1 74 ? -5.391 -58.188 1.006 1 38.22 74 ASN B N 1
ATOM 5535 C CA . ASN B 1 74 ? -5.191 -58.719 2.35 1 38.22 74 ASN B CA 1
ATOM 5536 C C . ASN B 1 74 ? -3.805 -58.406 2.889 1 38.22 74 ASN B C 1
ATOM 5538 O O . ASN B 1 74 ? -3.32 -59.031 3.816 1 38.22 74 ASN B O 1
ATOM 5542 N N . GLU B 1 75 ? -2.867 -57.906 2.209 1 41.78 75 GLU B N 1
ATOM 5543 C CA . GLU B 1 75 ? -1.532 -57.875 2.799 1 41.78 75 GLU B CA 1
ATOM 5544 C C . GLU B 1 75 ? -1.423 -56.781 3.857 1 41.78 75 GLU B C 1
ATOM 5546 O O . GLU B 1 75 ? -1.911 -55.656 3.66 1 41.78 75 GLU B O 1
ATOM 5551 N N . GLU B 1 76 ? -1.188 -57.156 5.121 1 49.88 76 GLU B N 1
ATOM 5552 C CA . GLU B 1 76 ? -0.941 -56.312 6.277 1 49.88 76 GLU B CA 1
ATOM 5553 C C . GLU B 1 76 ? 0.246 -55.375 6.035 1 49.88 76 GLU B C 1
ATOM 5555 O O . GLU B 1 76 ? 1.279 -55.812 5.516 1 49.88 76 GLU B O 1
ATOM 5560 N N . GLU B 1 77 ? 0.012 -54.219 5.82 1 57.75 77 GLU B N 1
ATOM 5561 C CA . GLU B 1 77 ? 1.127 -53.281 5.641 1 57.75 77 GLU B CA 1
ATOM 5562 C C . GLU B 1 77 ? 1.372 -52.469 6.906 1 57.75 77 GLU B C 1
ATOM 5564 O O . GLU B 1 77 ? 0.467 -52.312 7.723 1 57.75 77 GLU B O 1
ATOM 5569 N N . PHE B 1 78 ? 2.588 -52.25 7.258 1 59.06 78 PHE B N 1
ATOM 5570 C CA . PHE B 1 78 ? 2.982 -51.375 8.359 1 59.06 78 PHE B CA 1
ATOM 5571 C C . PHE B 1 78 ? 2.635 -49.906 8.062 1 59.06 78 PHE B C 1
ATOM 5573 O O . PHE B 1 78 ? 2.932 -49.406 6.973 1 59.06 78 PHE B O 1
ATOM 5580 N N . VAL B 1 79 ? 1.705 -49.406 8.93 1 61.25 79 VAL B N 1
ATOM 5581 C CA . VAL B 1 79 ? 1.321 -48 8.68 1 61.25 79 VAL B CA 1
ATOM 5582 C C . VAL B 1 79 ? 1.626 -47.156 9.914 1 61.25 79 VAL B C 1
ATOM 5584 O O . VAL B 1 79 ? 1.621 -47.656 11.039 1 61.25 79 VAL B O 1
ATOM 5587 N N . ALA B 1 80 ? 2.178 -45.969 9.828 1 62.44 80 ALA B N 1
ATOM 5588 C CA . ALA B 1 80 ? 2.26 -44.969 10.891 1 62.44 80 ALA B CA 1
ATOM 5589 C C . ALA B 1 80 ? 0.973 -44.156 10.977 1 62.44 80 ALA B C 1
ATOM 5591 O O . ALA B 1 80 ? 0.483 -43.656 9.969 1 62.44 80 ALA B O 1
ATOM 5592 N N . VAL B 1 81 ? 0.192 -44.219 12.109 1 54.12 81 VAL B N 1
ATOM 5593 C CA . VAL B 1 81 ? -1.116 -43.594 12.305 1 54.12 81 VAL B CA 1
ATOM 5594 C C . VAL B 1 81 ? -0.954 -42.25 13 1 54.12 81 VAL B C 1
ATOM 5596 O O . VAL B 1 81 ? -0.274 -42.156 14.023 1 54.12 81 VAL B O 1
ATOM 5599 N N . LYS B 1 82 ? -1.094 -41.031 12.391 1 48.22 82 LYS B N 1
ATOM 5600 C CA . LYS B 1 82 ? -1.169 -39.781 13.148 1 48.22 82 LYS B CA 1
ATOM 5601 C C . LYS B 1 82 ? -2.412 -39.75 14.031 1 48.22 82 LYS B C 1
ATOM 5603 O O . LYS B 1 82 ? -3.303 -40.594 13.891 1 48.22 82 LYS B O 1
ATOM 5608 N N . GLU B 1 83 ? -2.99 -38.375 14.484 1 42.75 83 GLU B N 1
ATOM 5609 C CA . GLU B 1 83 ? -4.109 -38.188 15.406 1 42.75 83 GLU B CA 1
ATOM 5610 C C . GLU B 1 83 ? -5.344 -38.969 14.922 1 42.75 83 GLU B C 1
ATOM 5612 O O . GLU B 1 83 ? -5.363 -39.469 13.797 1 42.75 83 GLU B O 1
ATOM 5617 N N . GLN B 1 84 ? -6.605 -38.594 15.484 1 40.72 84 GLN B N 1
ATOM 5618 C CA . GLN B 1 84 ? -7.887 -39.281 15.359 1 40.72 84 GLN B CA 1
ATOM 5619 C C . GLN B 1 84 ? -8.211 -39.594 13.898 1 40.72 84 GLN B C 1
ATOM 5621 O O . GLN B 1 84 ? -9.094 -40.406 13.609 1 40.72 84 GLN B O 1
ATOM 5626 N N . ASN B 1 85 ? -7.98 -38.625 12.961 1 41.16 85 ASN B N 1
ATOM 5627 C CA . ASN B 1 85 ? -8.562 -38.906 11.656 1 41.16 85 ASN B CA 1
ATOM 5628 C C . ASN B 1 85 ? -7.684 -39.844 10.836 1 41.16 85 ASN B C 1
ATOM 5630 O O . ASN B 1 85 ? -6.477 -39.625 10.727 1 41.16 85 ASN B O 1
ATOM 5634 N N . GLU B 1 86 ? -8.062 -41.094 10.383 1 48.47 86 GLU B N 1
ATOM 5635 C CA . GLU B 1 86 ? -7.859 -42.375 9.727 1 48.47 86 GLU B CA 1
ATOM 5636 C C . GLU B 1 86 ? -6.75 -42.312 8.68 1 48.47 86 GLU B C 1
ATOM 5638 O O . GLU B 1 86 ? -6.629 -43.188 7.836 1 48.47 86 GLU B O 1
ATOM 5643 N N . THR B 1 87 ? -6.004 -41.406 8.562 1 50 87 THR B N 1
ATOM 5644 C CA . THR B 1 87 ? -5.094 -41.531 7.43 1 50 87 THR B CA 1
ATOM 5645 C C . THR B 1 87 ? -3.883 -42.406 7.809 1 50 87 THR B C 1
ATOM 5647 O O . THR B 1 87 ? -3.199 -42.094 8.789 1 50 87 THR B O 1
ATOM 5650 N N . CYS B 1 88 ? -3.723 -43.562 7.258 1 58.41 88 CYS B N 1
ATOM 5651 C CA . CYS B 1 88 ? -2.641 -44.531 7.441 1 58.41 88 CYS B CA 1
ATOM 5652 C C . CYS B 1 88 ? -1.587 -44.375 6.352 1 58.41 88 CYS B C 1
ATOM 5654 O O . CYS B 1 88 ? -1.922 -44.219 5.176 1 58.41 88 CYS B O 1
ATOM 5656 N N . LYS B 1 89 ? -0.241 -44.219 6.785 1 70.56 89 LYS B N 1
ATOM 5657 C CA . LYS B 1 89 ? 0.852 -44.188 5.816 1 70.56 89 LYS B CA 1
ATOM 5658 C C . LYS B 1 89 ? 1.645 -45.5 5.852 1 70.56 89 LYS B C 1
ATOM 5660 O O . LYS B 1 89 ? 1.931 -46 6.926 1 70.56 89 LYS B O 1
ATOM 5665 N N . ARG B 1 90 ? 1.957 -45.938 4.703 1 76.38 90 ARG B N 1
ATOM 5666 C CA . ARG B 1 90 ? 2.705 -47.188 4.59 1 76.38 90 ARG B CA 1
ATOM 5667 C C . ARG B 1 90 ? 4.168 -47 4.969 1 76.38 90 ARG B C 1
ATOM 5669 O O . ARG B 1 90 ? 4.777 -46 4.598 1 76.38 90 ARG B O 1
ATOM 5676 N N . VAL B 1 91 ? 4.629 -47.812 5.723 1 79.56 91 VAL B N 1
ATOM 5677 C CA . VAL B 1 91 ? 6.035 -47.781 6.113 1 79.56 91 VAL B CA 1
ATOM 5678 C C . VAL B 1 91 ? 6.887 -48.469 5.047 1 79.56 91 VAL B C 1
ATOM 5680 O O . VAL B 1 91 ? 6.555 -49.562 4.582 1 79.56 91 VAL B O 1
ATOM 5683 N N . VAL B 1 92 ? 8.008 -47.75 4.652 1 80.06 92 VAL B N 1
ATOM 5684 C CA . VAL B 1 92 ? 8.891 -48.281 3.615 1 80.06 92 VAL B CA 1
ATOM 5685 C C . VAL B 1 92 ? 10.25 -48.625 4.219 1 80.06 92 VAL B C 1
ATOM 5687 O O . VAL B 1 92 ? 10.82 -47.812 4.973 1 80.06 92 VAL B O 1
ATOM 5690 N N . CYS B 1 93 ? 10.75 -49.812 3.912 1 79.5 93 CYS B N 1
ATOM 5691 C CA . CYS B 1 93 ? 12.102 -50.188 4.285 1 79.5 93 CYS B CA 1
ATOM 5692 C C . CYS B 1 93 ? 13.125 -49.531 3.371 1 79.5 93 CYS B C 1
ATOM 5694 O O . CYS B 1 93 ? 12.859 -49.281 2.191 1 79.5 93 CYS B O 1
ATOM 5696 N N . PHE B 1 94 ? 14.297 -49.125 3.951 1 80.25 94 PHE B N 1
ATOM 5697 C CA . PHE B 1 94 ? 15.234 -48.344 3.156 1 80.25 94 PHE B CA 1
ATOM 5698 C C . PHE B 1 94 ? 15.75 -49.156 1.973 1 80.25 94 PHE B C 1
ATOM 5700 O O . PHE B 1 94 ? 16.141 -48.594 0.951 1 80.25 94 PHE B O 1
ATOM 5707 N N . GLU B 1 95 ? 15.594 -50.562 2.004 1 79.25 95 GLU B N 1
ATOM 5708 C CA . GLU B 1 95 ? 15.961 -51.406 0.868 1 79.25 95 GLU B CA 1
ATOM 5709 C C . GLU B 1 95 ? 15.016 -51.188 -0.31 1 79.25 95 GLU B C 1
ATOM 5711 O O . GLU B 1 95 ? 15.375 -51.438 -1.458 1 79.25 95 GLU B O 1
ATOM 5716 N N . ASP B 1 96 ? 13.891 -50.656 -0.027 1 80.5 96 ASP B N 1
ATOM 5717 C CA . ASP B 1 96 ? 12.891 -50.438 -1.068 1 80.5 96 ASP B CA 1
ATOM 5718 C C . ASP B 1 96 ? 12.805 -48.969 -1.444 1 80.5 96 ASP B C 1
ATOM 5720 O O . ASP B 1 96 ? 11.953 -48.562 -2.24 1 80.5 96 ASP B O 1
ATOM 5724 N N . PHE B 1 97 ? 13.625 -48.219 -0.92 1 85.56 97 PHE B N 1
ATOM 5725 C CA . PHE B 1 97 ? 13.555 -46.781 -1.14 1 85.56 97 PHE B CA 1
ATOM 5726 C C . PHE B 1 97 ? 13.633 -46.469 -2.627 1 85.56 97 PHE B C 1
ATOM 5728 O O . PHE B 1 97 ? 12.859 -45.625 -3.127 1 85.56 97 PHE B O 1
ATOM 5735 N N . PHE B 1 98 ? 14.531 -47.062 -3.303 1 86.44 98 PHE B N 1
ATOM 5736 C CA . PHE B 1 98 ? 14.742 -46.75 -4.711 1 86.44 98 PHE B CA 1
ATOM 5737 C C . PHE B 1 98 ? 13.469 -46.969 -5.512 1 86.44 98 PHE B C 1
ATOM 5739 O O . PHE B 1 98 ? 13.047 -46.094 -6.277 1 86.44 98 PHE B O 1
ATOM 5746 N N . ASP B 1 99 ? 12.867 -48.094 -5.305 1 82.06 99 ASP B N 1
ATOM 5747 C CA . ASP B 1 99 ? 11.68 -48.438 -6.082 1 82.06 99 ASP B CA 1
ATOM 5748 C C . ASP B 1 99 ? 10.5 -47.531 -5.719 1 82.06 99 ASP B C 1
ATOM 5750 O O . ASP B 1 99 ? 9.766 -47.094 -6.598 1 82.06 99 ASP B O 1
ATOM 5754 N N . VAL B 1 100 ? 10.344 -47.312 -4.504 1 81 100 VAL B N 1
ATOM 5755 C CA . VAL B 1 100 ? 9.227 -46.5 -4.027 1 81 100 VAL B CA 1
ATOM 5756 C C . VAL B 1 100 ? 9.391 -45.062 -4.492 1 81 100 VAL B C 1
ATOM 5758 O O . VAL B 1 100 ? 8.445 -44.469 -5 1 81 100 VAL B O 1
ATOM 5761 N N . ILE B 1 101 ? 10.594 -44.594 -4.375 1 86.31 101 ILE B N 1
ATOM 5762 C CA . ILE B 1 101 ? 10.844 -43.188 -4.758 1 86.31 101 ILE B CA 1
ATOM 5763 C C . ILE B 1 101 ? 10.742 -43.062 -6.273 1 86.31 101 ILE B C 1
ATOM 5765 O O . ILE B 1 101 ? 10.148 -42.094 -6.773 1 86.31 101 ILE B O 1
ATOM 5769 N N . LYS B 1 102 ? 11.219 -44.031 -6.859 1 84.69 102 LYS B N 1
ATOM 5770 C CA . LYS B 1 102 ? 11.117 -44 -8.312 1 84.69 102 LYS B CA 1
ATOM 5771 C C . LYS B 1 102 ? 9.656 -44.031 -8.758 1 84.69 102 LYS B C 1
ATOM 5773 O O . LYS B 1 102 ? 9.266 -43.25 -9.648 1 84.69 102 LYS B O 1
ATOM 5778 N N . ASP B 1 103 ? 8.938 -44.875 -8.188 1 80.38 103 ASP B N 1
ATOM 5779 C CA . ASP B 1 103 ? 7.527 -44.969 -8.547 1 80.38 103 ASP B CA 1
ATOM 5780 C C . ASP B 1 103 ? 6.812 -43.656 -8.312 1 80.38 103 ASP B C 1
ATOM 5782 O O . ASP B 1 103 ? 6.078 -43.156 -9.18 1 80.38 103 ASP B O 1
ATOM 5786 N N . VAL B 1 104 ? 7.086 -43.062 -7.242 1 80.5 104 VAL B N 1
ATOM 5787 C CA . VAL B 1 104 ? 6.438 -41.812 -6.914 1 80.5 104 VAL B CA 1
ATOM 5788 C C . VAL B 1 104 ? 6.98 -40.688 -7.812 1 80.5 104 VAL B C 1
ATOM 5790 O O . VAL B 1 104 ? 6.219 -39.875 -8.32 1 80.5 104 VAL B O 1
ATOM 5793 N N . HIS B 1 105 ? 8.211 -40.781 -8.023 1 83.88 105 HIS B N 1
ATOM 5794 C CA . HIS B 1 105 ? 8.867 -39.75 -8.844 1 83.88 105 HIS B CA 1
ATOM 5795 C C . HIS B 1 105 ? 8.438 -39.875 -10.305 1 83.88 105 HIS B C 1
ATOM 5797 O O . HIS B 1 105 ? 8.172 -38.844 -10.945 1 83.88 105 HIS B O 1
ATOM 5803 N N . ASP B 1 106 ? 8.297 -41 -10.703 1 78.19 106 ASP B N 1
ATOM 5804 C CA . ASP B 1 106 ? 7.957 -41.25 -12.102 1 78.19 106 ASP B CA 1
ATOM 5805 C C . ASP B 1 106 ? 6.449 -41.125 -12.328 1 78.19 106 ASP B C 1
ATOM 5807 O O . ASP B 1 106 ? 6.016 -40.5 -13.297 1 78.19 106 ASP B O 1
ATOM 5811 N N . ASN B 1 107 ? 5.754 -41.75 -11.422 1 77.44 107 ASN B N 1
ATOM 5812 C CA . ASN B 1 107 ? 4.348 -41.969 -11.742 1 77.44 107 ASN B CA 1
ATOM 5813 C C . ASN B 1 107 ? 3.428 -41.031 -10.969 1 77.44 107 ASN B C 1
ATOM 5815 O O . ASN B 1 107 ? 2.273 -40.844 -11.352 1 77.44 107 ASN B O 1
ATOM 5819 N N . VAL B 1 108 ? 3.957 -40.5 -9.938 1 73.38 108 VAL B N 1
ATOM 5820 C CA . VAL B 1 108 ? 3.096 -39.656 -9.125 1 73.38 108 VAL B CA 1
ATOM 5821 C C . VAL B 1 108 ? 3.465 -38.188 -9.344 1 73.38 108 VAL B C 1
ATOM 5823 O O . VAL B 1 108 ? 2.594 -37.344 -9.602 1 73.38 108 VAL B O 1
ATOM 5826 N N . VAL B 1 109 ? 4.82 -37.969 -9.406 1 77.06 109 VAL B N 1
ATOM 5827 C CA . VAL B 1 109 ? 5.297 -36.562 -9.508 1 77.06 109 VAL B CA 1
ATOM 5828 C C . VAL B 1 109 ? 5.746 -36.281 -10.938 1 77.06 109 VAL B C 1
ATOM 5830 O O . VAL B 1 109 ? 5.766 -35.125 -11.359 1 77.06 109 VAL B O 1
ATO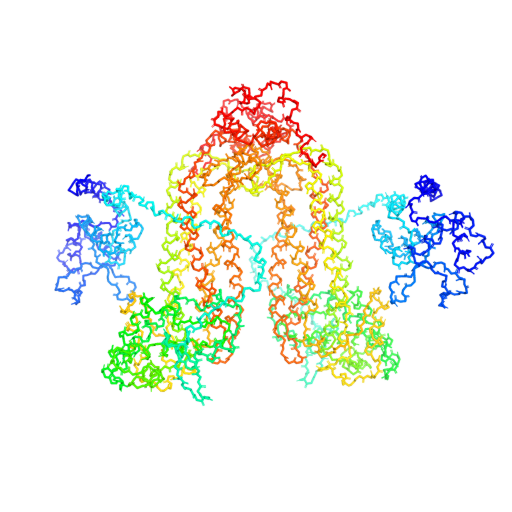M 5833 N N . GLY B 1 110 ? 5.938 -37.312 -11.758 1 74.56 110 GLY B N 1
ATOM 5834 C CA . GLY B 1 110 ? 6.371 -37.188 -13.141 1 74.56 110 GLY B CA 1
ATOM 5835 C C . GLY B 1 110 ? 7.695 -36.438 -13.273 1 74.56 110 GLY B C 1
ATOM 5836 O O . GLY B 1 110 ? 7.801 -35.469 -14.023 1 74.56 110 GLY B O 1
ATOM 5837 N N . HIS B 1 111 ? 8.562 -36.781 -12.484 1 78.75 111 HIS B N 1
ATOM 5838 C CA . HIS B 1 111 ? 9.93 -36.281 -12.5 1 78.75 111 HIS B CA 1
ATOM 5839 C C . HIS B 1 111 ? 9.992 -34.812 -12.031 1 78.75 111 HIS B C 1
ATOM 5841 O O . HIS B 1 111 ? 10.633 -34 -12.672 1 78.75 111 HIS B O 1
ATOM 5847 N N . GLY B 1 112 ? 9.344 -34.625 -10.961 1 72.12 112 GLY B N 1
ATOM 5848 C CA . GLY B 1 112 ? 9.328 -33.312 -10.344 1 72.12 112 GLY B CA 1
ATOM 5849 C C . GLY B 1 112 ? 10.539 -33.062 -9.469 1 72.12 112 GLY B C 1
ATOM 5850 O O . GLY B 1 112 ? 11.531 -33.781 -9.539 1 72.12 112 GLY B O 1
ATOM 5851 N N . SER B 1 113 ? 10.531 -32 -8.75 1 77.5 113 SER B N 1
ATOM 5852 C CA . SER B 1 113 ? 11.633 -31.688 -7.848 1 77.5 113 SER B CA 1
ATOM 5853 C C . SER B 1 113 ? 11.727 -32.688 -6.707 1 77.5 113 SER B C 1
ATOM 5855 O O . SER B 1 113 ? 10.781 -33.438 -6.461 1 77.5 113 SER B O 1
ATOM 5857 N N . SER B 1 114 ? 12.836 -32.594 -6.109 1 80 114 SER B N 1
ATOM 5858 C CA . SER B 1 114 ? 13.031 -33.469 -4.957 1 80 114 SER B CA 1
ATOM 5859 C C . SER B 1 114 ? 12.039 -33.156 -3.848 1 80 114 SER B C 1
ATOM 5861 O O . SER B 1 114 ? 11.57 -34.062 -3.145 1 80 114 SER B O 1
ATOM 5863 N N . LYS B 1 115 ? 11.664 -32.062 -3.773 1 77.12 115 LYS B N 1
ATOM 5864 C CA . LYS B 1 115 ? 10.703 -31.688 -2.744 1 77.12 115 LYS B CA 1
ATOM 5865 C C . LYS B 1 115 ? 9.312 -32.219 -3.055 1 77.12 115 LYS B C 1
ATOM 5867 O O . LYS B 1 115 ? 8.633 -32.75 -2.172 1 77.12 115 LYS B O 1
ATOM 5872 N N . SER B 1 116 ? 8.969 -32.062 -4.312 1 79.38 116 SER B N 1
ATOM 5873 C CA . SER B 1 116 ? 7.68 -32.625 -4.715 1 79.38 116 SER B CA 1
ATOM 5874 C C . SER B 1 116 ? 7.652 -34.125 -4.531 1 79.38 116 SER B C 1
ATOM 5876 O O . SER B 1 116 ? 6.648 -34.688 -4.086 1 79.38 116 SER B O 1
ATOM 5878 N N . THR B 1 117 ? 8.68 -34.594 -4.941 1 81 117 THR B N 1
ATOM 5879 C CA . THR B 1 117 ? 8.773 -36.062 -4.766 1 81 117 THR B CA 1
ATOM 5880 C C . THR B 1 117 ? 8.695 -36.438 -3.289 1 81 117 THR B C 1
ATOM 5882 O O . THR B 1 117 ? 7.996 -37.375 -2.918 1 81 117 THR B O 1
ATOM 5885 N N . PHE B 1 118 ? 9.242 -35.562 -2.51 1 83.5 118 PHE B N 1
ATOM 5886 C CA . PHE B 1 118 ? 9.258 -35.844 -1.079 1 83.5 118 PHE B CA 1
ATOM 5887 C C . PHE B 1 118 ? 7.871 -35.656 -0.475 1 83.5 118 PHE B C 1
ATOM 5889 O O . PHE B 1 118 ? 7.406 -36.469 0.312 1 83.5 118 PHE B O 1
ATOM 5896 N N . ASN B 1 119 ? 7.273 -34.75 -0.843 1 79.44 119 ASN B N 1
ATOM 5897 C CA . ASN B 1 119 ? 5.926 -34.5 -0.343 1 79.44 119 ASN B CA 1
ATOM 5898 C C . ASN B 1 119 ? 4.965 -35.625 -0.737 1 79.44 119 ASN B C 1
ATOM 5900 O O . ASN B 1 119 ? 4.129 -36.031 0.066 1 79.44 119 ASN B O 1
ATOM 5904 N N . ALA B 1 120 ? 5.152 -35.969 -1.922 1 79.44 120 ALA B N 1
ATOM 5905 C CA . ALA B 1 120 ? 4.324 -37.062 -2.385 1 79.44 120 ALA B CA 1
ATOM 5906 C C . ALA B 1 120 ? 4.621 -38.344 -1.592 1 79.44 120 ALA B C 1
ATOM 5908 O O . ALA B 1 120 ? 3.707 -39.094 -1.267 1 79.44 120 ALA B O 1
ATOM 5909 N N . ILE B 1 121 ? 5.77 -38.438 -1.291 1 81.38 121 ILE B N 1
ATOM 5910 C CA . ILE B 1 121 ? 6.176 -39.625 -0.516 1 81.38 121 ILE B CA 1
ATOM 5911 C C . ILE B 1 121 ? 5.633 -39.5 0.907 1 81.38 121 ILE B C 1
ATOM 5913 O O . ILE B 1 121 ? 5.082 -40.469 1.444 1 81.38 121 ILE B O 1
ATOM 5917 N N . GLN B 1 122 ? 5.66 -38.344 1.378 1 78.94 122 GLN B N 1
ATOM 5918 C CA . GLN B 1 122 ? 5.234 -38.156 2.76 1 78.94 122 GLN B CA 1
ATOM 5919 C C . GLN B 1 122 ? 3.725 -38.344 2.9 1 78.94 122 GLN B C 1
ATOM 5921 O O . GLN B 1 122 ? 3.234 -38.688 3.977 1 78.94 122 GLN B O 1
ATOM 5926 N N . SER B 1 123 ? 3.084 -38.156 1.926 1 76.31 123 SER B N 1
ATOM 5927 C CA . SER B 1 123 ? 1.635 -38.344 1.976 1 76.31 123 SER B CA 1
ATOM 5928 C C . SER B 1 123 ? 1.243 -39.812 1.944 1 76.31 123 SER B C 1
ATOM 5930 O O . SER B 1 123 ? 0.151 -40.156 2.383 1 76.31 123 SER B O 1
ATOM 5932 N N . ARG B 1 124 ? 2.152 -40.562 1.51 1 74.56 124 ARG B N 1
ATOM 5933 C CA . ARG B 1 124 ? 1.777 -41.969 1.271 1 74.56 124 ARG B CA 1
ATOM 5934 C C . ARG B 1 124 ? 2.596 -42.906 2.145 1 74.56 124 ARG B C 1
ATOM 5936 O O . ARG B 1 124 ? 2.137 -44 2.482 1 74.56 124 ARG B O 1
ATOM 5943 N N . TYR B 1 125 ? 3.686 -42.344 2.383 1 79.5 125 TYR B N 1
ATOM 5944 C CA . TYR B 1 125 ? 4.613 -43.25 3.057 1 79.5 125 TYR B CA 1
ATOM 5945 C C . TYR B 1 125 ? 5.172 -42.625 4.32 1 79.5 125 TYR B C 1
ATOM 5947 O O . TYR B 1 125 ? 5.238 -41.406 4.43 1 79.5 125 TYR B O 1
ATOM 5955 N N . ALA B 1 126 ? 5.484 -43.5 5.199 1 78.88 126 ALA B N 1
ATOM 5956 C CA . ALA B 1 126 ? 6.09 -43.094 6.457 1 78.88 126 ALA B CA 1
ATOM 5957 C C . ALA B 1 126 ? 7.551 -43.5 6.535 1 78.88 126 ALA B C 1
ATOM 5959 O O . ALA B 1 126 ? 7.941 -44.531 5.961 1 78.88 126 ALA B O 1
ATOM 5960 N N . LEU B 1 127 ? 8.469 -42.688 7.125 1 78.31 127 LEU B N 1
ATOM 5961 C CA . LEU B 1 127 ? 9.844 -42.969 7.539 1 78.31 127 LEU B CA 1
ATOM 5962 C C . LEU B 1 127 ? 10.781 -42.969 6.336 1 78.31 127 LEU B C 1
ATOM 5964 O O . LEU B 1 127 ? 11.758 -43.719 6.312 1 78.31 127 LEU B O 1
ATOM 5968 N N . VAL B 1 128 ? 10.477 -42.219 5.324 1 80.44 128 VAL B N 1
ATOM 5969 C CA . VAL B 1 128 ? 11.383 -41.969 4.203 1 80.44 128 VAL B CA 1
ATOM 5970 C C . VAL B 1 128 ? 12.07 -40.625 4.363 1 80.44 128 VAL B C 1
ATOM 5972 O O . VAL B 1 128 ? 11.414 -39.594 4.301 1 80.44 128 VAL B O 1
ATOM 5975 N N . PRO B 1 129 ? 13.305 -40.656 4.574 1 82.06 129 PRO B N 1
ATOM 5976 C CA . PRO B 1 129 ? 14.008 -39.406 4.848 1 82.06 129 PRO B CA 1
ATOM 5977 C C . PRO B 1 129 ? 14.164 -38.531 3.605 1 82.06 129 PRO B C 1
ATOM 5979 O O . PRO B 1 129 ? 14.312 -39.062 2.496 1 82.06 129 PRO B O 1
ATOM 5982 N N . ARG B 1 130 ? 14.195 -37.312 3.832 1 81.94 130 ARG B N 1
ATOM 5983 C CA . ARG B 1 130 ? 14.344 -36.312 2.773 1 81.94 130 ARG B CA 1
ATOM 5984 C C . ARG B 1 130 ? 15.656 -36.5 2.031 1 81.94 130 ARG B C 1
ATOM 5986 O O . ARG B 1 130 ? 15.703 -36.375 0.804 1 81.94 130 ARG B O 1
ATOM 5993 N N . LYS B 1 131 ? 16.562 -36.875 2.709 1 82.44 131 LYS B N 1
ATOM 5994 C CA . LYS B 1 131 ? 17.891 -37.062 2.143 1 82.44 131 LYS B CA 1
ATOM 5995 C C . LYS B 1 131 ? 17.922 -38.156 1.106 1 82.44 131 LYS B C 1
ATOM 5997 O O . LYS B 1 131 ? 18.609 -38.062 0.089 1 82.44 131 LYS B O 1
ATOM 6002 N N . ALA B 1 132 ? 17.203 -39.125 1.327 1 85.38 132 ALA B N 1
ATOM 6003 C CA . ALA B 1 132 ? 17.125 -40.25 0.391 1 85.38 132 ALA B CA 1
ATOM 6004 C C . ALA B 1 132 ? 16.422 -39.844 -0.9 1 85.38 132 ALA B C 1
ATOM 6006 O O . ALA B 1 132 ? 16.859 -40.219 -1.994 1 85.38 132 ALA B O 1
ATOM 6007 N N . VAL B 1 133 ? 15.484 -39.031 -0.765 1 85.44 133 VAL B N 1
ATOM 6008 C CA . VAL B 1 133 ? 14.734 -38.562 -1.922 1 85.44 133 VAL B CA 1
ATOM 6009 C C . VAL B 1 133 ? 15.594 -37.625 -2.754 1 85.44 133 VAL B C 1
ATOM 6011 O O . VAL B 1 133 ? 15.648 -37.719 -3.98 1 85.44 133 VAL B O 1
ATOM 6014 N N . GLU B 1 134 ? 16.234 -36.906 -2.064 1 83.38 134 GLU B N 1
ATOM 6015 C CA . GLU B 1 134 ? 17.141 -35.969 -2.732 1 83.38 134 GLU B CA 1
ATOM 6016 C C . GLU B 1 134 ? 18.234 -36.688 -3.494 1 83.38 134 GLU B C 1
ATOM 6018 O O . GLU B 1 134 ? 18.562 -36.312 -4.621 1 83.38 134 GLU B O 1
ATOM 6023 N N . LYS B 1 135 ? 18.766 -37.656 -2.9 1 83.81 135 LYS B N 1
ATOM 6024 C CA . LYS B 1 135 ? 19.812 -38.438 -3.541 1 83.81 135 LYS B CA 1
ATOM 6025 C C . LYS B 1 135 ? 19.281 -39.125 -4.785 1 83.81 135 LYS B C 1
ATOM 6027 O O . LYS B 1 135 ? 19.938 -39.156 -5.828 1 83.81 135 LYS B O 1
ATOM 6032 N N . PHE B 1 136 ? 18.109 -39.562 -4.734 1 85.56 136 PHE B N 1
ATOM 6033 C CA . PHE B 1 136 ? 17.5 -40.25 -5.883 1 85.56 136 PHE B CA 1
ATOM 6034 C C . PHE B 1 136 ? 17.297 -39.25 -7.031 1 85.56 136 PHE B C 1
ATOM 6036 O O . PHE B 1 136 ? 17.641 -39.562 -8.18 1 85.56 136 PHE B O 1
ATOM 6043 N N . CYS B 1 137 ? 16.781 -38.188 -6.703 1 81.19 137 CYS B N 1
ATOM 6044 C CA . CYS B 1 137 ? 16.469 -37.188 -7.727 1 81.19 137 CYS B CA 1
ATOM 6045 C C . CYS B 1 137 ? 17.734 -36.688 -8.406 1 81.19 137 CYS B C 1
ATOM 6047 O O . CYS B 1 137 ? 17.719 -36.375 -9.594 1 81.19 137 CYS B O 1
ATOM 6049 N N . SER B 1 138 ? 18.75 -36.688 -7.699 1 82.31 138 SER B N 1
ATOM 6050 C CA . SER B 1 138 ? 20.031 -36.281 -8.258 1 82.31 138 SER B CA 1
ATOM 6051 C C . SER B 1 138 ? 20.578 -37.344 -9.219 1 82.31 138 SER B C 1
ATOM 6053 O O . SER B 1 138 ? 21.453 -37.031 -10.039 1 82.31 138 SER B O 1
ATOM 6055 N N . LEU B 1 139 ? 20.094 -38.562 -9.242 1 78.38 139 LEU B N 1
ATOM 6056 C CA . LEU B 1 139 ? 20.594 -39.656 -10.047 1 78.38 139 LEU B CA 1
ATOM 6057 C C . LEU B 1 139 ? 19.625 -40 -11.188 1 78.38 139 LEU B C 1
ATOM 6059 O O . LEU B 1 139 ? 19.922 -40.844 -12.023 1 78.38 139 LEU B O 1
ATOM 6063 N N . CYS B 1 140 ? 18.516 -39.281 -11.133 1 76.5 140 CYS B N 1
ATOM 6064 C CA . CYS B 1 140 ? 17.5 -39.594 -12.133 1 76.5 140 CYS B CA 1
ATOM 6065 C C . CYS B 1 140 ? 17.969 -39.219 -13.531 1 76.5 140 CYS B C 1
ATOM 6067 O O . CYS B 1 140 ? 18.25 -38.031 -13.797 1 76.5 140 CYS B O 1
ATOM 6069 N N . VAL B 1 141 ? 18.156 -40.062 -14.344 1 71.81 141 VAL B N 1
ATOM 6070 C CA . VAL B 1 141 ? 18.719 -39.906 -15.688 1 71.81 141 VAL B CA 1
ATOM 6071 C C . VAL B 1 141 ? 17.812 -39 -16.516 1 71.81 141 VAL B C 1
ATOM 6073 O O . VAL B 1 141 ? 18.312 -38.156 -17.297 1 71.81 141 VAL B O 1
ATOM 6076 N N . THR B 1 142 ? 16.578 -39.156 -16.391 1 69.31 142 THR B N 1
ATOM 6077 C CA . THR B 1 142 ? 15.633 -38.344 -17.156 1 69.31 142 THR B CA 1
ATOM 6078 C C . THR B 1 142 ? 15.711 -36.875 -16.734 1 69.31 142 THR B C 1
ATOM 6080 O O . THR B 1 142 ? 15.625 -35.969 -17.578 1 69.31 142 THR B O 1
ATOM 6083 N N . CYS B 1 143 ? 15.961 -36.75 -15.555 1 66.31 143 CYS B N 1
ATOM 6084 C CA . CYS B 1 143 ? 16.031 -35.406 -15.047 1 66.31 143 CYS B CA 1
ATOM 6085 C C . CYS B 1 143 ? 17.391 -34.781 -15.367 1 66.31 143 CYS B C 1
ATOM 6087 O O . CYS B 1 143 ? 17.516 -33.531 -15.43 1 66.31 143 CYS B O 1
ATOM 6089 N N . GLN B 1 144 ? 18.438 -35.438 -15.633 1 57 144 GLN B N 1
ATOM 6090 C CA . GLN B 1 144 ? 19.781 -34.969 -15.945 1 57 144 GLN B CA 1
ATOM 6091 C C . GLN B 1 144 ? 19.953 -34.75 -17.453 1 57 144 GLN B C 1
ATOM 6093 O O . GLN B 1 144 ? 20.953 -34.188 -17.891 1 57 144 GLN B O 1
ATOM 6098 N N . GLN B 1 145 ? 19.422 -35.312 -18.375 1 47.97 145 GLN B N 1
ATOM 6099 C CA . GLN B 1 145 ? 19.594 -35.094 -19.812 1 47.97 145 GLN B CA 1
ATOM 6100 C C . GLN B 1 145 ? 19.312 -33.625 -20.188 1 47.97 145 GLN B C 1
ATOM 6102 O O . GLN B 1 145 ? 18.344 -33.031 -19.719 1 47.97 145 GLN B O 1
ATOM 6107 N N . PRO B 1 146 ? 20.344 -32.938 -20.766 1 35.94 146 PRO B N 1
ATOM 6108 C CA . PRO B 1 146 ? 20.109 -31.562 -21.203 1 35.94 146 PRO B CA 1
ATOM 6109 C C . PRO B 1 146 ? 18.875 -31.406 -22.078 1 35.94 146 PRO B C 1
ATOM 6111 O O . PRO B 1 146 ? 18.703 -32.156 -23.031 1 35.94 146 PRO B O 1
ATOM 6114 N N . LYS B 1 147 ? 17.828 -31.062 -21.781 1 34.78 147 LYS B N 1
ATOM 6115 C CA . LYS B 1 147 ? 16.703 -30.812 -22.672 1 34.78 147 LYS B CA 1
ATOM 6116 C C . LYS B 1 147 ? 17.125 -29.922 -23.844 1 34.78 147 LYS B C 1
ATOM 6118 O O . LYS B 1 147 ? 17.688 -28.844 -23.641 1 34.78 147 LYS B O 1
ATOM 6123 N N . THR B 1 148 ? 17.703 -30.359 -24.906 1 28.64 148 THR B N 1
ATOM 6124 C CA . THR B 1 148 ? 17.891 -29.578 -26.125 1 28.64 148 THR B CA 1
ATOM 6125 C C . THR B 1 148 ? 16.719 -28.609 -26.328 1 28.64 148 THR B C 1
ATOM 6127 O O . THR B 1 148 ? 15.562 -29.031 -26.406 1 28.64 148 THR B O 1
ATOM 6130 N N . CYS B 1 149 ? 16.828 -27.5 -25.75 1 24.78 149 CYS B N 1
ATOM 6131 C CA . CYS B 1 149 ? 15.859 -26.422 -25.922 1 24.78 149 CYS B CA 1
ATOM 6132 C C . CYS B 1 149 ? 15.547 -26.203 -27.406 1 24.78 149 CYS B C 1
ATOM 6134 O O . CYS B 1 149 ? 16.438 -25.891 -28.188 1 24.78 149 CYS B O 1
ATOM 6136 N N . LYS B 1 150 ? 14.898 -27.047 -28.094 1 26.56 150 LYS B N 1
ATOM 6137 C CA . LYS B 1 150 ? 14.391 -26.703 -29.422 1 26.56 150 LYS B CA 1
ATOM 6138 C C . LYS B 1 150 ? 14.078 -25.219 -29.516 1 26.56 150 LYS B C 1
ATOM 6140 O O . LYS B 1 150 ? 13.383 -24.656 -28.672 1 26.56 150 LYS B O 1
ATOM 6145 N N . THR B 1 151 ? 15.008 -24.5 -30.094 1 23.98 151 THR B N 1
ATOM 6146 C CA . THR B 1 151 ? 15.031 -23.078 -30.406 1 23.98 151 THR B CA 1
ATOM 6147 C C . THR B 1 151 ? 13.688 -22.641 -30.984 1 23.98 151 THR B C 1
ATOM 6149 O O . THR B 1 151 ? 13.258 -23.125 -32.031 1 23.98 151 THR B O 1
ATOM 6152 N N . LEU B 1 152 ? 12.727 -22.562 -30.266 1 23.36 152 LEU B N 1
ATOM 6153 C CA . LEU B 1 152 ? 11.508 -22 -30.828 1 23.36 152 LEU B CA 1
ATOM 6154 C C . LEU B 1 152 ? 11.82 -20.766 -31.672 1 23.36 152 LEU B C 1
ATOM 6156 O O . LEU B 1 152 ? 12.445 -19.828 -31.188 1 23.36 152 LEU B O 1
ATOM 6160 N N . LYS B 1 153 ? 12.258 -20.969 -32.875 1 23.28 153 LYS B N 1
ATOM 6161 C CA . LYS B 1 153 ? 12.398 -19.922 -33.875 1 23.28 153 LYS B CA 1
ATOM 6162 C C . LYS B 1 153 ? 11.344 -18.828 -33.688 1 23.28 153 LYS B C 1
ATOM 6164 O O . LYS B 1 153 ? 10.148 -19.078 -33.844 1 23.28 153 LYS B O 1
ATOM 6169 N N . ARG B 1 154 ? 11.664 -18.031 -32.812 1 23.91 154 ARG B N 1
ATOM 6170 C CA . ARG B 1 154 ? 10.812 -16.844 -32.688 1 23.91 154 ARG B CA 1
ATOM 6171 C C . ARG B 1 154 ? 10.758 -16.078 -34.031 1 23.91 154 ARG B C 1
ATOM 6173 O O . ARG B 1 154 ? 11.781 -15.609 -34.5 1 23.91 154 ARG B O 1
ATOM 6180 N N . LYS B 1 155 ? 10.062 -16.594 -35 1 23.88 155 LYS B N 1
ATOM 6181 C CA . LYS B 1 155 ? 9.867 -15.773 -36.188 1 23.88 155 LYS B CA 1
ATOM 6182 C C . LYS B 1 155 ? 9.703 -14.305 -35.812 1 23.88 155 LYS B C 1
ATOM 6184 O O . LYS B 1 155 ? 8.859 -13.961 -35 1 23.88 155 LYS B O 1
ATOM 6189 N N . HIS B 1 156 ? 10.805 -13.609 -35.781 1 22.38 156 HIS B N 1
ATOM 6190 C CA . HIS B 1 156 ? 10.938 -12.172 -35.594 1 22.38 156 HIS B CA 1
ATOM 6191 C C . HIS B 1 156 ? 9.992 -11.406 -36.531 1 22.38 156 HIS B C 1
ATOM 6193 O O . HIS B 1 156 ? 10.117 -11.492 -37.75 1 22.38 156 HIS B O 1
ATOM 6199 N N . THR B 1 157 ? 8.766 -11.422 -36.344 1 23.3 157 THR B N 1
ATOM 6200 C CA . THR B 1 157 ? 7.941 -10.617 -37.25 1 23.3 157 THR B CA 1
ATOM 6201 C C . THR B 1 157 ? 8.453 -9.188 -37.312 1 23.3 157 THR B C 1
ATOM 6203 O O . THR B 1 157 ? 8.812 -8.602 -36.281 1 23.3 157 THR B O 1
ATOM 6206 N N . PRO B 1 158 ? 9.125 -8.844 -38.344 1 25.05 158 PRO B N 1
ATOM 6207 C CA . PRO B 1 158 ? 9.727 -7.527 -38.562 1 25.05 158 PRO B CA 1
ATOM 6208 C C . PRO B 1 158 ? 8.977 -6.402 -37.875 1 25.05 158 PRO B C 1
ATOM 6210 O O . PRO B 1 158 ? 7.797 -6.555 -37.531 1 25.05 158 PRO B O 1
ATOM 6213 N N . PRO B 1 159 ? 9.805 -5.598 -37.312 1 24.17 159 PRO B N 1
ATOM 6214 C CA . PRO B 1 159 ? 9.211 -4.449 -36.625 1 24.17 159 PRO B CA 1
ATOM 6215 C C . PRO B 1 159 ? 8.102 -3.779 -37.406 1 24.17 159 PRO B C 1
ATOM 6217 O O . PRO B 1 159 ? 8.211 -3.658 -38.656 1 24.17 159 PRO B O 1
ATOM 6220 N N . VAL B 1 160 ? 6.934 -3.986 -37.031 1 24.73 160 VAL B N 1
ATOM 6221 C CA . VAL B 1 160 ? 5.832 -3.375 -37.781 1 24.73 160 VAL B CA 1
ATOM 6222 C C . VAL B 1 160 ? 6.102 -1.884 -37.969 1 24.73 160 VAL B C 1
ATOM 6224 O O . VAL B 1 160 ? 6.418 -1.179 -37 1 24.73 160 VAL B O 1
ATOM 6227 N N . LYS B 1 161 ? 6.875 -1.569 -38.938 1 24.91 161 LYS B N 1
ATOM 6228 C CA . LYS B 1 161 ? 7 -0.172 -39.344 1 24.91 161 LYS B CA 1
ATOM 6229 C C . LYS B 1 161 ? 5.762 0.627 -38.938 1 24.91 161 LYS B C 1
ATOM 6231 O O . LYS B 1 161 ? 4.637 0.246 -39.281 1 24.91 161 LYS B O 1
ATOM 6236 N N . TRP B 1 162 ? 5.938 1.191 -37.844 1 22 162 TRP B N 1
ATOM 6237 C CA . TRP B 1 162 ? 4.848 2.049 -37.406 1 22 162 TRP B CA 1
ATOM 6238 C C . TRP B 1 162 ? 4.504 3.1 -38.438 1 22 162 TRP B C 1
ATOM 6240 O O . TRP B 1 162 ? 5.324 3.963 -38.781 1 22 162 TRP B O 1
ATOM 6250 N N . THR B 1 163 ? 4.422 2.621 -39.656 1 24.03 163 THR B N 1
ATOM 6251 C CA . THR B 1 163 ? 4.027 3.689 -40.562 1 24.03 163 THR B CA 1
ATOM 6252 C C . THR B 1 163 ? 2.895 4.52 -39.969 1 24.03 163 THR B C 1
ATOM 6254 O O . THR B 1 163 ? 1.972 3.973 -39.375 1 24.03 163 THR B O 1
ATOM 6257 N N . PRO B 1 164 ? 3.318 5.77 -39.719 1 24.89 164 PRO B N 1
ATOM 6258 C CA . PRO B 1 164 ? 2.203 6.609 -39.281 1 24.89 164 PRO B CA 1
ATOM 6259 C C . PRO B 1 164 ? 0.888 6.25 -39.969 1 24.89 164 PRO B C 1
ATOM 6261 O O . PRO B 1 164 ? 0.855 6.059 -41.188 1 24.89 164 PRO B O 1
ATOM 6264 N N . ILE B 1 165 ? 0.266 5.289 -39.406 1 25.17 165 ILE B N 1
ATOM 6265 C CA . ILE B 1 165 ? -0.936 4.867 -40.125 1 25.17 165 ILE B CA 1
ATOM 6266 C C . ILE B 1 165 ? -1.732 6.09 -40.562 1 25.17 165 ILE B C 1
ATOM 6268 O O . ILE B 1 165 ? -2.248 6.836 -39.719 1 25.17 165 ILE B O 1
ATOM 6272 N N . ILE B 1 166 ? -0.925 6.934 -41.281 1 24.97 166 ILE B N 1
ATOM 6273 C CA . ILE B 1 166 ? -1.853 7.773 -42.031 1 24.97 166 ILE B CA 1
ATOM 6274 C C . ILE B 1 166 ? -3.07 6.949 -42.438 1 24.97 166 ILE B C 1
ATOM 6276 O O . ILE B 1 166 ? -2.932 5.906 -43.094 1 24.97 166 ILE B O 1
ATOM 6280 N N . THR B 1 167 ? -3.955 6.918 -41.469 1 23.67 167 THR B N 1
ATOM 6281 C CA . THR B 1 167 ? -5.227 6.25 -41.75 1 23.67 167 THR B CA 1
ATOM 6282 C C . THR B 1 167 ? -5.66 6.473 -43.188 1 23.67 167 THR B C 1
ATOM 6284 O O . THR B 1 167 ? -6.039 7.586 -43.562 1 23.67 167 THR B O 1
ATOM 6287 N N . PRO B 1 168 ? -4.699 6.105 -44.031 1 26.58 168 PRO B N 1
ATOM 6288 C CA . PRO B 1 168 ? -5.332 6.344 -45.344 1 26.58 168 PRO B CA 1
ATOM 6289 C C . PRO B 1 168 ? -6.793 5.895 -45.375 1 26.58 168 PRO B C 1
ATOM 6291 O O . PRO B 1 168 ? -7.211 5.074 -44.562 1 26.58 168 PRO B O 1
ATOM 6294 N N . ASN B 1 169 ? -7.703 6.609 -46.094 1 26.3 169 ASN B N 1
ATOM 6295 C CA . ASN B 1 169 ? -9.07 6.273 -46.5 1 26.3 169 ASN B CA 1
ATOM 6296 C C . ASN B 1 169 ? -9.164 4.844 -47 1 26.3 169 ASN B C 1
ATOM 6298 O O . ASN B 1 169 ? -8.836 4.578 -48.156 1 26.3 169 ASN B O 1
ATOM 6302 N N . ARG B 1 170 ? -8.414 3.939 -46.5 1 22.31 170 ARG B N 1
ATOM 6303 C CA . ARG B 1 170 ? -8.492 2.656 -47.188 1 22.31 170 ARG B CA 1
ATOM 6304 C C . ARG B 1 170 ? -9.945 2.225 -47.375 1 22.31 170 ARG B C 1
ATOM 6306 O O . ARG B 1 170 ? -10.648 1.963 -46.406 1 22.31 170 ARG B O 1
ATOM 6313 N N . LYS B 1 171 ? -10.461 2.611 -48.406 1 28.2 171 LYS B N 1
ATOM 6314 C CA . LYS B 1 171 ? -11.625 1.974 -49.031 1 28.2 171 LYS B CA 1
ATOM 6315 C C . LYS B 1 171 ? -11.445 0.459 -49.094 1 28.2 171 LYS B C 1
ATOM 6317 O O . LYS B 1 171 ? -10.844 -0.057 -50.031 1 28.2 171 LYS B O 1
ATOM 6322 N N . SER B 1 172 ? -10.695 -0.113 -48.156 1 25.2 172 SER B N 1
ATOM 6323 C CA . SER B 1 172 ? -10.484 -1.554 -48.25 1 25.2 172 SER B CA 1
ATOM 6324 C C . SER B 1 172 ? -11.789 -2.281 -48.531 1 25.2 172 SER B C 1
ATOM 6326 O O . SER B 1 172 ? -12.812 -2.023 -47.906 1 25.2 172 SER B O 1
ATOM 6328 N N . LYS B 1 173 ? -11.844 -2.658 -49.688 1 29 173 LYS B N 1
ATOM 6329 C CA . LYS B 1 173 ? -12.891 -3.523 -50.25 1 29 173 LYS B CA 1
ATOM 6330 C C . LYS B 1 173 ? -13.016 -4.809 -49.438 1 29 173 LYS B C 1
ATOM 6332 O O . LYS B 1 173 ? -12.18 -5.711 -49.562 1 29 173 LYS B O 1
ATOM 6337 N N . HIS B 1 174 ? -13.031 -4.73 -48.125 1 29.03 174 HIS B N 1
ATOM 6338 C CA . HIS B 1 174 ? -13.555 -5.926 -47.469 1 29.03 174 HIS B CA 1
ATOM 6339 C C . HIS B 1 174 ? -14.641 -6.59 -48.312 1 29.03 174 HIS B C 1
ATOM 6341 O O . HIS B 1 174 ? -15.688 -5.988 -48.562 1 29.03 174 HIS B O 1
ATOM 6347 N N . LYS B 1 175 ? -14.141 -7.105 -49.312 1 30.5 175 LYS B N 1
ATOM 6348 C CA . LYS B 1 175 ? -15.117 -8.055 -49.844 1 30.5 175 LYS B CA 1
ATOM 6349 C C . LYS B 1 175 ? -15.766 -8.852 -48.719 1 30.5 175 LYS B C 1
ATOM 6351 O O . LYS B 1 175 ? -15.078 -9.5 -47.906 1 30.5 175 LYS B O 1
ATOM 6356 N N . GLY B 1 176 ? -16.594 -8.312 -47.969 1 32.12 176 GLY B N 1
ATOM 6357 C CA . GLY B 1 176 ? -17.562 -8.773 -46.969 1 32.12 176 GLY B CA 1
ATOM 6358 C C . GLY B 1 176 ? -17.891 -10.242 -47.125 1 32.12 176 GLY B C 1
ATOM 6359 O O . GLY B 1 176 ? -18.672 -10.625 -48 1 32.12 176 GLY B O 1
ATOM 6360 N N . GLN B 1 177 ? -16.859 -11.109 -47.156 1 31.98 177 GLN B N 1
ATOM 6361 C CA . GLN B 1 177 ? -17.484 -12.422 -47 1 31.98 177 GLN B CA 1
ATOM 6362 C C . GLN B 1 177 ? -18.594 -12.398 -45.969 1 31.98 177 GLN B C 1
ATOM 6364 O O . GLN B 1 177 ? -18.359 -11.977 -44.812 1 31.98 177 GLN B O 1
ATOM 6369 N N . ALA B 1 178 ? -19.656 -12.25 -46.094 1 40.56 178 ALA B N 1
ATOM 6370 C CA . ALA B 1 178 ? -20.859 -12.109 -45.312 1 40.56 178 ALA B CA 1
ATOM 6371 C C . ALA B 1 178 ? -20.781 -12.938 -44.031 1 40.56 178 ALA B C 1
ATOM 6373 O O . ALA B 1 178 ? -20.688 -14.164 -44.062 1 40.56 178 ALA B O 1
ATOM 6374 N N . LYS B 1 179 ? -19.922 -12.445 -43.031 1 53.19 179 LYS B N 1
ATOM 6375 C CA . LYS B 1 179 ? -19.938 -13.117 -41.75 1 53.19 179 LYS B CA 1
ATOM 6376 C C . LYS B 1 179 ? -21.266 -13.836 -41.5 1 53.19 179 LYS B C 1
ATOM 6378 O O . LYS B 1 179 ? -22.312 -13.203 -41.5 1 53.19 179 LYS B O 1
ATOM 6383 N N . LYS B 1 180 ? -21.172 -15.031 -41.812 1 80.94 180 LYS B N 1
ATOM 6384 C CA . LYS B 1 180 ? -22.391 -15.836 -41.656 1 80.94 180 LYS B CA 1
ATOM 6385 C C . LYS B 1 180 ? -22.844 -15.844 -40.188 1 80.94 180 LYS B C 1
ATOM 6387 O O . LYS B 1 180 ? -22.016 -15.922 -39.281 1 80.94 180 LYS B O 1
ATOM 6392 N N . PHE B 1 181 ? -23.859 -15.281 -40 1 89.5 181 PHE B N 1
ATOM 6393 C CA . PHE B 1 181 ? -24.5 -15.234 -38.688 1 89.5 181 PHE B CA 1
ATOM 6394 C C . PHE B 1 181 ? -25.578 -16.297 -38.594 1 89.5 181 PHE B C 1
ATOM 6396 O O . PHE B 1 181 ? -26.094 -16.781 -39.594 1 89.5 181 PHE B O 1
ATOM 6403 N N . ARG B 1 182 ? -25.656 -16.781 -37.438 1 91.44 182 ARG B N 1
ATOM 6404 C CA . ARG B 1 182 ? -26.797 -17.625 -37.125 1 91.44 182 ARG B CA 1
ATOM 6405 C C . ARG B 1 182 ? -27.719 -16.938 -36.094 1 91.44 182 ARG B C 1
ATOM 6407 O O . ARG B 1 182 ? -27.297 -16.031 -35.375 1 91.44 182 ARG B O 1
ATOM 6414 N N . ILE B 1 183 ? -28.953 -17.312 -36.094 1 90.25 183 ILE B N 1
ATOM 6415 C CA . ILE B 1 183 ? -29.938 -16.719 -35.188 1 90.25 183 ILE B CA 1
ATOM 6416 C C . ILE B 1 183 ? -30.031 -17.562 -33.906 1 90.25 183 ILE B C 1
ATOM 6418 O O . ILE B 1 183 ? -30.141 -18.781 -33.969 1 90.25 183 ILE B O 1
ATOM 6422 N N . GLU B 1 184 ? -29.828 -16.875 -32.875 1 93.38 184 GLU B N 1
ATOM 6423 C CA . GLU B 1 184 ? -30.047 -17.453 -31.547 1 93.38 184 GLU B CA 1
ATOM 6424 C C . GLU B 1 184 ? -31.188 -16.734 -30.812 1 93.38 184 GLU B C 1
ATOM 6426 O O . GLU B 1 184 ? -31.547 -15.617 -31.172 1 93.38 184 GLU B O 1
ATOM 6431 N N . THR B 1 185 ? -31.812 -17.484 -29.828 1 88.44 185 THR B N 1
ATOM 6432 C CA . THR B 1 185 ? -32.938 -16.891 -29.125 1 88.44 185 THR B CA 1
ATOM 6433 C C . THR B 1 185 ? -32.781 -17.031 -27.609 1 88.44 185 THR B C 1
ATOM 6435 O O . THR B 1 185 ? -32.156 -17.984 -27.141 1 88.44 185 THR B O 1
ATOM 6438 N N . ASP B 1 186 ? -33.219 -16.047 -26.938 1 87.44 186 ASP B N 1
ATOM 6439 C CA . ASP B 1 186 ? -33.406 -16.125 -25.5 1 87.44 186 ASP B CA 1
ATOM 6440 C C . ASP B 1 186 ? -34.781 -15.602 -25.094 1 87.44 186 ASP B C 1
ATOM 6442 O O . ASP B 1 186 ? -35.656 -15.414 -25.938 1 87.44 186 ASP B O 1
ATOM 6446 N N . THR B 1 187 ? -35.031 -15.461 -23.797 1 84.06 187 THR B N 1
ATOM 6447 C CA . THR B 1 187 ? -36.344 -15.078 -23.312 1 84.06 187 THR B CA 1
ATOM 6448 C C . THR B 1 187 ? -36.688 -13.664 -23.75 1 84.06 187 THR B C 1
ATOM 6450 O O . THR B 1 187 ? -37.875 -13.266 -23.719 1 84.06 187 THR B O 1
ATOM 6453 N N . PHE B 1 188 ? -35.656 -12.898 -24.281 1 86.31 188 PHE B N 1
ATOM 6454 C CA . PHE B 1 188 ? -35.875 -11.508 -24.672 1 86.31 188 PHE B CA 1
ATOM 6455 C C . PHE B 1 188 ? -36.062 -11.398 -26.188 1 86.31 188 PHE B C 1
ATOM 6457 O O . PHE B 1 188 ? -36.469 -10.367 -26.703 1 86.31 188 PHE B O 1
ATOM 6464 N N . GLY B 1 189 ? -35.688 -12.469 -26.938 1 87.25 189 GLY B N 1
ATOM 6465 C CA . GLY B 1 189 ? -35.875 -12.438 -28.391 1 87.25 189 GLY B CA 1
ATOM 6466 C C . GLY B 1 189 ? -34.719 -13 -29.156 1 87.25 189 GLY B C 1
ATOM 6467 O O . GLY B 1 189 ? -33.906 -13.773 -28.609 1 87.25 189 GLY B O 1
ATOM 6468 N N . GLU B 1 190 ? -34.719 -12.633 -30.438 1 90.38 190 GLU B N 1
ATOM 6469 C CA . GLU B 1 190 ? -33.719 -13.164 -31.359 1 90.38 190 GLU B CA 1
ATOM 6470 C C . GLU B 1 190 ? -32.5 -12.25 -31.438 1 90.38 190 GLU B C 1
ATOM 6472 O O . GLU B 1 190 ? -32.625 -11.031 -31.297 1 90.38 190 GLU B O 1
ATOM 6477 N N . LEU B 1 191 ? -31.328 -12.828 -31.547 1 90.94 191 LEU B N 1
ATOM 6478 C CA . LEU B 1 191 ? -30.078 -12.094 -31.75 1 90.94 191 LEU B CA 1
ATOM 6479 C C . LEU B 1 191 ? -29.188 -12.805 -32.781 1 90.94 191 LEU B C 1
ATOM 6481 O O . LEU B 1 191 ? -29.172 -14.031 -32.812 1 90.94 191 LEU B O 1
ATOM 6485 N N . GLU B 1 192 ? -28.438 -12.023 -33.469 1 91.44 192 GLU B N 1
ATOM 6486 C CA . GLU B 1 192 ? -27.453 -12.586 -34.406 1 91.44 192 GLU B CA 1
ATOM 6487 C C . GLU B 1 192 ? -26.141 -12.891 -33.688 1 91.44 192 GLU B C 1
ATOM 6489 O O . GLU B 1 192 ? -25.641 -12.078 -32.906 1 91.44 192 GLU B O 1
ATOM 6494 N N . VAL B 1 193 ? -25.656 -14.117 -33.906 1 94.25 193 VAL B N 1
ATOM 6495 C CA . VAL B 1 193 ? -24.391 -14.578 -33.375 1 94.25 193 VAL B CA 1
ATOM 6496 C C . VAL B 1 193 ? -23.484 -15.078 -34.5 1 94.25 193 VAL B C 1
ATOM 6498 O O . VAL B 1 193 ? -23.969 -15.711 -35.438 1 94.25 193 VAL B O 1
ATOM 6501 N N . PRO B 1 194 ? -22.188 -14.758 -34.438 1 92.38 194 PRO B N 1
ATOM 6502 C CA . PRO B 1 194 ? -21.297 -15.289 -35.5 1 92.38 194 PRO B CA 1
ATOM 6503 C C . PRO B 1 194 ? -21.406 -16.812 -35.625 1 92.38 194 PRO B C 1
ATOM 6505 O O . PRO B 1 194 ? -21.453 -17.531 -34.625 1 92.38 194 PRO B O 1
ATOM 6508 N N . ALA B 1 195 ? -21.328 -17.328 -36.844 1 91.56 195 ALA B N 1
ATOM 6509 C CA . ALA B 1 195 ? -21.594 -18.734 -37.125 1 91.56 195 ALA B CA 1
ATOM 6510 C C . ALA B 1 195 ? -20.438 -19.609 -36.656 1 91.56 195 ALA B C 1
ATOM 6512 O O . ALA B 1 195 ? -20.609 -20.797 -36.406 1 91.56 195 ALA B O 1
ATOM 6513 N N . ASP B 1 196 ? -19.344 -19 -36.5 1 92.44 196 ASP B N 1
ATOM 6514 C CA . ASP B 1 196 ? -18.172 -19.781 -36.125 1 92.44 196 ASP B CA 1
ATOM 6515 C C . ASP B 1 196 ? -17.984 -19.797 -34.594 1 92.44 196 ASP B C 1
ATOM 6517 O O . ASP B 1 196 ? -17 -20.344 -34.094 1 92.44 196 ASP B O 1
ATOM 6521 N N . LYS B 1 197 ? -18.844 -19.219 -33.938 1 95.94 197 LYS B N 1
ATOM 6522 C CA . LYS B 1 197 ? -18.75 -19.203 -32.469 1 95.94 197 LYS B CA 1
ATOM 6523 C C . LYS B 1 197 ? -19.828 -20.078 -31.844 1 95.94 197 LYS B C 1
ATOM 6525 O O . LYS B 1 197 ? -20.969 -20.125 -32.344 1 95.94 197 LYS B O 1
ATOM 6530 N N . TYR B 1 198 ? -19.484 -20.656 -30.703 1 97.12 198 TYR B N 1
ATOM 6531 C CA . TYR B 1 198 ? -20.406 -21.609 -30.094 1 97.12 198 TYR B CA 1
ATOM 6532 C C . TYR B 1 198 ? -21.312 -20.906 -29.094 1 97.12 198 TYR B C 1
ATOM 6534 O O . TYR B 1 198 ? -22.312 -21.484 -28.641 1 97.12 198 TYR B O 1
ATOM 6542 N N . TYR B 1 199 ? -21.016 -19.656 -28.75 1 96.81 199 TYR B N 1
ATOM 6543 C CA . TYR B 1 199 ? -21.859 -19.016 -27.766 1 96.81 199 TYR B CA 1
ATOM 6544 C C . TYR B 1 199 ? -23.188 -18.594 -28.375 1 96.81 199 TYR B C 1
ATOM 6546 O O . TYR B 1 199 ? -23.344 -18.609 -29.594 1 96.81 199 TYR B O 1
ATOM 6554 N N . GLY B 1 200 ? -24.25 -18.312 -27.531 1 95.75 200 GLY B N 1
ATOM 6555 C CA . GLY B 1 200 ? -25.594 -18.047 -28 1 95.75 200 GLY B CA 1
ATOM 6556 C C . GLY B 1 200 ? -26.062 -16.625 -27.688 1 95.75 200 GLY B C 1
ATOM 6557 O O . GLY B 1 200 ? -25.25 -15.703 -27.641 1 95.75 200 GLY B O 1
ATOM 6558 N N . ALA B 1 201 ? -27.375 -16.484 -27.516 1 93.62 201 ALA B N 1
ATOM 6559 C CA . ALA B 1 201 ? -28.016 -15.172 -27.422 1 93.62 201 ALA B CA 1
ATOM 6560 C C . ALA B 1 201 ? -27.703 -14.492 -26.094 1 93.62 201 ALA B C 1
ATOM 6562 O O . ALA B 1 201 ? -27.547 -13.266 -26.031 1 93.62 201 ALA B O 1
ATOM 6563 N N . ASN B 1 202 ? -27.641 -15.266 -25.031 1 93.19 202 ASN B N 1
ATOM 6564 C CA . ASN B 1 202 ? -27.344 -14.664 -23.734 1 93.19 202 ASN B CA 1
ATOM 6565 C C . ASN B 1 202 ? -25.969 -14.016 -23.703 1 93.19 202 ASN B C 1
ATOM 6567 O O . ASN B 1 202 ? -25.797 -12.914 -23.203 1 93.19 202 ASN B O 1
ATOM 6571 N N . THR B 1 203 ? -25.031 -14.711 -24.266 1 95.56 203 THR B N 1
ATOM 6572 C CA . THR B 1 203 ? -23.656 -14.211 -24.359 1 95.56 203 THR B CA 1
ATOM 6573 C C . THR B 1 203 ? -23.594 -12.977 -25.25 1 95.56 203 THR B C 1
ATOM 6575 O O . THR B 1 203 ? -23 -11.969 -24.875 1 95.56 203 THR B O 1
ATOM 6578 N N . ALA B 1 204 ? -24.188 -13.078 -26.375 1 93.69 204 ALA B N 1
ATOM 6579 C CA . ALA B 1 204 ? -24.188 -11.969 -27.328 1 93.69 204 ALA B CA 1
ATOM 6580 C C . ALA B 1 204 ? -24.797 -10.719 -26.734 1 93.69 204 ALA B C 1
ATOM 6582 O O . ALA B 1 204 ? -24.281 -9.609 -26.906 1 93.69 204 ALA B O 1
ATOM 6583 N N . ARG B 1 205 ? -25.859 -10.883 -26.047 1 92.5 205 ARG B N 1
ATOM 6584 C CA . ARG B 1 205 ? -26.531 -9.758 -25.406 1 92.5 205 ARG B CA 1
ATOM 6585 C C . ARG B 1 205 ? -25.641 -9.125 -24.344 1 92.5 205 ARG B C 1
ATOM 6587 O O . ARG B 1 205 ? -25.547 -7.898 -24.25 1 92.5 205 ARG B O 1
ATOM 6594 N N . SER B 1 206 ? -25.062 -10 -23.531 1 92.88 206 SER B N 1
ATOM 6595 C CA . SER B 1 206 ? -24.156 -9.5 -22.5 1 92.88 206 SER B CA 1
ATOM 6596 C C . SER B 1 206 ? -22.969 -8.766 -23.125 1 92.88 206 SER B C 1
ATOM 6598 O O . SER B 1 206 ? -22.547 -7.727 -22.625 1 92.88 206 SER B O 1
ATOM 6600 N N . PHE B 1 207 ? -22.453 -9.297 -24.141 1 92.25 207 PHE B N 1
ATOM 6601 C CA . PHE B 1 207 ? -21.328 -8.711 -24.844 1 92.25 207 PHE B CA 1
ATOM 6602 C C . PHE B 1 207 ? -21.672 -7.312 -25.359 1 92.25 207 PHE B C 1
ATOM 6604 O O . PHE B 1 207 ? -20.844 -6.398 -25.281 1 92.25 207 PHE B O 1
ATOM 6611 N N . MET B 1 208 ? -22.844 -7.141 -25.781 1 90.25 208 MET B N 1
ATOM 6612 C CA . MET B 1 208 ? -23.312 -5.855 -26.281 1 90.25 208 MET B CA 1
ATOM 6613 C C . MET B 1 208 ? -23.547 -4.875 -25.141 1 90.25 208 MET B C 1
ATOM 6615 O O . MET B 1 208 ? -23.25 -3.686 -25.266 1 90.25 208 MET B O 1
ATOM 6619 N N . ASN B 1 209 ? -24.016 -5.363 -24.078 1 91 209 ASN B N 1
ATOM 6620 C CA . ASN B 1 209 ? -24.438 -4.496 -22.969 1 91 209 ASN B CA 1
ATOM 6621 C C . ASN B 1 209 ? -23.25 -4.047 -22.125 1 91 209 ASN B C 1
ATOM 6623 O O . ASN B 1 209 ? -23.297 -2.986 -21.5 1 91 209 ASN B O 1
ATOM 6627 N N . PHE B 1 210 ? -22.281 -4.883 -22.062 1 93 210 PHE B N 1
ATOM 6628 C CA . PHE B 1 210 ? -21.156 -4.594 -21.172 1 93 210 PHE B CA 1
ATOM 6629 C C . PHE B 1 210 ? -19.875 -4.395 -21.969 1 93 210 PHE B C 1
ATOM 6631 O O . PHE B 1 210 ? -18.875 -5.07 -21.719 1 93 210 PHE B O 1
ATOM 6638 N N . ASP B 1 211 ? -19.859 -3.453 -22.859 1 88.06 211 ASP B N 1
ATOM 6639 C CA . ASP B 1 211 ? -18.688 -3.074 -23.641 1 88.06 211 ASP B CA 1
ATOM 6640 C C . ASP B 1 211 ? -17.75 -2.178 -22.828 1 88.06 211 ASP B C 1
ATOM 6642 O O . ASP B 1 211 ? -17.703 -0.965 -23.031 1 88.06 211 ASP B O 1
ATOM 6646 N N . ILE B 1 212 ? -17.062 -2.787 -21.938 1 91.94 212 ILE B N 1
ATOM 6647 C CA . ILE B 1 212 ? -16.234 -2.062 -20.984 1 91.94 212 ILE B CA 1
ATOM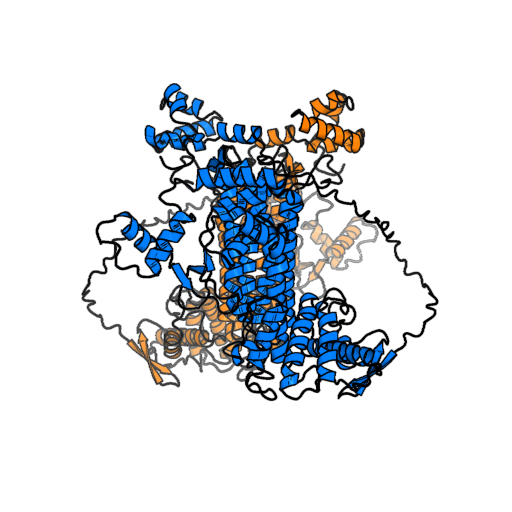 6648 C C . ILE B 1 212 ? -14.812 -2.629 -21 1 91.94 212 ILE B C 1
ATOM 6650 O O . ILE B 1 212 ? -14.617 -3.832 -20.812 1 91.94 212 ILE B O 1
ATOM 6654 N N . GLY B 1 213 ? -13.742 -1.758 -21.266 1 89.69 213 GLY B N 1
ATOM 6655 C CA . GLY B 1 213 ? -12.336 -2.109 -21.125 1 89.69 213 GLY B CA 1
ATOM 6656 C C . GLY B 1 213 ? -11.766 -2.812 -22.344 1 89.69 213 GLY B C 1
ATOM 6657 O O . GLY B 1 213 ? -10.547 -2.84 -22.531 1 89.69 213 GLY B O 1
ATOM 6658 N N . GLY B 1 214 ? -12.539 -3.484 -23.141 1 86.19 214 GLY B N 1
ATOM 6659 C CA . GLY B 1 214 ? -12.078 -4.105 -24.375 1 86.19 214 GLY B CA 1
ATOM 6660 C C . GLY B 1 214 ? -11.438 -5.461 -24.141 1 86.19 214 GLY B C 1
ATOM 6661 O O . GLY B 1 214 ? -11.711 -6.133 -23.156 1 86.19 214 GLY B O 1
ATOM 6662 N N . GLU B 1 215 ? -10.594 -5.918 -25.016 1 87.88 215 GLU B N 1
ATOM 6663 C CA . GLU B 1 215 ? -10.047 -7.266 -25.094 1 87.88 215 GLU B CA 1
ATOM 6664 C C . GLU B 1 215 ? -9.133 -7.559 -23.906 1 87.88 215 GLU B C 1
ATOM 6666 O O . GLU B 1 215 ? -9.062 -8.695 -23.438 1 87.88 215 GLU B O 1
ATOM 6671 N N . ARG B 1 216 ? -8.609 -6.535 -23.391 1 89.06 216 ARG B N 1
ATOM 6672 C CA . ARG B 1 216 ? -7.648 -6.703 -22.312 1 89.06 216 ARG B CA 1
ATOM 6673 C C . ARG B 1 216 ? -8.344 -7.039 -21 1 89.06 216 ARG B C 1
ATOM 6675 O O . ARG B 1 216 ? -7.703 -7.461 -20.031 1 89.06 216 ARG B O 1
ATOM 6682 N N . GLU B 1 217 ? -9.695 -6.93 -21 1 93.94 217 GLU B N 1
ATOM 6683 C CA . GLU B 1 217 ? -10.438 -7.121 -19.766 1 93.94 217 GLU B CA 1
ATOM 6684 C C . GLU B 1 217 ? -11.344 -8.344 -19.844 1 93.94 217 GLU B C 1
ATOM 6686 O O . GLU B 1 217 ? -12.344 -8.43 -19.125 1 93.94 217 GLU B O 1
ATOM 6691 N N . LYS B 1 218 ? -10.984 -9.242 -20.656 1 95.19 218 LYS B N 1
ATOM 6692 C CA . LYS B 1 218 ? -11.766 -10.477 -20.766 1 95.19 218 LYS B CA 1
ATOM 6693 C C . LYS B 1 218 ? -11.664 -11.312 -19.5 1 95.19 218 LYS B C 1
ATOM 6695 O O . LYS B 1 218 ? -10.68 -11.211 -18.766 1 95.19 218 LYS B O 1
ATOM 6700 N N . MET B 1 219 ? -12.711 -12.117 -19.312 1 96.94 219 MET B N 1
ATOM 6701 C CA . MET B 1 219 ? -12.672 -13.07 -18.203 1 96.94 219 MET B CA 1
ATOM 6702 C C . MET B 1 219 ? -11.422 -13.945 -18.297 1 96.94 219 MET B C 1
ATOM 6704 O O . MET B 1 219 ? -11.023 -14.359 -19.375 1 96.94 219 MET B O 1
ATOM 6708 N N . PRO B 1 220 ? -10.805 -14.242 -17.188 1 97.56 220 PRO B N 1
ATOM 6709 C CA . PRO B 1 220 ? -9.586 -15.055 -17.219 1 97.56 220 PRO B CA 1
ATOM 6710 C C . PRO B 1 220 ? -9.828 -16.469 -17.734 1 97.56 220 PRO B C 1
ATOM 6712 O O . PRO B 1 220 ? -10.773 -17.141 -17.297 1 97.56 220 PRO B O 1
ATOM 6715 N N . VAL B 1 221 ? -8.953 -16.938 -18.484 1 97.25 221 VAL B N 1
ATOM 6716 C CA . VAL B 1 221 ? -9.062 -18.234 -19.156 1 97.25 221 VAL B CA 1
ATOM 6717 C C . VAL B 1 221 ? -9.094 -19.344 -18.109 1 97.25 221 VAL B C 1
ATOM 6719 O O . VAL B 1 221 ? -9.883 -20.281 -18.219 1 97.25 221 VAL B O 1
ATOM 6722 N N . PRO B 1 222 ? -8.297 -19.25 -17 1 98.31 222 PRO B N 1
ATOM 6723 C CA . PRO B 1 222 ? -8.328 -20.328 -16.016 1 98.31 222 PRO B CA 1
ATOM 6724 C C . PRO B 1 222 ? -9.719 -20.531 -15.414 1 98.31 222 PRO B C 1
ATOM 6726 O O . PRO B 1 222 ? -10.094 -21.656 -15.086 1 98.31 222 PRO B O 1
ATOM 6729 N N . LEU B 1 223 ? -10.438 -19.469 -15.25 1 98.62 223 LEU B N 1
ATOM 6730 C CA . LEU B 1 223 ? -11.797 -19.594 -14.734 1 98.62 223 LEU B CA 1
ATOM 6731 C C . LEU B 1 223 ? -12.695 -20.328 -15.719 1 98.62 223 LEU B C 1
ATOM 6733 O O . LEU B 1 223 ? -13.492 -21.188 -15.328 1 98.62 223 LEU B O 1
ATOM 6737 N N . ILE B 1 224 ? -12.555 -20 -16.984 1 98.44 224 ILE B N 1
ATOM 6738 C CA . ILE B 1 224 ? -13.359 -20.625 -18.047 1 98.44 224 ILE B CA 1
ATOM 6739 C C . ILE B 1 224 ? -13.086 -22.125 -18.094 1 98.44 224 ILE B C 1
ATOM 6741 O O . ILE B 1 224 ? -14.016 -22.922 -18.141 1 98.44 224 ILE B O 1
ATOM 6745 N N . ARG B 1 225 ? -11.914 -22.469 -18 1 98.44 225 ARG B N 1
ATOM 6746 C CA . ARG B 1 225 ? -11.523 -23.875 -18.047 1 98.44 225 ARG B CA 1
ATOM 6747 C C . ARG B 1 225 ? -11.992 -24.609 -16.781 1 98.44 225 ARG B C 1
ATOM 6749 O O . ARG B 1 225 ? -12.352 -25.781 -16.844 1 98.44 225 ARG B O 1
ATOM 6756 N N . ALA B 1 226 ? -11.961 -23.922 -15.664 1 98.81 226 ALA B N 1
ATOM 6757 C CA . ALA B 1 226 ? -12.492 -24.484 -14.422 1 98.81 226 ALA B CA 1
ATOM 6758 C C . ALA B 1 226 ? -13.977 -24.797 -14.555 1 98.81 226 ALA B C 1
ATOM 6760 O O . ALA B 1 226 ? -14.469 -25.781 -13.984 1 98.81 226 ALA B O 1
ATOM 6761 N N . PHE B 1 227 ? -14.68 -24 -15.289 1 98.75 227 PHE B N 1
ATOM 6762 C CA . PHE B 1 227 ? -16.078 -24.281 -15.586 1 98.75 227 PHE B CA 1
ATOM 6763 C C . PHE B 1 227 ? -16.219 -25.609 -16.328 1 98.75 227 PHE B C 1
ATOM 6765 O O . PHE B 1 227 ? -17.203 -26.328 -16.125 1 98.75 227 PHE B O 1
ATOM 6772 N N . GLY B 1 228 ? -15.258 -25.875 -17.219 1 98.69 228 GLY B N 1
ATOM 6773 C CA . GLY B 1 228 ? -15.273 -27.156 -17.891 1 98.69 228 GLY B CA 1
ATOM 6774 C C . GLY B 1 228 ? -15.242 -28.328 -16.922 1 98.69 228 GLY B C 1
ATOM 6775 O O . GLY B 1 228 ? -16 -29.297 -17.078 1 98.69 228 GLY B O 1
ATOM 6776 N N . VAL B 1 229 ? -14.414 -28.203 -15.906 1 98.69 229 VAL B N 1
ATOM 6777 C CA . VAL B 1 229 ? -14.312 -29.234 -14.875 1 98.69 229 VAL B CA 1
ATOM 6778 C C . VAL B 1 229 ? -15.656 -29.375 -14.156 1 98.69 229 VAL B C 1
ATOM 6780 O O . VAL B 1 229 ? -16.172 -30.484 -14.008 1 98.69 229 VAL B O 1
ATOM 6783 N N . LEU B 1 230 ? -16.234 -28.281 -13.773 1 98.81 230 LEU B N 1
ATOM 6784 C CA . LEU B 1 230 ? -17.453 -28.25 -12.984 1 98.81 230 LEU B CA 1
ATOM 6785 C C . LEU B 1 230 ? -18.625 -28.797 -13.781 1 98.81 230 LEU B C 1
ATOM 6787 O O . LEU B 1 230 ? -19.359 -29.672 -13.297 1 98.81 230 LEU B O 1
ATOM 6791 N N . LYS B 1 231 ? -18.812 -28.281 -15.031 1 98.75 231 LYS B N 1
ATOM 6792 C CA . LYS B 1 231 ? -19.969 -28.688 -15.836 1 98.75 231 LYS B CA 1
ATOM 6793 C C . LYS B 1 231 ? -19.875 -30.156 -16.234 1 98.75 231 LYS B C 1
ATOM 6795 O O . LYS B 1 231 ? -20.891 -30.859 -16.281 1 98.75 231 LYS B O 1
ATOM 6800 N N . GLY B 1 232 ? -18.688 -30.641 -16.547 1 98.69 232 GLY B N 1
ATOM 6801 C CA . GLY B 1 232 ? -18.5 -32.062 -16.781 1 98.69 232 GLY B CA 1
ATOM 6802 C C . GLY B 1 232 ? -18.859 -32.906 -15.57 1 98.69 232 GLY B C 1
ATOM 6803 O O . GLY B 1 232 ? -19.547 -33.938 -15.703 1 98.69 232 GLY B O 1
ATOM 6804 N N . ALA B 1 233 ? -18.406 -32.5 -14.406 1 98.75 233 ALA B N 1
ATOM 6805 C CA . ALA B 1 233 ? -18.703 -33.219 -13.172 1 98.75 233 ALA B CA 1
ATOM 6806 C C . ALA B 1 233 ? -20.203 -33.25 -12.883 1 98.75 233 ALA B C 1
ATOM 6808 O O . ALA B 1 233 ? -20.766 -34.281 -12.523 1 98.75 233 ALA B O 1
ATOM 6809 N N . ALA B 1 234 ? -20.812 -32.094 -13.039 1 98.56 234 ALA B N 1
ATOM 6810 C CA . ALA B 1 234 ? -22.25 -31.984 -12.781 1 98.56 234 ALA B CA 1
ATOM 6811 C C . ALA B 1 234 ? -23.047 -32.875 -13.719 1 98.56 234 ALA B C 1
ATOM 6813 O O . ALA B 1 234 ? -24 -33.531 -13.297 1 98.56 234 ALA B O 1
ATOM 6814 N N . ALA B 1 235 ? -22.688 -32.906 -15.031 1 98.62 235 ALA B N 1
ATOM 6815 C CA . ALA B 1 235 ? -23.375 -33.75 -16 1 98.62 235 ALA B CA 1
ATOM 6816 C C . ALA B 1 235 ? -23.234 -35.25 -15.648 1 98.62 235 ALA B C 1
ATOM 6818 O O . ALA B 1 235 ? -24.188 -36 -15.727 1 98.62 235 ALA B O 1
ATOM 6819 N N . GLU B 1 236 ? -22.078 -35.594 -15.234 1 98.25 236 GLU B N 1
ATOM 6820 C CA . GLU B 1 236 ? -21.828 -36.969 -14.82 1 98.25 236 GLU B CA 1
ATOM 6821 C C . GLU B 1 236 ? -22.719 -37.344 -13.641 1 98.25 236 GLU B C 1
ATOM 6823 O O . GLU B 1 236 ? -23.297 -38.438 -13.633 1 98.25 236 GLU B O 1
ATOM 6828 N N . VAL B 1 237 ? -22.812 -36.5 -12.68 1 98.12 237 VAL B N 1
ATOM 6829 C CA . VAL B 1 237 ? -23.594 -36.781 -11.477 1 98.12 237 VAL B CA 1
ATOM 6830 C C . VAL B 1 237 ? -25.078 -36.812 -11.82 1 98.12 237 VAL B C 1
ATOM 6832 O O . VAL B 1 237 ? -25.828 -37.656 -11.328 1 98.12 237 VAL B O 1
ATOM 6835 N N . ASN B 1 238 ? -25.516 -35.906 -12.719 1 97.94 238 ASN B N 1
ATOM 6836 C CA . ASN B 1 238 ? -26.922 -35.781 -13.062 1 97.94 238 ASN B CA 1
ATOM 6837 C C . ASN B 1 238 ? -27.422 -36.969 -13.867 1 97.94 238 ASN B C 1
ATOM 6839 O O . ASN B 1 238 ? -28.625 -37.188 -14.008 1 97.94 238 ASN B O 1
ATOM 6843 N N . LYS B 1 239 ? -26.516 -37.781 -14.414 1 96.62 239 LYS B N 1
ATOM 6844 C CA . LYS B 1 239 ? -26.938 -39.062 -14.984 1 96.62 239 LYS B CA 1
ATOM 6845 C C . LYS B 1 239 ? -27.75 -39.875 -13.984 1 96.62 239 LYS B C 1
ATOM 6847 O O . LYS B 1 239 ? -28.688 -40.562 -14.367 1 96.62 239 LYS B O 1
ATOM 6852 N N . LYS B 1 240 ? -27.375 -39.719 -12.789 1 94.88 240 LYS B N 1
ATOM 6853 C CA . LYS B 1 240 ? -28.031 -40.469 -11.711 1 94.88 240 LYS B CA 1
ATOM 6854 C C . LYS B 1 240 ? -29.297 -39.75 -11.234 1 94.88 240 LYS B C 1
ATOM 6856 O O . LYS B 1 240 ? -30.125 -40.312 -10.531 1 94.88 240 LYS B O 1
ATOM 6861 N N . PHE B 1 241 ? -29.406 -38.5 -11.641 1 95.38 241 PHE B N 1
ATOM 6862 C CA . PHE B 1 241 ? -30.5 -37.719 -11.109 1 95.38 241 PHE B CA 1
ATOM 6863 C C . PHE B 1 241 ? -31.438 -37.25 -12.219 1 95.38 241 PHE B C 1
ATOM 6865 O O . PHE B 1 241 ? -32 -36.188 -12.141 1 95.38 241 PHE B O 1
ATOM 6872 N N . GLY B 1 242 ? -31.438 -37.938 -13.344 1 94.25 242 GLY B N 1
ATOM 6873 C CA . GLY B 1 242 ? -32.531 -37.719 -14.289 1 94.25 242 GLY B CA 1
ATOM 6874 C C . GLY B 1 242 ? -32.062 -37.156 -15.625 1 94.25 242 GLY B C 1
ATOM 6875 O O . GLY B 1 242 ? -32.844 -36.938 -16.531 1 94.25 242 GLY B O 1
ATOM 6876 N N . LEU B 1 243 ? -30.781 -36.875 -15.773 1 97.25 243 LEU B N 1
ATOM 6877 C CA . LEU B 1 243 ? -30.281 -36.469 -17.078 1 97.25 243 LEU B CA 1
ATOM 6878 C C . LEU B 1 243 ? -30.078 -37.656 -18 1 97.25 243 LEU B C 1
ATOM 6880 O O . LEU B 1 243 ? -29.5 -38.656 -17.594 1 97.25 243 LEU B O 1
ATOM 6884 N N . ASP B 1 244 ? -30.594 -37.562 -19.234 1 97.19 244 ASP B N 1
ATOM 6885 C CA . ASP B 1 244 ? -30.422 -38.594 -20.234 1 97.19 244 ASP B CA 1
ATOM 6886 C C . ASP B 1 244 ? -28.953 -38.969 -20.375 1 97.19 244 ASP B C 1
ATOM 6888 O O . ASP B 1 244 ? -28.109 -38.094 -20.594 1 97.19 244 ASP B O 1
ATOM 6892 N N . PRO B 1 245 ? -28.656 -40.25 -20.25 1 97.38 245 PRO B N 1
ATOM 6893 C CA . PRO B 1 245 ? -27.25 -40.688 -20.281 1 97.38 245 PRO B CA 1
ATOM 6894 C C . PRO B 1 245 ? -26.547 -40.25 -21.578 1 97.38 245 PRO B C 1
ATOM 6896 O O . PRO B 1 245 ? -25.359 -39.938 -21.547 1 97.38 245 PRO B O 1
ATOM 6899 N N . LYS B 1 246 ? -27.188 -40.312 -22.656 1 97.06 246 LYS B N 1
ATOM 6900 C CA . LYS B 1 246 ? -26.578 -39.906 -23.922 1 97.06 246 LYS B CA 1
ATOM 6901 C C . LYS B 1 246 ? -26.25 -38.406 -23.922 1 97.06 246 LYS B C 1
ATOM 6903 O O . LYS B 1 246 ? -25.172 -38 -24.359 1 97.06 246 LYS B O 1
ATOM 6908 N N . LYS B 1 247 ? -27.203 -37.594 -23.484 1 97.81 247 LYS B N 1
ATOM 6909 C CA . LYS B 1 247 ? -26.953 -36.156 -23.359 1 97.81 247 LYS B CA 1
ATOM 6910 C C . LYS B 1 247 ? -25.766 -35.906 -22.438 1 97.81 247 LYS B C 1
ATOM 6912 O O . LYS B 1 247 ? -24.875 -35.125 -22.781 1 97.81 247 LYS B O 1
ATOM 6917 N N . ALA B 1 248 ? -25.781 -36.562 -21.297 1 98.31 248 ALA B N 1
ATOM 6918 C CA . ALA B 1 248 ? -24.719 -36.406 -20.312 1 98.31 248 ALA B CA 1
ATOM 6919 C C . ALA B 1 248 ? -23.344 -36.719 -20.906 1 98.31 248 ALA B C 1
ATOM 6921 O O . ALA B 1 248 ? -22.375 -36 -20.672 1 98.31 248 ALA B O 1
ATOM 6922 N N . GLU B 1 249 ? -23.281 -37.781 -21.641 1 98.06 249 GLU B N 1
ATOM 6923 C CA . GLU B 1 249 ? -22.031 -38.219 -22.266 1 98.06 249 GLU B CA 1
ATOM 6924 C C . GLU B 1 249 ? -21.453 -37.094 -23.156 1 98.06 249 GLU B C 1
ATOM 6926 O O . GLU B 1 249 ? -20.266 -36.812 -23.078 1 98.06 249 GLU B O 1
ATOM 6931 N N . TYR B 1 250 ? -22.234 -36.469 -23.953 1 98.31 250 TYR B N 1
ATOM 6932 C CA . TYR B 1 250 ? -21.75 -35.469 -24.891 1 98.31 250 TYR B CA 1
ATOM 6933 C C . TYR B 1 250 ? -21.484 -34.156 -24.188 1 98.31 250 TYR B C 1
ATOM 6935 O O . TYR B 1 250 ? -20.594 -33.406 -24.594 1 98.31 250 TYR B O 1
ATOM 6943 N N . ILE B 1 251 ? -22.266 -33.844 -23.156 1 98.62 251 ILE B N 1
ATOM 6944 C CA . ILE B 1 251 ? -21.953 -32.688 -22.328 1 98.62 251 ILE B CA 1
ATOM 6945 C C . ILE B 1 251 ? -20.578 -32.875 -21.688 1 98.62 251 ILE B C 1
ATOM 6947 O O . ILE B 1 251 ? -19.766 -31.938 -21.703 1 98.62 251 ILE B O 1
ATOM 6951 N N . VAL B 1 252 ? -20.312 -34.031 -21.141 1 98.62 252 VAL B N 1
ATOM 6952 C CA . VAL B 1 252 ? -19.016 -34.344 -20.5 1 98.62 252 VAL B CA 1
ATOM 6953 C C . VAL B 1 252 ? -17.906 -34.188 -21.531 1 98.62 252 VAL B C 1
ATOM 6955 O O . VAL B 1 252 ? -16.844 -33.656 -21.234 1 98.62 252 VAL B O 1
ATOM 6958 N N . LYS B 1 253 ? -18.109 -34.688 -22.766 1 98.44 253 LYS B N 1
ATOM 6959 C CA . LYS B 1 253 ? -17.109 -34.562 -23.828 1 98.44 253 LYS B CA 1
ATOM 6960 C C . LYS B 1 253 ? -16.812 -33.125 -24.172 1 98.44 253 LYS B C 1
ATOM 6962 O O . LYS B 1 253 ? -15.656 -32.719 -24.281 1 98.44 253 LYS B O 1
ATOM 6967 N N . ALA B 1 254 ? -17.844 -32.344 -24.359 1 98.62 254 ALA B N 1
ATOM 6968 C CA . ALA B 1 254 ? -17.672 -30.922 -24.672 1 98.62 254 ALA B CA 1
ATOM 6969 C C . ALA B 1 254 ? -17 -30.188 -23.516 1 98.62 254 ALA B C 1
ATOM 6971 O O . ALA B 1 254 ? -16.125 -29.344 -23.734 1 98.62 254 ALA B O 1
ATOM 6972 N N . ALA B 1 255 ? -17.406 -30.469 -22.312 1 98.69 255 ALA B N 1
ATOM 6973 C CA . ALA B 1 255 ? -16.797 -29.875 -21.125 1 98.69 255 ALA B CA 1
ATOM 6974 C C . ALA B 1 255 ? -15.312 -30.203 -21.031 1 98.69 255 ALA B C 1
ATOM 6976 O O . ALA B 1 255 ? -14.516 -29.375 -20.578 1 98.69 255 ALA B O 1
ATOM 6977 N N . LYS B 1 256 ? -14.977 -31.406 -21.391 1 98 256 LYS B N 1
ATOM 6978 C CA . LYS B 1 256 ? -13.578 -31.797 -21.406 1 98 256 LYS B CA 1
ATOM 6979 C C . LYS B 1 256 ? -12.773 -30.969 -22.391 1 98 256 LYS B C 1
ATOM 6981 O O . LYS B 1 256 ? -11.641 -30.562 -22.109 1 98 256 LYS B O 1
ATOM 6986 N N . GLU B 1 257 ? -13.328 -30.719 -23.578 1 98.31 257 GLU B N 1
ATOM 6987 C CA . GLU B 1 257 ? -12.672 -29.844 -24.547 1 98.31 257 GLU B CA 1
ATOM 6988 C C . GLU B 1 257 ? -12.461 -28.453 -23.969 1 98.31 257 GLU B C 1
ATOM 6990 O O . GLU B 1 257 ? -11.43 -27.828 -24.188 1 98.31 257 GLU B O 1
ATOM 6995 N N . LEU B 1 258 ? -13.477 -27.984 -23.266 1 98.31 258 LEU B N 1
ATOM 6996 C CA . LEU B 1 258 ? -13.383 -26.688 -22.625 1 98.31 258 LEU B CA 1
ATOM 6997 C C . LEU B 1 258 ? -12.273 -26.688 -21.562 1 98.31 258 LEU B C 1
ATOM 6999 O O . LEU B 1 258 ? -11.453 -25.766 -21.531 1 98.31 258 LEU B O 1
ATOM 7003 N N . GLU B 1 259 ? -12.281 -27.656 -20.734 1 97.69 259 GLU B N 1
ATOM 7004 C CA . GLU B 1 259 ? -11.273 -27.844 -19.703 1 97.69 259 GLU B CA 1
ATOM 7005 C C . GLU B 1 259 ? -9.867 -27.844 -20.297 1 97.69 259 GLU B C 1
ATOM 7007 O O . GLU B 1 259 ? -8.93 -27.312 -19.688 1 97.69 259 GLU B O 1
ATOM 7012 N N . GLU B 1 260 ? -9.727 -28.359 -21.5 1 97.06 260 GLU B N 1
ATOM 7013 C CA . GLU B 1 260 ? -8.43 -28.531 -22.156 1 97.06 260 GLU B CA 1
ATOM 7014 C C . GLU B 1 260 ? -8.047 -27.297 -22.969 1 97.06 260 GLU B C 1
ATOM 7016 O O . GLU B 1 260 ? -6.969 -27.25 -23.562 1 97.06 260 GLU B O 1
ATOM 7021 N N . GLY B 1 261 ? -8.859 -26.312 -23.047 1 96.75 261 GLY B N 1
ATOM 7022 C CA . GLY B 1 261 ? -8.539 -25.047 -23.672 1 96.75 261 GLY B CA 1
ATOM 7023 C C . GLY B 1 261 ? -8.828 -25.016 -25.156 1 96.75 261 GLY B C 1
ATOM 7024 O O . GLY B 1 261 ? -8.477 -24.062 -25.859 1 96.75 261 GLY B O 1
ATOM 7025 N N . LYS B 1 262 ? -9.5 -25.984 -25.688 1 97.19 262 LYS B N 1
ATOM 7026 C CA . LYS B 1 262 ? -9.766 -26.094 -27.109 1 97.19 262 LYS B CA 1
ATOM 7027 C C . LYS B 1 262 ? -10.875 -25.125 -27.547 1 97.19 262 LYS B C 1
ATOM 7029 O O . LYS B 1 262 ? -11.062 -24.891 -28.734 1 97.19 262 LYS B O 1
ATOM 7034 N N . LEU B 1 263 ? -11.57 -24.578 -26.547 1 98.31 263 LEU B N 1
ATOM 7035 C CA . LEU B 1 263 ? -12.719 -23.75 -26.875 1 98.31 263 LEU B CA 1
ATOM 7036 C C . LEU B 1 263 ? -12.523 -22.328 -26.359 1 98.31 263 LEU B C 1
ATOM 7038 O O . LEU B 1 263 ? -13.484 -21.562 -26.25 1 98.31 263 LEU B O 1
ATOM 7042 N N . ASP B 1 264 ? -11.32 -21.844 -26.078 1 96.88 264 ASP B N 1
ATOM 7043 C CA . ASP B 1 264 ? -11.016 -20.562 -25.438 1 96.88 264 ASP B CA 1
ATOM 7044 C C . ASP B 1 264 ? -11.492 -19.391 -26.281 1 96.88 264 ASP B C 1
ATOM 7046 O O . ASP B 1 264 ? -11.836 -18.328 -25.75 1 96.88 264 ASP B O 1
ATOM 7050 N N . SER B 1 265 ? -11.609 -19.484 -27.516 1 96.06 265 SER B N 1
ATOM 7051 C CA . SER B 1 265 ? -11.922 -18.391 -28.422 1 96.06 265 SER B CA 1
ATOM 7052 C C . SER B 1 265 ? -13.414 -18.078 -28.438 1 96.06 265 SER B C 1
ATOM 7054 O O . SER B 1 265 ? -13.844 -17.109 -29.062 1 96.06 265 SER B O 1
ATOM 7056 N N . HIS B 1 266 ? -14.227 -18.859 -27.719 1 97.69 266 HIS B N 1
ATOM 7057 C CA . HIS B 1 266 ? -15.68 -18.703 -27.75 1 97.69 266 HIS B CA 1
ATOM 7058 C C . HIS B 1 266 ? -16.188 -17.969 -26.516 1 97.69 266 HIS B C 1
ATOM 7060 O O . HIS B 1 266 ? -17.391 -17.984 -26.234 1 97.69 266 HIS B O 1
ATOM 7066 N N . PHE B 1 267 ? -15.273 -17.344 -25.828 1 98 267 PHE B N 1
ATOM 7067 C CA . PHE B 1 267 ? -15.633 -16.641 -24.594 1 98 267 PHE B CA 1
ATOM 7068 C C . PHE B 1 267 ? -15.242 -15.172 -24.672 1 98 267 PHE B C 1
ATOM 7070 O O . PHE B 1 267 ? -14.18 -14.781 -24.188 1 98 267 PHE B O 1
ATOM 7077 N N . PRO B 1 268 ? -16.125 -14.289 -25.125 1 95.56 268 PRO B N 1
ATOM 7078 C CA . PRO B 1 268 ? -15.805 -12.883 -25.375 1 95.56 268 PRO B CA 1
ATOM 7079 C C . PRO B 1 268 ? -16.094 -11.984 -24.188 1 95.56 268 PRO B C 1
ATOM 7081 O O . PRO B 1 268 ? -15.734 -10.797 -24.203 1 95.56 268 PRO B O 1
ATOM 7084 N N . LEU B 1 269 ? -16.734 -12.516 -23.141 1 96.56 269 LEU B N 1
ATOM 7085 C CA . LEU B 1 269 ? -17.25 -11.648 -22.094 1 96.56 269 LEU B CA 1
ATOM 7086 C C . LEU B 1 269 ? -16.109 -11.094 -21.234 1 96.56 269 LEU B C 1
ATOM 7088 O O . LEU B 1 269 ? -15.094 -11.766 -21.031 1 96.56 269 LEU B O 1
ATOM 7092 N N . VAL B 1 270 ? -16.391 -9.953 -20.75 1 95.19 270 VAL B N 1
ATOM 7093 C CA . VAL B 1 270 ? -15.391 -9.234 -19.969 1 95.19 270 VAL B CA 1
ATOM 7094 C C . VAL B 1 270 ? -15.703 -9.375 -18.484 1 95.19 270 VAL B C 1
ATOM 7096 O O . VAL B 1 270 ? -16.797 -9.812 -18.109 1 95.19 270 VAL B O 1
ATOM 7099 N N . ILE B 1 271 ? -14.758 -8.984 -17.625 1 97.25 271 ILE B N 1
ATOM 7100 C CA . ILE B 1 271 ? -14.836 -9.031 -16.172 1 97.25 271 ILE B CA 1
ATOM 7101 C C . ILE B 1 271 ? -15.977 -8.141 -15.688 1 97.25 271 ILE B C 1
ATOM 7103 O O . ILE B 1 271 ? -16.703 -8.5 -14.75 1 97.25 271 ILE B O 1
ATOM 7107 N N . TRP B 1 272 ? -16.219 -7.062 -16.297 1 94.81 272 TRP B N 1
ATOM 7108 C CA . TRP B 1 272 ? -17.125 -5.996 -15.898 1 94.81 272 TRP B CA 1
ATOM 7109 C C . TRP B 1 272 ? -18.547 -6.262 -16.422 1 94.81 272 TRP B C 1
ATOM 7111 O O . TRP B 1 272 ? -19.078 -5.477 -17.203 1 94.81 272 TRP B O 1
ATOM 7121 N N . GLN B 1 273 ? -19.094 -7.34 -15.945 1 94.25 273 GLN B N 1
ATOM 7122 C CA . GLN B 1 273 ? -20.453 -7.789 -16.203 1 94.25 273 GLN B CA 1
ATOM 7123 C C . GLN B 1 273 ? -21.266 -7.848 -14.914 1 94.25 273 GLN B C 1
ATOM 7125 O O . GLN B 1 273 ? -20.969 -7.148 -13.953 1 94.25 273 GLN B O 1
ATOM 7130 N N . THR B 1 274 ? -22.359 -8.578 -14.992 1 90.5 274 THR B N 1
ATOM 7131 C CA . THR B 1 274 ? -23.062 -8.758 -13.719 1 90.5 274 THR B CA 1
ATOM 7132 C C . THR B 1 274 ? -22.141 -9.391 -12.688 1 90.5 274 THR B C 1
ATOM 7134 O O . THR B 1 274 ? -21.344 -10.273 -13.008 1 90.5 274 THR B O 1
ATOM 7137 N N . GLY B 1 275 ? -22.25 -8.984 -11.57 1 92.69 275 GLY B N 1
ATOM 7138 C CA . GLY B 1 275 ? -21.312 -9.367 -10.531 1 92.69 275 GLY B CA 1
ATOM 7139 C C . GLY B 1 275 ? -21.469 -10.805 -10.078 1 92.69 275 GLY B C 1
ATOM 7140 O O . GLY B 1 275 ? -20.578 -11.367 -9.445 1 92.69 275 GLY B O 1
ATOM 7141 N N . SER B 1 276 ? -22.609 -11.383 -10.375 1 92.88 276 SER B N 1
ATOM 7142 C CA . SER B 1 276 ? -22.844 -12.781 -10.023 1 92.88 276 SER B CA 1
ATOM 7143 C C . SER B 1 276 ? -22.141 -13.719 -11 1 92.88 276 SER B C 1
ATOM 7145 O O . SER B 1 276 ? -22.016 -14.914 -10.734 1 92.88 276 SER B O 1
ATOM 7147 N N . GLY B 1 277 ? -21.734 -13.227 -12.102 1 94.94 277 GLY B N 1
ATOM 7148 C CA . GLY B 1 277 ? -21.109 -14.055 -13.117 1 94.94 277 GLY B CA 1
ATOM 7149 C C . GLY B 1 277 ? -22.109 -14.867 -13.922 1 94.94 277 GLY B C 1
ATOM 7150 O O . GLY B 1 277 ? -21.734 -15.859 -14.562 1 94.94 277 GLY B O 1
ATOM 7151 N N . THR B 1 278 ? -23.359 -14.422 -13.875 1 94.5 278 THR B N 1
ATOM 7152 C CA . THR B 1 278 ? -24.438 -15.172 -14.523 1 94.5 278 THR B CA 1
ATOM 7153 C C . THR B 1 278 ? -24.203 -15.258 -16.031 1 94.5 278 THR B C 1
ATOM 7155 O O . THR B 1 278 ? -24.391 -16.312 -16.625 1 94.5 278 THR B O 1
ATOM 7158 N N . GLN B 1 279 ? -23.797 -14.18 -16.594 1 94.88 279 GLN B N 1
ATOM 7159 C CA . GLN B 1 279 ? -23.641 -14.18 -18.047 1 94.88 279 GLN B CA 1
ATOM 7160 C C . GLN B 1 279 ? -22.438 -15.039 -18.469 1 94.88 279 GLN B C 1
ATOM 7162 O O . GLN B 1 279 ? -22.469 -15.664 -19.531 1 94.88 279 GLN B O 1
ATOM 7167 N N . THR B 1 280 ? -21.422 -15.078 -17.641 1 97.44 280 THR B N 1
ATOM 7168 C CA . THR B 1 280 ? -20.312 -15.992 -17.906 1 97.44 280 THR B CA 1
ATOM 7169 C C . THR B 1 280 ? -20.781 -17.438 -17.766 1 97.44 280 THR B C 1
ATOM 7171 O O . THR B 1 280 ? -20.422 -18.281 -18.594 1 97.44 280 THR B O 1
ATOM 7174 N N . ASN B 1 281 ? -21.5 -17.734 -16.75 1 97.5 281 ASN B N 1
ATOM 7175 C CA . ASN B 1 281 ? -22.094 -19.062 -16.609 1 97.5 281 ASN B CA 1
ATOM 7176 C C . ASN B 1 281 ? -22.906 -19.438 -17.844 1 97.5 281 ASN B C 1
ATOM 7178 O O . ASN B 1 281 ? -22.797 -20.562 -18.344 1 97.5 281 ASN B O 1
ATOM 7182 N N . MET B 1 282 ? -23.734 -18.516 -18.312 1 96.56 282 MET B N 1
ATOM 7183 C CA . MET B 1 282 ? -24.547 -18.766 -19.484 1 96.56 282 MET B CA 1
ATOM 7184 C C . MET B 1 282 ? -23.688 -18.953 -20.734 1 96.56 282 MET B C 1
ATOM 7186 O O . MET B 1 282 ? -24 -19.766 -21.594 1 96.56 282 MET B O 1
ATOM 7190 N N . ASN B 1 283 ? -22.672 -18.141 -20.812 1 97.88 283 ASN B N 1
ATOM 7191 C CA . ASN B 1 283 ? -21.734 -18.328 -21.906 1 97.88 283 ASN B CA 1
ATOM 7192 C C . ASN B 1 283 ? -21.172 -19.75 -21.938 1 97.88 283 ASN B C 1
ATOM 7194 O O . ASN B 1 283 ? -21.125 -20.375 -23 1 97.88 283 ASN B O 1
ATOM 7198 N N . VAL B 1 284 ? -20.828 -20.25 -20.828 1 98.69 284 VAL B N 1
ATOM 7199 C CA . VAL B 1 284 ? -20.281 -21.609 -20.719 1 98.69 284 VAL B CA 1
ATOM 7200 C C . VAL B 1 284 ? -21.344 -22.625 -21.125 1 98.69 284 VAL B C 1
ATOM 7202 O O . VAL B 1 284 ? -21.078 -23.531 -21.906 1 98.69 284 VAL B O 1
ATOM 7205 N N . ASN B 1 285 ? -22.547 -22.453 -20.594 1 98.38 285 ASN B N 1
ATOM 7206 C CA . ASN B 1 285 ? -23.656 -23.359 -20.938 1 98.38 285 ASN B CA 1
ATOM 7207 C C . ASN B 1 285 ? -23.891 -23.406 -22.438 1 98.38 285 ASN B C 1
ATOM 7209 O O . ASN B 1 285 ? -24.062 -24.484 -23.016 1 98.38 285 ASN B O 1
ATOM 7213 N N . GLU B 1 286 ? -23.938 -22.234 -23.031 1 97.88 286 GLU B N 1
ATOM 7214 C CA . GLU B 1 286 ? -24.234 -22.125 -24.469 1 97.88 286 GLU B CA 1
ATOM 7215 C C . GLU B 1 286 ? -23.125 -22.766 -25.297 1 97.88 286 GLU B C 1
ATOM 7217 O O . GLU B 1 286 ? -23.422 -23.484 -26.266 1 97.88 286 GLU B O 1
ATOM 7222 N N . VAL B 1 287 ? -21.906 -22.5 -24.953 1 98.69 287 VAL B N 1
ATOM 7223 C CA . VAL B 1 287 ? -20.781 -23.047 -25.688 1 98.69 287 VAL B CA 1
ATOM 7224 C C . VAL B 1 287 ? -20.781 -24.578 -25.594 1 98.69 287 VAL B C 1
ATOM 7226 O O . VAL B 1 287 ? -20.656 -25.281 -26.594 1 98.69 287 VAL B O 1
ATOM 7229 N N . ILE B 1 288 ? -20.953 -25.141 -24.391 1 98.69 288 ILE B N 1
ATOM 7230 C CA . ILE B 1 288 ? -20.969 -26.578 -24.172 1 98.69 288 ILE B CA 1
ATOM 7231 C C . ILE B 1 288 ? -22.156 -27.203 -24.906 1 98.69 288 ILE B C 1
ATOM 7233 O O . ILE B 1 288 ? -22.031 -28.234 -25.562 1 98.69 288 ILE B O 1
ATOM 7237 N N . SER B 1 289 ? -23.344 -26.562 -24.812 1 98.44 289 SER B N 1
ATOM 7238 C CA . SER B 1 289 ? -24.562 -27.031 -25.484 1 98.44 289 SER B CA 1
ATOM 7239 C C . SER B 1 289 ? -24.344 -27.141 -26.984 1 98.44 289 SER B C 1
ATOM 7241 O O . SER B 1 289 ? -24.531 -28.203 -27.578 1 98.44 289 SER B O 1
ATOM 7243 N N . ASN B 1 290 ? -23.922 -26.047 -27.578 1 97.88 290 ASN B N 1
ATOM 7244 C CA . ASN B 1 290 ? -23.781 -26.016 -29.031 1 97.88 290 ASN B CA 1
ATOM 7245 C C . ASN B 1 290 ? -22.656 -26.938 -29.516 1 97.88 290 ASN B C 1
ATOM 7247 O O . ASN B 1 290 ? -22.781 -27.562 -30.562 1 97.88 290 ASN B O 1
ATOM 7251 N N . ARG B 1 291 ? -21.562 -27.031 -28.766 1 98.25 291 ARG B N 1
ATOM 7252 C CA . ARG B 1 291 ? -20.484 -27.953 -29.141 1 98.25 291 ARG B CA 1
ATOM 7253 C C . ARG B 1 291 ? -20.969 -29.406 -29.062 1 98.25 291 ARG B C 1
ATOM 7255 O O . ARG B 1 291 ? -20.672 -30.203 -29.969 1 98.25 291 ARG B O 1
ATOM 7262 N N . ALA B 1 292 ? -21.672 -29.75 -28.031 1 98.31 292 ALA B N 1
ATOM 7263 C CA . ALA B 1 292 ? -22.25 -31.094 -27.891 1 98.31 292 ALA B CA 1
ATOM 7264 C C . ALA B 1 292 ? -23.234 -31.391 -29.016 1 98.31 292 ALA B C 1
ATOM 7266 O O . ALA B 1 292 ? -23.234 -32.469 -29.578 1 98.31 292 ALA B O 1
ATOM 7267 N N . ILE B 1 293 ? -24.156 -30.422 -29.359 1 97.69 293 ILE B N 1
ATOM 7268 C CA . ILE B 1 293 ? -25.109 -30.578 -30.453 1 97.69 293 ILE B CA 1
ATOM 7269 C C . ILE B 1 293 ? -24.375 -30.844 -31.766 1 97.69 293 ILE B C 1
ATOM 7271 O O . ILE B 1 293 ? -24.766 -31.719 -32.531 1 97.69 293 ILE B O 1
ATOM 7275 N N . GLN B 1 294 ? -23.312 -30.062 -31.938 1 96.81 294 GLN B N 1
ATOM 7276 C CA . GLN B 1 294 ? -22.5 -30.25 -33.125 1 96.81 294 GLN B CA 1
ATOM 7277 C C . GLN B 1 294 ? -21.922 -31.656 -33.188 1 96.81 294 GLN B C 1
ATOM 7279 O O . GLN B 1 294 ? -21.953 -32.312 -34.25 1 96.81 294 GLN B O 1
ATOM 7284 N N . MET B 1 295 ? -21.438 -32.188 -32.062 1 97.38 295 MET B N 1
ATOM 7285 C CA . MET B 1 295 ? -20.859 -33.531 -31.984 1 97.38 295 MET B CA 1
ATOM 7286 C C . MET B 1 295 ? -21.922 -34.594 -32.281 1 97.38 295 MET B C 1
ATOM 7288 O O . MET B 1 295 ? -21.594 -35.625 -32.844 1 97.38 295 MET B O 1
ATOM 7292 N N . LEU B 1 296 ? -23.125 -34.281 -31.969 1 96.69 296 LEU B N 1
ATOM 7293 C CA . LEU B 1 296 ? -24.234 -35.188 -32.188 1 96.69 296 LEU B CA 1
ATOM 7294 C C . LEU B 1 296 ? -24.797 -35.062 -33.594 1 96.69 296 LEU B C 1
ATOM 7296 O O . LEU B 1 296 ? -25.703 -35.812 -33.969 1 96.69 296 LEU B O 1
ATOM 7300 N N . GLY B 1 297 ? -24.281 -34.094 -34.375 1 95.5 297 GLY B N 1
ATOM 7301 C CA . GLY B 1 297 ? -24.734 -33.875 -35.719 1 95.5 297 GLY B CA 1
ATOM 7302 C C . GLY B 1 297 ? -25.953 -33 -35.812 1 95.5 297 GLY B C 1
ATOM 7303 O O . GLY B 1 297 ? -26.641 -32.969 -36.844 1 95.5 297 GLY B O 1
ATOM 7304 N N . GLY B 1 298 ? -26.203 -32.344 -34.75 1 95.06 298 GLY B N 1
ATOM 7305 C CA . GLY B 1 298 ? -27.359 -31.438 -34.75 1 95.06 298 GLY B CA 1
ATOM 7306 C C . GLY B 1 298 ? -27.062 -30.062 -35.281 1 95.06 298 GLY B C 1
ATOM 7307 O O . GLY B 1 298 ? -26.016 -29.844 -35.875 1 95.06 298 GLY B O 1
ATOM 7308 N N . VAL B 1 299 ? -28.078 -29.172 -35.156 1 94.19 299 VAL B N 1
ATOM 7309 C CA . VAL B 1 299 ? -27.984 -27.812 -35.656 1 94.19 299 VAL B CA 1
ATOM 7310 C C . VAL B 1 299 ? -27.672 -26.844 -34.5 1 94.19 299 VAL B C 1
ATOM 7312 O O . VAL B 1 299 ? -28.484 -26.688 -33.594 1 94.19 299 VAL B O 1
ATOM 7315 N N . MET B 1 300 ? -26.5 -26.203 -34.625 1 93.75 300 MET B N 1
ATOM 7316 C CA . MET B 1 300 ? -26.125 -25.219 -33.594 1 93.75 300 MET B CA 1
ATOM 7317 C C . MET B 1 300 ? -27.203 -24.156 -33.438 1 93.75 300 MET B C 1
ATOM 7319 O O . MET B 1 300 ? -27.766 -23.688 -34.438 1 93.75 300 MET B O 1
ATOM 7323 N N . GLY B 1 301 ? -27.469 -23.781 -32.25 1 92.06 301 GLY B N 1
ATOM 7324 C CA . GLY B 1 301 ? -28.469 -22.766 -31.984 1 92.06 301 GLY B CA 1
ATOM 7325 C C . GLY B 1 301 ? -29.859 -23.328 -31.766 1 92.06 301 GLY B C 1
ATOM 7326 O O . GLY B 1 301 ? -30.734 -22.625 -31.266 1 92.06 301 GLY B O 1
ATOM 7327 N N . SER B 1 302 ? -30.062 -24.547 -32.062 1 92.5 302 SER B N 1
ATOM 7328 C CA . SER B 1 302 ? -31.391 -25.172 -31.984 1 92.5 302 SER B CA 1
ATOM 7329 C C . SER B 1 302 ? -31.75 -25.484 -30.531 1 92.5 302 SER B C 1
ATOM 7331 O O . SER B 1 302 ? -32.938 -25.688 -30.219 1 92.5 302 SER B O 1
ATOM 7333 N N . LYS B 1 303 ? -30.719 -25.656 -29.703 1 94.94 303 LYS B N 1
ATOM 7334 C CA . LYS B 1 303 ? -30.859 -26.031 -28.297 1 94.94 303 LYS B CA 1
ATOM 7335 C C . LYS B 1 303 ? -31.406 -27.453 -28.172 1 94.94 303 LYS B C 1
ATOM 7337 O O . LYS B 1 303 ? -32 -27.797 -27.141 1 94.94 303 LYS B O 1
ATOM 7342 N N . SER B 1 304 ? -31.406 -28.141 -29.188 1 94.44 304 SER B N 1
ATOM 7343 C CA . SER B 1 304 ? -31.844 -29.531 -29.234 1 94.44 304 SER B CA 1
ATOM 7344 C C . SER B 1 304 ? -30.766 -30.422 -29.844 1 94.44 304 SER B C 1
ATOM 7346 O O . SER B 1 304 ? -30.188 -30.094 -30.875 1 94.44 304 SER B O 1
ATOM 7348 N N . PRO B 1 305 ? -30.5 -31.469 -29.25 1 96.94 305 PRO B N 1
ATOM 7349 C CA . PRO B 1 305 ? -31.172 -32.125 -28.109 1 96.94 305 PRO B CA 1
ATOM 7350 C C . PRO B 1 305 ? -30.641 -31.641 -26.766 1 96.94 305 PRO B C 1
ATOM 7352 O O . PRO B 1 305 ? -31.172 -32 -25.719 1 96.94 305 PRO B O 1
ATOM 7355 N N . ILE B 1 306 ? -29.672 -30.891 -26.781 1 98 306 ILE B N 1
ATOM 7356 C CA . ILE B 1 306 ? -29.047 -30.469 -25.531 1 98 306 ILE B CA 1
ATOM 7357 C C . ILE B 1 306 ? -29.328 -28.984 -25.297 1 98 306 ILE B C 1
ATOM 7359 O O . ILE B 1 306 ? -28.812 -28.125 -26.016 1 98 306 ILE B O 1
ATOM 7363 N N . HIS B 1 307 ? -30.125 -28.703 -24.281 1 97 307 HIS B N 1
ATOM 7364 C CA . HIS B 1 307 ? -30.484 -27.328 -23.906 1 97 307 HIS B CA 1
ATOM 7365 C C . HIS B 1 307 ? -29.5 -26.75 -22.906 1 97 307 HIS B C 1
ATOM 7367 O O . HIS B 1 307 ? -29.094 -27.422 -21.953 1 97 307 HIS B O 1
ATOM 7373 N N . PRO B 1 308 ? -29.016 -25.516 -23.156 1 97.38 308 PRO B N 1
ATOM 7374 C CA . PRO B 1 308 ? -28.016 -24.922 -22.266 1 97.38 308 PRO B CA 1
ATOM 7375 C C . PRO B 1 308 ? -28.484 -24.844 -20.812 1 97.38 308 PRO B C 1
ATOM 7377 O O . PRO B 1 308 ? -27.703 -25.062 -19.891 1 97.38 308 PRO B O 1
ATOM 7380 N N . ASN B 1 309 ? -29.812 -24.547 -20.516 1 95.06 309 ASN B N 1
ATOM 7381 C CA . ASN B 1 309 ? -30.328 -24.375 -19.156 1 95.06 309 ASN B CA 1
ATOM 7382 C C . ASN B 1 309 ? -30.844 -25.703 -18.578 1 95.06 309 ASN B C 1
ATOM 7384 O O . ASN B 1 309 ? -30.516 -26.062 -17.453 1 95.06 309 ASN B O 1
ATOM 7388 N N . ASP B 1 310 ? -31.609 -26.469 -19.375 1 95.12 310 ASP B N 1
ATOM 7389 C CA . ASP B 1 310 ? -32.344 -27.625 -18.875 1 95.12 310 ASP B CA 1
ATOM 7390 C C . ASP B 1 310 ? -31.406 -28.844 -18.75 1 95.12 310 ASP B C 1
ATOM 7392 O O . ASP B 1 310 ? -31.656 -29.75 -17.953 1 95.12 310 ASP B O 1
ATOM 7396 N N . ASP B 1 311 ? -30.344 -28.844 -19.562 1 97.69 311 ASP B N 1
ATOM 7397 C CA . ASP B 1 311 ? -29.453 -30.016 -19.578 1 97.69 311 ASP B CA 1
ATOM 7398 C C . ASP B 1 311 ? -28.078 -29.672 -19 1 97.69 311 ASP B C 1
ATOM 7400 O O . ASP B 1 311 ? -27.703 -30.172 -17.953 1 97.69 311 ASP B O 1
ATOM 7404 N N . VAL B 1 312 ? -27.359 -28.719 -19.625 1 98.5 312 VAL B N 1
ATOM 7405 C CA . VAL B 1 312 ? -26 -28.391 -19.219 1 98.5 312 VAL B CA 1
ATOM 7406 C C . VAL B 1 312 ? -26.016 -27.781 -17.812 1 98.5 312 VAL B C 1
ATOM 7408 O O . VAL B 1 312 ? -25.125 -28.094 -17 1 98.5 312 VAL B O 1
ATOM 7411 N N . ASN B 1 313 ? -27.031 -26.938 -17.484 1 97.5 313 ASN B N 1
ATOM 7412 C CA . ASN B 1 313 ? -27.125 -26.234 -16.219 1 97.5 313 ASN B CA 1
ATOM 7413 C C . ASN B 1 313 ? -28.031 -26.953 -15.227 1 97.5 313 ASN B C 1
ATOM 7415 O O . ASN B 1 313 ? -28.469 -26.375 -14.234 1 97.5 313 ASN B O 1
ATOM 7419 N N . LYS B 1 314 ? -28.406 -28.203 -15.547 1 97.5 314 LYS B N 1
ATOM 7420 C CA . LYS B 1 314 ? -29.297 -28.969 -14.672 1 97.5 314 LYS B CA 1
ATOM 7421 C C . LYS B 1 314 ? -28.766 -29 -13.242 1 97.5 314 LYS B C 1
ATOM 7423 O O . LYS B 1 314 ? -27.578 -29.281 -13.016 1 97.5 314 LYS B O 1
ATOM 7428 N N . SER B 1 315 ? -29.625 -28.703 -12.242 1 97.06 315 SER B N 1
ATOM 7429 C CA . SER B 1 315 ? -29.344 -28.766 -10.805 1 97.06 315 SER B CA 1
ATOM 7430 C C . SER B 1 315 ? -28.375 -27.672 -10.391 1 97.06 315 SER B C 1
ATOM 7432 O O . SER B 1 315 ? -27.656 -27.812 -9.391 1 97.06 315 SER B O 1
ATOM 7434 N N . GLN B 1 316 ? -28.219 -26.672 -11.227 1 97.19 316 GLN B N 1
ATOM 7435 C CA . GLN B 1 316 ? -27.219 -25.641 -11 1 97.19 316 GLN B CA 1
ATOM 7436 C C . GLN B 1 316 ? -27.844 -24.25 -11.094 1 97.19 316 GLN B C 1
ATOM 7438 O O . GLN B 1 316 ? -28.828 -24.047 -11.805 1 97.19 316 GLN B O 1
ATOM 7443 N N . SER B 1 317 ? -27.312 -23.312 -10.297 1 96.25 317 SER B N 1
ATOM 7444 C CA . SER B 1 317 ? -27.531 -21.875 -10.422 1 96.25 317 SER B CA 1
ATOM 7445 C C . SER B 1 317 ? -26.219 -21.141 -10.695 1 96.25 317 SER B C 1
ATOM 7447 O O . SER B 1 317 ? -25.141 -21.656 -10.383 1 96.25 317 SER B O 1
ATOM 7449 N N . SER B 1 318 ? -26.297 -19.969 -11.359 1 96.25 318 SER B N 1
ATOM 7450 C CA . SER B 1 318 ? -25.094 -19.172 -11.508 1 96.25 318 SER B CA 1
ATOM 7451 C C . SER B 1 318 ? -24.484 -18.812 -10.156 1 96.25 318 SER B C 1
ATOM 7453 O O . SER B 1 318 ? -23.266 -18.672 -10.023 1 96.25 318 SER B O 1
ATOM 7455 N N . ASN B 1 319 ? -25.328 -18.766 -9.094 1 95.69 319 ASN B N 1
ATOM 7456 C CA . ASN B 1 319 ? -24.891 -18.297 -7.777 1 95.69 319 ASN B CA 1
ATOM 7457 C C . ASN B 1 319 ? -24.062 -19.344 -7.062 1 95.69 319 ASN B C 1
ATOM 7459 O O . ASN B 1 319 ? -23.281 -19.031 -6.16 1 95.69 319 ASN B O 1
ATOM 7463 N N . ASP B 1 320 ? -24.188 -20.625 -7.41 1 96.88 320 ASP B N 1
ATOM 7464 C CA . ASP B 1 320 ? -23.344 -21.641 -6.785 1 96.88 320 ASP B CA 1
ATOM 7465 C C . ASP B 1 320 ? -22.297 -22.172 -7.766 1 96.88 320 ASP B C 1
ATOM 7467 O O . ASP B 1 320 ? -21.281 -22.719 -7.355 1 96.88 320 ASP B O 1
ATOM 7471 N N . THR B 1 321 ? -22.484 -22.047 -9.062 1 97.94 321 THR B N 1
ATOM 7472 C CA . THR B 1 321 ? -21.547 -22.562 -10.055 1 97.94 321 THR B CA 1
ATOM 7473 C C . THR B 1 321 ? -20.344 -21.641 -10.203 1 97.94 321 THR B C 1
ATOM 7475 O O . THR B 1 321 ? -19.203 -22.109 -10.273 1 97.94 321 THR B O 1
ATOM 7478 N N . PHE B 1 322 ? -20.594 -20.297 -10.281 1 98.19 322 PHE B N 1
ATOM 7479 C CA . PHE B 1 322 ? -19.484 -19.359 -10.492 1 98.19 322 PHE B CA 1
ATOM 7480 C C . PHE B 1 322 ? -18.484 -19.438 -9.352 1 98.19 322 PHE B C 1
ATOM 7482 O O . PHE B 1 322 ? -17.281 -19.609 -9.578 1 98.19 322 PHE B O 1
ATOM 7489 N N . PRO B 1 323 ? -18.938 -19.344 -8.086 1 98.25 323 PRO B N 1
ATOM 7490 C CA . PRO B 1 323 ? -17.953 -19.469 -7.008 1 98.25 323 PRO B CA 1
ATOM 7491 C C . PRO B 1 323 ? -17.25 -20.828 -6.984 1 98.25 323 PRO B C 1
ATOM 7493 O O . PRO B 1 323 ? -16.094 -20.922 -6.594 1 98.25 323 PRO B O 1
ATOM 7496 N N . THR B 1 324 ? -17.969 -21.891 -7.32 1 98.69 324 THR B N 1
ATOM 7497 C CA . THR B 1 324 ? -17.328 -23.203 -7.422 1 98.69 324 THR B CA 1
ATOM 7498 C C . THR B 1 324 ? -16.203 -23.172 -8.445 1 98.69 324 THR B C 1
ATOM 7500 O O . THR B 1 324 ? -15.086 -23.625 -8.172 1 98.69 324 THR B O 1
ATOM 7503 N N . ALA B 1 325 ? -16.469 -22.594 -9.609 1 98.75 325 ALA B N 1
ATOM 7504 C CA . ALA B 1 325 ? -15.461 -22.484 -10.656 1 98.75 325 ALA B CA 1
ATOM 7505 C C . ALA B 1 325 ? -14.289 -21.625 -10.188 1 98.75 325 ALA B C 1
ATOM 7507 O O . ALA B 1 325 ? -13.133 -21.906 -10.516 1 98.75 325 ALA B O 1
ATOM 7508 N N . MET B 1 326 ? -14.594 -20.516 -9.453 1 98.69 326 MET B N 1
ATOM 7509 C CA . MET B 1 326 ? -13.539 -19.672 -8.891 1 98.69 326 MET B CA 1
ATOM 7510 C C . MET B 1 326 ? -12.578 -20.5 -8.031 1 98.69 326 MET B C 1
ATOM 7512 O O . MET B 1 326 ? -11.359 -20.406 -8.195 1 98.69 326 MET B O 1
ATOM 7516 N N . HIS B 1 327 ? -13.172 -21.266 -7.152 1 98.81 327 HIS B N 1
ATOM 7517 C CA . HIS B 1 327 ? -12.383 -22.078 -6.23 1 98.81 327 HIS B CA 1
ATOM 7518 C C . HIS B 1 327 ? -11.523 -23.078 -6.984 1 98.81 327 HIS B C 1
ATOM 7520 O O . HIS B 1 327 ? -10.336 -23.234 -6.684 1 98.81 327 HIS B O 1
ATOM 7526 N N . ILE B 1 328 ? -12.07 -23.75 -7.957 1 98.81 328 ILE B N 1
ATOM 7527 C CA . ILE B 1 328 ? -11.344 -24.734 -8.75 1 98.81 328 ILE B CA 1
ATOM 7528 C C . ILE B 1 328 ? -10.195 -24.047 -9.484 1 98.81 328 ILE B C 1
ATOM 7530 O O . ILE B 1 328 ? -9.047 -24.516 -9.43 1 98.81 328 ILE B O 1
ATOM 7534 N N . ALA B 1 329 ? -10.516 -22.922 -10.172 1 98.81 329 ALA B N 1
ATOM 7535 C CA . ALA B 1 329 ? -9.516 -22.203 -10.961 1 98.81 329 ALA B CA 1
ATOM 7536 C C . ALA B 1 329 ? -8.336 -21.766 -10.094 1 98.81 329 ALA B C 1
ATOM 7538 O O . ALA B 1 329 ? -7.18 -22 -10.445 1 98.81 329 ALA B O 1
ATOM 7539 N N . VAL B 1 330 ? -8.617 -21.172 -8.977 1 98.81 330 VAL B N 1
ATOM 7540 C CA . VAL B 1 330 ? -7.586 -20.625 -8.102 1 98.81 330 VAL B CA 1
ATOM 7541 C C . VAL B 1 330 ? -6.742 -21.766 -7.52 1 98.81 330 VAL B C 1
ATOM 7543 O O . VAL B 1 330 ? -5.512 -21.672 -7.492 1 98.81 330 VAL B O 1
ATOM 7546 N N . ALA B 1 331 ? -7.395 -22.812 -7.078 1 98.81 331 ALA B N 1
ATOM 7547 C CA . ALA B 1 331 ? -6.66 -23.938 -6.531 1 98.81 331 ALA B CA 1
ATOM 7548 C C . ALA B 1 331 ? -5.723 -24.547 -7.57 1 98.81 331 ALA B C 1
ATOM 7550 O O . ALA B 1 331 ? -4.562 -24.844 -7.273 1 98.81 331 ALA B O 1
ATOM 7551 N N . LEU B 1 332 ? -6.258 -24.719 -8.742 1 98.56 332 LEU B N 1
ATOM 7552 C CA . LEU B 1 332 ? -5.453 -25.312 -9.805 1 98.56 332 LEU B CA 1
ATOM 7553 C C . LEU B 1 332 ? -4.262 -24.422 -10.133 1 98.56 332 LEU B C 1
ATOM 7555 O O . LEU B 1 332 ? -3.145 -24.906 -10.312 1 98.56 332 LEU B O 1
ATOM 7559 N N . GLU B 1 333 ? -4.484 -23.094 -10.195 1 98.56 333 GLU B N 1
ATOM 7560 C CA . GLU B 1 333 ? -3.408 -22.172 -10.547 1 98.56 333 GLU B CA 1
ATOM 7561 C C . GLU B 1 333 ? -2.377 -22.078 -9.43 1 98.56 333 GLU B C 1
ATOM 7563 O O . GLU B 1 333 ? -1.187 -21.891 -9.688 1 98.56 333 GLU B O 1
ATOM 7568 N N . ILE B 1 334 ? -2.809 -22.188 -8.195 1 98.75 334 ILE B N 1
ATOM 7569 C CA . ILE B 1 334 ? -1.866 -22.203 -7.082 1 98.75 334 ILE B CA 1
ATOM 7570 C C . ILE B 1 334 ? -0.946 -23.422 -7.215 1 98.75 334 ILE B C 1
ATOM 7572 O O . ILE B 1 334 ? 0.273 -23.297 -7.07 1 98.75 334 ILE B O 1
ATOM 7576 N N . GLN B 1 335 ? -1.502 -24.531 -7.582 1 97.75 335 GLN B N 1
ATOM 7577 C CA . GLN B 1 335 ? -0.763 -25.797 -7.645 1 97.75 335 GLN B CA 1
ATOM 7578 C C . GLN B 1 335 ? 0.127 -25.844 -8.883 1 97.75 335 GLN B C 1
ATOM 7580 O O . GLN B 1 335 ? 1.235 -26.375 -8.836 1 97.75 335 GLN B O 1
ATOM 7585 N N . SER B 1 336 ? -0.319 -25.281 -9.93 1 97.5 336 SER B N 1
ATOM 7586 C CA . SER B 1 336 ? 0.363 -25.516 -11.195 1 97.5 336 SER B CA 1
ATOM 7587 C C . SER B 1 336 ? 1.293 -24.359 -11.547 1 97.5 336 SER B C 1
ATOM 7589 O O . SER B 1 336 ? 2.209 -24.516 -12.352 1 97.5 336 SER B O 1
ATOM 7591 N N . CYS B 1 337 ? 1.07 -23.219 -10.945 1 97.75 337 CYS B N 1
ATOM 7592 C CA . CYS B 1 337 ? 1.829 -22.031 -11.359 1 97.75 337 CYS B CA 1
ATOM 7593 C C . CYS B 1 337 ? 2.533 -21.391 -10.172 1 97.75 337 CYS B C 1
ATOM 7595 O O . CYS B 1 337 ? 3.762 -21.281 -10.156 1 97.75 337 CYS B O 1
ATOM 7597 N N . LEU B 1 338 ? 1.814 -21.016 -9.141 1 98.75 338 LEU B N 1
ATOM 7598 C CA . LEU B 1 338 ? 2.363 -20.219 -8.047 1 98.75 338 LEU B CA 1
ATOM 7599 C C . LEU B 1 338 ? 3.406 -21.016 -7.266 1 98.75 338 LEU B C 1
ATOM 7601 O O . LEU B 1 338 ? 4.551 -20.578 -7.129 1 98.75 338 LEU B O 1
ATOM 7605 N N . LEU B 1 339 ? 2.959 -22.188 -6.766 1 98.62 339 LEU B N 1
ATOM 7606 C CA . LEU B 1 339 ? 3.834 -22.922 -5.871 1 98.62 339 LEU B CA 1
ATOM 7607 C C . LEU B 1 339 ? 5.09 -23.391 -6.598 1 98.62 339 LEU B C 1
ATOM 7609 O O . LEU B 1 339 ? 6.203 -23.25 -6.082 1 98.62 339 LEU B O 1
ATOM 7613 N N . PRO B 1 340 ? 4.988 -23.922 -7.816 1 98.38 340 PRO B N 1
ATOM 7614 C CA . PRO B 1 340 ? 6.215 -24.266 -8.539 1 98.38 340 PRO B CA 1
ATOM 7615 C C . PRO B 1 340 ? 7.129 -23.047 -8.758 1 98.38 340 PRO B C 1
ATOM 7617 O O . PRO B 1 340 ? 8.352 -23.172 -8.672 1 98.38 340 PRO B O 1
ATOM 7620 N N . GLY B 1 341 ? 6.543 -21.922 -9.023 1 98.56 341 GLY B N 1
ATOM 7621 C CA . GLY B 1 341 ? 7.344 -20.719 -9.18 1 98.56 341 GLY B CA 1
ATOM 7622 C C . GLY B 1 341 ? 8.07 -20.328 -7.91 1 98.56 341 GLY B C 1
ATOM 7623 O O . GLY B 1 341 ? 9.266 -20.016 -7.941 1 98.56 341 GLY B O 1
ATOM 7624 N N . LEU B 1 342 ? 7.367 -20.328 -6.809 1 98.69 342 LEU B N 1
ATOM 7625 C CA . LEU B 1 342 ? 7.969 -20 -5.523 1 98.69 342 LEU B CA 1
ATOM 7626 C C . LEU B 1 342 ? 9.031 -21.016 -5.141 1 98.69 342 LEU B C 1
ATOM 7628 O O . LEU B 1 342 ? 10.047 -20.672 -4.543 1 98.69 342 LEU B O 1
ATOM 7632 N N . HIS B 1 343 ? 8.789 -22.266 -5.5 1 98.38 343 HIS B N 1
ATOM 7633 C CA . HIS B 1 343 ? 9.773 -23.312 -5.242 1 98.38 343 HIS B CA 1
ATOM 7634 C C . HIS B 1 343 ? 11.055 -23.078 -6.023 1 98.38 343 HIS B C 1
ATOM 7636 O O . HIS B 1 343 ? 12.156 -23.297 -5.508 1 98.38 343 HIS B O 1
ATOM 7642 N N . ALA B 1 344 ? 10.875 -22.688 -7.25 1 98.31 344 ALA B N 1
ATOM 7643 C CA . ALA B 1 344 ? 12.047 -22.359 -8.062 1 98.31 344 ALA B CA 1
ATOM 7644 C C . ALA B 1 344 ? 12.875 -21.266 -7.41 1 98.31 344 ALA B C 1
ATOM 7646 O O . ALA B 1 344 ? 14.102 -21.359 -7.352 1 98.31 344 ALA B O 1
ATOM 7647 N N . LEU B 1 345 ? 12.258 -20.25 -6.91 1 98.62 345 LEU B N 1
ATOM 7648 C CA . LEU B 1 345 ? 12.953 -19.156 -6.246 1 98.62 345 LEU B CA 1
ATOM 7649 C C . LEU B 1 345 ? 13.594 -19.641 -4.945 1 98.62 345 LEU B C 1
ATOM 7651 O O . LEU B 1 345 ? 14.758 -19.312 -4.668 1 98.62 345 LEU B O 1
ATOM 7655 N N . HIS B 1 346 ? 12.828 -20.391 -4.176 1 98.56 346 HIS B N 1
ATOM 7656 C CA . HIS B 1 346 ? 13.336 -20.969 -2.939 1 98.56 346 HIS B CA 1
ATOM 7657 C C . HIS B 1 346 ? 14.609 -21.766 -3.186 1 98.56 346 HIS B C 1
ATOM 7659 O O . HIS B 1 346 ? 15.602 -21.578 -2.475 1 98.56 346 HIS B O 1
ATOM 7665 N N . ASP B 1 347 ? 14.594 -22.562 -4.18 1 98.56 347 ASP B N 1
ATOM 7666 C CA . ASP B 1 347 ? 15.727 -23.438 -4.461 1 98.56 347 ASP B CA 1
ATOM 7667 C C . ASP B 1 347 ? 16.938 -22.641 -4.934 1 98.56 347 ASP B C 1
ATOM 7669 O O . ASP B 1 347 ? 18.078 -22.953 -4.566 1 98.56 347 ASP B O 1
ATOM 7673 N N . ALA B 1 348 ? 16.703 -21.672 -5.766 1 98.44 348 ALA B N 1
ATOM 7674 C CA . ALA B 1 348 ? 17.797 -20.812 -6.207 1 98.44 348 ALA B CA 1
ATOM 7675 C C . ALA B 1 348 ? 18.453 -20.109 -5.023 1 98.44 348 ALA B C 1
ATOM 7677 O O . ALA B 1 348 ? 19.672 -20.031 -4.941 1 98.44 348 ALA B O 1
ATOM 7678 N N . LEU B 1 349 ? 17.672 -19.594 -4.121 1 98.62 349 LEU B N 1
ATOM 7679 C CA . LEU B 1 349 ? 18.172 -18.922 -2.934 1 98.62 349 LEU B CA 1
ATOM 7680 C C . LEU B 1 349 ? 18.938 -19.891 -2.047 1 98.62 349 LEU B C 1
ATOM 7682 O O . LEU B 1 349 ? 19.984 -19.547 -1.476 1 98.62 349 LEU B O 1
ATOM 7686 N N . ARG B 1 350 ? 18.391 -21.078 -1.913 1 97.75 350 ARG B N 1
ATOM 7687 C CA . ARG B 1 350 ? 19.062 -22.109 -1.121 1 97.75 350 ARG B CA 1
ATOM 7688 C C . ARG B 1 350 ? 20.438 -22.422 -1.678 1 97.75 350 ARG B C 1
ATOM 7690 O O . ARG B 1 350 ? 21.406 -22.578 -0.92 1 97.75 350 ARG B O 1
ATOM 7697 N N . GLN B 1 351 ? 20.531 -22.578 -2.961 1 98.19 351 GLN B N 1
ATOM 7698 C CA . GLN B 1 351 ? 21.812 -22.828 -3.598 1 98.19 351 GLN B CA 1
ATOM 7699 C C . GLN B 1 351 ? 22.812 -21.703 -3.305 1 98.19 351 GLN B C 1
ATOM 7701 O O . GLN B 1 351 ? 23.969 -21.969 -2.994 1 98.19 351 GLN B O 1
ATOM 7706 N N . LYS B 1 352 ? 22.375 -20.516 -3.375 1 98.25 352 LYS B N 1
ATOM 7707 C CA . LYS B 1 352 ? 23.25 -19.391 -3.088 1 98.25 352 LYS B CA 1
ATOM 7708 C C . LYS B 1 352 ? 23.625 -19.344 -1.609 1 98.25 352 LYS B C 1
ATOM 7710 O O . LYS B 1 352 ? 24.766 -19 -1.26 1 98.25 352 LYS B O 1
ATOM 7715 N N . GLU B 1 353 ? 22.672 -19.625 -0.769 1 97.12 353 GLU B N 1
ATOM 7716 C CA . GLU B 1 353 ? 22.953 -19.734 0.659 1 97.12 353 GLU B CA 1
ATOM 7717 C C . GLU B 1 353 ? 24.141 -20.672 0.916 1 97.12 353 GLU B C 1
ATOM 7719 O O . GLU B 1 353 ? 25.031 -20.328 1.689 1 97.12 353 GLU B O 1
ATOM 7724 N N . GLU B 1 354 ? 24.141 -21.766 0.248 1 96.44 354 GLU B N 1
ATOM 7725 C CA . GLU B 1 354 ? 25.219 -22.75 0.417 1 96.44 354 GLU B CA 1
ATOM 7726 C C . GLU B 1 354 ? 26.516 -22.266 -0.205 1 96.44 354 GLU B C 1
ATOM 7728 O O . GLU B 1 354 ? 27.578 -22.359 0.412 1 96.44 354 GLU B O 1
ATOM 7733 N N . HIS B 1 355 ? 26.453 -21.719 -1.393 1 97 355 HIS B N 1
ATOM 7734 C CA . HIS B 1 355 ? 27.641 -21.234 -2.105 1 97 355 HIS B CA 1
ATOM 7735 C C . HIS B 1 355 ? 28.312 -20.094 -1.358 1 97 355 HIS B C 1
ATOM 7737 O O . HIS B 1 355 ? 29.531 -19.922 -1.436 1 97 355 HIS B O 1
ATOM 7743 N N . PHE B 1 356 ? 27.578 -19.328 -0.643 1 97.31 356 PHE B N 1
ATOM 7744 C CA . PHE B 1 356 ? 28.078 -18.094 -0.03 1 97.31 356 PHE B CA 1
ATOM 7745 C C . PHE B 1 356 ? 28.328 -18.312 1.458 1 97.31 356 PHE B C 1
ATOM 7747 O O . PHE B 1 356 ? 28.609 -17.344 2.184 1 97.31 356 PHE B O 1
ATOM 7754 N N . LYS B 1 357 ? 28.266 -19.5 1.972 1 95 357 LYS B N 1
ATOM 7755 C CA . LYS B 1 357 ? 28.203 -19.859 3.389 1 95 357 LYS B CA 1
ATOM 7756 C C . LYS B 1 357 ? 29.438 -19.344 4.133 1 95 357 LYS B C 1
ATOM 7758 O O . LYS B 1 357 ? 29.344 -18.969 5.305 1 95 357 LYS B O 1
ATOM 7763 N N . GLU B 1 358 ? 30.562 -19.172 3.428 1 94.5 358 GLU B N 1
ATOM 7764 C CA . GLU B 1 358 ? 31.812 -18.859 4.121 1 94.5 358 GLU B CA 1
ATOM 7765 C C . GLU B 1 358 ? 32.219 -17.406 3.875 1 94.5 358 GLU B C 1
ATOM 7767 O O . GLU B 1 358 ? 33.25 -16.953 4.387 1 94.5 358 GLU B O 1
ATOM 7772 N N . ILE B 1 359 ? 31.484 -16.688 3.131 1 95.81 359 ILE B N 1
ATOM 7773 C CA . ILE B 1 359 ? 31.859 -15.32 2.781 1 95.81 359 ILE B CA 1
ATOM 7774 C C . ILE B 1 359 ? 31.406 -14.367 3.877 1 95.81 359 ILE B C 1
ATOM 7776 O O . ILE B 1 359 ? 30.219 -14.047 3.969 1 95.81 359 ILE B O 1
ATOM 7780 N N . VAL B 1 360 ? 32.344 -13.898 4.695 1 94.75 360 VAL B N 1
ATOM 7781 C CA . VAL B 1 360 ? 32.031 -12.977 5.785 1 94.75 360 VAL B CA 1
ATOM 7782 C C . VAL B 1 360 ? 31.938 -11.555 5.238 1 94.75 360 VAL B C 1
ATOM 7784 O O . VAL B 1 360 ? 32.781 -11.102 4.484 1 94.75 360 VAL B O 1
ATOM 7787 N N . LYS B 1 361 ? 30.859 -10.844 5.543 1 95.75 361 LYS B N 1
ATOM 7788 C CA . LYS B 1 361 ? 30.641 -9.461 5.113 1 95.75 361 LYS B CA 1
ATOM 7789 C C . LYS B 1 361 ? 30.109 -8.609 6.258 1 95.75 361 LYS B C 1
ATOM 7791 O O . LYS B 1 361 ? 29.719 -9.133 7.305 1 95.75 361 LYS B O 1
ATOM 7796 N N . ILE B 1 362 ? 30.109 -7.305 6.043 1 94 362 ILE B N 1
ATOM 7797 C CA . ILE B 1 362 ? 29.516 -6.383 7.008 1 94 362 ILE B CA 1
ATOM 7798 C C . ILE B 1 362 ? 28 -6.398 6.871 1 94 362 ILE B C 1
ATOM 7800 O O . ILE B 1 362 ? 27.469 -6.34 5.758 1 94 362 ILE B O 1
ATOM 7804 N N . GLY B 1 363 ? 27.312 -6.648 7.988 1 93.19 363 GLY B N 1
ATOM 7805 C CA . GLY B 1 363 ? 25.859 -6.484 8 1 93.19 363 GLY B CA 1
ATOM 7806 C C . GLY B 1 363 ? 25.422 -5.035 7.977 1 93.19 363 GLY B C 1
ATOM 7807 O O . GLY B 1 363 ? 26.25 -4.129 8.133 1 93.19 363 GLY B O 1
ATOM 7808 N N . ARG B 1 364 ? 24.172 -4.789 7.707 1 93.75 364 ARG B N 1
ATOM 7809 C CA . ARG B 1 364 ? 23.609 -3.439 7.719 1 93.75 364 ARG B CA 1
ATOM 7810 C C . ARG B 1 364 ? 22.266 -3.408 8.43 1 93.75 364 ARG B C 1
ATOM 7812 O O . ARG B 1 364 ? 21.359 -4.168 8.086 1 93.75 364 ARG B O 1
ATOM 7819 N N . THR B 1 365 ? 22.188 -2.652 9.445 1 91.94 365 THR B N 1
ATOM 7820 C CA . THR B 1 365 ? 20.938 -2.273 10.094 1 91.94 365 THR B CA 1
ATOM 7821 C C . THR B 1 365 ? 20.703 -0.772 9.969 1 91.94 365 THR B C 1
ATOM 7823 O O . THR B 1 365 ? 21.641 0.022 10.039 1 91.94 365 THR B O 1
ATOM 7826 N N . HIS B 1 366 ? 19.469 -0.351 9.656 1 90.56 366 HIS B N 1
ATOM 7827 C CA . HIS B 1 366 ? 19.125 1.046 9.414 1 90.56 366 HIS B CA 1
ATOM 7828 C C . HIS B 1 366 ? 19.906 1.606 8.234 1 90.56 366 HIS B C 1
ATOM 7830 O O . HIS B 1 366 ? 20.297 2.777 8.234 1 90.56 366 HIS B O 1
ATOM 7836 N N . THR B 1 367 ? 20.391 0.728 7.285 1 91 367 THR B N 1
ATOM 7837 C CA . THR B 1 367 ? 21.203 1.039 6.113 1 91 367 THR B CA 1
ATOM 7838 C C . THR B 1 367 ? 22.594 1.469 6.531 1 91 367 THR B C 1
ATOM 7840 O O . THR B 1 367 ? 23.375 1.942 5.703 1 91 367 THR B O 1
ATOM 7843 N N . GLN B 1 368 ? 22.891 1.369 7.867 1 92.06 368 GLN B N 1
ATOM 7844 C CA . GLN B 1 368 ? 24.203 1.714 8.398 1 92.06 368 GLN B CA 1
ATOM 7845 C C . GLN B 1 368 ? 25.047 0.464 8.641 1 92.06 368 GLN B C 1
ATOM 7847 O O . GLN B 1 368 ? 24.516 -0.636 8.781 1 92.06 368 GLN B O 1
ATOM 7852 N N . ASP B 1 369 ? 26.406 0.669 8.711 1 92.81 369 ASP B N 1
ATOM 7853 C CA . ASP B 1 369 ? 27.312 -0.438 9.008 1 92.81 369 ASP B CA 1
ATOM 7854 C C . ASP B 1 369 ? 26.922 -1.142 10.305 1 92.81 369 ASP B C 1
ATOM 7856 O O . ASP B 1 369 ? 26.578 -0.488 11.297 1 92.81 369 ASP B O 1
ATOM 7860 N N . ALA B 1 370 ? 26.875 -2.455 10.273 1 92.19 370 ALA B N 1
ATOM 7861 C CA . ALA B 1 370 ? 26.562 -3.258 11.453 1 92.19 370 ALA B CA 1
ATOM 7862 C C . ALA B 1 370 ? 27.578 -4.387 11.633 1 92.19 370 ALA B C 1
ATOM 7864 O O . ALA B 1 370 ? 28.625 -4.395 10.992 1 92.19 370 ALA B O 1
ATOM 7865 N N . THR B 1 371 ? 27.375 -5.191 12.578 1 90.5 371 THR B N 1
ATOM 7866 C CA . THR B 1 371 ? 28.281 -6.309 12.844 1 90.5 371 THR B CA 1
ATOM 7867 C C . THR B 1 371 ? 28.281 -7.293 11.68 1 90.5 371 THR B C 1
ATOM 7869 O O . THR B 1 371 ? 27.328 -7.352 10.906 1 90.5 371 THR B O 1
ATOM 7872 N N . PRO B 1 372 ? 29.375 -8.023 11.594 1 92.94 372 PRO B N 1
ATOM 7873 C CA . PRO B 1 372 ? 29.531 -8.93 10.453 1 92.94 372 PRO B CA 1
ATOM 7874 C C . PRO B 1 372 ? 28.531 -10.086 10.492 1 92.94 372 PRO B C 1
ATOM 7876 O O . PRO B 1 372 ? 27.969 -10.391 11.547 1 92.94 372 PRO B O 1
ATOM 7879 N N . LEU B 1 373 ? 28.25 -10.648 9.312 1 94.56 373 LEU B N 1
ATOM 7880 C CA . LEU B 1 373 ? 27.562 -11.898 9.031 1 94.56 373 LEU B CA 1
ATOM 7881 C C . LEU B 1 373 ? 28.109 -12.547 7.762 1 94.56 373 LEU B C 1
ATOM 7883 O O . LEU B 1 373 ? 28.953 -11.977 7.086 1 94.56 373 LEU B O 1
ATOM 7887 N N . THR B 1 374 ? 27.688 -13.797 7.574 1 95.5 374 THR B N 1
ATOM 7888 C CA . THR B 1 374 ? 28.078 -14.344 6.277 1 95.5 374 THR B CA 1
ATOM 7889 C C . THR B 1 374 ? 27.016 -14.047 5.227 1 95.5 374 THR B C 1
ATOM 7891 O O . THR B 1 374 ? 25.828 -13.906 5.555 1 95.5 374 THR B O 1
ATOM 7894 N N . LEU B 1 375 ? 27.453 -13.906 4.02 1 97.06 375 LEU B N 1
ATOM 7895 C CA . LEU B 1 375 ? 26.5 -13.758 2.92 1 97.06 375 LEU B CA 1
ATOM 7896 C C . LEU B 1 375 ? 25.531 -14.93 2.873 1 97.06 375 LEU B C 1
ATOM 7898 O O . LEU B 1 375 ? 24.359 -14.766 2.527 1 97.06 375 LEU B O 1
ATOM 7902 N N . GLY B 1 376 ? 25.984 -16.078 3.201 1 96.38 376 GLY B N 1
ATOM 7903 C CA . GLY B 1 376 ? 25.125 -17.25 3.307 1 96.38 376 GLY B CA 1
ATOM 7904 C C . GLY B 1 376 ? 24 -17.062 4.32 1 96.38 376 GLY B C 1
ATOM 7905 O O . GLY B 1 376 ? 22.859 -17.406 4.055 1 96.38 376 GLY B O 1
ATOM 7906 N N . GLN B 1 377 ? 24.328 -16.562 5.516 1 94.12 377 GLN B N 1
ATOM 7907 C CA . GLN B 1 377 ? 23.328 -16.297 6.547 1 94.12 377 GLN B CA 1
ATOM 7908 C C . GLN B 1 377 ? 22.281 -15.305 6.051 1 94.12 377 GLN B C 1
ATOM 7910 O O . GLN B 1 377 ? 21.078 -15.469 6.324 1 94.12 377 GLN B O 1
ATOM 7915 N N . GLU B 1 378 ? 22.734 -14.289 5.371 1 96.31 378 GLU B N 1
ATOM 7916 C CA . GLU B 1 378 ? 21.812 -13.297 4.816 1 96.31 378 GLU B CA 1
ATOM 7917 C C . GLU B 1 378 ? 20.859 -13.93 3.811 1 96.31 378 GLU B C 1
ATOM 7919 O O . GLU B 1 378 ? 19.641 -13.719 3.885 1 96.31 378 GLU B O 1
ATOM 7924 N N . PHE B 1 379 ? 21.328 -14.727 2.863 1 97.75 379 PHE B N 1
ATOM 7925 C CA . PHE B 1 379 ? 20.5 -15.398 1.87 1 97.75 379 PHE B CA 1
ATOM 7926 C C . PHE B 1 379 ? 19.625 -16.453 2.525 1 97.75 379 PHE B C 1
ATOM 7928 O O . PHE B 1 379 ? 18.531 -16.75 2.029 1 97.75 379 PHE B O 1
ATOM 7935 N N . GLY B 1 380 ? 20.109 -17.016 3.621 1 97.06 380 GLY B N 1
ATOM 7936 C CA . GLY B 1 380 ? 19.266 -17.922 4.391 1 97.06 380 GLY B CA 1
ATOM 7937 C C . GLY B 1 380 ? 18 -17.25 4.898 1 97.06 380 GLY B C 1
ATOM 7938 O O . GLY B 1 380 ? 16.953 -17.891 4.969 1 97.06 380 GLY B O 1
ATOM 7939 N N . GLY B 1 381 ? 18.125 -15.992 5.316 1 96.88 381 GLY B N 1
ATOM 7940 C CA . GLY B 1 381 ? 16.953 -15.227 5.684 1 96.88 381 GLY B CA 1
ATOM 7941 C C . GLY B 1 381 ? 15.961 -15.062 4.539 1 96.88 381 GLY B C 1
ATOM 7942 O O . GLY B 1 381 ? 14.75 -15.219 4.73 1 96.88 381 GLY B O 1
ATOM 7943 N N . TYR B 1 382 ? 16.5 -14.773 3.328 1 98 382 TYR B N 1
ATOM 7944 C CA . TYR B 1 382 ? 15.664 -14.656 2.143 1 98 382 TYR B CA 1
ATOM 7945 C C . TYR B 1 382 ? 14.93 -15.969 1.868 1 98 382 TYR B C 1
ATOM 7947 O O . TYR B 1 382 ? 13.711 -15.969 1.662 1 98 382 TYR B O 1
ATOM 7955 N N . ARG B 1 383 ? 15.633 -17.047 1.885 1 97.62 383 ARG B N 1
ATOM 7956 C CA . ARG B 1 383 ? 15.07 -18.359 1.637 1 97.62 383 ARG B CA 1
ATOM 7957 C C . ARG B 1 383 ? 13.938 -18.672 2.613 1 97.62 383 ARG B C 1
ATOM 7959 O O . ARG B 1 383 ? 12.898 -19.203 2.221 1 97.62 383 ARG B O 1
ATOM 7966 N N . THR B 1 384 ? 14.117 -18.328 3.855 1 98.31 384 THR B N 1
ATOM 7967 C CA . THR B 1 384 ? 13.133 -18.578 4.895 1 98.31 384 THR B CA 1
ATOM 7968 C C . THR B 1 384 ? 11.844 -17.797 4.629 1 98.31 384 THR B C 1
ATOM 7970 O O . THR B 1 384 ? 10.742 -18.312 4.84 1 98.31 384 THR B O 1
ATOM 7973 N N . GLN B 1 385 ? 12.023 -16.562 4.18 1 97.88 385 GLN B N 1
ATOM 7974 C CA . GLN B 1 385 ? 10.852 -15.758 3.848 1 97.88 385 GLN B CA 1
ATOM 7975 C C . GLN B 1 385 ? 10 -16.438 2.779 1 97.88 385 GLN B C 1
ATOM 7977 O O . GLN B 1 385 ? 8.773 -16.484 2.887 1 97.88 385 GLN B O 1
ATOM 7982 N N . ILE B 1 386 ? 10.625 -16.969 1.756 1 98.5 386 ILE B N 1
ATOM 7983 C CA . ILE B 1 386 ? 9.906 -17.625 0.671 1 98.5 386 ILE B CA 1
ATOM 7984 C C . ILE B 1 386 ? 9.273 -18.922 1.18 1 98.5 386 ILE B C 1
ATOM 7986 O O . ILE B 1 386 ? 8.125 -19.219 0.86 1 98.5 386 ILE B O 1
ATOM 7990 N N . ALA B 1 387 ? 9.984 -19.656 2 1 98.31 387 ALA B N 1
ATOM 7991 C CA . ALA B 1 387 ? 9.453 -20.891 2.574 1 98.31 387 ALA B CA 1
ATOM 7992 C C . ALA B 1 387 ? 8.195 -20.609 3.391 1 98.31 387 ALA B C 1
ATOM 7994 O O . ALA B 1 387 ? 7.18 -21.297 3.221 1 98.31 387 ALA B O 1
ATOM 7995 N N . ASN B 1 388 ? 8.375 -19.672 4.285 1 98.44 388 ASN B N 1
ATOM 7996 C CA . ASN B 1 388 ? 7.211 -19.297 5.078 1 98.44 388 ASN B CA 1
ATOM 7997 C C . ASN B 1 388 ? 6.055 -18.844 4.195 1 98.44 388 ASN B C 1
ATOM 7999 O O . ASN B 1 388 ? 4.887 -19.078 4.516 1 98.44 388 ASN B O 1
ATOM 8003 N N . GLY B 1 389 ? 6.375 -18.109 3.133 1 98.44 389 GLY B N 1
ATOM 8004 C CA . GLY B 1 389 ? 5.355 -17.688 2.184 1 98.44 389 GLY B CA 1
ATOM 8005 C C . GLY B 1 389 ? 4.605 -18.844 1.563 1 98.44 389 GLY B C 1
ATOM 8006 O O . GLY B 1 389 ? 3.377 -18.812 1.458 1 98.44 389 GLY B O 1
ATOM 8007 N N . MET B 1 390 ? 5.293 -19.828 1.115 1 98.31 390 MET B N 1
ATOM 8008 C CA . MET B 1 390 ? 4.66 -21.031 0.555 1 98.31 390 MET B CA 1
ATOM 8009 C C . MET B 1 390 ? 3.758 -21.703 1.585 1 98.31 390 MET B C 1
ATOM 8011 O O . MET B 1 390 ? 2.646 -22.109 1.263 1 98.31 390 MET B O 1
ATOM 8015 N N . ASP B 1 391 ? 4.234 -21.75 2.842 1 98.06 391 ASP B N 1
ATOM 8016 C CA . ASP B 1 391 ? 3.439 -22.344 3.91 1 98.06 391 ASP B CA 1
ATOM 8017 C C . ASP B 1 391 ? 2.146 -21.578 4.137 1 98.06 391 ASP B C 1
ATOM 8019 O O . ASP B 1 391 ? 1.083 -22.172 4.324 1 98.06 391 ASP B O 1
ATOM 8023 N N . ARG B 1 392 ? 2.289 -20.312 4.113 1 98.19 392 ARG B N 1
ATOM 8024 C CA . ARG B 1 392 ? 1.117 -19.469 4.305 1 98.19 392 ARG B CA 1
ATOM 8025 C C . ARG B 1 392 ? 0.076 -19.719 3.221 1 98.19 392 ARG B C 1
ATOM 8027 O O . ARG B 1 392 ? -1.121 -19.797 3.506 1 98.19 392 ARG B O 1
ATOM 8034 N N . VAL B 1 393 ? 0.488 -19.812 1.95 1 98.56 393 VAL B N 1
ATOM 8035 C CA . VAL B 1 393 ? -0.418 -20.062 0.835 1 98.56 393 VAL B CA 1
ATOM 8036 C C . VAL B 1 393 ? -1.078 -21.438 1.012 1 98.56 393 VAL B C 1
ATOM 8038 O O . VAL B 1 393 ? -2.297 -21.562 0.878 1 98.56 393 VAL B O 1
ATOM 8041 N N . GLN B 1 394 ? -0.339 -22.359 1.354 1 97.75 394 GLN B N 1
ATOM 8042 C CA . GLN B 1 394 ? -0.843 -23.719 1.51 1 97.75 394 GLN B CA 1
ATOM 8043 C C . GLN B 1 394 ? -1.87 -23.797 2.635 1 97.75 394 GLN B C 1
ATOM 8045 O O . GLN B 1 394 ? -2.846 -24.547 2.541 1 97.75 394 GLN B O 1
ATOM 8050 N N . ASP B 1 395 ? -1.697 -23.047 3.662 1 97.62 395 ASP B N 1
ATOM 8051 C CA . ASP B 1 395 ? -2.582 -23.062 4.824 1 97.62 395 ASP B CA 1
ATOM 8052 C C . ASP B 1 395 ? -3.969 -22.531 4.461 1 97.62 395 ASP B C 1
ATOM 8054 O O . ASP B 1 395 ? -4.926 -22.719 5.215 1 97.62 395 ASP B O 1
ATOM 8058 N N . THR B 1 396 ? -4.117 -21.875 3.328 1 98.06 396 THR B N 1
ATOM 8059 C CA . THR B 1 396 ? -5.406 -21.328 2.922 1 98.06 396 THR B CA 1
ATOM 8060 C C . THR B 1 396 ? -6.211 -22.375 2.143 1 98.06 396 THR B C 1
ATOM 8062 O O . THR B 1 396 ? -7.422 -22.234 1.977 1 98.06 396 THR B O 1
ATOM 8065 N N . LEU B 1 397 ? -5.645 -23.438 1.672 1 98.25 397 LEU B N 1
ATOM 8066 C CA . LEU B 1 397 ? -6.199 -24.359 0.685 1 98.25 397 LEU B CA 1
ATOM 8067 C C . LEU B 1 397 ? -7.398 -25.109 1.256 1 98.25 397 LEU B C 1
ATOM 8069 O O . LEU B 1 397 ? -8.391 -25.328 0.561 1 98.25 397 LEU B O 1
ATOM 8073 N N . PRO B 1 398 ? -7.398 -25.484 2.557 1 97.81 398 PRO B N 1
ATOM 8074 C CA . PRO B 1 398 ? -8.539 -26.25 3.068 1 97.81 398 PRO B CA 1
ATOM 8075 C C . PRO B 1 398 ? -9.859 -25.5 2.916 1 97.81 398 PRO B C 1
ATOM 8077 O O . PRO B 1 398 ? -10.891 -26.109 2.609 1 97.81 398 PRO B O 1
ATOM 8080 N N . ARG B 1 399 ? -9.852 -24.219 3.082 1 97.44 399 ARG B N 1
ATOM 8081 C CA . ARG B 1 399 ? -11.062 -23.438 2.91 1 97.44 399 ARG B CA 1
ATOM 8082 C C . ARG B 1 399 ? -11.344 -23.172 1.434 1 97.44 399 ARG B C 1
ATOM 8084 O O . ARG B 1 399 ? -12.508 -23.094 1.022 1 97.44 399 ARG B O 1
ATOM 8091 N N . LEU B 1 400 ? -10.289 -23.094 0.678 1 98.5 400 LEU B N 1
ATOM 8092 C CA . LEU B 1 400 ? -10.438 -22.922 -0.764 1 98.5 400 LEU B CA 1
ATOM 8093 C C . LEU B 1 400 ? -11.055 -24.156 -1.394 1 98.5 400 LEU B C 1
ATOM 8095 O O . LEU B 1 400 ? -11.773 -24.062 -2.391 1 98.5 400 LEU B O 1
ATOM 8099 N N . TYR B 1 401 ? -10.883 -25.344 -0.83 1 98.69 401 TYR B N 1
ATOM 8100 C CA . TYR B 1 401 ? -11.359 -26.609 -1.382 1 98.69 401 TYR B CA 1
ATOM 8101 C C . TYR B 1 401 ? -12.852 -26.781 -1.132 1 98.69 401 TYR B C 1
ATOM 8103 O O . TYR B 1 401 ? -13.469 -27.703 -1.664 1 98.69 401 TYR B O 1
ATOM 8111 N N . GLN B 1 402 ? -13.484 -25.922 -0.347 1 98.5 402 GLN B N 1
ATOM 8112 C CA . GLN B 1 402 ? -14.906 -26.031 -0.05 1 98.5 402 GLN B CA 1
ATOM 8113 C C . GLN B 1 402 ? -15.75 -25.422 -1.164 1 98.5 402 GLN B C 1
ATOM 8115 O O . GLN B 1 402 ? -15.672 -24.219 -1.416 1 98.5 402 GLN B O 1
ATOM 8120 N N . LEU B 1 403 ? -16.609 -26.25 -1.719 1 98.75 403 LEU B N 1
ATOM 8121 C CA . LEU B 1 403 ? -17.297 -25.828 -2.941 1 98.75 403 LEU B CA 1
ATOM 8122 C C . LEU B 1 403 ? -18.734 -25.438 -2.656 1 98.75 403 LEU B C 1
ATOM 8124 O O . LEU B 1 403 ? -19.422 -26.094 -1.864 1 98.75 403 LEU B O 1
ATOM 8128 N N . ALA B 1 404 ? -19.219 -24.453 -3.34 1 98.38 404 ALA B N 1
ATOM 8129 C CA . ALA B 1 404 ? -20.562 -23.906 -3.186 1 98.38 404 ALA B CA 1
ATOM 8130 C C . ALA B 1 404 ? -21.594 -24.75 -3.943 1 98.38 404 ALA B C 1
ATOM 8132 O O . ALA B 1 404 ? -22.797 -24.641 -3.717 1 98.38 404 ALA B O 1
ATOM 8133 N N . ALA B 1 405 ? -21.141 -25.641 -4.918 1 98.31 405 ALA B N 1
ATOM 8134 C CA . ALA B 1 405 ? -22.047 -26.422 -5.742 1 98.31 405 ALA B CA 1
ATOM 8135 C C . ALA B 1 405 ? -23.094 -27.125 -4.887 1 98.31 405 ALA B C 1
ATOM 8137 O O . ALA B 1 405 ? -22.766 -27.734 -3.861 1 98.31 405 ALA B O 1
ATOM 8138 N N . GLY B 1 406 ? -24.359 -27 -5.305 1 97.5 406 GLY B N 1
ATOM 8139 C CA . GLY B 1 406 ? -25.453 -27.578 -4.555 1 97.5 406 GLY B CA 1
ATOM 8140 C C . GLY B 1 406 ? -26.234 -26.547 -3.746 1 97.5 406 GLY B C 1
ATOM 8141 O O . GLY B 1 406 ? -27.312 -26.844 -3.236 1 97.5 406 GLY B O 1
ATOM 8142 N N . GLY B 1 407 ? -25.703 -25.281 -3.701 1 96.62 407 GLY B N 1
ATOM 8143 C CA . GLY B 1 407 ? -26.406 -24.203 -3.008 1 96.62 407 GLY B CA 1
ATOM 8144 C C . GLY B 1 407 ? -27.5 -23.562 -3.848 1 96.62 407 GLY B C 1
ATOM 8145 O O . GLY B 1 407 ? -28.438 -22.969 -3.309 1 96.62 407 GLY B O 1
ATOM 8146 N N . THR B 1 408 ? -27.266 -23.703 -5.094 1 96 408 THR B N 1
ATOM 8147 C CA . THR B 1 408 ? -28.172 -23.188 -6.117 1 96 408 THR B CA 1
ATOM 8148 C C . THR B 1 408 ? -28.359 -21.688 -5.965 1 96 408 THR B C 1
ATOM 8150 O O . THR B 1 408 ? -27.406 -20.922 -6.102 1 96 408 THR B O 1
ATOM 8153 N N . ALA B 1 409 ? -29.609 -21.156 -5.719 1 94.12 409 ALA B N 1
ATOM 8154 C CA . ALA B 1 409 ? -29.859 -19.719 -5.875 1 94.12 409 ALA B CA 1
ATOM 8155 C C . ALA B 1 409 ? -29.469 -18.953 -4.613 1 94.12 409 ALA B C 1
ATOM 8157 O O . ALA B 1 409 ? -28.859 -17.891 -4.695 1 94.12 409 ALA B O 1
ATOM 8158 N N . VAL B 1 410 ? -29.891 -19.547 -3.426 1 94.12 410 VAL B N 1
ATOM 8159 C CA . VAL B 1 410 ? -29.734 -18.734 -2.223 1 94.12 410 VAL B CA 1
ATOM 8160 C C . VAL B 1 410 ? -29.078 -19.578 -1.121 1 94.12 410 VAL B C 1
ATOM 8162 O O . VAL B 1 410 ? -28.922 -19.109 0.01 1 94.12 410 VAL B O 1
ATOM 8165 N N . GLY B 1 411 ? -28.766 -20.859 -1.417 1 95.06 411 GLY B N 1
ATOM 8166 C CA . GLY B 1 411 ? -28.078 -21.703 -0.441 1 95.06 411 GLY B CA 1
ATOM 8167 C C . GLY B 1 411 ? -28.906 -22.891 0.016 1 95.06 411 GLY B C 1
ATOM 8168 O O . GLY B 1 411 ? -28.391 -23.797 0.655 1 95.06 411 GLY B O 1
ATOM 8169 N N . THR B 1 412 ? -30.203 -23 -0.443 1 95.56 412 THR B N 1
ATOM 8170 C CA . THR B 1 412 ? -31.109 -24.031 0.067 1 95.56 412 THR B CA 1
ATOM 8171 C C . THR B 1 412 ? -30.953 -25.328 -0.714 1 95.56 412 THR B C 1
ATOM 8173 O O . THR B 1 412 ? -31.375 -26.391 -0.254 1 95.56 412 THR B O 1
ATOM 8176 N N . GLY B 1 413 ? -30.406 -25.188 -1.973 1 95.06 413 GLY B N 1
ATOM 8177 C CA . GLY B 1 413 ? -30.297 -26.359 -2.83 1 95.06 413 GLY B CA 1
ATOM 8178 C C . GLY B 1 413 ? -31.562 -26.641 -3.607 1 95.06 413 GLY B C 1
ATOM 8179 O O . GLY B 1 413 ? -31.734 -27.75 -4.117 1 95.06 413 GLY B O 1
ATOM 8180 N N . LEU B 1 414 ? -32.344 -25.578 -3.695 1 92.56 414 LEU B N 1
ATOM 8181 C CA . LEU B 1 414 ? -33.594 -25.766 -4.461 1 92.56 414 LEU B CA 1
ATOM 8182 C C . LEU B 1 414 ? -33.281 -26.234 -5.879 1 92.56 414 LEU B C 1
ATOM 8184 O O . LEU B 1 414 ? -32.344 -25.75 -6.504 1 92.56 414 LEU B O 1
ATOM 8188 N N . ASN B 1 415 ? -34.031 -27.25 -6.445 1 90.25 415 ASN B N 1
ATOM 8189 C CA . ASN B 1 415 ? -33.938 -27.766 -7.809 1 90.25 415 ASN B CA 1
ATOM 8190 C C . ASN B 1 415 ? -32.781 -28.766 -7.957 1 90.25 415 ASN B C 1
ATOM 8192 O O . ASN B 1 415 ? -32.406 -29.109 -9.078 1 90.25 415 ASN B O 1
ATOM 8196 N N . THR B 1 416 ? -32.125 -29.078 -6.887 1 94.25 416 THR B N 1
ATOM 8197 C CA . THR B 1 416 ? -31.172 -30.172 -6.922 1 94.25 416 THR B CA 1
ATOM 8198 C C . THR B 1 416 ? -31.656 -31.359 -6.082 1 94.25 416 THR B C 1
ATOM 8200 O O . THR B 1 416 ? -32.75 -31.312 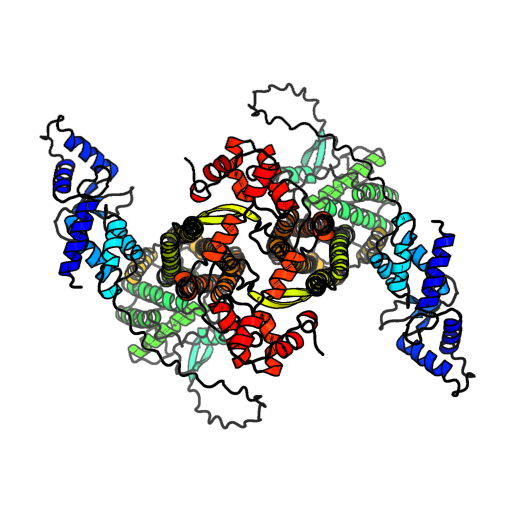-5.523 1 94.25 416 THR B O 1
ATOM 8203 N N . ARG B 1 417 ? -30.875 -32.406 -6.125 1 95.62 417 ARG B N 1
ATOM 8204 C CA . ARG B 1 417 ? -31.234 -33.625 -5.391 1 95.62 417 ARG B CA 1
ATOM 8205 C C . ARG B 1 417 ? -30.297 -33.844 -4.203 1 95.62 417 ARG B C 1
ATOM 8207 O O . ARG B 1 417 ? -29.141 -33.375 -4.219 1 95.62 417 ARG B O 1
ATOM 8214 N N . ILE B 1 418 ? -30.875 -34.5 -3.191 1 96.38 418 ILE B N 1
ATOM 8215 C CA . ILE B 1 418 ? -30.047 -34.875 -2.049 1 96.38 418 ILE B CA 1
ATOM 8216 C C . ILE B 1 418 ? -28.859 -35.719 -2.527 1 96.38 418 ILE B C 1
ATOM 8218 O O . ILE B 1 418 ? -29.031 -36.688 -3.273 1 96.38 418 ILE B O 1
ATOM 8222 N N . GLY B 1 419 ? -27.703 -35.25 -2.172 1 96.69 419 GLY B N 1
ATOM 8223 C CA . GLY B 1 419 ? -26.5 -35.969 -2.557 1 96.69 419 GLY B CA 1
ATOM 8224 C C . GLY B 1 419 ? -25.781 -35.344 -3.744 1 96.69 419 GLY B C 1
ATOM 8225 O O . GLY B 1 419 ? -24.625 -35.656 -4.012 1 96.69 419 GLY B O 1
ATOM 8226 N N . PHE B 1 420 ? -26.469 -34.469 -4.473 1 97.38 420 PHE B N 1
ATOM 8227 C CA . PHE B 1 420 ? -25.906 -33.844 -5.664 1 97.38 420 PHE B CA 1
ATOM 8228 C C . PHE B 1 420 ? -24.609 -33.125 -5.332 1 97.38 420 PHE B C 1
ATOM 8230 O O . PHE B 1 420 ? -23.594 -33.312 -5.996 1 97.38 420 PHE B O 1
ATOM 8237 N N . ALA B 1 421 ? -24.641 -32.312 -4.223 1 97.94 421 ALA B N 1
ATOM 8238 C CA . ALA B 1 421 ? -23.5 -31.484 -3.832 1 97.94 421 ALA B CA 1
ATOM 8239 C C . ALA B 1 421 ? -22.281 -32.344 -3.539 1 97.94 421 ALA B C 1
ATOM 8241 O O . ALA B 1 421 ? -21.188 -32.094 -4.059 1 97.94 421 ALA B O 1
ATOM 8242 N N . GLU B 1 422 ? -22.422 -33.344 -2.775 1 97.69 422 GLU B N 1
ATOM 8243 C CA . GLU B 1 422 ? -21.344 -34.25 -2.357 1 97.69 422 GLU B CA 1
ATOM 8244 C C . GLU B 1 422 ? -20.766 -35 -3.547 1 97.69 422 GLU B C 1
ATOM 8246 O O . GLU B 1 422 ? -19.547 -35.125 -3.676 1 97.69 422 GLU B O 1
ATOM 8251 N N . LYS B 1 423 ? -21.641 -35.5 -4.379 1 98.31 423 LYS B N 1
ATOM 8252 C CA . LYS B 1 423 ? -21.203 -36.25 -5.531 1 98.31 423 LYS B CA 1
ATOM 8253 C C . LYS B 1 423 ? -20.453 -35.375 -6.527 1 98.31 423 LYS B C 1
ATOM 8255 O O . LYS B 1 423 ? -19.484 -35.844 -7.16 1 98.31 423 LYS B O 1
ATOM 8260 N N . VAL B 1 424 ? -20.906 -34.188 -6.695 1 98.56 424 VAL B N 1
ATOM 8261 C CA . VAL B 1 424 ? -20.219 -33.25 -7.582 1 98.56 424 VAL B CA 1
ATOM 8262 C C . VAL B 1 424 ? -18.812 -32.969 -7.047 1 98.56 424 VAL B C 1
ATOM 8264 O O . VAL B 1 424 ? -17.828 -33.031 -7.797 1 98.56 424 VAL B O 1
ATOM 8267 N N . ALA B 1 425 ? -18.688 -32.656 -5.738 1 98.69 425 ALA B N 1
ATOM 8268 C CA . ALA B 1 425 ? -17.375 -32.406 -5.141 1 98.69 425 ALA B CA 1
ATOM 8269 C C . ALA B 1 425 ? -16.453 -33.625 -5.316 1 98.69 425 ALA B C 1
ATOM 8271 O O . ALA B 1 425 ? -15.273 -33.469 -5.637 1 98.69 425 ALA B O 1
ATOM 8272 N N . GLU B 1 426 ? -17 -34.75 -5.137 1 98.31 426 GLU B N 1
ATOM 8273 C CA . GLU B 1 426 ? -16.234 -36 -5.301 1 98.31 426 GLU B CA 1
ATOM 8274 C C . GLU B 1 426 ? -15.758 -36.156 -6.742 1 98.31 426 GLU B C 1
ATOM 8276 O O . GLU B 1 426 ? -14.625 -36.562 -6.984 1 98.31 426 GLU B O 1
ATOM 8281 N N . THR B 1 427 ? -16.625 -35.938 -7.652 1 98.44 427 THR B N 1
ATOM 8282 C CA . THR B 1 427 ? -16.281 -36.062 -9.062 1 98.44 427 THR B CA 1
ATOM 8283 C C . THR B 1 427 ? -15.203 -35.031 -9.438 1 98.44 427 THR B C 1
ATOM 8285 O O . THR B 1 427 ? -14.273 -35.344 -10.188 1 98.44 427 THR B O 1
ATOM 8288 N N . ILE B 1 428 ? -15.344 -33.812 -8.938 1 98.62 428 ILE B N 1
ATOM 8289 C CA . ILE B 1 428 ? -14.352 -32.781 -9.18 1 98.62 428 ILE B CA 1
ATOM 8290 C C . ILE B 1 428 ? -13.008 -33.188 -8.586 1 98.62 428 ILE B C 1
ATOM 8292 O O . ILE B 1 428 ? -11.961 -33 -9.211 1 98.62 428 ILE B O 1
ATOM 8296 N N . LYS B 1 429 ? -13.031 -33.719 -7.398 1 98.5 429 LYS B N 1
ATOM 8297 C CA . LYS B 1 429 ? -11.828 -34.25 -6.766 1 98.5 429 LYS B CA 1
ATOM 8298 C C . LYS B 1 429 ? -11.141 -35.281 -7.664 1 98.5 429 LYS B C 1
ATOM 8300 O O . LYS B 1 429 ? -9.93 -35.219 -7.871 1 98.5 429 LYS B O 1
ATOM 8305 N N . LYS B 1 430 ? -11.891 -36.156 -8.242 1 97.44 430 LYS B N 1
ATOM 8306 C CA . LYS B 1 430 ? -11.359 -37.188 -9.117 1 97.44 430 LYS B CA 1
ATOM 8307 C C . LYS B 1 430 ? -10.781 -36.594 -10.398 1 97.44 430 LYS B C 1
ATOM 8309 O O . LYS B 1 430 ? -9.703 -37 -10.844 1 97.44 430 LYS B O 1
ATOM 8314 N N . ARG B 1 431 ? -11.461 -35.656 -10.914 1 96.44 431 ARG B N 1
ATOM 8315 C CA . ARG B 1 431 ? -11.07 -35.062 -12.195 1 96.44 431 ARG B CA 1
ATOM 8316 C C . ARG B 1 431 ? -9.82 -34.188 -12.039 1 96.44 431 ARG B C 1
ATOM 8318 O O . ARG B 1 431 ? -9.008 -34.094 -12.961 1 96.44 431 ARG B O 1
ATOM 8325 N N . THR B 1 432 ? -9.633 -33.531 -10.891 1 97.56 432 THR B N 1
ATOM 8326 C CA . THR B 1 432 ? -8.562 -32.562 -10.727 1 97.56 432 THR B CA 1
ATOM 8327 C C . THR B 1 432 ? -7.414 -33.156 -9.922 1 97.56 432 THR B C 1
ATOM 8329 O O . THR B 1 432 ? -6.293 -32.625 -9.953 1 97.56 432 THR B O 1
ATOM 8332 N N . GLY B 1 433 ? -7.734 -34.188 -9.133 1 97.44 433 GLY B N 1
ATOM 8333 C CA . GLY B 1 433 ? -6.746 -34.719 -8.227 1 97.44 433 GLY B CA 1
ATOM 8334 C C . GLY B 1 433 ? -6.566 -33.906 -6.961 1 97.44 433 GLY B C 1
ATOM 8335 O O . GLY B 1 433 ? -5.684 -34.219 -6.148 1 97.44 433 GLY B O 1
ATOM 8336 N N . LEU B 1 434 ? -7.355 -32.875 -6.754 1 98.25 434 LEU B N 1
ATOM 8337 C CA . LEU B 1 434 ? -7.277 -32.031 -5.566 1 98.25 434 LEU B CA 1
ATOM 8338 C C . LEU B 1 434 ? -8.414 -32.344 -4.598 1 98.25 434 LEU B C 1
ATOM 8340 O O . LEU B 1 434 ? -9.508 -32.719 -5.02 1 98.25 434 LEU B O 1
ATOM 8344 N N . PRO B 1 435 ? -8.234 -32.156 -3.346 1 98.44 435 PRO B N 1
ATOM 8345 C CA . PRO B 1 435 ? -9.195 -32.656 -2.348 1 98.44 435 PRO B CA 1
ATOM 8346 C C . PRO B 1 435 ? -10.359 -31.688 -2.143 1 98.44 435 PRO B C 1
ATOM 8348 O O . PRO B 1 435 ? -10.672 -31.312 -1.008 1 98.44 435 PRO B O 1
ATOM 8351 N N . PHE B 1 436 ? -11.086 -31.422 -3.131 1 98.75 436 PHE B N 1
ATOM 8352 C CA . PHE B 1 436 ? -12.273 -30.578 -3.047 1 98.75 436 PHE B CA 1
ATOM 8353 C C . PHE B 1 436 ? -13.375 -31.266 -2.254 1 98.75 436 PHE B C 1
ATOM 8355 O O . PHE B 1 436 ? -13.555 -32.5 -2.359 1 98.75 436 PHE B O 1
ATOM 8362 N N . VAL B 1 437 ? -14.141 -30.531 -1.461 1 98.56 437 VAL B N 1
ATOM 8363 C CA . VAL B 1 437 ? -15.266 -31.016 -0.668 1 98.56 437 VAL B CA 1
ATOM 8364 C C . VAL B 1 437 ? -16.422 -30.031 -0.752 1 98.56 437 VAL B C 1
ATOM 8366 O O . VAL B 1 437 ? -16.25 -28.891 -1.156 1 98.56 437 VAL B O 1
ATOM 8369 N N . THR B 1 438 ? -17.609 -30.578 -0.445 1 98.38 438 THR B N 1
ATOM 8370 C CA . THR B 1 438 ? -18.75 -29.688 -0.386 1 98.38 438 THR B CA 1
ATOM 8371 C C . THR B 1 438 ? -18.656 -28.75 0.821 1 98.38 438 THR B C 1
ATOM 8373 O O . THR B 1 438 ? -18.25 -29.172 1.905 1 98.38 438 THR B O 1
ATOM 8376 N N . ALA B 1 439 ? -18.922 -27.469 0.607 1 98 439 ALA B N 1
ATOM 8377 C CA . ALA B 1 439 ? -18.922 -26.531 1.726 1 98 439 ALA B CA 1
ATOM 8378 C C . ALA B 1 439 ? -19.969 -26.938 2.771 1 98 439 ALA B C 1
ATOM 8380 O O . ALA B 1 439 ? -21.094 -27.266 2.43 1 98 439 ALA B O 1
ATOM 8381 N N . PRO B 1 440 ? -19.625 -26.828 4.008 1 96.44 440 PRO B N 1
ATOM 8382 C CA . PRO B 1 440 ? -20.562 -27.234 5.051 1 96.44 440 PRO B CA 1
ATOM 8383 C C . PRO B 1 440 ? -21.734 -26.266 5.211 1 96.44 440 PRO B C 1
ATOM 8385 O O . PRO B 1 440 ? -22.797 -26.656 5.707 1 96.44 440 PRO B O 1
ATOM 8388 N N . ASN B 1 441 ? -21.547 -25.047 4.879 1 97.25 441 ASN B N 1
ATOM 8389 C CA . ASN B 1 441 ? -22.594 -24.031 4.922 1 97.25 441 ASN B CA 1
ATOM 8390 C C . ASN B 1 441 ? -22.719 -23.297 3.588 1 97.25 441 ASN B C 1
ATOM 8392 O O . ASN B 1 441 ? -21.891 -22.453 3.26 1 97.25 441 ASN B O 1
ATOM 8396 N N . LYS B 1 442 ? -23.766 -23.641 2.844 1 96.44 442 LYS B N 1
ATOM 8397 C CA . LYS B 1 442 ? -23.938 -23.109 1.493 1 96.44 442 LYS B CA 1
ATOM 8398 C C . LYS B 1 442 ? -24.312 -21.625 1.526 1 96.44 442 LYS B C 1
ATOM 8400 O O . LYS B 1 442 ? -24.062 -20.891 0.56 1 96.44 442 LYS B O 1
ATOM 8405 N N . PHE B 1 443 ? -24.953 -21.156 2.578 1 94.19 443 PHE B N 1
ATOM 8406 C CA . PHE B 1 443 ? -25.312 -19.75 2.705 1 94.19 443 PHE B CA 1
ATOM 8407 C C . PHE B 1 443 ? -24.078 -18.859 2.762 1 94.19 443 PHE B C 1
ATOM 8409 O O . PHE B 1 443 ? -24 -17.844 2.08 1 94.19 443 PHE B O 1
ATOM 8416 N N . GLU B 1 444 ? -23.078 -19.344 3.52 1 96.19 444 GLU B N 1
ATOM 8417 C CA . GLU B 1 444 ? -21.781 -18.656 3.566 1 96.19 444 GLU B CA 1
ATOM 8418 C C . GLU B 1 444 ? -21.047 -18.766 2.236 1 96.19 444 GLU B C 1
ATOM 8420 O O . GLU B 1 444 ? -20.5 -17.781 1.733 1 96.19 444 GLU B O 1
ATOM 8425 N N . ALA B 1 445 ? -21.047 -19.906 1.619 1 96 445 ALA B N 1
ATOM 8426 C CA . ALA B 1 445 ? -20.297 -20.188 0.402 1 96 445 ALA B CA 1
ATOM 8427 C C . ALA B 1 445 ? -20.797 -19.359 -0.77 1 96 445 ALA B C 1
ATOM 8429 O O . ALA B 1 445 ? -20.047 -19.047 -1.688 1 96 445 ALA B O 1
ATOM 8430 N N . LEU B 1 446 ? -22.078 -18.984 -0.711 1 95.38 446 LEU B N 1
ATOM 8431 C CA . LEU B 1 446 ? -22.672 -18.203 -1.784 1 95.38 446 LEU B CA 1
ATOM 8432 C C . LEU B 1 446 ? -22.484 -16.703 -1.523 1 95.38 446 LEU B C 1
ATOM 8434 O O . LEU B 1 446 ? -22.156 -15.953 -2.439 1 95.38 446 LEU B O 1
ATOM 8438 N N . ALA B 1 447 ? -22.719 -16.312 -0.251 1 94.06 447 ALA B N 1
ATOM 8439 C CA . ALA B 1 447 ? -22.844 -14.891 0.075 1 94.06 447 ALA B CA 1
ATOM 8440 C C . ALA B 1 447 ? -21.469 -14.258 0.307 1 94.06 447 ALA B C 1
ATOM 8442 O O . ALA B 1 447 ? -21.297 -13.047 0.132 1 94.06 447 ALA B O 1
ATOM 8443 N N . ALA B 1 448 ? -20.438 -15.109 0.747 1 94.75 448 ALA B N 1
ATOM 8444 C CA . ALA B 1 448 ? -19.141 -14.57 1.139 1 94.75 448 ALA B CA 1
ATOM 8445 C C . ALA B 1 448 ? -18.031 -15.086 0.217 1 94.75 448 ALA B C 1
ATOM 8447 O O . ALA B 1 448 ? -18.203 -16.094 -0.464 1 94.75 448 ALA B O 1
ATOM 8448 N N . ARG B 1 449 ? -16.906 -14.359 0.127 1 96.81 449 ARG B N 1
ATOM 8449 C CA . ARG B 1 449 ? -15.719 -14.742 -0.618 1 96.81 449 ARG B CA 1
ATOM 8450 C C . ARG B 1 449 ? -14.484 -14.703 0.273 1 96.81 449 ARG B C 1
ATOM 8452 O O . ARG B 1 449 ? -13.398 -14.328 -0.181 1 96.81 449 ARG B O 1
ATOM 8459 N N . ASP B 1 450 ? -14.703 -15.078 1.539 1 96.38 450 ASP B N 1
ATOM 8460 C CA . ASP B 1 450 ? -13.648 -15.008 2.547 1 96.38 450 ASP B CA 1
ATOM 8461 C C . ASP B 1 450 ? -12.469 -15.906 2.176 1 96.38 450 ASP B C 1
ATOM 8463 O O . ASP B 1 450 ? -11.32 -15.555 2.432 1 96.38 450 ASP B O 1
ATOM 8467 N N . ALA B 1 451 ? -12.734 -17.016 1.552 1 97.69 451 ALA B N 1
ATOM 8468 C CA . ALA B 1 451 ? -11.664 -17.938 1.203 1 97.69 451 ALA B CA 1
ATOM 8469 C C . ALA B 1 451 ? -10.703 -17.312 0.194 1 97.69 451 ALA B C 1
ATOM 8471 O O . ALA B 1 451 ? -9.484 -17.438 0.336 1 97.69 451 ALA B O 1
ATOM 8472 N N . LEU B 1 452 ? -11.281 -16.703 -0.813 1 98.38 452 LEU B N 1
ATOM 8473 C CA . LEU B 1 452 ? -10.43 -16.062 -1.812 1 98.38 452 LEU B CA 1
ATOM 8474 C C . LEU B 1 452 ? -9.695 -14.859 -1.214 1 98.38 452 LEU B C 1
ATOM 8476 O O . LEU B 1 452 ? -8.547 -14.586 -1.576 1 98.38 452 LEU B O 1
ATOM 8480 N N . LEU B 1 453 ? -10.398 -14.125 -0.364 1 97.88 453 LEU B N 1
ATOM 8481 C CA . LEU B 1 453 ? -9.742 -13.016 0.33 1 97.88 453 LEU B CA 1
ATOM 8482 C C . LEU B 1 453 ? -8.57 -13.516 1.165 1 97.88 453 LEU B C 1
ATOM 8484 O O . LEU B 1 453 ? -7.5 -12.906 1.172 1 97.88 453 LEU B O 1
ATOM 8488 N N . GLU B 1 454 ? -8.742 -14.641 1.846 1 97.31 454 GLU B N 1
ATOM 8489 C CA . GLU B 1 454 ? -7.695 -15.258 2.648 1 97.31 454 GLU B CA 1
ATOM 8490 C C . GLU B 1 454 ? -6.504 -15.664 1.783 1 97.31 454 GLU B C 1
ATOM 8492 O O . GLU B 1 454 ? -5.355 -15.391 2.133 1 97.31 454 GLU B O 1
ATOM 8497 N N . VAL B 1 455 ? -6.82 -16.281 0.661 1 98.62 455 VAL B N 1
ATOM 8498 C CA . VAL B 1 455 ? -5.77 -16.672 -0.277 1 98.62 455 VAL B CA 1
ATOM 8499 C C . VAL B 1 455 ? -4.969 -15.43 -0.687 1 98.62 455 VAL B C 1
ATOM 8501 O O . VAL B 1 455 ? -3.738 -15.43 -0.635 1 98.62 455 VAL B O 1
ATOM 8504 N N . HIS B 1 456 ? -5.68 -14.445 -1.047 1 98.69 456 HIS B N 1
ATOM 8505 C CA . HIS B 1 456 ? -4.973 -13.266 -1.531 1 98.69 456 HIS B CA 1
ATOM 8506 C C . HIS B 1 456 ? -4.199 -12.586 -0.406 1 98.69 456 HIS B C 1
ATOM 8508 O O . HIS B 1 456 ? -3.146 -11.992 -0.643 1 98.69 456 HIS B O 1
ATOM 8514 N N . GLY B 1 457 ? -4.715 -12.641 0.814 1 98.25 457 GLY B N 1
ATOM 8515 C CA . GLY B 1 457 ? -3.936 -12.172 1.95 1 98.25 457 GLY B CA 1
ATOM 8516 C C . GLY B 1 457 ? -2.568 -12.828 2.043 1 98.25 457 GLY B C 1
ATOM 8517 O O . GLY B 1 457 ? -1.569 -12.148 2.301 1 98.25 457 GLY B O 1
ATOM 8518 N N . ALA B 1 458 ? -2.537 -14.102 1.848 1 98.5 458 ALA B N 1
ATOM 8519 C CA . ALA B 1 458 ? -1.268 -14.82 1.842 1 98.5 458 ALA B CA 1
ATOM 8520 C C . ALA B 1 458 ? -0.383 -14.359 0.686 1 98.5 458 ALA B C 1
ATOM 8522 O O . ALA B 1 458 ? 0.829 -14.203 0.849 1 98.5 458 ALA B O 1
ATOM 8523 N N . LEU B 1 459 ? -0.991 -14.164 -0.512 1 98.75 459 LEU B N 1
ATOM 8524 C CA . LEU B 1 459 ? -0.244 -13.672 -1.664 1 98.75 459 LEU B CA 1
ATOM 8525 C C . LEU B 1 459 ? 0.374 -12.312 -1.368 1 98.75 459 LEU B C 1
ATOM 8527 O O . LEU B 1 459 ? 1.489 -12.023 -1.809 1 98.75 459 LEU B O 1
ATOM 8531 N N . ASN B 1 460 ? -0.374 -11.492 -0.624 1 98.44 460 ASN B N 1
ATOM 8532 C CA . ASN B 1 460 ? 0.117 -10.172 -0.261 1 98.44 460 ASN B CA 1
ATOM 8533 C C . ASN B 1 460 ? 1.381 -10.25 0.59 1 98.44 460 ASN B C 1
ATOM 8535 O O . ASN B 1 460 ? 2.318 -9.477 0.395 1 98.44 460 ASN B O 1
ATOM 8539 N N . VAL B 1 461 ? 1.447 -11.148 1.511 1 98.31 461 VAL B N 1
ATOM 8540 C CA . VAL B 1 461 ? 2.629 -11.336 2.346 1 98.31 461 VAL B CA 1
ATOM 8541 C C . VAL B 1 461 ? 3.809 -11.773 1.482 1 98.31 461 VAL B C 1
ATOM 8543 O O . VAL B 1 461 ? 4.922 -11.266 1.633 1 98.31 461 VAL B O 1
ATOM 8546 N N . VAL B 1 462 ? 3.508 -12.688 0.553 1 98.69 462 VAL B N 1
ATOM 8547 C CA . VAL B 1 462 ? 4.551 -13.148 -0.355 1 98.69 462 VAL B CA 1
ATOM 8548 C C . VAL B 1 462 ? 5.102 -11.977 -1.158 1 98.69 462 VAL B C 1
ATOM 8550 O O . VAL B 1 462 ? 6.316 -11.844 -1.323 1 98.69 462 VAL B O 1
ATOM 8553 N N . ALA B 1 463 ? 4.199 -11.164 -1.646 1 98.62 463 ALA B N 1
ATOM 8554 C CA . ALA B 1 463 ? 4.605 -9.992 -2.424 1 98.62 463 ALA B CA 1
ATOM 8555 C C . ALA B 1 463 ? 5.504 -9.07 -1.604 1 98.62 463 ALA B C 1
ATOM 8557 O O . ALA B 1 463 ? 6.5 -8.555 -2.115 1 98.62 463 ALA B O 1
ATOM 8558 N N . CYS B 1 464 ? 5.203 -8.852 -0.336 1 97.56 464 CYS B N 1
ATOM 8559 C CA . CYS B 1 464 ? 6.02 -8.023 0.541 1 97.56 464 CYS B CA 1
ATOM 8560 C C . CYS B 1 464 ? 7.406 -8.625 0.73 1 97.56 464 CYS B C 1
ATOM 8562 O O . CYS B 1 464 ? 8.406 -7.906 0.704 1 97.56 464 CYS B O 1
ATOM 8564 N N . SER B 1 465 ? 7.438 -9.938 0.92 1 98.19 465 SER B N 1
ATOM 8565 C CA . SER B 1 465 ? 8.719 -10.625 1.066 1 98.19 465 SER B CA 1
ATOM 8566 C C . SER B 1 465 ? 9.578 -10.461 -0.182 1 98.19 465 SER B C 1
ATOM 8568 O O . SER B 1 465 ? 10.773 -10.164 -0.086 1 98.19 465 SER B O 1
ATOM 8570 N N . ILE B 1 466 ? 8.961 -10.633 -1.297 1 98.38 466 ILE B N 1
ATOM 8571 C CA . ILE B 1 466 ? 9.672 -10.539 -2.57 1 98.38 466 ILE B CA 1
ATOM 8572 C C . ILE B 1 466 ? 10.18 -9.117 -2.777 1 98.38 466 ILE B C 1
ATOM 8574 O O . ILE B 1 466 ? 11.297 -8.914 -3.262 1 98.38 466 ILE B O 1
ATOM 8578 N N . MET B 1 467 ? 9.383 -8.141 -2.408 1 97.44 467 MET B N 1
ATOM 8579 C CA . MET B 1 467 ? 9.797 -6.742 -2.48 1 97.44 467 MET B CA 1
ATOM 8580 C C . MET B 1 467 ? 11.062 -6.504 -1.672 1 97.44 467 MET B C 1
ATOM 8582 O O . MET B 1 467 ? 12.016 -5.895 -2.168 1 97.44 467 MET B O 1
ATOM 8586 N N . LYS B 1 468 ? 11.125 -7.016 -0.496 1 96.88 468 LYS B N 1
ATOM 8587 C CA . LYS B 1 468 ? 12.266 -6.875 0.403 1 96.88 468 LYS B CA 1
ATOM 8588 C C . LYS B 1 468 ? 13.508 -7.555 -0.172 1 96.88 468 LYS B C 1
ATOM 8590 O O . LYS B 1 468 ? 14.578 -6.945 -0.244 1 96.88 468 LYS B O 1
ATOM 8595 N N . ILE B 1 469 ? 13.352 -8.766 -0.616 1 98.06 469 ILE B N 1
ATOM 8596 C CA . ILE B 1 469 ? 14.469 -9.57 -1.117 1 98.06 469 ILE B CA 1
ATOM 8597 C C . ILE B 1 469 ? 15.055 -8.914 -2.361 1 98.06 469 ILE B C 1
ATOM 8599 O O . ILE B 1 469 ? 16.266 -8.703 -2.443 1 98.06 469 ILE B O 1
ATOM 8603 N N . ALA B 1 470 ? 14.211 -8.586 -3.301 1 98 470 ALA B N 1
ATOM 8604 C CA . ALA B 1 470 ? 14.656 -8.039 -4.582 1 98 470 ALA B CA 1
ATOM 8605 C C . ALA B 1 470 ? 15.336 -6.684 -4.391 1 98 470 ALA B C 1
ATOM 8607 O O . ALA B 1 470 ? 16.312 -6.375 -5.074 1 98 470 ALA B O 1
ATOM 8608 N N . ASN B 1 471 ? 14.828 -5.891 -3.463 1 96.75 471 ASN B N 1
ATOM 8609 C CA . ASN B 1 471 ? 15.445 -4.59 -3.219 1 96.75 471 ASN B CA 1
ATOM 8610 C C . ASN B 1 471 ? 16.812 -4.73 -2.555 1 96.75 471 ASN B C 1
ATOM 8612 O O . ASN B 1 471 ? 17.734 -3.967 -2.85 1 96.75 471 ASN B O 1
ATOM 8616 N N . ASP B 1 472 ? 16.938 -5.66 -1.613 1 96.69 472 ASP B N 1
ATOM 8617 C CA . ASP B 1 472 ? 18.25 -5.914 -1.024 1 96.69 472 ASP B CA 1
ATOM 8618 C C . ASP B 1 472 ? 19.281 -6.273 -2.1 1 96.69 472 ASP B C 1
ATOM 8620 O O . ASP B 1 472 ? 20.359 -5.703 -2.139 1 96.69 472 ASP B O 1
ATOM 8624 N N . ILE B 1 473 ? 18.844 -7.184 -2.955 1 97.44 473 ILE B N 1
ATOM 8625 C CA . ILE B 1 473 ? 19.75 -7.676 -3.994 1 97.44 473 ILE B CA 1
ATOM 8626 C C . ILE B 1 473 ? 20.078 -6.543 -4.961 1 97.44 473 ILE B C 1
ATOM 8628 O O . ILE B 1 473 ? 21.234 -6.395 -5.375 1 97.44 473 ILE B O 1
ATOM 8632 N N . ARG B 1 474 ? 19.078 -5.766 -5.297 1 96.75 474 ARG B N 1
ATOM 8633 C CA . ARG B 1 474 ? 19.266 -4.617 -6.176 1 96.75 474 ARG B CA 1
ATOM 8634 C C . ARG B 1 474 ? 20.297 -3.646 -5.609 1 96.75 474 ARG B C 1
ATOM 8636 O O . ARG B 1 474 ? 21.188 -3.191 -6.324 1 96.75 474 ARG B O 1
ATOM 8643 N N . PHE B 1 475 ? 20.25 -3.354 -4.297 1 96.12 475 PHE B N 1
ATOM 8644 C CA . PHE B 1 475 ? 21.156 -2.4 -3.67 1 96.12 475 PHE B CA 1
ATOM 8645 C C . PHE B 1 475 ? 22.531 -3.018 -3.469 1 96.12 475 PHE B C 1
ATOM 8647 O O . PHE B 1 475 ? 23.562 -2.359 -3.689 1 96.12 475 PHE B O 1
ATOM 8654 N N . LEU B 1 476 ? 22.547 -4.258 -3.104 1 96.88 476 LEU B N 1
ATOM 8655 C CA . LEU B 1 476 ? 23.828 -4.938 -2.953 1 96.88 476 LEU B CA 1
ATOM 8656 C C . LEU B 1 476 ? 24.562 -5.012 -4.289 1 96.88 476 LEU B C 1
ATOM 8658 O O . LEU B 1 476 ? 25.797 -5.035 -4.32 1 96.88 476 LEU B O 1
ATOM 8662 N N . GLY B 1 477 ? 23.766 -5.078 -5.363 1 96 477 GLY B N 1
ATOM 8663 C CA . GLY B 1 477 ? 24.344 -5.141 -6.695 1 96 477 GLY B CA 1
ATOM 8664 C C . GLY B 1 477 ? 24.484 -3.775 -7.344 1 96 477 GLY B C 1
ATOM 8665 O O . GLY B 1 477 ? 24.797 -3.68 -8.531 1 96 477 GLY B O 1
ATOM 8666 N N . SER B 1 478 ? 24.297 -2.676 -6.59 1 94.94 478 SER B N 1
ATOM 8667 C CA . SER B 1 478 ? 24.438 -1.334 -7.148 1 94.94 478 SER B CA 1
ATOM 8668 C C . SER B 1 478 ? 25.891 -1.026 -7.477 1 94.94 478 SER B C 1
ATOM 8670 O O . SER B 1 478 ? 26.812 -1.582 -6.859 1 94.94 478 SER B O 1
ATOM 8672 N N . GLY B 1 479 ? 26.141 -0.137 -8.453 1 90.44 479 GLY B N 1
ATOM 8673 C CA . GLY B 1 479 ? 27.5 0.162 -8.891 1 90.44 479 GLY B CA 1
ATOM 8674 C C . GLY B 1 479 ? 27.594 0.361 -10.391 1 90.44 479 GLY B C 1
ATOM 8675 O O . GLY B 1 479 ? 26.688 0.907 -11.016 1 90.44 479 GLY B O 1
ATOM 8676 N N . PRO B 1 480 ? 28.703 0.144 -10.891 1 88.5 480 PRO B N 1
ATOM 8677 C CA . PRO B 1 480 ? 29.719 -0.822 -10.469 1 88.5 480 PRO B CA 1
ATOM 8678 C C . PRO B 1 480 ? 30.766 -0.212 -9.531 1 88.5 480 PRO B C 1
ATOM 8680 O O . PRO B 1 480 ? 31.453 -0.939 -8.828 1 88.5 480 PRO B O 1
ATOM 8683 N N . ARG B 1 481 ? 30.859 1.069 -9.531 1 89.69 481 ARG B N 1
ATOM 8684 C CA . ARG B 1 481 ? 31.969 1.631 -8.766 1 89.69 481 ARG B CA 1
ATOM 8685 C C . ARG B 1 481 ? 31.453 2.594 -7.695 1 89.69 481 ARG B C 1
ATOM 8687 O O . ARG B 1 481 ? 32.156 2.92 -6.75 1 89.69 481 ARG B O 1
ATOM 8694 N N . CYS B 1 482 ? 30.281 3.059 -7.887 1 91.56 482 CYS B N 1
ATOM 8695 C CA . CYS B 1 482 ? 29.781 4.117 -7.016 1 91.56 482 CYS B CA 1
ATOM 8696 C C . CYS B 1 482 ? 28.562 3.65 -6.23 1 91.56 482 CYS B C 1
ATOM 8698 O O . CYS B 1 482 ? 27.656 4.438 -5.973 1 91.56 482 CYS B O 1
ATOM 8700 N N . GLY B 1 483 ? 28.391 2.426 -6.039 1 93.62 483 GLY B N 1
ATOM 8701 C CA . GLY B 1 483 ? 27.344 1.807 -5.223 1 93.62 483 GLY B CA 1
ATOM 8702 C C . GLY B 1 483 ? 27.906 0.897 -4.145 1 93.62 483 GLY B C 1
ATOM 8703 O O . GLY B 1 483 ? 29.047 1.057 -3.721 1 93.62 483 GLY B O 1
ATOM 8704 N N . LEU B 1 484 ? 27.062 0.045 -3.605 1 95 484 LEU B N 1
ATOM 8705 C CA . LEU B 1 484 ? 27.547 -0.92 -2.625 1 95 484 LEU B CA 1
ATOM 8706 C C . LEU B 1 484 ? 28.453 -1.951 -3.285 1 95 484 LEU B C 1
ATOM 8708 O O . LEU B 1 484 ? 29.516 -2.279 -2.752 1 95 484 LEU B O 1
ATOM 8712 N N . GLY B 1 485 ? 28.031 -2.488 -4.422 1 94.44 485 GLY B N 1
ATOM 8713 C CA . GLY B 1 485 ? 28.891 -3.305 -5.277 1 94.44 485 GLY B CA 1
ATOM 8714 C C . GLY B 1 485 ? 29.312 -4.605 -4.621 1 94.44 485 GLY B C 1
ATOM 8715 O O . GLY B 1 485 ? 30.375 -5.148 -4.941 1 94.44 485 GLY B O 1
ATOM 8716 N N . GLU B 1 486 ? 28.562 -5.121 -3.713 1 96.5 486 GLU B N 1
ATOM 8717 C CA . GLU B 1 486 ? 28.906 -6.367 -3.043 1 96.5 486 GLU B CA 1
ATOM 8718 C C . GLU B 1 486 ? 28.531 -7.578 -3.893 1 96.5 486 GLU B C 1
ATOM 8720 O O . GLU B 1 486 ? 29.062 -8.672 -3.691 1 96.5 486 GLU B O 1
ATOM 8725 N N . LEU B 1 487 ? 27.594 -7.379 -4.773 1 97.38 487 LEU B N 1
ATOM 8726 C CA . LEU B 1 487 ? 27.156 -8.438 -5.676 1 97.38 487 LEU B CA 1
ATOM 8727 C C . LEU B 1 487 ? 27.266 -7.992 -7.129 1 97.38 487 LEU B C 1
ATOM 8729 O O . LEU B 1 487 ? 27.109 -6.812 -7.438 1 97.38 487 LEU B O 1
ATOM 8733 N N . SER B 1 488 ? 27.609 -8.914 -7.973 1 95.5 488 SER B N 1
ATOM 8734 C CA . SER B 1 488 ? 27.438 -8.773 -9.414 1 95.5 488 SER B CA 1
ATOM 8735 C C . SER B 1 488 ? 26.234 -9.57 -9.906 1 95.5 488 SER B C 1
ATOM 8737 O O . SER B 1 488 ? 26.125 -10.773 -9.648 1 95.5 488 SER B O 1
ATOM 8739 N N . LEU B 1 489 ? 25.359 -8.867 -10.578 1 95.25 489 LEU B N 1
ATOM 8740 C CA . LEU B 1 489 ? 24.156 -9.5 -11.109 1 95.25 489 LEU B CA 1
ATOM 8741 C C . LEU B 1 489 ? 24.312 -9.82 -12.594 1 95.25 489 LEU B C 1
ATOM 8743 O O . LEU B 1 489 ? 25.109 -9.188 -13.281 1 95.25 489 LEU B O 1
ATOM 8747 N N . PRO B 1 490 ? 23.547 -10.789 -13.062 1 93.44 490 PRO B N 1
ATOM 8748 C CA . PRO B 1 490 ? 23.625 -11.156 -14.477 1 93.44 490 PRO B CA 1
ATOM 8749 C C . PRO B 1 490 ? 23.312 -9.984 -15.414 1 93.44 490 PRO B C 1
ATOM 8751 O O . PRO B 1 490 ? 22.406 -9.195 -15.133 1 93.44 490 PRO B O 1
ATOM 8754 N N . GLU B 1 491 ? 24.109 -9.852 -16.438 1 88.94 491 GLU B N 1
ATOM 8755 C CA . GLU B 1 491 ? 23.938 -8.828 -17.453 1 88.94 491 GLU B CA 1
ATOM 8756 C C . GLU B 1 491 ? 23.016 -9.312 -18.578 1 88.94 491 GLU B C 1
ATOM 8758 O O . GLU B 1 491 ? 23.484 -9.68 -19.656 1 88.94 491 GLU B O 1
ATOM 8763 N N . ASN B 1 492 ? 21.766 -9.172 -18.406 1 87 492 ASN B N 1
ATOM 8764 C CA . ASN B 1 492 ? 20.797 -9.75 -19.312 1 87 492 ASN B CA 1
ATOM 8765 C C . ASN B 1 492 ? 20.578 -8.875 -20.547 1 87 492 ASN B C 1
ATOM 8767 O O . ASN B 1 492 ? 20.281 -9.375 -21.641 1 87 492 ASN B O 1
ATOM 8771 N N . GLU B 1 493 ? 20.672 -7.555 -20.375 1 81.75 493 GLU B N 1
ATOM 8772 C CA . GLU B 1 493 ? 20.375 -6.602 -21.438 1 81.75 493 GLU B CA 1
ATOM 8773 C C . GLU B 1 493 ? 21.203 -5.32 -21.266 1 81.75 493 GLU B C 1
ATOM 8775 O O . GLU B 1 493 ? 21.562 -4.957 -20.156 1 81.75 493 GLU B O 1
ATOM 8780 N N . PRO B 1 494 ? 21.484 -4.695 -22.484 1 77.38 494 PRO B N 1
ATOM 8781 C CA . PRO B 1 494 ? 22.125 -3.385 -22.328 1 77.38 494 PRO B CA 1
ATOM 8782 C C . PRO B 1 494 ? 21.297 -2.418 -21.484 1 77.38 494 PRO B C 1
ATOM 8784 O O . PRO B 1 494 ? 20.062 -2.41 -21.578 1 77.38 494 PRO B O 1
ATOM 8787 N N . GLY B 1 495 ? 21.953 -1.669 -20.734 1 74.94 495 GLY B N 1
ATOM 8788 C CA . GLY B 1 495 ? 21.266 -0.91 -19.703 1 74.94 495 GLY B CA 1
ATOM 8789 C C . GLY B 1 495 ? 20.875 0.489 -20.141 1 74.94 495 GLY B C 1
ATOM 8790 O O . GLY B 1 495 ? 19.953 1.091 -19.594 1 74.94 495 GLY B O 1
ATOM 8791 N N . SER B 1 496 ? 21.719 1.124 -20.984 1 73.5 496 SER B N 1
ATOM 8792 C CA . SER B 1 496 ? 21.422 2.518 -21.312 1 73.5 496 SER B CA 1
ATOM 8793 C C . SER B 1 496 ? 21.656 2.799 -22.797 1 73.5 496 SER B C 1
ATOM 8795 O O . SER B 1 496 ? 22.594 2.246 -23.391 1 73.5 496 SER B O 1
ATOM 8797 N N . SER B 1 497 ? 20.859 3.699 -23.312 1 72 497 SER B N 1
ATOM 8798 C CA . SER B 1 497 ? 21 4.133 -24.703 1 72 497 SER B CA 1
ATOM 8799 C C . SER B 1 497 ? 22.094 5.188 -24.844 1 72 497 SER B C 1
ATOM 8801 O O . SER B 1 497 ? 22.578 5.441 -25.953 1 72 497 SER B O 1
ATOM 8803 N N . ILE B 1 498 ? 22.531 5.684 -23.609 1 72.31 498 ILE B N 1
ATOM 8804 C CA . ILE B 1 498 ? 23.453 6.816 -23.703 1 72.31 498 ILE B CA 1
ATOM 8805 C C . ILE B 1 498 ? 24.734 6.504 -22.922 1 72.31 498 ILE B C 1
ATOM 8807 O O . ILE B 1 498 ? 25.781 7.086 -23.188 1 72.31 498 ILE B O 1
ATOM 8811 N N . MET B 1 499 ? 24.656 5.621 -21.969 1 84.06 499 MET B N 1
ATOM 8812 C CA . MET B 1 499 ? 25.797 5.285 -21.109 1 84.06 499 MET B CA 1
ATOM 8813 C C . MET B 1 499 ? 26.328 3.893 -21.438 1 84.06 499 MET B C 1
ATOM 8815 O O . MET B 1 499 ? 25.922 2.908 -20.828 1 84.06 499 MET B O 1
ATOM 8819 N N . PRO B 1 500 ? 27.359 3.916 -22.297 1 77.19 500 PRO B N 1
ATOM 8820 C CA . PRO B 1 500 ? 27.891 2.615 -22.719 1 77.19 500 PRO B CA 1
ATOM 8821 C C . PRO B 1 500 ? 28.406 1.791 -21.547 1 77.19 500 PRO B C 1
ATOM 8823 O O . PRO B 1 500 ? 29.031 2.338 -20.625 1 77.19 500 PRO B O 1
ATOM 8826 N N . GLY B 1 501 ? 28.016 0.505 -21.516 1 76.88 501 GLY B N 1
ATOM 8827 C CA . GLY B 1 501 ? 28.547 -0.397 -20.5 1 76.88 501 GLY B CA 1
ATOM 8828 C C . GLY B 1 501 ? 27.641 -0.532 -19.297 1 76.88 501 GLY B C 1
ATOM 8829 O O . GLY B 1 501 ? 27.797 -1.46 -18.5 1 76.88 501 GLY B O 1
ATOM 8830 N N . LYS B 1 502 ? 26.672 0.361 -19.219 1 83.19 502 LYS B N 1
ATOM 8831 C CA . LYS B 1 502 ? 25.766 0.329 -18.078 1 83.19 502 LYS B CA 1
ATOM 8832 C C . LYS B 1 502 ? 24.828 -0.874 -18.156 1 83.19 502 LYS B C 1
ATOM 8834 O O . LYS B 1 502 ? 24.312 -1.191 -19.234 1 83.19 502 LYS B O 1
ATOM 8839 N N . VAL B 1 503 ? 24.703 -1.635 -17.078 1 84.12 503 VAL B N 1
ATOM 8840 C CA . VAL B 1 503 ? 23.781 -2.748 -16.953 1 84.12 503 VAL B CA 1
ATOM 8841 C C . VAL B 1 503 ? 22.828 -2.508 -15.789 1 84.12 503 VAL B C 1
ATOM 8843 O O . VAL B 1 503 ? 23.266 -2.211 -14.68 1 84.12 503 VAL B O 1
ATOM 8846 N N . ASN B 1 504 ? 21.578 -2.574 -16.078 1 89.88 504 ASN B N 1
ATOM 8847 C CA . ASN B 1 504 ? 20.547 -2.328 -15.07 1 89.88 504 ASN B CA 1
ATOM 8848 C C . ASN B 1 504 ? 20.016 -3.633 -14.492 1 89.88 504 ASN B C 1
ATOM 8850 O O . ASN B 1 504 ? 19.969 -4.652 -15.188 1 89.88 504 ASN B O 1
ATOM 8854 N N . PRO B 1 505 ? 19.656 -3.654 -13.227 1 93.75 505 PRO B N 1
ATOM 8855 C CA . PRO B 1 505 ? 19.047 -4.828 -12.602 1 93.75 505 PRO B CA 1
ATOM 8856 C C . PRO B 1 505 ? 17.562 -4.984 -12.969 1 93.75 505 PRO B C 1
ATOM 8858 O O . PRO B 1 505 ? 16.703 -4.941 -12.094 1 93.75 505 PRO B O 1
ATOM 8861 N N . THR B 1 506 ? 17.328 -5.305 -14.18 1 91.81 506 THR B N 1
ATOM 8862 C CA . THR B 1 506 ? 16 -5.25 -14.758 1 91.81 506 THR B CA 1
ATOM 8863 C C . THR B 1 506 ? 15.094 -6.305 -14.125 1 91.81 506 THR B C 1
ATOM 8865 O O . THR B 1 506 ? 13.891 -6.082 -13.961 1 91.81 506 THR B O 1
ATOM 8868 N N . GLN B 1 507 ? 15.648 -7.461 -13.797 1 94.44 507 GLN B N 1
ATOM 8869 C CA . GLN B 1 507 ? 14.828 -8.508 -13.188 1 94.44 507 GLN B CA 1
ATOM 8870 C C . GLN B 1 507 ? 14.352 -8.102 -11.805 1 94.44 507 GLN B C 1
ATOM 8872 O O . GLN B 1 507 ? 13.227 -8.43 -11.406 1 94.44 507 GLN B O 1
ATOM 8877 N N . CYS B 1 508 ? 15.219 -7.414 -10.992 1 96.31 508 CYS B N 1
ATOM 8878 C CA . CYS B 1 508 ? 14.797 -6.883 -9.703 1 96.31 508 CYS B CA 1
ATOM 8879 C C . CYS B 1 508 ? 13.688 -5.855 -9.875 1 96.31 508 CYS B C 1
ATOM 8881 O O . CYS B 1 508 ? 12.711 -5.855 -9.117 1 96.31 508 CYS B O 1
ATOM 8883 N N . GLU B 1 509 ? 13.852 -4.996 -10.844 1 94.19 509 GLU B N 1
ATOM 8884 C CA . GLU B 1 509 ? 12.836 -3.982 -11.109 1 94.19 509 GLU B CA 1
ATOM 8885 C C . GLU B 1 509 ? 11.508 -4.621 -11.508 1 94.19 509 GLU B C 1
ATOM 8887 O O . GLU B 1 509 ? 10.445 -4.211 -11.023 1 94.19 509 GLU B O 1
ATOM 8892 N N . ALA B 1 510 ? 11.547 -5.602 -12.398 1 94.62 510 ALA B N 1
ATOM 8893 C CA . ALA B 1 510 ? 10.344 -6.277 -12.867 1 94.62 510 ALA B CA 1
ATOM 8894 C C . ALA B 1 510 ? 9.586 -6.914 -11.711 1 94.62 510 ALA B C 1
ATOM 8896 O O . ALA B 1 510 ? 8.375 -6.711 -11.562 1 94.62 510 ALA B O 1
ATOM 8897 N N . ILE B 1 511 ? 10.258 -7.629 -10.875 1 96.88 511 ILE B N 1
ATOM 8898 C CA . ILE B 1 511 ? 9.562 -8.406 -9.852 1 96.88 511 ILE B CA 1
ATOM 8899 C C . ILE B 1 511 ? 9.062 -7.473 -8.75 1 96.88 511 ILE B C 1
ATOM 8901 O O . ILE B 1 511 ? 8.055 -7.754 -8.094 1 96.88 511 ILE B O 1
ATOM 8905 N N . THR B 1 512 ? 9.781 -6.359 -8.477 1 96.69 512 THR B N 1
ATOM 8906 C CA . THR B 1 512 ? 9.273 -5.418 -7.484 1 96.69 512 THR B CA 1
ATOM 8907 C C . THR B 1 512 ? 8.016 -4.715 -7.992 1 96.69 512 THR B C 1
ATOM 8909 O O . THR B 1 512 ? 7.121 -4.391 -7.211 1 96.69 512 THR B O 1
ATOM 8912 N N . MET B 1 513 ? 7.93 -4.453 -9.328 1 97.06 513 MET B N 1
ATOM 8913 C CA . MET B 1 513 ? 6.684 -3.943 -9.898 1 97.06 513 MET B CA 1
ATOM 8914 C C . MET B 1 513 ? 5.555 -4.953 -9.734 1 97.06 513 MET B C 1
ATOM 8916 O O . MET B 1 513 ? 4.422 -4.582 -9.414 1 97.06 513 MET B O 1
ATOM 8920 N N . VAL B 1 514 ? 5.887 -6.215 -9.969 1 97.62 514 VAL B N 1
ATOM 8921 C CA . VAL B 1 514 ? 4.918 -7.285 -9.75 1 97.62 514 VAL B CA 1
ATOM 8922 C C . VAL B 1 514 ? 4.41 -7.242 -8.312 1 97.62 514 VAL B C 1
ATOM 8924 O O . VAL B 1 514 ? 3.201 -7.281 -8.07 1 97.62 514 VAL B O 1
ATOM 8927 N N . ALA B 1 515 ? 5.367 -7.184 -7.371 1 98.12 515 ALA B N 1
ATOM 8928 C CA . ALA B 1 515 ? 5.004 -7.156 -5.957 1 98.12 515 ALA B CA 1
ATOM 8929 C C . ALA B 1 515 ? 4.07 -5.988 -5.652 1 98.12 515 ALA B C 1
ATOM 8931 O O . ALA B 1 515 ? 3.047 -6.16 -4.984 1 98.12 515 ALA B O 1
ATOM 8932 N N . ALA B 1 516 ? 4.41 -4.812 -6.141 1 96.88 516 ALA B N 1
ATOM 8933 C CA . ALA B 1 516 ? 3.584 -3.627 -5.926 1 96.88 516 ALA B CA 1
ATOM 8934 C C . ALA B 1 516 ? 2.174 -3.832 -6.473 1 96.88 516 ALA B C 1
ATOM 8936 O O . ALA B 1 516 ? 1.191 -3.461 -5.828 1 96.88 516 ALA B O 1
ATOM 8937 N N . GLN B 1 517 ? 2.096 -4.402 -7.637 1 96.56 517 GLN B N 1
ATOM 8938 C CA . GLN B 1 517 ? 0.798 -4.645 -8.258 1 96.56 517 GLN B CA 1
ATOM 8939 C C . GLN B 1 517 ? -0.047 -5.594 -7.414 1 96.56 517 GLN B C 1
ATOM 8941 O O . GLN B 1 517 ? -1.25 -5.383 -7.25 1 96.56 517 GLN B O 1
ATOM 8946 N N . VAL B 1 518 ? 0.536 -6.633 -6.945 1 98.44 518 VAL B N 1
ATOM 8947 C CA . VAL B 1 518 ? -0.169 -7.602 -6.113 1 98.44 518 VAL B CA 1
ATOM 8948 C C . VAL B 1 518 ? -0.713 -6.91 -4.863 1 98.44 518 VAL B C 1
ATOM 8950 O O . VAL B 1 518 ? -1.834 -7.191 -4.434 1 98.44 518 VAL B O 1
ATOM 8953 N N . MET B 1 519 ? 0.044 -5.992 -4.293 1 97.06 519 MET B N 1
ATOM 8954 C CA . MET B 1 519 ? -0.426 -5.23 -3.139 1 97.06 519 MET B CA 1
ATOM 8955 C C . MET B 1 519 ? -1.655 -4.402 -3.496 1 97.06 519 MET B C 1
ATOM 8957 O O . MET B 1 519 ? -2.588 -4.289 -2.697 1 97.06 519 MET B O 1
ATOM 8961 N N . GLY B 1 520 ? -1.65 -3.828 -4.668 1 97.06 520 GLY B N 1
ATOM 8962 C CA . GLY B 1 520 ? -2.832 -3.125 -5.145 1 97.06 520 GLY B CA 1
ATOM 8963 C C . GLY B 1 520 ? -4.035 -4.031 -5.312 1 97.06 520 GLY B C 1
ATOM 8964 O O . GLY B 1 520 ? -5.152 -3.662 -4.945 1 97.06 520 GLY B O 1
ATOM 8965 N N . ASN B 1 521 ? -3.781 -5.238 -5.887 1 97.88 521 ASN B N 1
ATOM 8966 C CA . ASN B 1 521 ? -4.852 -6.215 -6.059 1 97.88 521 ASN B CA 1
ATOM 8967 C C . ASN B 1 521 ? -5.465 -6.617 -4.719 1 97.88 521 ASN B C 1
ATOM 8969 O O . ASN B 1 521 ? -6.66 -6.898 -4.641 1 97.88 521 ASN B O 1
ATOM 8973 N N . GLN B 1 522 ? -4.668 -6.672 -3.666 1 97.5 522 GLN B N 1
ATOM 8974 C CA . GLN B 1 522 ? -5.168 -6.984 -2.33 1 97.5 522 GLN B CA 1
ATOM 8975 C C . GLN B 1 522 ? -6.246 -5.992 -1.903 1 97.5 522 GLN B C 1
ATOM 8977 O O . GLN B 1 522 ? -7.25 -6.383 -1.303 1 97.5 522 GLN B O 1
ATOM 8982 N N . THR B 1 523 ? -6.055 -4.719 -2.23 1 96.62 523 THR B N 1
ATOM 8983 C CA . THR B 1 523 ? -7.047 -3.701 -1.901 1 96.62 523 THR B CA 1
ATOM 8984 C C . THR B 1 523 ? -8.344 -3.947 -2.662 1 96.62 523 THR B C 1
ATOM 8986 O O . THR B 1 523 ? -9.43 -3.92 -2.074 1 96.62 523 THR B O 1
ATOM 8989 N N . ALA B 1 524 ? -8.273 -4.258 -3.936 1 96.62 524 ALA B N 1
ATOM 8990 C CA . ALA B 1 524 ? -9.445 -4.523 -4.766 1 96.62 524 ALA B CA 1
ATOM 8991 C C . ALA B 1 524 ? -10.211 -5.734 -4.254 1 96.62 524 ALA B C 1
ATOM 8993 O O . ALA B 1 524 ? -11.438 -5.684 -4.113 1 96.62 524 ALA B O 1
ATOM 8994 N N . VAL B 1 525 ? -9.516 -6.801 -3.949 1 98.12 525 VAL B N 1
ATOM 8995 C CA . VAL B 1 525 ? -10.133 -8.031 -3.469 1 98.12 525 VAL B CA 1
ATOM 8996 C C . VAL B 1 525 ? -10.805 -7.781 -2.123 1 98.12 525 VAL B C 1
ATOM 8998 O O . VAL B 1 525 ? -11.906 -8.273 -1.869 1 98.12 525 VAL B O 1
ATOM 9001 N N . THR B 1 526 ? -10.18 -6.988 -1.28 1 96.88 526 THR B N 1
ATOM 9002 C CA . THR B 1 526 ? -10.727 -6.66 0.03 1 96.88 526 THR B CA 1
ATOM 9003 C C . THR B 1 526 ? -12.047 -5.91 -0.114 1 96.88 526 THR B C 1
ATOM 9005 O O . THR B 1 526 ? -13.039 -6.262 0.527 1 96.88 526 THR B O 1
ATOM 9008 N N . VAL B 1 527 ? -12.109 -4.922 -0.981 1 95.44 527 VAL B N 1
ATOM 9009 C CA . VAL B 1 527 ? -13.312 -4.133 -1.197 1 95.44 527 VAL B CA 1
ATOM 9010 C C . VAL B 1 527 ? -14.414 -5.02 -1.777 1 95.44 527 VAL B C 1
ATOM 9012 O O . VAL B 1 527 ? -15.555 -5 -1.302 1 95.44 527 VAL B O 1
ATOM 9015 N N . GLY B 1 528 ? -14.055 -5.84 -2.783 1 96.06 528 GLY B N 1
ATOM 9016 C CA . GLY B 1 528 ? -15.031 -6.73 -3.4 1 96.06 528 GLY B CA 1
ATOM 9017 C C . GLY B 1 528 ? -15.609 -7.746 -2.434 1 96.06 528 GLY B C 1
ATOM 9018 O O . GLY B 1 528 ? -16.828 -7.938 -2.377 1 96.06 528 GLY B O 1
ATOM 9019 N N . ALA B 1 529 ? -14.781 -8.336 -1.664 1 95.81 529 ALA B N 1
ATOM 9020 C CA . ALA B 1 529 ? -15.203 -9.383 -0.736 1 95.81 529 ALA B CA 1
ATOM 9021 C C . ALA B 1 529 ? -16.047 -8.805 0.396 1 95.81 529 ALA B C 1
ATOM 9023 O O . ALA B 1 529 ? -16.953 -9.477 0.915 1 95.81 529 ALA B O 1
ATOM 9024 N N . SER B 1 530 ? -15.867 -7.531 0.738 1 94.19 530 SER B N 1
ATOM 9025 C CA . SER B 1 530 ? -16.562 -6.906 1.853 1 94.19 530 SER B CA 1
ATOM 9026 C C . SER B 1 530 ? -17.938 -6.398 1.426 1 94.19 530 SER B C 1
ATOM 9028 O O . SER B 1 530 ? -18.703 -5.898 2.25 1 94.19 530 SER B O 1
ATOM 9030 N N . ASN B 1 531 ? -18.328 -6.574 0.2 1 92.75 531 ASN B N 1
ATOM 9031 C CA . ASN B 1 531 ? -19.562 -5.988 -0.305 1 92.75 531 ASN B CA 1
ATOM 9032 C C . ASN B 1 531 ? -20.547 -7.066 -0.737 1 92.75 531 ASN B C 1
ATOM 9034 O O . ASN B 1 531 ? -21.25 -6.906 -1.739 1 92.75 531 ASN B O 1
ATOM 9038 N N . GLY B 1 532 ? -20.578 -8.195 -0.042 1 91 532 GLY B N 1
ATOM 9039 C CA . GLY B 1 532 ? -21.672 -9.148 -0.184 1 91 532 GLY B CA 1
ATOM 9040 C C . GLY B 1 532 ? -22.969 -8.664 0.432 1 91 532 GLY B C 1
ATOM 9041 O O . GLY B 1 532 ? -22.969 -8.086 1.521 1 91 532 GLY B O 1
ATOM 9042 N N . HIS B 1 533 ? -24.094 -8.773 -0.256 1 90.56 533 HIS B N 1
ATOM 9043 C CA . HIS B 1 533 ? -25.391 -8.352 0.253 1 90.56 533 HIS B CA 1
ATOM 9044 C C . HIS B 1 533 ? -26.359 -9.531 0.332 1 90.56 533 HIS B C 1
ATOM 9046 O O . HIS B 1 533 ? -26.609 -10.203 -0.671 1 90.56 533 HIS B O 1
ATOM 9052 N N . PHE B 1 534 ? -26.828 -9.727 1.47 1 94.44 534 PHE B N 1
ATOM 9053 C CA . PHE B 1 534 ? -27.766 -10.82 1.72 1 94.44 534 PHE B CA 1
ATOM 9054 C C . PHE B 1 534 ? -27.188 -12.141 1.223 1 94.44 534 PHE B C 1
ATOM 9056 O O . PHE B 1 534 ? -26.109 -12.547 1.636 1 94.44 534 PHE B O 1
ATOM 9063 N N . GLU B 1 535 ? -27.766 -12.789 0.246 1 94.62 535 GLU B N 1
ATOM 9064 C CA . GLU B 1 535 ? -27.391 -14.164 -0.082 1 94.62 535 GLU B CA 1
ATOM 9065 C C . GLU B 1 535 ? -26.422 -14.195 -1.258 1 94.62 535 GLU B C 1
ATOM 9067 O O . GLU B 1 535 ? -26.125 -15.273 -1.797 1 94.62 535 GLU B O 1
ATOM 9072 N N . LEU B 1 536 ? -25.844 -12.953 -1.606 1 94.44 536 LEU B N 1
ATOM 9073 C CA . LEU B 1 536 ? -25.047 -12.977 -2.828 1 94.44 536 LEU B CA 1
ATOM 9074 C C . LEU B 1 536 ? -23.984 -11.883 -2.801 1 94.44 536 LEU B C 1
ATOM 9076 O O . LEU B 1 536 ? -24.219 -10.789 -2.287 1 94.44 536 LEU B O 1
ATOM 9080 N N . ASN B 1 537 ? -22.781 -12.211 -3.225 1 96.06 537 ASN B N 1
ATOM 9081 C CA . ASN B 1 537 ? -21.75 -11.227 -3.533 1 96.06 537 ASN B CA 1
ATOM 9082 C C . ASN B 1 537 ? -21.656 -10.953 -5.031 1 96.06 537 ASN B C 1
ATOM 9084 O O . ASN B 1 537 ? -21.438 -11.867 -5.824 1 96.06 537 ASN B O 1
ATOM 9088 N N . VAL B 1 538 ? -21.812 -9.727 -5.457 1 95.12 538 VAL B N 1
ATOM 9089 C CA . VAL B 1 538 ? -21.906 -9.422 -6.883 1 95.12 538 VAL B CA 1
ATOM 9090 C C . VAL B 1 538 ? -20.594 -8.789 -7.355 1 95.12 538 VAL B C 1
ATOM 9092 O O . VAL B 1 538 ? -20.609 -7.934 -8.242 1 95.12 538 VAL B O 1
ATOM 9095 N N . PHE B 1 539 ? -19.422 -9.117 -6.75 1 96.88 539 PHE B N 1
ATOM 9096 C CA . PHE B 1 539 ? -18.109 -8.656 -7.195 1 96.88 539 PHE B CA 1
ATOM 9097 C C . PHE B 1 539 ? -17.234 -9.836 -7.621 1 96.88 539 PHE B C 1
ATOM 9099 O O . PHE B 1 539 ? -16.016 -9.711 -7.727 1 96.88 539 PHE B O 1
ATOM 9106 N N . LYS B 1 540 ? -17.797 -10.969 -7.879 1 97.94 540 LYS B N 1
ATOM 9107 C CA . LYS B 1 540 ? -17.078 -12.227 -8.047 1 97.94 540 LYS B CA 1
ATOM 9108 C C . LYS B 1 540 ? -16.125 -12.164 -9.242 1 97.94 540 LYS B C 1
ATOM 9110 O O . LYS B 1 540 ? -14.961 -12.547 -9.141 1 97.94 540 LYS B O 1
ATOM 9115 N N . PRO B 1 541 ? -16.578 -11.625 -10.453 1 97.69 541 PRO B N 1
ATOM 9116 C CA . PRO B 1 541 ? -15.641 -11.578 -11.578 1 97.69 541 PRO B CA 1
ATOM 9117 C C . PRO B 1 541 ? -14.398 -10.742 -11.281 1 97.69 541 PRO B C 1
ATOM 9119 O O . PRO B 1 541 ? -13.281 -11.141 -11.625 1 97.69 541 PRO B O 1
ATOM 9122 N N . MET B 1 542 ? -14.586 -9.641 -10.594 1 97.69 542 MET B N 1
ATOM 9123 C CA . MET B 1 542 ? -13.469 -8.773 -10.25 1 97.69 542 MET B CA 1
ATOM 9124 C C . MET B 1 542 ? -12.523 -9.469 -9.266 1 97.69 542 MET B C 1
ATOM 9126 O O . MET B 1 542 ? -11.305 -9.414 -9.43 1 97.69 542 MET B O 1
ATOM 9130 N N . ILE B 1 543 ? -13.086 -10.117 -8.281 1 98.12 543 ILE B N 1
ATOM 9131 C CA . ILE B 1 543 ? -12.305 -10.781 -7.246 1 98.12 543 ILE B CA 1
ATOM 9132 C C . ILE B 1 543 ? -11.43 -11.867 -7.875 1 98.12 543 ILE B C 1
ATOM 9134 O O . ILE B 1 543 ? -10.211 -11.875 -7.699 1 98.12 543 ILE B O 1
ATOM 9138 N N . VAL B 1 544 ? -12.031 -12.695 -8.648 1 98.62 544 VAL B N 1
ATOM 9139 C CA . VAL B 1 544 ? -11.289 -13.852 -9.148 1 98.62 544 VAL B CA 1
ATOM 9140 C C . VAL B 1 544 ? -10.258 -13.391 -10.18 1 98.62 544 VAL B C 1
ATOM 9142 O O . VAL B 1 544 ? -9.164 -13.969 -10.266 1 98.62 544 VAL B O 1
ATOM 9145 N N . SER B 1 545 ? -10.594 -12.375 -10.977 1 98.38 545 SER B N 1
ATOM 9146 C CA . SER B 1 545 ? -9.641 -11.852 -11.938 1 98.38 545 SER B CA 1
ATOM 9147 C C . SER B 1 545 ? -8.375 -11.344 -11.242 1 98.38 545 SER B C 1
ATOM 9149 O O . SER B 1 545 ? -7.262 -11.609 -11.695 1 98.38 545 SER B O 1
ATOM 9151 N N . ASN B 1 546 ? -8.562 -10.664 -10.156 1 98.5 546 ASN B N 1
ATOM 9152 C CA . ASN B 1 546 ? -7.418 -10.125 -9.43 1 98.5 546 ASN B CA 1
ATOM 9153 C C . ASN B 1 546 ? -6.613 -11.234 -8.75 1 98.5 546 ASN B C 1
ATOM 9155 O O . ASN B 1 546 ? -5.383 -11.188 -8.727 1 98.5 546 ASN B O 1
ATOM 9159 N N . VAL B 1 547 ? -7.297 -12.211 -8.172 1 98.69 547 VAL B N 1
ATOM 9160 C CA . VAL B 1 547 ? -6.609 -13.312 -7.5 1 98.69 547 VAL B CA 1
ATOM 9161 C C . VAL B 1 547 ? -5.773 -14.094 -8.508 1 98.69 547 VAL B C 1
ATOM 9163 O O . VAL B 1 547 ? -4.582 -14.328 -8.297 1 98.69 547 VAL B O 1
ATOM 9166 N N . LEU B 1 548 ? -6.391 -14.406 -9.641 1 98.75 548 LEU B N 1
ATOM 9167 C CA . LEU B 1 548 ? -5.707 -15.188 -10.664 1 98.75 548 LEU B CA 1
ATOM 9168 C C . LEU B 1 548 ? -4.559 -14.398 -11.281 1 98.75 548 LEU B C 1
ATOM 9170 O O . LEU B 1 548 ? -3.498 -14.953 -11.57 1 98.75 548 LEU B O 1
ATOM 9174 N N . ARG B 1 549 ? -4.77 -13.141 -11.477 1 97.88 549 ARG B N 1
ATOM 9175 C CA . ARG B 1 549 ? -3.713 -12.281 -12 1 97.88 549 ARG B CA 1
ATOM 9176 C C . ARG B 1 549 ? -2.51 -12.266 -11.062 1 97.88 549 ARG B C 1
ATOM 9178 O O . ARG B 1 549 ? -1.367 -12.391 -11.508 1 97.88 549 ARG B O 1
ATOM 9185 N N . SER B 1 550 ? -2.754 -12.141 -9.789 1 98.69 550 SER B N 1
ATOM 9186 C CA . SER B 1 550 ? -1.684 -12.109 -8.797 1 98.69 550 SER B CA 1
ATOM 9187 C C . SER B 1 550 ? -0.922 -13.43 -8.766 1 98.69 550 SER B C 1
ATOM 9189 O O . SER B 1 550 ? 0.306 -13.445 -8.664 1 98.69 550 SER B O 1
ATOM 9191 N N . ILE B 1 551 ? -1.66 -14.516 -8.852 1 98.75 551 ILE B N 1
ATOM 9192 C CA . ILE B 1 551 ? -1.056 -15.844 -8.844 1 98.75 551 ILE B CA 1
ATOM 9193 C C . ILE B 1 551 ? -0.111 -15.984 -10.039 1 98.75 551 ILE B C 1
ATOM 9195 O O . ILE B 1 551 ? 1.036 -16.406 -9.883 1 98.75 551 ILE B O 1
ATOM 9199 N N . ARG B 1 552 ? -0.562 -15.586 -11.164 1 98.38 552 ARG B N 1
ATOM 9200 C CA . ARG B 1 552 ? 0.229 -15.711 -12.383 1 98.38 552 ARG B CA 1
ATOM 9201 C C . ARG B 1 552 ? 1.466 -14.82 -12.32 1 98.38 552 ARG B C 1
ATOM 9203 O O . ARG B 1 552 ? 2.574 -15.266 -12.625 1 98.38 552 ARG B O 1
ATOM 9210 N N . LEU B 1 553 ? 1.256 -13.586 -11.883 1 98.25 553 LEU B N 1
ATOM 9211 C CA . LEU B 1 553 ? 2.359 -12.633 -11.82 1 98.25 553 LEU B CA 1
ATOM 9212 C C . LEU B 1 553 ? 3.428 -13.102 -10.836 1 98.25 553 LEU B C 1
ATOM 9214 O O . LEU B 1 553 ? 4.617 -13.078 -11.148 1 98.25 553 LEU B O 1
ATOM 9218 N N . LEU B 1 554 ? 3.035 -13.539 -9.695 1 98.56 554 LEU B N 1
ATOM 9219 C CA . LEU B 1 554 ? 3.988 -14.008 -8.688 1 98.56 554 LEU B CA 1
ATOM 9220 C C . LEU B 1 554 ? 4.699 -15.273 -9.156 1 98.56 554 LEU B C 1
ATOM 9222 O O . LEU B 1 554 ? 5.91 -15.414 -8.969 1 98.56 554 LEU B O 1
ATOM 9226 N N . GLY B 1 555 ? 3.924 -16.203 -9.711 1 98.56 555 GLY B N 1
ATOM 9227 C CA . GLY B 1 555 ? 4.52 -17.422 -10.203 1 98.56 555 GLY B CA 1
ATOM 9228 C C . GLY B 1 555 ? 5.551 -17.203 -11.297 1 98.56 555 GLY B C 1
ATOM 9229 O O . GLY B 1 555 ? 6.711 -17.578 -11.148 1 98.56 555 GLY B O 1
ATOM 9230 N N . ASP B 1 556 ? 5.145 -16.484 -12.359 1 97.81 556 ASP B N 1
ATOM 9231 C CA . ASP B 1 556 ? 6.035 -16.203 -13.477 1 97.81 556 ASP B CA 1
ATOM 9232 C C . ASP B 1 556 ? 7.207 -15.328 -13.031 1 97.81 556 ASP B C 1
ATOM 9234 O O . ASP B 1 556 ? 8.352 -15.547 -13.445 1 97.81 556 ASP B O 1
ATOM 9238 N N . GLY B 1 557 ? 6.871 -14.336 -12.219 1 98.12 557 GLY B N 1
ATOM 9239 C CA . GLY B 1 557 ? 7.91 -13.445 -11.734 1 98.12 557 GLY B CA 1
ATOM 9240 C C . GLY B 1 557 ? 8.969 -14.156 -10.914 1 98.12 557 GLY B C 1
ATOM 9241 O O . GLY B 1 557 ? 10.156 -13.859 -11.031 1 98.12 557 GLY B O 1
ATOM 9242 N N . SER B 1 558 ? 8.547 -15.055 -10.094 1 98.62 558 SER B N 1
ATOM 9243 C CA . SER B 1 558 ? 9.477 -15.812 -9.266 1 98.62 558 SER B CA 1
ATOM 9244 C C . SER B 1 558 ? 10.398 -16.688 -10.117 1 98.62 558 SER B C 1
ATOM 9246 O O . SER B 1 558 ? 11.602 -16.766 -9.852 1 98.62 558 SER B O 1
ATOM 9248 N N . VAL B 1 559 ? 9.836 -17.312 -11.133 1 98.19 559 VAL B N 1
ATOM 9249 C CA . VAL B 1 559 ? 10.648 -18.141 -12.016 1 98.19 559 VAL B CA 1
ATOM 9250 C C . VAL B 1 559 ? 11.672 -17.281 -12.742 1 98.19 559 VAL B C 1
ATOM 9252 O O . VAL B 1 559 ? 12.859 -17.609 -12.789 1 98.19 559 VAL B O 1
ATOM 9255 N N . SER B 1 560 ? 11.203 -16.156 -13.258 1 97.19 560 SER B N 1
ATOM 9256 C CA . SER B 1 560 ? 12.078 -15.258 -14 1 97.19 560 SER B CA 1
ATOM 9257 C C . SER B 1 560 ? 13.188 -14.719 -13.109 1 97.19 560 SER B C 1
ATOM 9259 O O . SER B 1 560 ? 14.359 -14.727 -13.484 1 97.19 560 SER B O 1
ATOM 9261 N N . PHE B 1 561 ? 12.875 -14.312 -11.938 1 98.31 561 PHE B N 1
ATOM 9262 C CA . PHE B 1 561 ? 13.836 -13.758 -10.992 1 98.31 561 PHE B CA 1
ATOM 9263 C C . PHE B 1 561 ? 14.844 -14.82 -10.555 1 98.31 561 PHE B C 1
ATOM 9265 O O . PHE B 1 561 ? 16.031 -14.547 -10.438 1 98.31 561 PHE B O 1
ATOM 9272 N N . ALA B 1 562 ? 14.352 -16.016 -10.328 1 98.19 562 ALA B N 1
ATOM 9273 C CA . ALA B 1 562 ? 15.203 -17.125 -9.914 1 98.19 562 ALA B CA 1
ATOM 9274 C C . ALA B 1 562 ? 16.219 -17.469 -11.008 1 98.19 562 ALA B C 1
ATOM 9276 O O . ALA B 1 562 ? 17.422 -17.547 -10.742 1 98.19 562 ALA B O 1
ATOM 9277 N N . THR B 1 563 ? 15.781 -17.562 -12.273 1 97.56 563 THR B N 1
ATOM 9278 C CA . THR B 1 563 ? 16.594 -18.109 -13.352 1 97.56 563 THR B CA 1
ATOM 9279 C C . THR B 1 563 ? 17.453 -17.031 -14 1 97.56 563 THR B C 1
ATOM 9281 O O . THR B 1 563 ? 18.578 -17.281 -14.422 1 97.56 563 THR B O 1
ATOM 9284 N N . LYS B 1 564 ? 16.922 -15.812 -14 1 96.94 564 LYS B N 1
ATOM 9285 C CA . LYS B 1 564 ? 17.594 -14.773 -14.773 1 96.94 564 LYS B CA 1
ATOM 9286 C C . LYS B 1 564 ? 18.344 -13.797 -13.859 1 96.94 564 LYS B C 1
ATOM 9288 O O . LYS B 1 564 ? 19.031 -12.891 -14.328 1 96.94 564 LYS B O 1
ATOM 9293 N N . CYS B 1 565 ? 18.281 -13.961 -12.586 1 97.56 565 CYS B N 1
ATOM 9294 C CA . CYS B 1 565 ? 19 -13.07 -11.672 1 97.56 565 CYS B CA 1
ATOM 9295 C C . CYS B 1 565 ? 19.656 -13.859 -10.547 1 97.56 565 CYS B C 1
ATOM 9297 O O . CYS B 1 565 ? 20.891 -14 -10.516 1 97.56 565 CYS B O 1
ATOM 9299 N N . VAL B 1 566 ? 18.891 -14.547 -9.656 1 98.38 566 VAL B N 1
ATOM 9300 C CA . VAL B 1 566 ? 19.422 -15.148 -8.43 1 98.38 566 VAL B CA 1
ATOM 9301 C C . VAL B 1 566 ? 20.453 -16.203 -8.781 1 98.38 566 VAL B C 1
ATOM 9303 O O . VAL B 1 566 ? 21.547 -16.219 -8.211 1 98.38 566 VAL B O 1
ATOM 9306 N N . ALA B 1 567 ? 20.172 -17.047 -9.75 1 97.31 567 ALA B N 1
ATOM 9307 C CA . ALA B 1 567 ? 21.047 -18.156 -10.102 1 97.31 567 ALA B CA 1
ATOM 9308 C C . ALA B 1 567 ? 22.406 -17.656 -10.547 1 97.31 567 ALA B C 1
ATOM 9310 O O . ALA B 1 567 ? 23.422 -18.328 -10.32 1 97.31 567 ALA B O 1
ATOM 9311 N N . GLY B 1 568 ? 22.453 -16.484 -11.094 1 97.5 568 GLY B N 1
ATOM 9312 C CA . GLY B 1 568 ? 23.688 -16 -11.672 1 97.5 568 GLY B CA 1
ATOM 9313 C C . GLY B 1 568 ? 24.406 -15 -10.797 1 97.5 568 GLY B C 1
ATOM 9314 O O . GLY B 1 568 ? 25.422 -14.422 -11.203 1 97.5 568 GLY B O 1
ATOM 9315 N N . ILE B 1 569 ? 24.031 -14.805 -9.57 1 97.88 569 ILE B N 1
ATOM 9316 C CA . ILE B 1 569 ? 24.656 -13.828 -8.68 1 97.88 569 ILE B CA 1
ATOM 9317 C C . ILE B 1 569 ? 26.062 -14.281 -8.32 1 97.88 569 ILE B C 1
ATOM 9319 O O . ILE B 1 569 ? 26.281 -15.453 -8.008 1 97.88 569 ILE B O 1
ATOM 9323 N N . VAL B 1 570 ? 27 -13.328 -8.391 1 97.12 570 VAL B N 1
ATOM 9324 C CA . VAL B 1 570 ? 28.375 -13.586 -8 1 97.12 570 VAL B CA 1
ATOM 9325 C C . VAL B 1 570 ? 28.828 -12.555 -6.961 1 97.12 570 VAL B C 1
ATOM 9327 O O . VAL B 1 570 ? 28.656 -11.352 -7.156 1 97.12 570 VAL B O 1
ATOM 9330 N N . PRO B 1 571 ? 29.344 -13.062 -5.809 1 97.69 571 PRO B N 1
ATOM 9331 C CA . PRO B 1 571 ? 29.859 -12.109 -4.82 1 97.69 571 PRO B CA 1
ATOM 9332 C C . PRO B 1 571 ? 31.141 -11.422 -5.277 1 97.69 571 PRO B C 1
ATOM 9334 O O . PRO B 1 571 ? 31.984 -12.055 -5.91 1 97.69 571 PRO B O 1
ATOM 9337 N N . ASN B 1 572 ? 31.156 -10.109 -5.059 1 95.75 572 ASN B N 1
ATOM 9338 C CA . ASN B 1 572 ? 32.406 -9.383 -5.254 1 95.75 572 ASN B CA 1
ATOM 9339 C C . ASN B 1 572 ? 33.312 -9.453 -4.016 1 95.75 572 ASN B C 1
ATOM 9341 O O . ASN B 1 572 ? 33.281 -8.539 -3.188 1 95.75 572 ASN B O 1
ATOM 9345 N N . THR B 1 573 ? 34.094 -10.398 -3.967 1 95.19 573 THR B N 1
ATOM 9346 C CA . THR B 1 573 ? 34.844 -10.734 -2.754 1 95.19 573 THR B CA 1
ATOM 9347 C C . THR B 1 573 ? 35.844 -9.641 -2.408 1 95.19 573 THR B C 1
ATOM 9349 O O . THR B 1 573 ? 36.125 -9.391 -1.233 1 95.19 573 THR B O 1
ATOM 9352 N N . ASP B 1 574 ? 36.406 -8.969 -3.389 1 92.81 574 ASP B N 1
ATOM 9353 C CA . ASP B 1 574 ? 37.344 -7.879 -3.125 1 92.81 574 ASP B CA 1
ATOM 9354 C C . ASP B 1 574 ? 36.625 -6.723 -2.41 1 92.81 574 ASP B C 1
ATOM 9356 O O . ASP B 1 574 ? 37.156 -6.203 -1.413 1 92.81 574 ASP B O 1
ATOM 9360 N N . THR B 1 575 ? 35.531 -6.359 -2.971 1 93.12 575 THR B N 1
ATOM 9361 C CA . THR B 1 575 ? 34.75 -5.281 -2.365 1 93.12 575 THR B CA 1
ATOM 9362 C C . THR B 1 575 ? 34.281 -5.672 -0.962 1 93.12 575 THR B C 1
ATOM 9364 O O . THR B 1 575 ? 34.375 -4.871 -0.029 1 93.12 575 THR B O 1
ATOM 9367 N N . ILE B 1 576 ? 33.812 -6.875 -0.809 1 95.38 576 ILE B N 1
ATOM 9368 C CA . ILE B 1 576 ? 33.344 -7.383 0.471 1 95.38 576 ILE B CA 1
ATOM 9369 C C . ILE B 1 576 ? 34.469 -7.367 1.494 1 95.38 576 ILE B C 1
ATOM 9371 O O . ILE B 1 576 ? 34.281 -6.922 2.629 1 95.38 576 ILE B O 1
ATOM 9375 N N . SER B 1 577 ? 35.594 -7.766 1.081 1 92.44 577 SER B N 1
ATOM 9376 C CA . SER B 1 577 ? 36.781 -7.789 1.962 1 92.44 577 SER B CA 1
ATOM 9377 C C . SER B 1 577 ? 37.188 -6.379 2.348 1 92.44 577 SER B C 1
ATOM 9379 O O . SER B 1 577 ? 37.562 -6.129 3.494 1 92.44 577 SER B O 1
ATOM 9381 N N . ARG B 1 578 ? 37.156 -5.535 1.435 1 90.75 578 ARG B N 1
ATOM 9382 C CA . ARG B 1 578 ? 37.5 -4.148 1.709 1 90.75 578 ARG B CA 1
ATOM 9383 C C . ARG B 1 578 ? 36.562 -3.545 2.764 1 90.75 578 ARG B C 1
ATOM 9385 O O . ARG B 1 578 ? 37.031 -2.924 3.723 1 90.75 578 ARG B O 1
ATOM 9392 N N . TYR B 1 579 ? 35.312 -3.693 2.562 1 92.38 579 TYR B N 1
ATOM 9393 C CA . TYR B 1 579 ? 34.312 -3.209 3.535 1 92.38 579 TYR B CA 1
ATOM 9394 C C . TYR B 1 579 ? 34.594 -3.805 4.914 1 92.38 579 TYR B C 1
ATOM 9396 O O . TYR B 1 579 ? 34.562 -3.09 5.918 1 92.38 579 TYR B O 1
ATOM 9404 N N . LEU B 1 580 ? 34.844 -5.082 4.926 1 90.81 580 LEU B N 1
ATOM 9405 C CA . LEU B 1 580 ? 35.062 -5.797 6.18 1 90.81 580 LEU B CA 1
ATOM 9406 C C . LEU B 1 580 ? 36.25 -5.219 6.93 1 90.81 580 LEU B C 1
ATOM 9408 O O . LEU B 1 580 ? 36.188 -4.996 8.141 1 90.81 580 LEU B O 1
ATOM 9412 N N . ASN B 1 581 ? 37.219 -4.871 6.211 1 85.75 581 ASN B N 1
ATOM 9413 C CA . ASN B 1 581 ? 38.469 -4.414 6.828 1 85.75 581 ASN B CA 1
ATOM 9414 C C . ASN B 1 581 ? 38.375 -2.936 7.195 1 85.75 581 ASN B C 1
ATOM 9416 O O . ASN B 1 581 ? 39.125 -2.479 8.078 1 85.75 581 ASN B O 1
ATOM 9420 N N . GLU B 1 582 ? 37.531 -2.287 6.555 1 86.56 582 GLU B N 1
ATOM 9421 C CA . GLU B 1 582 ? 37.469 -0.848 6.789 1 86.56 582 GLU B CA 1
ATOM 9422 C C . GLU B 1 582 ? 36.375 -0.512 7.812 1 86.56 582 GLU B C 1
ATOM 9424 O O . GLU B 1 582 ? 36.344 0.604 8.336 1 86.56 582 GLU B O 1
ATOM 9429 N N . SER B 1 583 ? 35.625 -1.447 8.133 1 89.62 583 SER B N 1
ATOM 9430 C CA . SER B 1 583 ? 34.469 -1.182 8.953 1 89.62 583 SER B CA 1
ATOM 9431 C C . SER B 1 583 ? 34.844 -0.8 10.375 1 89.62 583 SER B C 1
ATOM 9433 O O . SER B 1 583 ? 35.75 -1.419 10.969 1 89.62 583 SER B O 1
ATOM 9435 N N . LEU B 1 584 ? 34.125 0.163 10.93 1 87.12 584 LEU B N 1
ATOM 9436 C CA . LEU B 1 584 ? 34.312 0.611 12.305 1 87.12 584 LEU B CA 1
ATOM 9437 C C . LEU B 1 584 ? 33.562 -0.281 13.281 1 87.12 584 LEU B C 1
ATOM 9439 O O . LEU B 1 584 ? 33.844 -0.257 14.484 1 87.12 584 LEU B O 1
ATOM 9443 N N . MET B 1 585 ? 32.656 -1.062 12.781 1 86.19 585 MET B N 1
ATOM 9444 C CA . MET B 1 585 ? 31.75 -1.825 13.648 1 86.19 585 MET B CA 1
ATOM 9445 C C . MET B 1 585 ? 32.469 -3.062 14.203 1 86.19 585 MET B C 1
ATOM 9447 O O . MET B 1 585 ? 31.969 -3.688 15.141 1 86.19 585 MET B O 1
ATOM 9451 N N . LEU B 1 586 ? 33.594 -3.381 13.664 1 89 586 LEU B N 1
ATOM 9452 C CA . LEU B 1 586 ? 34.375 -4.484 14.203 1 89 586 LEU B CA 1
ATOM 9453 C C . LEU B 1 586 ? 34.875 -4.172 15.617 1 89 586 LEU B C 1
ATOM 9455 O O . LEU B 1 586 ? 35.281 -5.07 16.359 1 89 586 LEU B O 1
ATOM 9459 N N . VAL B 1 587 ? 34.812 -2.93 15.977 1 90.06 587 VAL B N 1
ATOM 9460 C CA . VAL B 1 587 ? 35.219 -2.475 17.297 1 90.06 587 VAL B CA 1
ATOM 9461 C C . VAL B 1 587 ? 34.375 -3.168 18.375 1 90.06 587 VAL B C 1
ATOM 9463 O O . VAL B 1 587 ? 34.812 -3.279 19.516 1 90.06 587 VAL B O 1
ATOM 9466 N N . THR B 1 588 ? 33.219 -3.604 17.984 1 88.38 588 THR B N 1
ATOM 9467 C CA . THR B 1 588 ? 32.312 -4.289 18.891 1 88.38 588 THR B CA 1
ATOM 9468 C C . THR B 1 588 ? 33 -5.484 19.547 1 88.38 588 THR B C 1
ATOM 9470 O O . THR B 1 588 ? 32.688 -5.832 20.688 1 88.38 588 THR B O 1
ATOM 9473 N N . ALA B 1 589 ? 33.938 -6.102 18.828 1 89 589 ALA B N 1
ATOM 9474 C CA . ALA B 1 589 ? 34.688 -7.234 19.359 1 89 589 ALA B CA 1
ATOM 9475 C C . ALA B 1 589 ? 35.5 -6.828 20.578 1 89 589 ALA B C 1
ATOM 9477 O O . ALA B 1 589 ? 35.844 -7.668 21.406 1 89 589 ALA B O 1
ATOM 9478 N N . LEU B 1 590 ? 35.75 -5.543 20.703 1 90.38 590 LEU B N 1
ATOM 9479 C CA . LEU B 1 590 ? 36.594 -5.051 21.781 1 90.38 590 LEU B CA 1
ATOM 9480 C C . LEU B 1 590 ? 35.781 -4.793 23.031 1 90.38 590 LEU B C 1
ATOM 9482 O O . LEU B 1 590 ? 36.344 -4.637 24.125 1 90.38 590 LEU B O 1
ATOM 9486 N N . ASN B 1 591 ? 34.469 -4.773 22.938 1 87.25 591 ASN B N 1
ATOM 9487 C CA . ASN B 1 591 ? 33.594 -4.457 24.062 1 87.25 591 ASN B CA 1
ATOM 9488 C C . ASN B 1 591 ? 33.875 -5.367 25.266 1 87.25 591 ASN B C 1
ATOM 9490 O O . ASN B 1 591 ? 34 -4.895 26.391 1 87.25 591 ASN B O 1
ATOM 9494 N N . GLN B 1 592 ? 34.031 -6.629 24.969 1 86.62 592 GLN B N 1
ATOM 9495 C CA . GLN B 1 592 ? 34.188 -7.605 26.031 1 86.62 592 GLN B CA 1
ATOM 9496 C C . GLN B 1 592 ? 35.562 -7.508 26.703 1 86.62 592 GLN B C 1
ATOM 9498 O O . GLN B 1 592 ? 35.75 -7.984 27.812 1 86.62 592 GLN B O 1
ATOM 9503 N N . HIS B 1 593 ? 36.438 -6.844 26.047 1 90.44 593 HIS B N 1
ATOM 9504 C CA . HIS B 1 593 ? 37.812 -6.82 26.531 1 90.44 593 HIS B CA 1
ATOM 9505 C C . HIS B 1 593 ? 38.125 -5.48 27.188 1 90.44 593 HIS B C 1
ATOM 9507 O O . HIS B 1 593 ? 38.844 -5.434 28.203 1 90.44 593 HIS B O 1
ATOM 9513 N N . ILE B 1 594 ? 37.594 -4.398 26.609 1 92.25 594 ILE B N 1
ATOM 9514 C CA . ILE B 1 594 ? 38.031 -3.1 27.109 1 92.25 594 ILE B CA 1
ATOM 9515 C C . ILE B 1 594 ? 36.812 -2.268 27.531 1 92.25 594 ILE B C 1
ATOM 9517 O O . ILE B 1 594 ? 36.969 -1.162 28.047 1 92.25 594 ILE B O 1
ATOM 9521 N N . GLY B 1 595 ? 35.625 -2.795 27.344 1 88.81 595 GLY B N 1
ATOM 9522 C CA . GLY B 1 595 ? 34.406 -2.078 27.688 1 88.81 595 GLY B CA 1
ATOM 9523 C C . GLY B 1 595 ? 33.875 -1.252 26.547 1 88.81 595 GLY B C 1
ATOM 9524 O O . GLY B 1 595 ? 34.594 -0.878 25.625 1 88.81 595 GLY B O 1
ATOM 9525 N N . TYR B 1 596 ? 32.625 -0.915 26.641 1 87.25 596 TYR B N 1
ATOM 9526 C CA . TYR B 1 596 ? 31.859 -0.226 25.609 1 87.25 596 TYR B CA 1
ATOM 9527 C C . TYR B 1 596 ? 32.406 1.184 25.391 1 87.25 596 TYR B C 1
ATOM 9529 O O . TYR B 1 596 ? 32.594 1.603 24.25 1 87.25 596 TYR B O 1
ATOM 9537 N N . ASP B 1 597 ? 32.656 1.925 26.453 1 87.31 597 ASP B N 1
ATOM 9538 C CA . ASP B 1 597 ? 33.031 3.332 26.359 1 87.31 597 ASP B CA 1
ATOM 9539 C C . ASP B 1 597 ? 34.375 3.486 25.672 1 87.31 597 ASP B C 1
ATOM 9541 O O . ASP B 1 597 ? 34.562 4.363 24.828 1 87.31 597 ASP B O 1
ATOM 9545 N N . LYS B 1 598 ? 35.312 2.641 26.031 1 89.94 598 LYS B N 1
ATOM 9546 C CA . LYS B 1 598 ? 36.625 2.68 25.406 1 89.94 598 LYS B CA 1
ATOM 9547 C C . LYS B 1 598 ? 36.531 2.281 23.938 1 89.94 598 LYS B C 1
ATOM 9549 O O . LYS B 1 598 ? 37.188 2.891 23.078 1 89.94 598 LYS B O 1
ATOM 9554 N N . ALA B 1 599 ? 35.75 1.319 23.703 1 90.06 599 ALA B N 1
ATOM 9555 C CA . ALA B 1 599 ? 35.562 0.89 22.312 1 90.06 599 ALA B CA 1
ATOM 9556 C C . ALA B 1 599 ? 34.938 2.004 21.484 1 90.06 599 ALA B C 1
ATOM 9558 O O . ALA B 1 599 ? 35.344 2.236 20.344 1 90.06 599 ALA B O 1
ATOM 9559 N N . ALA B 1 600 ? 34 2.629 22.109 1 87.31 600 ALA B N 1
ATOM 9560 C CA . ALA B 1 600 ? 33.344 3.742 21.422 1 87.31 600 ALA B CA 1
ATOM 9561 C C . ALA B 1 600 ? 34.344 4.848 21.094 1 87.31 600 ALA B C 1
ATOM 9563 O O . ALA B 1 600 ? 34.281 5.449 20.016 1 87.31 600 ALA B O 1
ATOM 9564 N N . LYS B 1 601 ? 35.188 5.113 21.938 1 89.56 601 LYS B N 1
ATOM 9565 C CA . LYS B 1 601 ? 36.219 6.129 21.719 1 89.56 601 LYS B CA 1
ATOM 9566 C C . LYS B 1 601 ? 37.125 5.75 20.547 1 89.56 601 LYS B C 1
ATOM 9568 O O . LYS B 1 601 ? 37.5 6.613 19.766 1 89.56 601 LYS B O 1
ATOM 9573 N N . ILE B 1 602 ? 37.406 4.555 20.469 1 90.69 602 ILE B N 1
ATOM 9574 C CA . ILE B 1 602 ? 38.25 4.062 19.375 1 90.69 602 ILE B CA 1
ATOM 9575 C C . ILE B 1 602 ? 37.562 4.285 18.047 1 90.69 602 ILE B C 1
ATOM 9577 O O . ILE B 1 602 ? 38.156 4.812 17.094 1 90.69 602 ILE B O 1
ATOM 9581 N N . ALA B 1 603 ? 36.312 3.855 18 1 89.31 603 ALA B N 1
ATOM 9582 C CA . ALA B 1 603 ? 35.562 4.008 16.766 1 89.31 603 ALA B CA 1
ATOM 9583 C C . ALA B 1 603 ? 35.438 5.477 16.375 1 89.31 603 ALA B C 1
ATOM 9585 O O . ALA B 1 603 ? 35.594 5.828 15.203 1 89.31 603 ALA B O 1
ATOM 9586 N N . LYS B 1 604 ? 35.125 6.316 17.328 1 86.81 604 LYS B N 1
ATOM 9587 C CA . LYS B 1 604 ? 34.969 7.75 17.078 1 86.81 604 LYS B CA 1
ATOM 9588 C C . LYS B 1 604 ? 36.281 8.352 16.594 1 86.81 604 LYS B C 1
ATOM 9590 O O . LYS B 1 604 ? 36.312 9.188 15.68 1 86.81 604 LYS B O 1
ATOM 9595 N N . HIS B 1 605 ? 37.312 7.934 17.203 1 89.94 605 HIS B N 1
ATOM 9596 C CA . HIS B 1 605 ? 38.625 8.414 16.812 1 89.94 605 HIS B CA 1
ATOM 9597 C C . HIS B 1 605 ? 38.969 7.992 15.391 1 89.94 605 HIS B C 1
ATOM 9599 O O . HIS B 1 605 ? 39.5 8.797 14.602 1 89.94 605 HIS B O 1
ATOM 9605 N N . ALA B 1 606 ? 38.781 6.77 15.141 1 89.94 606 ALA B N 1
ATOM 9606 C CA . ALA B 1 606 ? 39.031 6.254 13.797 1 89.94 606 ALA B CA 1
ATOM 9607 C C . ALA B 1 606 ? 38.219 7.02 12.75 1 89.94 606 ALA B C 1
ATOM 9609 O O . ALA B 1 606 ? 38.75 7.363 11.688 1 89.94 606 ALA B O 1
ATOM 9610 N N . HIS B 1 607 ? 37.031 7.273 13.008 1 87.06 607 HIS B N 1
ATOM 9611 C CA . HIS B 1 607 ? 36.125 7.988 12.094 1 87.06 607 HIS B CA 1
ATOM 9612 C C . HIS B 1 607 ? 36.594 9.43 11.891 1 87.06 607 HIS B C 1
ATOM 9614 O O . HIS B 1 607 ? 36.688 9.898 10.75 1 87.06 607 HIS B O 1
ATOM 9620 N N . ALA B 1 608 ? 36.812 10.062 12.93 1 84.5 608 ALA B N 1
ATOM 9621 C CA . ALA B 1 608 ? 37.188 11.469 12.914 1 84.5 608 ALA B CA 1
ATOM 9622 C C . ALA B 1 608 ? 38.5 11.68 12.156 1 84.5 608 ALA B C 1
ATOM 9624 O O . ALA B 1 608 ? 38.688 12.703 11.492 1 84.5 608 ALA B O 1
ATOM 9625 N N . ASN B 1 609 ? 39.375 10.703 12.234 1 87.62 609 ASN B N 1
ATOM 9626 C CA . ASN B 1 609 ? 40.719 10.875 11.664 1 87.62 609 ASN B CA 1
ATOM 9627 C C . ASN B 1 609 ? 40.875 10.078 10.375 1 87.62 609 ASN B C 1
ATOM 9629 O O . ASN B 1 609 ? 41.969 10.055 9.797 1 87.62 609 ASN B O 1
ATOM 9633 N N . GLY B 1 610 ? 39.844 9.398 10 1 85.12 610 GLY B N 1
ATOM 9634 C CA . GLY B 1 610 ? 39.875 8.633 8.766 1 85.12 610 GLY B CA 1
ATOM 9635 C C . GLY B 1 610 ? 40.875 7.484 8.812 1 85.12 610 GLY B C 1
ATOM 9636 O O . GLY B 1 610 ? 41.5 7.168 7.805 1 85.12 610 GLY B O 1
ATOM 9637 N N . THR B 1 611 ? 41.156 6.934 10.031 1 88.38 611 THR B N 1
ATOM 9638 C CA . THR B 1 611 ? 42.125 5.844 10.203 1 88.38 611 THR B CA 1
ATOM 9639 C C . THR B 1 611 ? 41.375 4.516 10.391 1 88.38 611 THR B C 1
ATOM 9641 O O . THR B 1 611 ? 40.156 4.48 10.523 1 88.38 611 THR B O 1
ATOM 9644 N N . THR B 1 612 ? 42.188 3.438 10.289 1 88.62 612 THR B N 1
ATOM 9645 C CA . THR B 1 612 ? 41.625 2.125 10.586 1 88.62 612 THR B CA 1
ATOM 9646 C C . THR B 1 612 ? 41.375 1.969 12.078 1 88.62 612 THR B C 1
ATOM 9648 O O . THR B 1 612 ? 41.906 2.742 12.891 1 88.62 612 THR B O 1
ATOM 9651 N N . LEU B 1 613 ? 40.656 0.963 12.445 1 90.75 613 LEU B N 1
ATOM 9652 C CA . LEU B 1 613 ? 40.375 0.676 13.852 1 90.75 613 LEU B CA 1
ATOM 9653 C C . LEU B 1 613 ? 41.656 0.302 14.578 1 90.75 613 LEU B C 1
ATOM 9655 O O . LEU B 1 613 ? 41.875 0.71 15.727 1 90.75 613 LEU B O 1
ATOM 9659 N N . LYS B 1 614 ? 42.375 -0.468 13.891 1 90.12 614 LYS B N 1
ATOM 9660 C CA . LYS B 1 614 ? 43.625 -0.892 14.484 1 90.12 614 LYS B CA 1
ATOM 9661 C C . LYS B 1 614 ? 44.5 0.308 14.812 1 90.12 614 LYS B C 1
ATOM 9663 O O . LYS B 1 614 ? 45 0.435 15.93 1 90.12 614 LYS B O 1
ATOM 9668 N N . GLU B 1 615 ? 44.594 1.179 13.852 1 91.19 615 GLU B N 1
ATOM 9669 C CA . GLU B 1 615 ? 45.406 2.379 14.047 1 91.19 615 GLU B CA 1
ATOM 9670 C C . GLU B 1 615 ? 44.875 3.23 15.188 1 91.19 615 GLU B C 1
ATOM 9672 O O . GLU B 1 615 ? 45.625 3.736 16.016 1 91.19 615 GLU B O 1
ATOM 9677 N N . ALA B 1 616 ? 43.656 3.352 15.18 1 92.19 616 ALA B N 1
ATOM 9678 C CA . ALA B 1 616 ? 43 4.16 16.219 1 92.19 616 ALA B CA 1
ATOM 9679 C C . ALA B 1 616 ? 43.188 3.527 17.594 1 92.19 616 ALA B C 1
ATOM 9681 O O . ALA B 1 616 ? 43.438 4.223 18.578 1 92.19 616 ALA B O 1
ATOM 9682 N N . ALA B 1 617 ? 42.969 2.227 17.672 1 92.75 617 ALA B N 1
ATOM 9683 C CA . ALA B 1 617 ? 43.094 1.509 18.938 1 92.75 617 ALA B CA 1
ATOM 9684 C C . ALA B 1 617 ? 44.5 1.627 19.5 1 92.75 617 ALA B C 1
ATOM 9686 O O . ALA B 1 617 ? 44.688 1.814 20.719 1 92.75 617 ALA B O 1
ATOM 9687 N N . LEU B 1 618 ? 45.438 1.544 18.672 1 92.62 618 LEU B N 1
ATOM 9688 C CA . LEU B 1 618 ? 46.844 1.661 19.078 1 92.62 618 LEU B CA 1
ATOM 9689 C C . LEU B 1 618 ? 47.156 3.092 19.484 1 92.62 618 LEU B C 1
ATOM 9691 O O . LEU B 1 618 ? 47.844 3.309 20.484 1 92.62 618 LEU B O 1
ATOM 9695 N N . ALA B 1 619 ? 46.656 3.998 18.766 1 92.94 619 ALA B N 1
ATOM 9696 C CA . ALA B 1 619 ? 46.906 5.41 19.031 1 92.94 619 ALA B CA 1
ATOM 9697 C C . ALA B 1 619 ? 46.375 5.812 20.391 1 92.94 619 ALA B C 1
ATOM 9699 O O . ALA B 1 619 ? 46.969 6.609 21.109 1 92.94 619 ALA B O 1
ATOM 9700 N N . LEU B 1 620 ? 45.281 5.301 20.719 1 93.44 620 LEU B N 1
ATOM 9701 C CA . LEU B 1 620 ? 44.656 5.656 21.984 1 93.44 620 LEU B CA 1
ATOM 9702 C C . LEU B 1 620 ? 45.219 4.832 23.125 1 93.44 620 LEU B C 1
ATOM 9704 O O . LEU B 1 620 ? 44.938 5.121 24.297 1 93.44 620 LEU B O 1
ATOM 9708 N N . GLY B 1 621 ? 45.875 3.773 22.812 1 91.31 621 GLY B N 1
ATOM 9709 C CA . GLY B 1 621 ? 46.562 2.992 23.828 1 91.31 621 GLY B CA 1
ATOM 9710 C C . GLY B 1 621 ? 45.688 2.016 24.562 1 91.31 621 GLY B C 1
ATOM 9711 O O . GLY B 1 621 ? 46 1.6 25.672 1 91.31 621 GLY B O 1
ATOM 9712 N N . HIS B 1 622 ? 44.656 1.766 24.062 1 89.38 622 HIS B N 1
ATOM 9713 C CA . HIS B 1 622 ? 43.719 0.908 24.781 1 89.38 622 HIS B CA 1
ATOM 9714 C C . HIS B 1 622 ? 44 -0.566 24.531 1 89.38 622 HIS B C 1
ATOM 9716 O O . HIS B 1 622 ? 43.625 -1.428 25.312 1 89.38 622 HIS B O 1
ATOM 9722 N N . VAL B 1 623 ? 44.594 -0.87 23.359 1 91.88 623 VAL B N 1
ATOM 9723 C CA . VAL B 1 623 ? 44.938 -2.248 23.016 1 91.88 623 VAL B CA 1
ATOM 9724 C C . VAL B 1 623 ? 46.312 -2.297 22.328 1 91.88 623 VAL B C 1
ATOM 9726 O O . VAL B 1 623 ? 46.719 -1.318 21.703 1 91.88 623 VAL B O 1
ATOM 9729 N N . THR B 1 624 ? 46.969 -3.389 22.562 1 92.44 624 THR B N 1
ATOM 9730 C CA . THR B 1 624 ? 48.219 -3.611 21.812 1 92.44 624 THR B CA 1
ATOM 9731 C C . THR B 1 624 ? 47.906 -4.176 20.422 1 92.44 624 THR B C 1
ATOM 9733 O O . THR B 1 624 ? 46.781 -4.574 20.141 1 92.44 624 THR B O 1
ATOM 9736 N N . GLU B 1 625 ? 48.875 -4.109 19.562 1 92.19 625 GLU B N 1
ATOM 9737 C CA . GLU B 1 625 ? 48.719 -4.648 18.219 1 92.19 625 GLU B CA 1
ATOM 9738 C C . GLU B 1 625 ? 48.312 -6.125 18.25 1 92.19 625 GLU B C 1
ATOM 9740 O O . GLU B 1 625 ? 47.438 -6.562 17.5 1 92.19 625 GLU B O 1
ATOM 9745 N N . GLU B 1 626 ? 49.062 -6.859 19.109 1 92.06 626 GLU B N 1
ATOM 9746 C CA . GLU B 1 626 ? 48.781 -8.281 19.25 1 92.06 626 GLU B CA 1
ATOM 9747 C C . GLU B 1 626 ? 47.375 -8.531 19.766 1 92.06 626 GLU B C 1
ATOM 974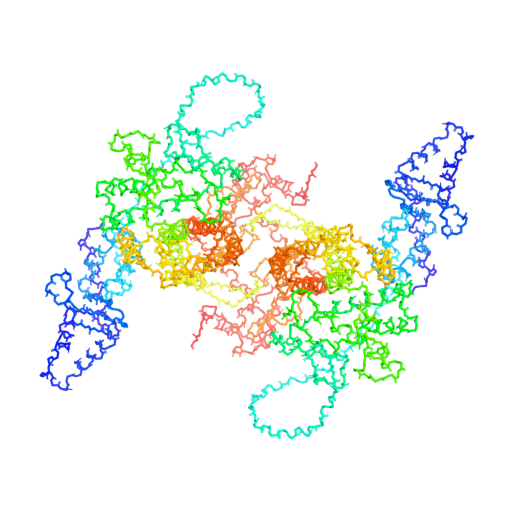9 O O . GLU B 1 626 ? 46.656 -9.422 19.281 1 92.06 626 GLU B O 1
ATOM 9754 N N . GLN B 1 627 ? 46.969 -7.773 20.688 1 92.31 627 GLN B N 1
ATOM 9755 C CA . GLN B 1 627 ? 45.625 -7.891 21.266 1 92.31 627 GLN B CA 1
ATOM 9756 C C . GLN B 1 627 ? 44.562 -7.586 20.203 1 92.31 627 GLN B C 1
ATOM 9758 O O . GLN B 1 627 ? 43.562 -8.305 20.109 1 92.31 627 GLN B O 1
ATOM 9763 N N . PHE B 1 628 ? 44.781 -6.559 19.484 1 93.19 628 PHE B N 1
ATOM 9764 C CA . PHE B 1 628 ? 43.812 -6.184 18.453 1 93.19 628 PHE B CA 1
ATOM 9765 C C . PHE B 1 628 ? 43.625 -7.316 17.453 1 93.19 628 PHE B C 1
ATOM 9767 O O . PHE B 1 628 ? 42.5 -7.676 17.125 1 93.19 628 PHE B O 1
ATOM 9774 N N . ASP B 1 629 ? 44.719 -7.883 17.031 1 91.12 629 ASP B N 1
ATOM 9775 C CA . ASP B 1 629 ? 44.688 -8.945 16.031 1 91.12 629 ASP B CA 1
ATOM 9776 C C . ASP B 1 629 ? 44 -10.195 16.594 1 91.12 629 ASP B C 1
ATOM 9778 O O . ASP B 1 629 ? 43.344 -10.93 15.852 1 91.12 629 ASP B O 1
ATOM 9782 N N . GLN B 1 630 ? 44.219 -10.336 17.844 1 90.75 630 GLN B N 1
ATOM 9783 C CA . GLN B 1 630 ? 43.625 -11.5 18.5 1 90.75 630 GLN B CA 1
ATOM 9784 C C . GLN B 1 630 ? 42.125 -11.312 18.734 1 90.75 630 GLN B C 1
ATOM 9786 O O . GLN B 1 630 ? 41.375 -12.273 18.641 1 90.75 630 GLN B O 1
ATOM 9791 N N . TRP B 1 631 ? 41.75 -10.156 19 1 90.62 631 TRP B N 1
ATOM 9792 C CA . TRP B 1 631 ? 40.375 -9.93 19.484 1 90.62 631 TRP B CA 1
ATOM 9793 C C . TRP B 1 631 ? 39.469 -9.523 18.344 1 90.62 631 TRP B C 1
ATOM 9795 O O . TRP B 1 631 ? 38.25 -9.812 18.375 1 90.62 631 TRP B O 1
ATOM 9805 N N . VAL B 1 632 ? 39.938 -8.781 17.422 1 91.5 632 VAL B N 1
ATOM 9806 C CA . VAL B 1 632 ? 39.125 -8.273 16.328 1 91.5 632 VAL B CA 1
ATOM 9807 C C . VAL B 1 632 ? 39.219 -9.227 15.133 1 91.5 632 VAL B C 1
ATOM 9809 O O . VAL B 1 632 ? 39.969 -8.969 14.18 1 91.5 632 VAL B O 1
ATOM 9812 N N . ARG B 1 633 ? 38.469 -10.25 15.289 1 90.19 633 ARG B N 1
ATOM 9813 C CA . ARG B 1 633 ? 38.375 -11.289 14.273 1 90.19 633 ARG B CA 1
ATOM 9814 C C . ARG B 1 633 ? 36.938 -11.438 13.766 1 90.19 633 ARG B C 1
ATOM 9816 O O . ARG B 1 633 ? 36.125 -12.125 14.383 1 90.19 633 ARG B O 1
ATOM 9823 N N . PRO B 1 634 ? 36.75 -10.883 12.57 1 89.69 634 PRO B N 1
ATOM 9824 C CA . PRO B 1 634 ? 35.375 -10.883 12.055 1 89.69 634 PRO B CA 1
ATOM 9825 C C . PRO B 1 634 ? 34.781 -12.281 11.953 1 89.69 634 PRO B C 1
ATOM 9827 O O . PRO B 1 634 ? 33.594 -12.461 12.156 1 89.69 634 PRO B O 1
ATOM 9830 N N . GLU B 1 635 ? 35.562 -13.32 11.641 1 87.56 635 GLU B N 1
ATOM 9831 C CA . GLU B 1 635 ? 35.062 -14.688 11.461 1 87.56 635 GLU B CA 1
ATOM 9832 C C . GLU B 1 635 ? 34.562 -15.273 12.773 1 87.56 635 GLU B C 1
ATOM 9834 O O . GLU B 1 635 ? 33.812 -16.25 12.781 1 87.56 635 GLU B O 1
ATOM 9839 N N . LEU B 1 636 ? 34.969 -14.641 13.867 1 85.94 636 LEU B N 1
ATOM 9840 C CA . LEU B 1 636 ? 34.562 -15.117 15.18 1 85.94 636 LEU B CA 1
ATOM 9841 C C . LEU B 1 636 ? 33.344 -14.328 15.688 1 85.94 636 LEU B C 1
ATOM 9843 O O . LEU B 1 636 ? 32.844 -14.602 16.781 1 85.94 636 LEU B O 1
ATOM 9847 N N . MET B 1 637 ? 32.906 -13.438 14.969 1 86.62 637 MET B N 1
ATOM 9848 C CA . MET B 1 637 ? 31.797 -12.562 15.383 1 86.62 637 MET B CA 1
ATOM 9849 C C . MET B 1 637 ? 30.484 -13 14.75 1 86.62 637 MET B C 1
ATOM 9851 O O . MET B 1 637 ? 29.547 -12.211 14.648 1 86.62 637 MET B O 1
ATOM 9855 N N . LEU B 1 638 ? 30.375 -14.219 14.312 1 84.38 638 LEU B N 1
ATOM 9856 C CA . LEU B 1 638 ? 29.281 -14.641 13.445 1 84.38 638 LEU B CA 1
ATOM 9857 C C . LEU B 1 638 ? 28.234 -15.406 14.242 1 84.38 638 LEU B C 1
ATOM 9859 O O . LEU B 1 638 ? 27.266 -15.93 13.672 1 84.38 638 LEU B O 1
ATOM 9863 N N . GLY B 1 639 ? 28.391 -15.578 15.484 1 80.75 639 GLY B N 1
ATOM 9864 C CA . GLY B 1 639 ? 27.453 -16.312 16.328 1 80.75 639 GLY B CA 1
ATOM 9865 C C . GLY B 1 639 ? 27.922 -16.438 17.766 1 80.75 639 GLY B C 1
ATOM 9866 O O . GLY B 1 639 ? 29 -15.977 18.109 1 80.75 639 GLY B O 1
ATOM 9867 N N . PRO B 1 640 ? 26.984 -17.078 18.562 1 75.38 640 PRO B N 1
ATOM 9868 C CA . PRO B 1 640 ? 27.359 -17.312 19.969 1 75.38 640 PRO B CA 1
ATOM 9869 C C . PRO B 1 640 ? 28.516 -18.312 20.109 1 75.38 640 PRO B C 1
ATOM 9871 O O . PRO B 1 640 ? 28.719 -19.156 19.234 1 75.38 640 PRO B O 1
ATOM 9874 N N . LYS B 1 641 ? 29.328 -18.141 21.25 1 70.19 641 LYS B N 1
ATOM 9875 C CA . LYS B 1 641 ? 30.391 -19.078 21.578 1 70.19 641 LYS B CA 1
ATOM 9876 C C . LYS B 1 641 ? 30 -19.938 22.781 1 70.19 641 LYS B C 1
ATOM 9878 O O . LYS B 1 641 ? 29.281 -19.469 23.672 1 70.19 641 LYS B O 1
#

Solvent-accessible surface area (backbone atoms only — not comparable to full-atom values): 66384 Å² total; per-residue (Å²): 128,56,72,68,57,45,47,51,56,48,50,48,51,48,46,71,64,53,67,79,47,88,81,56,79,60,35,42,68,70,50,45,52,50,43,49,40,58,69,69,54,61,70,81,66,63,90,77,49,70,64,57,55,52,43,47,52,47,34,60,74,54,31,54,42,80,42,69,52,79,87,66,61,88,61,68,40,50,18,31,47,66,71,93,72,84,58,66,15,39,55,48,34,62,87,46,41,65,60,55,49,44,47,38,24,55,73,70,45,60,67,52,54,44,63,53,33,39,53,55,39,58,70,48,33,32,54,73,57,65,66,60,40,42,55,48,54,75,56,35,56,80,74,64,54,80,76,78,72,75,74,71,73,68,76,72,70,67,77,73,72,75,54,76,70,62,75,60,84,67,78,64,76,68,74,67,70,70,77,55,59,39,70,20,63,49,101,89,44,77,37,78,32,58,60,89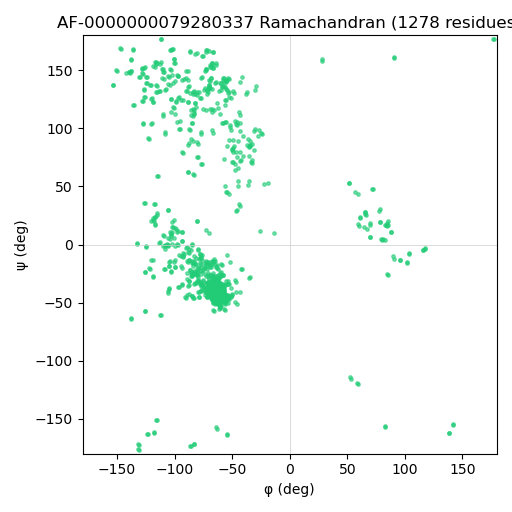,43,41,37,39,29,64,33,49,51,47,46,66,71,36,77,49,83,54,82,87,32,40,54,52,62,59,42,56,21,22,40,13,48,50,44,20,24,43,28,59,50,29,43,79,70,75,41,56,61,70,60,25,54,36,41,29,53,31,14,47,39,30,44,70,55,77,50,62,89,49,60,83,47,37,39,67,52,64,21,49,30,44,55,57,47,47,27,49,23,25,28,32,21,26,47,24,18,44,76,73,69,43,54,67,61,66,49,44,89,39,26,30,62,77,52,60,33,50,56,55,26,40,47,8,46,41,56,26,15,43,34,48,22,49,52,50,43,40,65,71,37,23,50,55,12,48,48,44,29,32,49,32,33,46,53,47,17,63,75,28,50,80,44,64,28,62,30,66,55,82,61,16,59,31,57,48,34,29,51,8,59,56,32,44,53,50,26,47,49,48,51,52,30,52,51,47,44,56,70,35,42,73,58,36,27,41,27,18,46,44,9,12,71,62,30,83,21,70,76,49,57,95,62,48,28,54,48,28,22,49,42,41,18,68,75,70,73,45,86,38,35,50,40,93,49,27,46,54,47,32,15,44,44,61,44,61,43,49,40,39,52,30,50,37,53,37,25,52,47,49,35,52,49,34,50,51,51,47,48,34,38,7,16,83,69,64,32,60,28,39,30,42,64,48,79,85,51,87,46,48,99,69,36,51,72,40,59,48,60,56,55,38,53,52,40,38,52,45,21,53,48,33,50,53,37,46,54,53,29,49,57,36,44,71,55,40,52,83,50,37,33,53,33,48,40,57,32,48,46,41,50,48,49,39,40,50,46,52,9,55,36,26,37,48,32,19,68,63,29,55,62,52,54,40,77,30,63,68,52,29,48,48,35,48,68,57,37,55,39,56,41,41,51,38,27,87,75,65,32,58,69,55,30,22,50,26,33,46,48,8,62,75,67,73,48,47,54,68,58,25,28,46,72,70,62,79,40,50,72,69,52,44,65,67,51,54,42,69,86,66,54,65,61,90,134,127,56,70,67,57,44,49,52,53,48,51,51,49,47,46,71,64,53,64,79,47,89,82,54,78,60,35,43,67,70,51,45,53,51,43,49,41,58,71,69,54,62,70,80,65,63,92,78,50,69,64,55,56,53,43,48,50,49,33,60,74,54,32,55,41,80,42,69,51,80,85,64,62,88,62,70,40,50,18,32,48,67,72,93,71,84,57,66,16,40,54,50,33,64,89,45,40,64,61,52,49,44,47,38,22,54,73,70,44,59,68,52,53,45,62,54,33,40,51,56,40,56,69,48,32,31,54,72,59,66,66,59,41,41,55,48,52,73,57,36,53,79,74,64,54,78,73,78,72,73,73,71,76,67,76,72,71,67,77,72,71,73,54,75,70,65,72,60,84,68,77,66,76,66,71,67,69,70,76,53,59,38,72,18,62,50,100,88,43,77,37,77,32,59,59,89,43,42,36,39,28,62,33,49,51,46,45,66,72,36,78,51,82,54,81,87,32,40,54,53,63,59,42,56,21,23,38,14,49,50,45,20,26,43,28,60,50,30,43,78,70,75,41,56,60,71,59,25,52,35,41,29,53,30,13,48,39,31,43,70,53,77,51,62,88,49,62,83,47,38,38,69,52,64,21,49,31,43,54,58,45,47,28,50,24,23,28,30,21,26,47,24,18,45,75,72,68,42,54,69,62,64,49,44,89,38,27,32,62,76,50,59,33,49,55,56,26,41,46,8,46,41,54,28,16,44,34,48,23,48,53,50,43,41,64,71,38,23,51,54,12,47,47,44,28,32,51,32,32,46,52,46,17,60,75,28,50,82,45,67,29,60,31,66,56,82,62,16,58,30,56,46,35,29,52,7,59,56,33,45,54,49,26,49,50,47,50,51,31,52,50,46,44,57,70,35,44,73,58,37,29,39,27,18,46,45,9,13,73,63,29,84,21,70,76,46,54,94,61,48,28,54,49,27,22,48,41,40,17,67,75,67,72,45,86,38,35,50,38,92,49,26,45,54,45,32,15,44,44,62,45,60,46,50,41,38,52,30,51,37,52,36,25,53,47,48,35,52,48,33,48,52,51,45,47,34,38,9,15,83,69,66,33,58,28,38,32,43,63,46,79,87,51,89,46,48,98,70,37,51,72,38,60,48,60,57,55,39,53,51,40,38,51,44,22,53,50,34,50,52,38,44,54,53,30,49,56,36,44,70,56,40,52,83,50,38,32,53,34,46,40,57,34,48,45,42,48,50,50,39,39,50,46,50,9,54,36,26,38,48,34,19,68,64,28,56,62,52,53,40,75,29,61,68,52,28,48,48,36,48,68,58,36,53,38,56,41,41,51,38,28,86,76,65,31,57,68,56,29,20,50,26,32,47,46,9,61,77,68,72,48,46,53,67,57,25,28,46,72,71,61,79,42,52,72,68,52,45,63,68,48,54,40,69,87,68,54,62,60,90,133

Foldseek 3Di:
DDPVVLLVVLVVVCCVVPVPDPPALAAAPVRVVLLVCLQVPVVPPDPPPPVSVVSVVSCVVQVWHFDQPVPPDRDGFIWRDDPDDPQTAGEDHSNCLLVLLCCCCCPVVNLDDLVVSVVSNVSHHPRRDSVSSNSNSVSDPVNPDDPPPPPPPPVPPPDPPVPVCPVPPPPPPPPCPPQDWDWAADPVGIDTDGPVAQFGDLLVVQCVVQVPPAQVFFFDLLLQLLLLLLLLLLLVLCVVVDADPLLSVLLNVLSVCSNVVVRVVNGRHGLPTWLLCQSVLNRSLRNSQQNSCVVVVHDRNPCPPPNSCVRSQQLAASLQSSLQSLLSSLLLLCVPFQLSLLVLLLVLLLVVLVVQVQQKFFDDDPNDTAAIATPSVVSVVLSVLSVVLSVQLVVLSVVSLAGLRQCHPQHPSPRHDVPSQQSSSVSSCVVRVDNHGHHPGNLCSRQFDVSLLSNLVSLLSSLVSLLVVLVVLQQCCPDVPPGVNQKPWDQPDADDPVDPPDGHPVLSVLSNVLSVLSNVLSVVLVVQRVPGDRRHRRNSSSNSVSSSSNSNSNRVSSNCCSPRTSNPMDGPSVSRVVCLQQPLNLLVLCCVPQHDVLSVQLSVQCVVVVHTSLVSCVVVPRDDNVRCVVRSDSSVRHDDD/DDPVVLLVVLLVVCCVVPVPDPPALAAAPVRVVLLVCLQVPVVVPDPPDPVSVVSVVSCVVQVWHFDQPVPPDRDTFIWRDDPDDPQTAGEDHSNCLLVLLCCCCCPVVNLDDLVVSVVSNVSHHPRDDSVSSNSNSVSDPVNPPDPPPPPPPPVPPPDPPVPVCPVPPPPPCPVCPPQDWDWAADPVGIDTDRPPAQFGDLLVVQCVVQVPPAQVFFFDLLLQLLLLLLLLLLLVLCVVVDADPLLSVLLNVLSVCSNVVVRSVNGRHGLPTWLLCQSVLNRSLRNSQQNSCVVVVHDRNPCPPPNSCVRSQQLAASLQSSLQSLLSSLLLLCVPFQLVLLVLLLVLLLVVLVVQVQQKFFDDDPNDTAAIATPSVVSVVLSVLSVVLSVQLVVLSVVSLAGLRQCHPQHPSPRHDVPSQQSSSVSSCVVRVNNHGHHPGNLCSRQFDVSLLSNLVSLLSSLVSLLVVLVVLQQCCPDVPPGVNQKPWDQPDADDPVDPPDGHPVLSVLSNVLSVLSNVLSVVLVVQRVPGDRRHRSNSSSNSVSSSSNSNSNRVSSNCCSPRTSNPMDGPSVSRVVNLQQPLNLLVLCCVPQNDVLSVQLSVQCVVVVHTSLVSCVVVPRDDNVRCVVRSDSSVRHDDD

Nearest PDB structures (foldseek):
  5d6b-assembly1_A  TM=9.662E-01  e=5.619E-55  Homo sapiens
  6ebt-assembly1_A  TM=9.683E-01  e=6.684E-55  Homo sapiens
  6vbe-assembly1_A  TM=9.690E-01  e=8.671E-55  Homo sapiens
  6v8f-assembly1_A  TM=9.717E-01  e=2.680E-54  Homo sapiens
  7c1a-assembly1_D  TM=9.802E-01  e=9.283E-48  [Mannheimia] succiniciproducens MBEL55E

Organism: Patiria miniata (NCBI:txid46514)